Protein AF-A0A1R3G812-F1 (afdb_monomer)

Organism: Corchorus capsularis (NCBI:txid210143)

Sequence (790 aa):
MTVEELIKVHKPDILCLLEIKADETMVKSLAKRLRFTDVFTVPSHSMAGGIALFWNSSSINIDVLSYSEQVVHTMIEINSVSQIFSFVYVRPNSLYKENFWTDLVAFSSNISSPWSVVGDFNDFAAVSERWGGATTAANCLNMILKFRSYWEACNLFDAGSSGCRFTWIKRVGGRIVLQEKLDRALWNSEALLVNPNAKIIVLPCLCSDHHPLLLDFDCVRPTGGSNKPFRFEAAWLTHSDFTGMFSSAWGRGGGNLLNSIEEVTKECKVRIQQVFGSIHKKKRILLARIRGIQNCDYYADSDFLHQLDICLREEYHQVLRQEELLWLQKSSQKKNFPFQKVYDEFALKLSAKEKLAVSAELQLDEVKLAVFSMKGLKSPGVDGIQPIFYQCNWEILKNTLFQFVNSALATGKVDLKMPGAHMVLIPKVPNPTSVKEFRPITLLNTSYKILSKVLVNRLRPVLQRIIGPFQNSFLAGRSTTDNILITQEVVHSLMGCKGRSRGMILKIDLQKAYDNVSWRFVSEEMLVDLEATSAGKSKVFYLVVVFQLPEYSGSFEQERFMELCLPSLWGSIGGNRFFSGLATAQFDEGAKAIMGYAIQLASDSFAAFSNLLGDVTREGRLITWQPPPNGTCILNTDGSRCFDDGHASAGGLIRNSEGRWMFGFLLNTGRTGSLEAELWGIRQGIIMAKNRGIQRLIIEFDAQVVVQFLRSTVLASHPCYTLIRDCLELINSDWIVDIRHICREGNRCADHLADLAHSAPNGVSLLEDPPDSTTSLLEDDRAGRGVLRL

Nearest PDB structures (foldseek):
  8uw3-assembly1_A  TM=5.141E-01  e=4.056E-21  Homo sapiens
  4e19-assembly2_B  TM=9.255E-01  e=6.702E-07  Halobacterium salinarum NRC-1
  2ehg-assembly1_A  TM=8.387E-01  e=1.993E-07  Sulfurisphaera tokodaii str. 7
  8sxu-assembly1_A  TM=8.603E-01  e=1.197E-06  Homo sapiens
  8c8j-assembly1_A  TM=6.214E-01  e=1.116E-07  Homo sapiens

Foldseek 3Di:
DPPLVVCVVVVDQKDKDKQDQDDPVVLVVVLVVSVFPDKDKDHDDPNHIIIIMTHHCVVWDWAFPDDDRFWTWIWTQDPNFTAIEIEGDQDLDPVSLVVVLVVLLVVLVVDDGWYKYWFFSNAAQDPQQKDADDDDPVVNVVRNVVVVVSCVSSQKDFPDADFASFFFFDDDPLATHMTGNGTGMITHPNNCVVQVPWHWYFFFDQPDRGTDIDIDRDPDPPDDDDPDADADDPLLVVDPCSVVLLVVQQVVQVLAPVSSLVSSSVSCVVVCVVPPPDLVVLLVVLRVLLRVLSRDPCNNVDPPSSVVNVVSSVVNVVSVVSVVVVVVLVDDDDDDDADDDDDDDDPDADDPVLLCQLLDQDDLVLLVCLLVVDDQSDAFFSSNHGSVVCVVCVVVCSVSLSCQLRCCQVPLDDPLVQQRWDWDWDACDPDDPDPVRTDTDTHGHVSVSSSVSSSCVSCLVVCVRRPDPLDAPPHPRGDVVVNVVVVVVVVVVQVPDDDLDRDDDDDDDDPPCVVPDDPCCVLPPVLCSNDPPDPPPPRSSNVVSNPDPDDPPDPDPPPVVVVVDDDDDDDDDDDDDDDDDDDDDDDDPVVVVVVVVVVVVVVVVSVVVVVPDDDDDDDFDFAAAAADDALAKEKQKAKDFDDPQQWIKMWIFIAHNLLDTQKIKIAGAGHDDRVLRRLVRLLVSLVVCVVVPRQHYEYEYAPVVLVPLLVDDDDPPDPCNVSSVSSNVSCPDRHHYHYDYGHPQHSVLRVVSRVVSSPPPHGMDMGRDRDPVSVVVSVCNSVRPTDIDD

InterPro domains:
  IPR000477 Reverse transcriptase domain [PF00078] (430-526)
  IPR002156 Ribonuclease H domain [PF13456] (636-756)
  IPR005135 Endonuclease/exonuclease/phosphatase [PF03372] (3-210)
  IPR012337 Ribonuclease H-like superfamily [SSF53098] (632-760)
  IPR036397 Ribonuclease H superfamily [G3DSA:3.30.420.10] (631-759)
  IPR036691 Endonuclease/exonuclease/phosphatase superfamily [G3DSA:3.60.10.10] (1-217)
  IPR036691 Endonuclease/exonuclease/phosphatase superfamily [SSF56219] (4-218)
  IPR043502 DNA/RNA polymerase superfamily [SSF56672] (378-522)
  IPR044730 Ribonuclease H-like domain, plant type [cd06222] (635-754)
  IPR053151 Ribonuclease H-like [PTHR47723] (619-782)
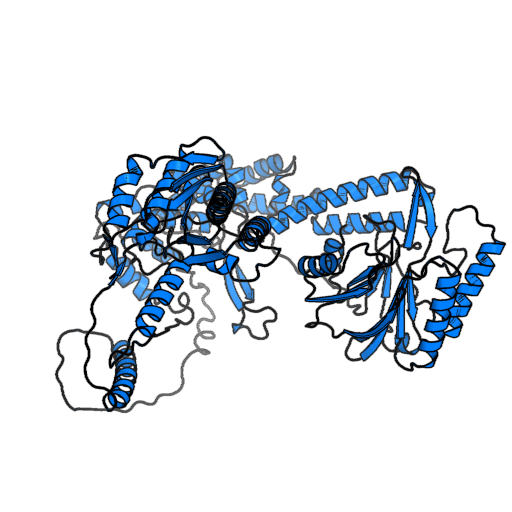
Structure (mmCIF, N/CA/C/O backbone):
data_AF-A0A1R3G812-F1
#
_entry.id   AF-A0A1R3G812-F1
#
loop_
_atom_site.group_PDB
_atom_site.id
_atom_site.type_symbol
_atom_site.label_atom_id
_atom_site.label_alt_id
_atom_site.label_comp_id
_atom_site.label_asym_id
_atom_site.label_entity_id
_atom_site.label_seq_id
_atom_site.pdbx_PDB_ins_code
_atom_site.Cartn_x
_atom_site.Cartn_y
_atom_site.Cartn_z
_atom_site.occupancy
_atom_site.B_iso_or_equiv
_atom_site.auth_seq_id
_atom_site.auth_comp_id
_atom_site.auth_asym_id
_atom_site.auth_atom_id
_atom_site.pdbx_PDB_model_num
ATOM 1 N N . MET A 1 1 ? -0.856 -1.950 -17.088 1.00 49.78 1 MET A N 1
ATOM 2 C CA . MET A 1 1 ? -0.031 -2.342 -15.929 1.00 49.78 1 MET A CA 1
ATOM 3 C C . MET A 1 1 ? 0.881 -1.189 -15.581 1.00 49.78 1 MET A C 1
ATOM 5 O O . MET A 1 1 ? 1.727 -0.832 -16.387 1.00 49.78 1 MET A O 1
ATOM 9 N N . THR A 1 2 ? 0.648 -0.561 -14.434 1.00 69.00 2 THR A N 1
ATOM 10 C CA . THR A 1 2 ? 1.590 0.402 -13.860 1.00 69.00 2 THR A CA 1
ATOM 11 C C . THR A 1 2 ? 2.800 -0.359 -13.307 1.00 69.00 2 THR A C 1
ATOM 13 O O . THR A 1 2 ? 2.694 -1.551 -13.011 1.00 69.00 2 THR A O 1
ATOM 16 N N . VAL A 1 3 ? 3.944 0.308 -13.150 1.00 75.31 3 VAL A N 1
ATOM 17 C CA . VAL A 1 3 ? 5.155 -0.261 -12.520 1.00 75.31 3 VAL A CA 1
ATOM 18 C C . VAL A 1 3 ? 4.840 -0.917 -11.162 1.00 75.31 3 VAL A C 1
ATOM 20 O O . VAL A 1 3 ? 5.358 -1.983 -10.847 1.00 75.31 3 VAL A O 1
ATOM 23 N N . GLU A 1 4 ? 3.897 -0.355 -10.400 1.00 77.00 4 GLU A N 1
ATOM 24 C CA . GLU A 1 4 ? 3.396 -0.920 -9.136 1.00 77.00 4 GLU A CA 1
ATOM 25 C C . GLU A 1 4 ? 2.863 -2.351 -9.259 1.00 77.00 4 GLU A C 1
ATOM 27 O O . GLU A 1 4 ? 3.002 -3.155 -8.340 1.00 77.00 4 GLU A O 1
ATOM 32 N N . GLU A 1 5 ? 2.223 -2.676 -10.377 1.00 75.62 5 GLU A N 1
ATOM 33 C CA . GLU A 1 5 ? 1.630 -3.990 -10.588 1.00 75.62 5 GLU A CA 1
ATOM 34 C C . GLU A 1 5 ? 2.696 -5.038 -10.930 1.00 75.62 5 GLU A C 1
ATOM 36 O O . GLU A 1 5 ? 2.637 -6.157 -10.423 1.00 75.62 5 GLU A O 1
ATOM 41 N N . LEU A 1 6 ? 3.723 -4.652 -11.698 1.00 80.62 6 LEU A N 1
ATOM 42 C CA . LEU A 1 6 ? 4.907 -5.490 -11.917 1.00 80.62 6 LEU A CA 1
ATOM 43 C C . LEU A 1 6 ? 5.593 -5.819 -10.587 1.00 80.62 6 LEU A C 1
ATOM 45 O O . LEU A 1 6 ? 5.888 -6.984 -10.327 1.00 80.62 6 LEU A O 1
ATOM 49 N N . ILE A 1 7 ? 5.751 -4.820 -9.712 1.00 82.56 7 ILE A N 1
ATOM 50 C CA . ILE A 1 7 ? 6.338 -5.008 -8.379 1.00 82.56 7 ILE A CA 1
ATOM 51 C C . ILE A 1 7 ? 5.488 -5.960 -7.530 1.00 82.56 7 ILE A C 1
ATOM 53 O O . ILE A 1 7 ? 6.022 -6.847 -6.874 1.00 82.56 7 ILE A O 1
ATOM 57 N N . LYS A 1 8 ? 4.156 -5.834 -7.549 1.00 75.12 8 LYS A N 1
ATOM 58 C CA . LYS A 1 8 ? 3.272 -6.729 -6.778 1.00 75.12 8 LYS A CA 1
ATOM 59 C C . LYS A 1 8 ? 3.356 -8.186 -7.231 1.00 75.12 8 LYS A C 1
ATOM 61 O O . LYS A 1 8 ? 3.296 -9.083 -6.388 1.00 75.12 8 LYS A O 1
ATOM 66 N N . VAL A 1 9 ? 3.428 -8.417 -8.542 1.00 75.38 9 VAL A N 1
ATOM 67 C CA . VAL A 1 9 ? 3.416 -9.764 -9.128 1.00 75.38 9 VAL A CA 1
ATOM 68 C C . VAL A 1 9 ? 4.779 -10.432 -9.003 1.00 75.38 9 VAL A C 1
ATOM 70 O O . VAL A 1 9 ? 4.843 -11.581 -8.568 1.00 75.38 9 VAL A O 1
ATOM 73 N N . HIS A 1 10 ? 5.841 -9.719 -9.374 1.00 81.38 10 HIS A N 1
ATOM 74 C CA . HIS A 1 10 ? 7.185 -10.282 -9.491 1.00 81.38 10 HIS A CA 1
ATOM 75 C C . HIS A 1 10 ? 8.052 -10.047 -8.257 1.00 81.38 10 HIS A C 1
ATOM 77 O O . HIS A 1 10 ? 9.016 -10.775 -8.081 1.00 81.38 10 HIS A O 1
ATOM 83 N N . LYS A 1 11 ? 7.679 -9.094 -7.391 1.00 84.19 11 LYS A N 1
ATOM 84 C CA . LYS A 1 11 ? 8.397 -8.744 -6.155 1.00 84.19 11 LYS A CA 1
ATOM 85 C C . LYS A 1 11 ? 9.912 -8.599 -6.370 1.00 84.19 11 LYS A C 1
ATOM 87 O O . LYS A 1 11 ? 10.668 -9.290 -5.701 1.00 84.19 11 LYS A O 1
ATOM 92 N N . PRO A 1 12 ? 10.342 -7.743 -7.312 1.00 88.12 12 PRO A N 1
ATOM 93 C CA . PRO A 1 12 ? 11.755 -7.591 -7.609 1.00 88.12 12 PRO A CA 1
ATOM 94 C C . PRO A 1 12 ? 12.493 -6.972 -6.416 1.00 88.12 12 PRO A C 1
ATOM 96 O O . PRO A 1 12 ? 12.000 -6.009 -5.821 1.00 88.12 12 PRO A O 1
ATOM 99 N N . ASP A 1 13 ? 13.683 -7.487 -6.115 1.00 88.62 13 ASP A N 1
ATOM 100 C CA . ASP A 1 13 ? 14.585 -6.902 -5.114 1.00 88.62 13 ASP A CA 1
ATOM 101 C C . ASP A 1 13 ? 15.220 -5.598 -5.612 1.00 88.62 13 ASP A C 1
ATOM 103 O O . ASP A 1 13 ? 15.460 -4.676 -4.830 1.00 88.62 13 ASP A O 1
ATOM 107 N N . ILE A 1 14 ? 15.428 -5.509 -6.930 1.00 92.44 14 ILE A N 1
ATOM 108 C CA . ILE A 1 14 ? 15.989 -4.352 -7.627 1.00 92.44 14 ILE A CA 1
ATOM 109 C C . ILE A 1 14 ? 15.061 -3.962 -8.772 1.00 92.44 14 ILE A C 1
ATOM 111 O O . ILE A 1 14 ? 14.684 -4.792 -9.601 1.00 92.44 14 ILE A O 1
ATOM 115 N N . LEU A 1 15 ? 14.725 -2.679 -8.853 1.00 94.25 15 LEU A N 1
ATOM 116 C CA . LEU A 1 15 ? 14.007 -2.096 -9.978 1.00 94.25 15 LEU A CA 1
ATOM 117 C C . LEU A 1 15 ? 14.898 -1.060 -10.662 1.00 94.25 15 LEU A C 1
ATOM 119 O O . LEU A 1 15 ? 15.352 -0.121 -10.020 1.00 94.25 15 LEU A O 1
ATOM 123 N N . CYS A 1 16 ? 15.089 -1.188 -11.973 1.00 94.31 16 CYS A N 1
ATOM 124 C CA . CYS A 1 16 ? 15.724 -0.161 -12.792 1.00 94.31 16 CYS A CA 1
ATOM 125 C C . CYS A 1 16 ? 14.691 0.423 -13.763 1.00 94.31 16 CYS A C 1
ATOM 127 O O . CYS A 1 16 ? 14.020 -0.321 -14.481 1.00 94.31 16 CYS A O 1
ATOM 129 N N . LEU A 1 17 ? 14.535 1.745 -13.756 1.00 92.25 17 LEU A N 1
ATOM 130 C CA . LEU A 1 17 ? 13.717 2.487 -14.712 1.00 92.25 17 LEU A CA 1
ATOM 131 C C . LEU A 1 17 ? 14.637 3.314 -15.610 1.00 92.25 17 LEU A C 1
ATOM 133 O O . LEU A 1 17 ? 15.422 4.125 -15.116 1.00 92.25 17 LEU A O 1
ATOM 137 N N . LEU A 1 18 ? 14.509 3.112 -16.919 1.00 90.50 18 LEU A N 1
ATOM 138 C CA . LEU A 1 18 ? 15.241 3.845 -17.949 1.00 90.50 18 LEU A CA 1
ATOM 139 C C . LEU A 1 18 ? 14.355 4.951 -18.539 1.00 90.50 18 LEU A C 1
ATOM 141 O O . LEU A 1 18 ? 13.127 4.872 -18.474 1.00 90.50 18 LEU A O 1
ATOM 145 N N . GLU A 1 19 ? 14.987 5.992 -19.079 1.00 84.69 19 GLU A N 1
ATOM 146 C CA . GLU A 1 19 ? 14.342 7.166 -19.689 1.00 84.69 19 GLU A CA 1
ATOM 147 C C . GLU A 1 19 ? 13.348 7.900 -18.779 1.00 84.69 19 GLU A C 1
ATOM 149 O O . GLU A 1 19 ? 12.328 8.452 -19.213 1.00 84.69 19 GLU A O 1
ATOM 154 N N . ILE A 1 20 ? 13.639 7.926 -17.479 1.00 81.19 20 ILE A N 1
ATOM 155 C CA . ILE A 1 20 ? 12.778 8.610 -16.522 1.00 81.19 20 ILE A CA 1
ATOM 156 C C . ILE A 1 20 ? 12.905 10.134 -16.669 1.00 81.19 20 ILE A C 1
ATOM 158 O O . ILE A 1 20 ? 13.879 10.755 -16.252 1.00 81.19 20 ILE A O 1
ATOM 162 N N . LYS A 1 21 ? 11.871 10.758 -17.243 1.00 79.00 21 LYS A N 1
ATOM 163 C CA . LYS A 1 21 ? 11.748 12.220 -17.404 1.00 79.00 21 LYS A CA 1
ATOM 164 C C . LYS A 1 21 ? 11.247 12.883 -16.122 1.00 79.00 21 LYS A C 1
ATOM 166 O O . LYS A 1 21 ? 10.213 13.550 -16.118 1.00 79.00 21 LYS A O 1
ATOM 171 N N . ALA A 1 22 ? 11.932 12.627 -15.016 1.00 75.44 22 ALA A N 1
ATOM 172 C CA . ALA A 1 22 ? 11.583 13.161 -13.710 1.00 75.44 22 ALA A CA 1
ATOM 173 C C . ALA A 1 22 ? 12.840 13.658 -12.998 1.00 75.44 22 ALA A C 1
ATOM 175 O O . ALA A 1 22 ? 13.902 13.044 -13.094 1.00 75.44 22 ALA A O 1
ATOM 176 N N . ASP A 1 23 ? 12.710 14.767 -12.273 1.00 79.12 23 ASP A N 1
ATOM 177 C CA . ASP A 1 23 ? 13.786 15.253 -11.419 1.00 79.12 23 ASP A CA 1
ATOM 178 C C . ASP A 1 23 ? 14.012 14.325 -10.214 1.00 79.12 23 ASP A C 1
ATOM 180 O O . ASP A 1 23 ? 13.175 13.488 -9.855 1.00 79.12 23 ASP A O 1
ATOM 184 N N . GLU A 1 24 ? 15.152 14.497 -9.552 1.00 80.06 24 GLU A N 1
ATOM 185 C CA . GLU A 1 24 ? 15.546 13.681 -8.404 1.00 80.06 24 GLU A CA 1
ATOM 186 C C . GLU A 1 24 ? 14.496 13.687 -7.274 1.00 80.06 24 GLU A C 1
ATOM 188 O O . GLU A 1 24 ? 14.299 12.678 -6.590 1.00 80.06 24 GLU A O 1
ATOM 193 N N . THR A 1 25 ? 13.763 14.790 -7.085 1.00 83.38 25 THR A N 1
ATOM 194 C CA . THR A 1 25 ? 12.743 14.898 -6.031 1.00 83.38 25 THR A CA 1
ATOM 195 C C . THR A 1 25 ? 11.518 14.041 -6.338 1.00 83.38 25 THR A C 1
ATOM 197 O O . THR A 1 25 ? 11.016 13.328 -5.459 1.00 83.38 25 THR A O 1
ATOM 200 N N . MET A 1 26 ? 11.076 14.032 -7.596 1.00 81.62 26 MET A N 1
ATOM 201 C CA . MET A 1 26 ? 9.998 13.177 -8.079 1.00 81.62 26 MET A CA 1
ATOM 202 C C . MET A 1 26 ? 10.389 11.704 -8.013 1.00 81.62 26 MET A C 1
ATOM 204 O O . MET A 1 26 ? 9.581 10.880 -7.579 1.00 81.62 26 MET A O 1
ATOM 208 N N . VAL A 1 27 ? 11.630 11.364 -8.365 1.00 84.19 27 VAL A N 1
ATOM 209 C CA . VAL A 1 27 ? 12.118 9.982 -8.299 1.00 84.19 27 VAL A CA 1
ATOM 210 C C . VAL A 1 27 ? 12.230 9.490 -6.849 1.00 84.19 27 VAL A C 1
ATOM 212 O O . VAL A 1 27 ? 11.787 8.383 -6.537 1.00 84.19 27 VAL A O 1
ATOM 215 N N . LYS A 1 28 ? 12.688 10.332 -5.914 1.00 85.19 28 LYS A N 1
ATOM 216 C CA . LYS A 1 28 ? 12.666 10.027 -4.469 1.00 85.19 28 LYS A CA 1
ATOM 217 C C . LYS A 1 28 ? 11.245 9.867 -3.919 1.00 85.19 28 LYS A C 1
ATOM 219 O O . LYS A 1 28 ? 10.998 9.010 -3.069 1.00 85.19 28 LYS A O 1
ATOM 224 N N . SER A 1 29 ? 10.289 10.660 -4.402 1.00 83.81 29 SER A N 1
ATOM 225 C CA . SER A 1 29 ? 8.865 10.485 -4.076 1.00 83.81 29 SER A CA 1
ATOM 226 C C . SER A 1 29 ? 8.322 9.158 -4.622 1.00 83.81 29 SER A C 1
ATOM 228 O O . SER A 1 29 ? 7.605 8.430 -3.927 1.00 83.81 29 SER A O 1
ATOM 230 N N . LEU A 1 30 ? 8.727 8.795 -5.843 1.00 81.94 30 LEU A N 1
ATOM 231 C CA . LEU A 1 30 ? 8.380 7.528 -6.470 1.00 81.94 30 LEU A CA 1
ATOM 232 C C . LEU A 1 30 ? 8.924 6.338 -5.671 1.00 81.94 30 LEU A C 1
ATOM 234 O O . LEU A 1 30 ? 8.153 5.421 -5.405 1.00 81.94 30 LEU A O 1
ATOM 238 N N . ALA A 1 31 ? 10.177 6.383 -5.208 1.00 85.38 31 ALA A N 1
ATOM 239 C CA . ALA A 1 31 ? 10.769 5.346 -4.356 1.00 85.38 31 ALA A CA 1
ATOM 240 C C . ALA A 1 31 ? 9.910 5.080 -3.107 1.00 85.38 31 ALA A C 1
ATOM 242 O O . ALA A 1 31 ? 9.507 3.944 -2.848 1.00 85.38 31 ALA A O 1
ATOM 243 N N . LYS A 1 32 ? 9.504 6.152 -2.407 1.00 82.31 32 LYS A N 1
ATOM 244 C CA . LYS A 1 32 ? 8.618 6.071 -1.231 1.00 82.31 32 LYS A CA 1
ATOM 245 C C . LYS A 1 32 ? 7.261 5.453 -1.565 1.00 82.31 32 LYS A C 1
ATOM 247 O O . LYS A 1 32 ? 6.762 4.619 -0.810 1.00 82.31 32 LYS A O 1
ATOM 252 N N . ARG A 1 33 ? 6.660 5.836 -2.696 1.00 82.12 33 ARG A N 1
ATOM 253 C CA . ARG A 1 33 ? 5.370 5.291 -3.151 1.00 82.12 33 ARG A CA 1
ATOM 254 C C . ARG A 1 33 ? 5.468 3.808 -3.510 1.00 82.12 33 ARG A C 1
ATOM 256 O O . ARG A 1 33 ? 4.582 3.034 -3.148 1.00 82.12 33 ARG A O 1
ATOM 263 N N . LEU A 1 34 ? 6.547 3.420 -4.188 1.00 83.94 34 LEU A N 1
ATOM 264 C CA . LEU A 1 34 ? 6.827 2.046 -4.607 1.00 83.94 34 LEU A CA 1
ATOM 265 C C . LEU A 1 34 ? 7.360 1.161 -3.466 1.00 83.94 34 LEU A C 1
ATOM 267 O O . LEU A 1 34 ? 7.428 -0.052 -3.640 1.00 83.94 34 LEU A O 1
ATOM 271 N N . ARG A 1 35 ? 7.624 1.746 -2.287 1.00 86.25 35 ARG A N 1
ATOM 272 C CA . ARG A 1 35 ? 8.125 1.084 -1.068 1.00 86.25 35 ARG A CA 1
ATOM 273 C C . ARG A 1 35 ? 9.546 0.532 -1.197 1.00 86.25 35 ARG A C 1
ATOM 275 O O . ARG A 1 35 ? 9.845 -0.496 -0.597 1.00 86.25 35 ARG A O 1
ATOM 282 N N . PHE A 1 36 ? 10.393 1.229 -1.943 1.00 88.19 36 PHE A N 1
ATOM 283 C CA . PHE A 1 36 ? 11.838 1.027 -1.900 1.00 88.19 36 PHE A CA 1
ATOM 284 C C . PHE A 1 36 ? 12.453 1.979 -0.872 1.00 88.19 36 PHE A C 1
ATOM 286 O O . PHE A 1 36 ? 12.024 3.135 -0.773 1.00 88.19 36 PHE A O 1
ATOM 293 N N . THR A 1 37 ? 13.406 1.496 -0.074 1.00 88.31 37 THR A N 1
ATOM 294 C CA . THR A 1 37 ? 14.091 2.327 0.928 1.00 88.31 37 THR A CA 1
ATOM 295 C C . THR A 1 37 ? 15.119 3.251 0.294 1.00 88.31 37 THR A C 1
ATOM 297 O O . THR A 1 37 ? 15.275 4.377 0.766 1.00 88.31 37 THR A O 1
ATOM 300 N N . ASP A 1 38 ? 15.749 2.812 -0.797 1.00 91.56 38 ASP A N 1
ATOM 301 C CA . ASP A 1 38 ? 16.887 3.488 -1.407 1.00 91.56 38 ASP A CA 1
ATOM 302 C C . ASP A 1 38 ? 16.688 3.684 -2.907 1.00 91.56 38 ASP A C 1
ATOM 304 O O . ASP A 1 38 ? 15.967 2.936 -3.579 1.00 91.56 38 ASP A O 1
ATOM 308 N N . VAL A 1 39 ? 17.306 4.748 -3.420 1.00 92.94 39 VAL A N 1
ATOM 309 C CA . VAL A 1 39 ? 17.264 5.092 -4.836 1.00 92.94 39 VAL A CA 1
ATOM 310 C C . VAL A 1 39 ? 18.541 5.805 -5.266 1.00 92.94 39 VAL A C 1
ATOM 312 O O . VAL A 1 39 ? 19.003 6.725 -4.591 1.00 92.94 39 VAL A O 1
ATOM 315 N N . PHE A 1 40 ? 19.075 5.411 -6.418 1.00 93.19 40 PHE A N 1
ATOM 316 C CA . PHE A 1 40 ? 20.159 6.095 -7.114 1.00 93.19 40 PHE A CA 1
ATOM 317 C C . PHE A 1 40 ? 19.656 6.598 -8.463 1.00 93.19 40 PHE A C 1
ATOM 319 O O . PHE A 1 40 ? 18.980 5.866 -9.188 1.00 93.19 40 PHE A O 1
ATOM 326 N N . THR A 1 41 ? 19.971 7.845 -8.806 1.00 91.75 41 THR A N 1
ATOM 327 C CA . THR A 1 41 ? 19.454 8.478 -10.022 1.00 91.75 41 THR A CA 1
ATOM 328 C C . THR A 1 41 ? 20.547 9.167 -10.812 1.00 91.75 41 THR A C 1
ATOM 330 O O . THR A 1 41 ? 21.261 10.011 -10.275 1.00 91.75 41 THR A O 1
ATOM 333 N N . VAL A 1 42 ? 20.593 8.888 -12.109 1.00 89.56 42 VAL A N 1
ATOM 334 C CA . VAL A 1 42 ? 21.294 9.704 -13.098 1.00 89.56 42 VAL A CA 1
ATOM 335 C C . VAL A 1 42 ? 20.251 10.604 -13.765 1.00 89.56 42 VAL A C 1
ATOM 337 O O . VAL A 1 42 ? 19.2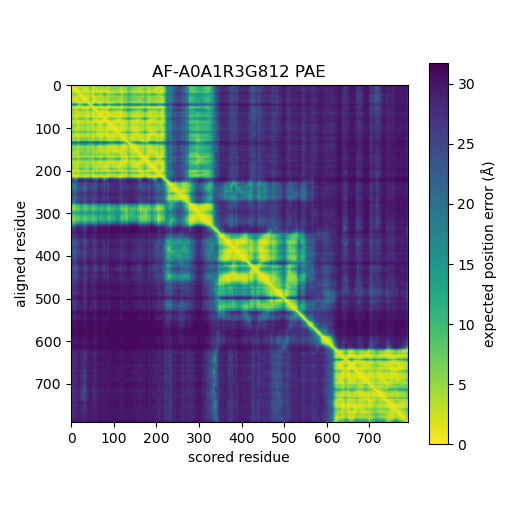96 10.073 -14.339 1.00 89.56 42 VAL A O 1
ATOM 340 N N . PRO A 1 43 ? 20.374 11.940 -13.681 1.00 80.19 43 PRO A N 1
ATOM 341 C CA . PRO A 1 43 ? 19.379 12.854 -14.229 1.00 80.19 43 PRO A CA 1
ATOM 342 C C . PRO A 1 43 ? 19.347 12.811 -15.761 1.00 80.19 43 PRO A C 1
ATOM 344 O O . PRO A 1 43 ? 20.368 12.630 -16.430 1.00 80.19 43 PRO A O 1
ATOM 347 N N . SER A 1 44 ? 18.163 13.033 -16.332 1.00 74.50 44 SER A N 1
ATOM 348 C CA . SER A 1 44 ? 18.017 13.261 -17.769 1.00 74.50 44 SER A CA 1
ATOM 349 C C . SER A 1 44 ? 18.609 14.621 -18.150 1.00 74.50 44 SER A C 1
ATOM 351 O O . SER A 1 44 ? 18.274 15.633 -17.532 1.00 74.50 44 SER A O 1
ATOM 353 N N . HIS A 1 45 ? 19.419 14.675 -19.206 1.00 65.88 45 HIS A N 1
ATOM 354 C CA . HIS A 1 45 ? 19.844 15.938 -19.809 1.00 65.88 45 HIS A CA 1
ATOM 355 C C . HIS A 1 45 ? 18.935 16.221 -21.009 1.00 65.88 45 HIS A C 1
ATOM 357 O O . HIS A 1 45 ? 18.985 15.508 -22.011 1.00 65.88 45 HIS A O 1
ATOM 363 N N . SER A 1 46 ? 18.103 17.265 -20.923 1.00 64.94 46 SER A N 1
ATOM 364 C CA . SER A 1 46 ? 17.040 17.597 -21.894 1.00 64.94 46 SER A CA 1
ATOM 365 C C . SER A 1 46 ? 15.912 16.542 -21.975 1.00 64.94 46 SER A C 1
ATOM 367 O O . SER A 1 46 ? 15.442 16.073 -20.945 1.00 64.94 46 SER A O 1
ATOM 369 N N . MET A 1 47 ? 15.437 16.186 -23.178 1.00 54.34 47 MET A N 1
ATOM 370 C CA . MET A 1 47 ? 14.341 15.229 -23.417 1.00 54.34 47 MET A CA 1
ATOM 371 C C . MET A 1 47 ? 14.800 13.759 -23.498 1.00 54.34 47 MET A C 1
ATOM 373 O O . MET A 1 47 ? 13.980 12.903 -23.839 1.00 54.34 47 MET A O 1
ATOM 377 N N . ALA A 1 48 ? 16.078 13.469 -23.220 1.00 59.94 48 ALA A N 1
ATOM 378 C CA . ALA A 1 48 ? 16.696 12.157 -23.416 1.00 59.94 48 ALA A CA 1
ATOM 379 C C . ALA A 1 48 ? 17.495 11.679 -22.188 1.00 59.94 48 ALA A C 1
ATOM 381 O O . ALA A 1 48 ? 18.226 12.447 -21.558 1.00 59.94 48 ALA A O 1
ATOM 382 N N . GLY A 1 49 ? 17.419 10.375 -21.912 1.00 68.44 49 GLY A N 1
ATOM 383 C CA . GLY A 1 49 ? 18.136 9.727 -20.811 1.00 68.44 49 GLY A CA 1
ATOM 384 C C . GLY A 1 49 ? 17.403 9.775 -19.474 1.00 68.44 49 GLY A C 1
ATOM 385 O O . GLY A 1 49 ? 16.222 10.106 -19.409 1.00 68.44 49 GLY A O 1
ATOM 386 N N . GLY A 1 50 ? 18.126 9.421 -18.413 1.00 84.62 50 GLY A N 1
ATOM 387 C CA . GLY A 1 50 ? 17.588 9.233 -17.068 1.00 84.62 50 GLY A CA 1
ATOM 388 C C . GLY A 1 50 ? 17.622 7.758 -16.672 1.00 84.62 50 GLY A C 1
ATOM 389 O O . GLY A 1 50 ? 16.985 6.933 -17.321 1.00 84.62 50 GLY A O 1
ATOM 390 N N . ILE A 1 51 ? 18.359 7.425 -15.614 1.00 92.00 51 ILE A N 1
ATOM 391 C CA . ILE A 1 51 ? 18.431 6.064 -15.059 1.00 92.00 51 ILE A CA 1
ATOM 392 C C . ILE A 1 51 ? 18.080 6.162 -13.580 1.00 92.00 51 ILE A C 1
ATOM 394 O O . ILE A 1 51 ? 18.712 6.927 -12.855 1.00 92.00 51 ILE A O 1
ATOM 398 N N . ALA A 1 52 ? 17.083 5.407 -13.124 1.00 93.12 52 ALA A N 1
ATOM 399 C CA . ALA A 1 52 ? 16.722 5.324 -11.712 1.00 93.12 52 ALA A CA 1
ATOM 400 C C . ALA A 1 52 ? 16.754 3.873 -11.230 1.00 93.12 52 ALA A C 1
ATOM 402 O O . ALA A 1 52 ? 15.968 3.040 -11.682 1.00 93.12 52 ALA A O 1
ATOM 403 N N . LEU A 1 53 ? 17.652 3.599 -10.290 1.00 94.38 53 LEU A N 1
ATOM 404 C CA . LEU A 1 53 ? 17.818 2.321 -9.608 1.00 94.38 53 LEU A CA 1
ATOM 405 C C . LEU A 1 53 ? 17.177 2.392 -8.232 1.00 94.38 53 LEU A C 1
ATOM 407 O O . LEU A 1 53 ? 17.514 3.275 -7.454 1.00 94.38 53 LEU A O 1
ATOM 411 N N . PHE A 1 54 ? 16.287 1.457 -7.925 1.00 94.06 54 PHE A N 1
ATOM 412 C CA . PHE A 1 54 ? 15.600 1.338 -6.644 1.00 94.06 54 PHE A CA 1
ATOM 413 C C . PHE A 1 54 ? 15.883 -0.033 -6.041 1.00 94.06 54 PHE A C 1
ATOM 415 O O . PHE A 1 54 ? 15.811 -1.042 -6.745 1.00 94.06 54 PHE A O 1
ATOM 422 N N . TRP A 1 55 ? 16.151 -0.076 -4.741 1.00 94.12 55 TRP A N 1
ATOM 423 C CA . TRP A 1 55 ? 16.345 -1.319 -3.997 1.00 94.12 55 TRP A CA 1
ATOM 424 C C . TRP A 1 55 ? 15.991 -1.122 -2.520 1.00 94.12 55 TRP A C 1
ATOM 426 O O . TRP A 1 55 ? 15.679 -0.013 -2.074 1.00 94.12 55 TRP A O 1
ATOM 436 N N . ASN A 1 56 ? 15.985 -2.219 -1.764 1.00 86.81 56 ASN A N 1
ATOM 437 C CA . ASN A 1 56 ? 15.859 -2.174 -0.314 1.00 86.81 56 ASN A CA 1
ATOM 438 C C . ASN A 1 56 ? 17.192 -2.560 0.331 1.00 86.81 56 ASN A C 1
ATOM 440 O O . ASN A 1 56 ? 17.571 -3.728 0.277 1.00 86.81 56 ASN A O 1
ATOM 444 N N . SER A 1 57 ? 17.877 -1.624 0.996 1.00 84.06 57 SER A N 1
ATOM 445 C CA . SER A 1 57 ? 19.176 -1.906 1.642 1.00 84.06 57 SER A CA 1
ATOM 446 C C . SER A 1 57 ? 19.097 -2.942 2.769 1.00 84.06 57 SER A C 1
ATOM 448 O O . SER A 1 57 ? 20.112 -3.461 3.217 1.00 84.06 57 SER A O 1
ATOM 450 N N . SER A 1 58 ? 17.890 -3.263 3.246 1.00 80.44 58 SER A N 1
ATOM 451 C CA . SER A 1 58 ? 17.666 -4.350 4.201 1.00 80.44 58 SER A CA 1
ATOM 452 C C . SER A 1 58 ? 17.653 -5.744 3.568 1.00 80.44 58 SER A C 1
ATOM 454 O O . SER A 1 58 ? 17.749 -6.723 4.307 1.00 80.44 58 SER A O 1
ATOM 456 N N . SER A 1 59 ? 17.497 -5.852 2.243 1.00 77.94 59 SER A N 1
ATOM 457 C CA . SER A 1 59 ? 17.445 -7.127 1.517 1.00 77.94 59 SER A CA 1
ATOM 458 C C . SER A 1 59 ? 18.637 -7.341 0.594 1.00 77.94 59 SER A C 1
ATOM 460 O O . SER A 1 59 ? 19.095 -8.472 0.477 1.00 77.94 59 SER A O 1
ATOM 462 N N . ILE A 1 60 ? 19.139 -6.286 -0.052 1.00 84.38 60 ILE A N 1
ATOM 463 C CA . ILE A 1 60 ? 20.251 -6.378 -0.998 1.00 84.38 60 ILE A CA 1
ATOM 464 C C . ILE A 1 60 ? 21.185 -5.184 -0.835 1.00 84.38 60 ILE A C 1
ATOM 466 O O . ILE A 1 60 ? 20.730 -4.041 -0.753 1.00 84.38 60 ILE A O 1
ATOM 470 N N . ASN A 1 61 ? 22.488 -5.458 -0.773 1.00 84.44 61 ASN A N 1
ATOM 471 C CA . ASN A 1 61 ? 23.500 -4.413 -0.772 1.00 84.44 61 ASN A CA 1
ATOM 472 C C . ASN A 1 61 ? 23.882 -4.072 -2.217 1.00 84.44 61 ASN A C 1
ATOM 474 O O . ASN A 1 61 ? 24.177 -4.972 -3.007 1.00 84.44 61 ASN A O 1
ATOM 478 N N . ILE A 1 62 ? 23.857 -2.781 -2.549 1.00 92.19 62 ILE A N 1
ATOM 479 C CA . ILE A 1 62 ? 24.244 -2.261 -3.860 1.00 92.19 62 ILE A CA 1
ATOM 480 C C . ILE A 1 62 ? 25.210 -1.107 -3.642 1.00 92.19 62 ILE A C 1
ATOM 482 O O . ILE A 1 62 ? 24.820 -0.053 -3.139 1.00 92.19 62 ILE A O 1
ATOM 486 N N . ASP A 1 63 ? 26.442 -1.289 -4.103 1.00 92.44 63 ASP A N 1
ATOM 487 C CA . ASP A 1 63 ? 27.465 -0.251 -4.087 1.00 92.44 63 ASP A CA 1
ATOM 488 C C . ASP A 1 63 ? 27.647 0.305 -5.500 1.00 92.44 63 ASP A C 1
ATOM 490 O O . ASP A 1 63 ? 27.989 -0.421 -6.433 1.00 92.44 63 ASP A O 1
ATOM 494 N N . VAL A 1 64 ? 27.414 1.605 -5.690 1.00 95.00 64 VAL A N 1
ATOM 495 C CA . VAL A 1 64 ? 27.651 2.262 -6.984 1.00 95.00 64 VAL A CA 1
ATOM 496 C C . VAL A 1 64 ? 29.152 2.493 -7.155 1.00 95.00 64 VAL A C 1
ATOM 498 O O . VAL A 1 64 ? 29.756 3.246 -6.395 1.00 95.00 64 VAL A O 1
ATOM 501 N N . LEU A 1 65 ? 29.751 1.860 -8.165 1.00 93.50 65 LEU A N 1
ATOM 502 C CA . LEU A 1 65 ? 31.189 1.935 -8.448 1.00 93.50 65 LEU A CA 1
ATOM 503 C C . LEU A 1 65 ? 31.536 3.194 -9.248 1.00 93.50 65 LEU A C 1
ATOM 505 O O . LEU A 1 65 ? 32.466 3.928 -8.922 1.00 93.50 65 LEU A O 1
ATOM 509 N N . SER A 1 66 ? 30.781 3.433 -10.317 1.00 94.12 66 SER A N 1
ATOM 510 C CA . SER A 1 66 ? 30.922 4.582 -11.208 1.00 94.12 66 SER A CA 1
ATOM 511 C C . SER A 1 66 ? 29.659 4.729 -12.053 1.00 94.12 66 SER A C 1
ATOM 513 O O . SER A 1 66 ? 28.855 3.803 -12.169 1.00 94.12 66 SER A O 1
ATOM 515 N N . TYR A 1 67 ? 29.446 5.902 -12.640 1.00 94.56 67 TYR A N 1
ATOM 516 C CA . TYR A 1 67 ? 28.300 6.142 -13.512 1.00 94.56 67 TYR A CA 1
ATOM 517 C C . TYR A 1 67 ? 28.609 7.222 -14.550 1.00 94.56 67 TYR A C 1
ATOM 519 O O . TYR A 1 67 ? 29.500 8.051 -14.368 1.00 94.56 67 TYR A O 1
ATOM 527 N N . SER A 1 68 ? 27.838 7.217 -15.631 1.00 92.31 68 SER A N 1
ATOM 528 C CA . SER A 1 68 ? 27.779 8.256 -16.655 1.00 92.31 68 SER A CA 1
ATOM 529 C C . SER A 1 68 ? 26.319 8.498 -17.050 1.00 92.31 68 SER A C 1
ATOM 531 O O . SER A 1 68 ? 25.403 7.887 -16.500 1.00 92.31 68 SER A O 1
ATOM 533 N N . GLU A 1 69 ? 26.073 9.364 -18.034 1.00 88.50 69 GLU A N 1
ATOM 534 C CA . GLU A 1 69 ? 24.721 9.599 -18.565 1.00 88.50 69 GLU A CA 1
ATOM 535 C C . GLU A 1 69 ? 24.073 8.355 -19.206 1.00 88.50 69 GLU A C 1
ATOM 537 O O . GLU A 1 69 ? 22.861 8.353 -19.424 1.00 88.50 69 GLU A O 1
ATOM 542 N N . GLN A 1 70 ? 24.868 7.333 -19.546 1.00 92.25 70 GLN A N 1
ATOM 543 C CA . GLN A 1 70 ? 24.429 6.149 -20.297 1.00 92.25 70 GLN A CA 1
ATOM 544 C C . GLN A 1 70 ? 24.613 4.830 -19.532 1.00 92.25 70 GLN A C 1
ATOM 546 O O . GLN A 1 70 ? 24.104 3.803 -19.977 1.00 92.25 70 GLN A O 1
ATOM 551 N N . VAL A 1 71 ? 25.323 4.825 -18.396 1.00 94.75 71 VAL A N 1
ATOM 552 C CA . VAL A 1 71 ? 25.552 3.611 -17.596 1.00 94.75 71 VAL A CA 1
ATOM 553 C C . VAL A 1 71 ? 25.679 3.903 -16.107 1.00 94.75 71 VAL A C 1
ATOM 555 O O . VAL A 1 71 ? 26.265 4.905 -15.711 1.00 94.75 71 VAL A O 1
ATOM 558 N N . VAL A 1 72 ? 25.178 2.993 -15.275 1.00 96.69 72 VAL A N 1
ATOM 559 C CA . VAL A 1 72 ? 25.476 2.930 -13.839 1.00 96.69 72 VAL A CA 1
ATOM 560 C C . VAL A 1 72 ? 26.122 1.582 -13.540 1.00 96.69 72 VAL A C 1
ATOM 562 O O . VAL A 1 72 ? 25.471 0.547 -13.676 1.00 96.69 72 VAL A O 1
ATOM 565 N N . HIS A 1 73 ? 27.393 1.594 -13.144 1.00 97.12 73 HIS A N 1
ATOM 566 C CA . HIS A 1 73 ? 28.129 0.415 -12.699 1.00 97.12 73 HIS A CA 1
ATOM 567 C C . HIS A 1 73 ? 27.919 0.215 -11.201 1.00 97.12 73 HIS A C 1
ATOM 569 O O . HIS A 1 73 ? 28.157 1.119 -10.398 1.00 97.12 73 HIS A O 1
ATOM 575 N N . THR A 1 74 ? 27.500 -0.982 -10.818 1.00 97.06 74 THR A N 1
ATOM 576 C CA . THR A 1 74 ? 27.200 -1.341 -9.432 1.00 97.06 74 THR A CA 1
ATOM 577 C C . THR A 1 74 ? 27.845 -2.666 -9.068 1.00 97.06 74 THR A C 1
ATOM 579 O O . THR A 1 74 ? 27.992 -3.532 -9.927 1.00 97.06 74 THR A O 1
ATOM 582 N N . MET A 1 75 ? 28.216 -2.825 -7.804 1.00 95.75 75 MET A N 1
ATOM 583 C CA . MET A 1 75 ? 28.547 -4.106 -7.198 1.00 95.75 75 MET A CA 1
ATOM 584 C C . MET A 1 75 ? 27.342 -4.576 -6.389 1.00 95.75 75 MET A C 1
ATOM 586 O O . MET A 1 75 ? 26.812 -3.822 -5.573 1.00 95.75 75 MET A O 1
ATOM 590 N N . ILE A 1 76 ? 26.902 -5.805 -6.637 1.00 93.62 76 ILE A N 1
ATOM 591 C CA . ILE A 1 76 ? 25.698 -6.389 -6.050 1.00 93.62 76 ILE A CA 1
ATOM 592 C C . ILE A 1 76 ? 26.033 -7.777 -5.524 1.00 93.62 76 ILE A C 1
ATOM 594 O O . ILE A 1 76 ? 26.608 -8.601 -6.236 1.00 93.62 76 ILE A O 1
ATOM 598 N N . GLU A 1 77 ? 25.641 -8.052 -4.285 1.00 87.31 77 GLU A N 1
ATOM 599 C CA . GLU A 1 77 ? 25.766 -9.383 -3.700 1.00 87.31 77 GLU A CA 1
ATOM 600 C C . GLU A 1 77 ? 24.492 -10.198 -3.960 1.00 87.31 77 GLU A C 1
ATOM 602 O O . GLU A 1 77 ? 23.423 -9.895 -3.429 1.00 87.31 77 GLU A O 1
ATOM 607 N N . ILE A 1 78 ? 24.605 -11.243 -4.784 1.00 82.12 78 ILE A N 1
ATOM 608 C CA . ILE A 1 78 ? 23.515 -12.175 -5.103 1.00 82.12 78 ILE A CA 1
ATOM 609 C C . ILE A 1 78 ? 23.948 -13.568 -4.660 1.00 82.12 78 ILE A C 1
ATOM 611 O O . ILE A 1 78 ? 25.001 -14.049 -5.074 1.00 82.12 78 ILE A O 1
ATOM 615 N N . ASN A 1 79 ? 23.144 -14.230 -3.821 1.00 74.31 79 ASN A N 1
ATOM 616 C CA . ASN A 1 79 ? 23.446 -15.569 -3.295 1.00 74.31 79 ASN A CA 1
ATOM 617 C C . ASN A 1 79 ? 24.849 -15.674 -2.662 1.00 74.31 79 ASN A C 1
ATOM 619 O O . ASN A 1 79 ? 25.558 -16.660 -2.859 1.00 74.31 79 ASN A O 1
ATOM 623 N N . SER A 1 80 ? 25.252 -14.637 -1.917 1.00 80.62 80 SER A N 1
ATOM 624 C CA . SER A 1 80 ? 26.580 -14.502 -1.291 1.00 80.62 80 SER A CA 1
ATOM 625 C C . SER A 1 80 ? 27.762 -14.431 -2.267 1.00 80.62 80 SER A C 1
ATOM 627 O O . SER A 1 80 ? 28.914 -14.615 -1.872 1.00 80.62 80 SER A O 1
ATOM 629 N N . VAL A 1 81 ? 27.496 -14.153 -3.545 1.00 84.88 81 VAL A N 1
ATOM 630 C CA . VAL A 1 81 ? 28.511 -13.892 -4.566 1.00 84.88 81 VAL A CA 1
ATOM 631 C C . VAL A 1 81 ? 28.423 -12.428 -4.969 1.00 84.88 81 VAL A C 1
ATOM 633 O O . VAL A 1 81 ? 27.370 -11.953 -5.390 1.00 84.88 81 VAL A O 1
ATOM 636 N N . SER A 1 82 ? 29.545 -11.721 -4.860 1.00 91.19 82 SER A N 1
ATOM 637 C CA . SER A 1 82 ? 29.657 -10.335 -5.308 1.00 91.19 82 SER A CA 1
ATOM 638 C C . SER A 1 82 ? 29.851 -10.284 -6.823 1.00 91.19 82 SER A C 1
ATOM 640 O O . SER A 1 82 ? 30.741 -10.947 -7.365 1.00 91.19 82 SER A O 1
ATOM 642 N N . GLN A 1 83 ? 28.987 -9.545 -7.512 1.00 93.81 83 GLN A N 1
ATOM 643 C CA . GLN A 1 83 ? 28.929 -9.473 -8.969 1.00 93.81 83 GLN A CA 1
ATOM 644 C C . GLN A 1 83 ? 28.688 -8.034 -9.421 1.00 93.81 83 GLN A C 1
ATOM 646 O O . GLN A 1 83 ? 27.972 -7.272 -8.775 1.00 93.81 83 GLN A O 1
ATOM 651 N N . ILE A 1 84 ? 29.249 -7.663 -10.567 1.00 96.50 84 ILE A N 1
ATOM 652 C CA . ILE A 1 84 ? 29.082 -6.330 -11.135 1.00 96.50 84 ILE A CA 1
ATOM 653 C C . ILE A 1 84 ? 27.853 -6.315 -12.048 1.00 96.50 84 ILE A C 1
ATOM 655 O O . ILE A 1 84 ? 27.734 -7.135 -12.961 1.00 96.50 84 ILE A O 1
ATOM 659 N N . PHE A 1 85 ? 26.980 -5.329 -11.858 1.00 96.50 85 PHE A N 1
ATOM 660 C CA . PHE A 1 85 ? 25.880 -5.014 -12.766 1.00 96.50 85 PHE A CA 1
ATOM 661 C C . PHE A 1 85 ? 26.046 -3.610 -13.340 1.00 96.50 85 PHE A C 1
ATOM 663 O O . PHE A 1 85 ? 26.104 -2.625 -12.604 1.00 96.50 85 PHE A O 1
ATOM 670 N N . SER A 1 86 ? 26.091 -3.520 -14.666 1.00 97.19 86 SER A N 1
ATOM 671 C CA . SER A 1 86 ? 26.040 -2.268 -15.417 1.00 97.19 86 SER A CA 1
ATOM 672 C C . SER A 1 86 ? 24.637 -2.070 -15.975 1.00 97.19 86 SER A C 1
ATOM 674 O O . SER A 1 86 ? 24.238 -2.775 -16.902 1.00 97.19 86 SER A O 1
ATOM 676 N N . PHE A 1 87 ? 23.894 -1.104 -15.445 1.00 96.88 87 PHE A N 1
ATOM 677 C CA . PHE A 1 87 ? 22.578 -0.737 -15.967 1.00 96.88 87 PHE A CA 1
ATOM 678 C C . PHE A 1 87 ? 22.737 0.319 -17.052 1.00 96.88 87 PHE A C 1
ATOM 680 O O . PHE A 1 87 ? 23.282 1.386 -16.768 1.00 96.88 87 PHE A O 1
ATOM 687 N N . VAL A 1 88 ? 22.296 0.028 -18.277 1.00 95.06 88 VAL A N 1
ATOM 688 C CA . VAL A 1 88 ? 22.606 0.855 -19.453 1.00 95.06 88 VAL A CA 1
ATOM 689 C C . VAL A 1 88 ? 21.370 1.450 -20.117 1.00 95.06 88 VAL A C 1
ATOM 691 O O . VAL A 1 88 ? 20.325 0.813 -20.233 1.00 95.06 88 VAL A O 1
ATOM 694 N N . TYR A 1 89 ? 21.533 2.680 -20.589 1.00 93.62 89 TYR A N 1
ATOM 695 C CA . TYR A 1 89 ? 20.679 3.326 -21.576 1.00 93.62 89 TYR A CA 1
ATOM 696 C C . TYR A 1 89 ? 21.595 3.989 -22.609 1.00 93.62 89 TYR A C 1
ATOM 698 O O . TYR A 1 89 ? 22.158 5.062 -22.377 1.00 93.62 89 TYR A O 1
ATOM 706 N N . VAL A 1 90 ? 21.788 3.328 -23.745 1.00 91.94 90 VAL A N 1
ATOM 707 C CA . VAL A 1 90 ? 22.673 3.804 -24.812 1.00 91.94 90 VAL A CA 1
ATOM 708 C C . VAL A 1 90 ? 21.884 4.725 -25.726 1.00 91.94 90 VAL A C 1
ATOM 710 O O . VAL A 1 90 ? 20.856 4.339 -26.271 1.00 91.94 90 VAL A O 1
ATOM 713 N N . ARG A 1 91 ? 22.354 5.953 -25.943 1.00 89.44 91 ARG A N 1
ATOM 714 C CA . ARG A 1 91 ? 21.683 6.899 -26.837 1.00 89.44 91 ARG A CA 1
ATOM 715 C C . ARG A 1 91 ? 21.749 6.398 -28.286 1.00 89.44 91 ARG A C 1
ATOM 717 O O . ARG A 1 91 ? 22.800 5.938 -28.735 1.00 89.44 91 ARG A O 1
ATOM 724 N N . PRO A 1 92 ? 20.685 6.588 -29.086 1.00 85.38 92 PRO A N 1
ATOM 725 C CA . PRO A 1 92 ? 20.662 6.137 -30.480 1.00 85.38 92 PRO A CA 1
ATOM 726 C C . PRO A 1 92 ? 21.646 6.898 -31.390 1.00 85.38 92 PRO A C 1
ATOM 728 O O . PRO A 1 92 ? 21.948 6.448 -32.494 1.00 85.38 92 PRO A O 1
ATOM 731 N N . ASN A 1 93 ? 22.159 8.052 -30.949 1.00 88.94 93 ASN A N 1
ATOM 732 C CA . ASN A 1 93 ? 23.126 8.848 -31.698 1.00 88.94 93 ASN A CA 1
ATOM 733 C C . ASN A 1 93 ? 24.490 8.139 -31.799 1.00 88.94 93 ASN A C 1
ATOM 735 O O . ASN A 1 93 ? 25.082 7.770 -30.787 1.00 88.94 93 ASN A O 1
ATOM 739 N N . SER A 1 94 ? 25.023 8.026 -33.020 1.00 86.31 94 SER A N 1
ATOM 740 C CA . SER A 1 94 ? 26.249 7.271 -33.302 1.00 86.31 94 SER A CA 1
ATOM 741 C C . SER A 1 94 ? 27.486 7.753 -32.540 1.00 86.31 94 SER A C 1
ATOM 743 O O . SER A 1 94 ? 28.281 6.917 -32.136 1.00 86.31 94 SER A O 1
ATOM 745 N N . LEU A 1 95 ? 27.650 9.059 -32.306 1.00 88.56 95 LEU A N 1
ATOM 746 C CA . LEU A 1 95 ? 28.809 9.588 -31.577 1.00 88.56 95 LEU A CA 1
ATOM 747 C C . LEU A 1 95 ? 28.752 9.215 -30.088 1.00 88.56 95 LEU A C 1
ATOM 749 O O . LEU A 1 95 ? 29.728 8.729 -29.529 1.00 88.56 95 LEU A O 1
ATOM 753 N N . TYR A 1 96 ? 27.592 9.400 -29.450 1.00 89.25 96 TYR A N 1
ATOM 754 C CA . TYR A 1 96 ? 27.406 9.031 -28.039 1.00 89.25 96 TYR A CA 1
ATOM 755 C C . TYR A 1 96 ? 27.521 7.523 -27.812 1.00 89.25 96 TYR A C 1
ATOM 757 O O . TYR A 1 96 ? 27.998 7.096 -26.760 1.00 89.25 96 TYR A O 1
ATOM 765 N N . LYS A 1 97 ? 27.109 6.735 -28.807 1.00 89.94 97 LYS A N 1
ATOM 766 C CA . LYS A 1 97 ? 27.226 5.281 -28.822 1.00 89.94 97 LYS A CA 1
ATOM 767 C C . LYS A 1 97 ? 28.686 4.822 -28.921 1.00 89.94 97 LYS A C 1
ATOM 769 O O . LYS A 1 97 ? 29.090 3.970 -28.142 1.00 89.94 97 LYS A O 1
ATOM 774 N N . GLU A 1 98 ? 29.491 5.421 -29.802 1.00 91.19 98 GLU A N 1
ATOM 775 C CA . GLU A 1 98 ? 30.941 5.148 -29.892 1.00 91.19 98 GLU A CA 1
ATOM 776 C C . GLU A 1 98 ? 31.667 5.432 -28.575 1.00 91.19 98 GLU A C 1
ATOM 778 O O . GLU A 1 98 ? 32.447 4.606 -28.098 1.00 91.19 98 GLU A O 1
ATOM 783 N N . ASN A 1 99 ? 31.369 6.578 -27.958 1.00 92.25 99 ASN A N 1
ATOM 784 C CA . ASN A 1 99 ? 31.961 6.948 -26.676 1.00 92.25 99 ASN A CA 1
ATOM 785 C C . ASN A 1 99 ? 31.570 5.941 -25.586 1.00 92.25 99 ASN A C 1
ATOM 787 O O . ASN A 1 99 ? 32.438 5.432 -24.886 1.00 92.25 99 ASN A O 1
ATOM 791 N N . PHE A 1 100 ? 30.281 5.583 -25.506 1.00 94.25 100 PHE A N 1
ATOM 792 C CA . PHE A 1 100 ? 29.791 4.578 -24.560 1.00 94.25 100 PHE A CA 1
ATOM 793 C C . PHE A 1 100 ? 30.540 3.247 -24.684 1.00 94.25 100 PHE A C 1
ATOM 795 O O . PHE A 1 100 ? 30.985 2.702 -23.678 1.00 94.25 100 PHE A O 1
ATOM 802 N N . TRP A 1 101 ? 30.699 2.724 -25.902 1.00 94.69 101 TRP A N 1
ATOM 803 C CA . TRP A 1 101 ? 31.378 1.442 -26.096 1.00 94.69 101 TRP A CA 1
ATOM 804 C C . TRP A 1 101 ? 32.878 1.520 -25.834 1.00 94.69 101 TRP A C 1
ATOM 806 O O . TRP A 1 101 ? 33.437 0.578 -25.279 1.00 94.69 101 TRP A O 1
ATOM 816 N N . THR A 1 102 ? 33.522 2.637 -26.174 1.00 94.31 102 THR A N 1
ATOM 817 C CA . THR A 1 102 ? 34.935 2.871 -25.839 1.00 94.31 102 THR A CA 1
ATOM 818 C C . THR A 1 102 ? 35.145 2.816 -24.325 1.00 94.31 102 THR A C 1
ATOM 820 O O . THR A 1 102 ? 36.035 2.107 -23.850 1.00 94.31 102 THR A O 1
ATOM 823 N N . ASP A 1 103 ? 34.277 3.487 -23.565 1.00 94.00 103 ASP A N 1
ATOM 824 C CA . ASP A 1 103 ? 34.311 3.478 -22.100 1.00 94.00 103 ASP A CA 1
ATOM 825 C C . ASP A 1 103 ? 34.027 2.076 -21.541 1.00 94.00 103 ASP A C 1
ATOM 827 O O . ASP A 1 103 ? 34.689 1.626 -20.604 1.00 94.00 103 ASP A O 1
ATOM 831 N N . LEU A 1 104 ? 33.079 1.349 -22.140 1.00 94.75 104 LEU A N 1
ATOM 832 C CA . LEU A 1 104 ? 32.708 0.006 -21.702 1.00 94.75 104 LEU A CA 1
ATOM 833 C C . LEU A 1 104 ? 33.827 -1.024 -21.947 1.00 94.75 104 LEU A C 1
ATOM 835 O O . LEU A 1 104 ? 34.047 -1.886 -21.097 1.00 94.75 104 LEU A O 1
ATOM 839 N N . VAL A 1 105 ? 34.569 -0.915 -23.055 1.00 95.00 105 VAL A N 1
ATOM 840 C CA . VAL A 1 105 ? 35.756 -1.744 -23.352 1.00 95.00 105 VAL A CA 1
ATOM 841 C C . VAL A 1 105 ? 36.913 -1.418 -22.401 1.00 95.00 105 VAL A C 1
ATOM 843 O O . VAL A 1 105 ? 37.615 -2.312 -21.915 1.00 95.00 105 VAL A O 1
ATOM 846 N N . ALA A 1 106 ? 37.108 -0.136 -22.082 1.00 93.56 106 ALA A N 1
ATOM 847 C CA . ALA A 1 106 ? 38.084 0.264 -21.074 1.00 93.56 106 ALA A CA 1
ATOM 848 C C . ALA A 1 106 ? 37.708 -0.292 -19.690 1.00 93.56 106 ALA A C 1
ATOM 850 O O . ALA A 1 106 ? 38.571 -0.797 -18.971 1.00 93.56 106 ALA A O 1
ATOM 851 N N . PHE A 1 107 ? 36.422 -0.267 -19.329 1.00 94.31 107 PHE A N 1
ATOM 852 C CA . PHE A 1 107 ? 35.927 -0.857 -18.086 1.00 94.31 107 PHE A CA 1
ATOM 853 C C . PHE A 1 107 ? 36.111 -2.380 -18.065 1.00 94.31 107 PHE A C 1
ATOM 855 O O . PHE A 1 107 ? 36.644 -2.909 -17.091 1.00 94.31 107 PHE A O 1
ATOM 862 N N . SER A 1 108 ? 35.755 -3.084 -19.147 1.00 93.69 108 SER A N 1
ATOM 863 C CA . SER A 1 108 ? 35.878 -4.547 -19.233 1.00 93.69 108 SER A CA 1
ATOM 864 C C . SER A 1 108 ? 37.320 -5.029 -19.073 1.00 93.69 108 SER A C 1
ATOM 866 O O . SER A 1 108 ? 37.560 -6.083 -18.496 1.00 93.69 108 SER A O 1
ATOM 868 N N . SER A 1 109 ? 38.288 -4.240 -19.544 1.00 91.12 109 SER A N 1
ATOM 869 C CA . SER A 1 109 ? 39.719 -4.547 -19.422 1.00 91.12 109 SER A CA 1
ATOM 870 C C . SER A 1 109 ? 40.248 -4.435 -17.985 1.00 91.12 109 SER A C 1
ATOM 872 O O . SER A 1 109 ? 41.318 -4.957 -17.685 1.00 91.12 109 SER A O 1
ATOM 874 N N . ASN A 1 110 ? 39.510 -3.763 -17.096 1.00 91.00 110 ASN A N 1
ATOM 875 C CA . ASN A 1 110 ? 39.903 -3.497 -15.710 1.00 91.00 110 ASN A CA 1
ATOM 876 C C . ASN A 1 110 ? 39.171 -4.374 -14.683 1.00 91.00 110 ASN A C 1
ATOM 878 O O . ASN A 1 110 ? 39.370 -4.197 -13.481 1.00 91.00 110 ASN A O 1
ATOM 882 N N . ILE A 1 111 ? 38.328 -5.310 -15.126 1.00 89.69 111 ILE A N 1
ATOM 883 C CA . ILE A 1 111 ? 37.558 -6.180 -14.236 1.00 89.69 111 ILE A CA 1
ATOM 884 C C . ILE A 1 111 ? 37.885 -7.655 -14.476 1.00 89.69 111 ILE A C 1
ATOM 886 O O . ILE A 1 111 ? 38.108 -8.096 -15.599 1.00 89.69 111 ILE A O 1
ATOM 890 N N . SER A 1 112 ? 37.861 -8.432 -13.398 1.00 86.75 112 SER A N 1
ATOM 891 C CA . SER A 1 112 ? 37.930 -9.900 -13.425 1.00 86.75 112 SER A CA 1
ATOM 892 C C . SER A 1 112 ? 36.731 -10.560 -12.737 1.00 86.75 112 SER A C 1
ATOM 894 O O . SER A 1 112 ? 36.648 -11.781 -12.661 1.00 86.75 112 SER A O 1
ATOM 896 N N . SER A 1 113 ? 35.802 -9.757 -12.214 1.00 90.94 113 SER A N 1
ATOM 897 C CA . SER A 1 113 ? 34.626 -10.226 -11.484 1.00 90.94 113 SER A CA 1
ATOM 898 C C . SER A 1 113 ? 33.510 -10.701 -12.431 1.00 90.94 113 SER A C 1
ATOM 900 O O . SER A 1 113 ? 33.467 -10.286 -13.596 1.00 90.94 113 SER A O 1
ATOM 902 N N . PRO A 1 114 ? 32.562 -11.522 -11.937 1.00 94.19 114 PRO A N 1
ATOM 903 C CA . PRO A 1 114 ? 31.316 -11.799 -12.645 1.00 94.19 114 PRO A CA 1
ATOM 904 C C . PRO A 1 114 ? 30.626 -10.493 -13.037 1.00 94.19 114 PRO A C 1
ATOM 906 O O . PRO A 1 114 ? 30.366 -9.658 -12.172 1.00 94.19 114 PRO A O 1
ATOM 909 N N . TRP A 1 115 ? 30.367 -10.295 -14.329 1.00 96.31 115 TRP A N 1
ATOM 910 C CA . TRP A 1 115 ? 29.865 -9.029 -14.852 1.00 96.31 115 TRP A CA 1
ATOM 911 C C . TRP A 1 115 ? 28.687 -9.199 -15.805 1.00 96.31 115 TRP A C 1
ATOM 913 O O . TRP A 1 115 ? 28.738 -9.971 -16.765 1.00 96.31 115 TRP A O 1
ATOM 923 N N . SER A 1 116 ? 27.638 -8.422 -15.538 1.00 95.25 116 SER A N 1
ATOM 924 C CA . SER A 1 116 ? 26.422 -8.353 -16.337 1.00 95.25 116 SER A CA 1
ATOM 925 C C . SER A 1 116 ? 26.128 -6.923 -16.782 1.00 95.25 116 SER A C 1
ATOM 927 O O . SER A 1 116 ? 26.091 -6.008 -15.963 1.00 95.25 116 SER A O 1
ATOM 929 N N . VAL A 1 117 ? 25.847 -6.724 -18.067 1.00 96.50 117 VAL A N 1
ATOM 930 C CA . VAL A 1 117 ? 25.417 -5.444 -18.645 1.00 96.50 117 VAL A CA 1
ATOM 931 C C . VAL A 1 117 ? 23.970 -5.576 -19.102 1.00 96.50 117 VAL A C 1
ATOM 933 O O . VAL A 1 117 ? 23.665 -6.431 -19.927 1.00 96.50 117 VAL A O 1
ATOM 936 N N . VAL A 1 118 ? 23.062 -4.768 -18.558 1.00 95.88 118 VAL A N 1
ATOM 937 C CA . VAL A 1 118 ? 21.612 -4.948 -18.725 1.00 95.88 118 VAL A CA 1
ATOM 938 C C . VAL A 1 118 ? 20.936 -3.616 -19.005 1.00 95.88 118 VAL A C 1
ATOM 940 O O . VAL A 1 118 ? 21.154 -2.648 -18.280 1.00 95.88 118 VAL A O 1
ATOM 943 N N . GLY A 1 119 ? 20.072 -3.570 -20.013 1.00 94.19 119 GLY A N 1
ATOM 944 C CA . GLY A 1 119 ? 19.261 -2.389 -20.293 1.00 94.19 119 GLY A CA 1
ATOM 945 C C . GLY A 1 119 ? 18.991 -2.196 -21.775 1.00 94.19 119 GLY A C 1
ATOM 946 O O . GLY A 1 119 ? 18.977 -3.169 -22.534 1.00 94.19 119 GLY A O 1
ATOM 947 N N . ASP A 1 120 ? 18.774 -0.942 -22.158 1.00 94.00 120 ASP A N 1
ATOM 948 C CA . ASP A 1 120 ? 18.461 -0.536 -23.525 1.00 94.00 120 ASP A CA 1
ATOM 949 C C . ASP A 1 120 ? 19.739 -0.137 -24.272 1.00 94.00 120 ASP A C 1
ATOM 951 O O . ASP A 1 120 ? 20.410 0.840 -23.926 1.00 94.00 120 ASP A O 1
ATOM 955 N N . PHE A 1 121 ? 20.076 -0.899 -25.311 1.00 93.75 121 PHE A N 1
ATOM 956 C CA . PHE A 1 121 ? 21.249 -0.643 -26.146 1.00 93.75 121 PHE A CA 1
ATOM 957 C C . PHE A 1 121 ? 20.934 0.208 -27.382 1.00 93.75 121 PHE A C 1
ATOM 959 O O . PHE A 1 121 ? 21.860 0.636 -28.074 1.00 93.75 121 PHE A O 1
ATOM 966 N N . ASN A 1 122 ? 19.652 0.445 -27.692 1.00 91.81 122 ASN A N 1
ATOM 967 C CA . ASN A 1 122 ? 19.216 1.110 -28.923 1.00 91.81 122 ASN A CA 1
ATOM 968 C C . ASN A 1 122 ? 19.876 0.538 -30.201 1.00 91.81 122 ASN A C 1
ATOM 970 O O . ASN A 1 122 ? 20.123 1.264 -31.170 1.00 91.81 122 ASN A O 1
ATOM 974 N N . ASP A 1 123 ? 20.184 -0.763 -30.187 1.00 90.44 123 ASP A N 1
ATOM 975 C CA . ASP A 1 123 ? 20.716 -1.554 -31.296 1.00 90.44 123 ASP A CA 1
ATOM 976 C C . ASP A 1 123 ? 20.148 -2.977 -31.251 1.00 90.44 123 ASP A C 1
ATOM 978 O O . ASP A 1 123 ? 19.852 -3.533 -30.190 1.00 90.44 123 ASP A O 1
ATOM 982 N N . PHE A 1 124 ? 20.045 -3.590 -32.428 1.00 89.69 124 PHE A N 1
ATOM 983 C CA . PHE A 1 124 ? 19.667 -4.987 -32.596 1.00 89.69 124 PHE A CA 1
ATOM 984 C C . PHE A 1 124 ? 20.822 -5.778 -33.214 1.00 89.69 124 PHE A C 1
ATOM 986 O O . PHE A 1 124 ? 21.599 -5.280 -34.028 1.00 89.69 124 PHE A O 1
ATOM 993 N N . ALA A 1 125 ? 20.932 -7.044 -32.836 1.00 88.25 125 ALA A N 1
ATOM 994 C CA . ALA A 1 125 ? 22.075 -7.895 -33.128 1.00 88.25 125 ALA A CA 1
ATOM 995 C C . ALA A 1 125 ? 21.808 -8.935 -34.211 1.00 88.25 125 ALA A C 1
ATOM 997 O O . ALA A 1 125 ? 22.689 -9.733 -34.525 1.00 88.25 125 ALA A O 1
ATOM 998 N N . ALA A 1 126 ? 20.609 -8.985 -34.777 1.00 86.12 126 ALA A N 1
ATOM 999 C CA . ALA A 1 126 ? 20.300 -9.841 -35.913 1.00 86.12 126 ALA A CA 1
ATOM 1000 C C . ALA A 1 126 ? 19.194 -9.222 -36.764 1.00 86.12 126 ALA A C 1
ATOM 1002 O O . ALA A 1 126 ? 18.343 -8.501 -36.258 1.00 86.12 126 ALA A O 1
ATOM 1003 N N . VAL A 1 127 ? 19.146 -9.561 -38.053 1.00 84.38 127 VAL A N 1
ATOM 1004 C CA . VAL A 1 127 ? 18.058 -9.106 -38.941 1.00 84.38 127 VAL A CA 1
ATOM 1005 C C . VAL A 1 127 ? 16.695 -9.589 -38.433 1.00 84.38 127 VAL A C 1
ATOM 1007 O O . VAL A 1 127 ? 15.701 -8.883 -38.537 1.00 84.38 127 VAL A O 1
ATOM 1010 N N . SER A 1 128 ? 16.660 -10.765 -37.802 1.00 83.75 128 SER A N 1
ATOM 1011 C CA . SER A 1 128 ? 15.480 -11.301 -37.126 1.00 83.75 128 SER A CA 1
ATOM 1012 C C . SER A 1 128 ? 15.042 -10.471 -35.912 1.00 83.75 128 SER A C 1
ATOM 1014 O O . SER A 1 128 ? 13.918 -10.612 -35.445 1.00 83.75 128 SER A O 1
ATOM 1016 N N . GLU A 1 129 ? 15.875 -9.600 -35.368 1.00 88.50 129 GLU A N 1
ATOM 1017 C CA . GLU A 1 129 ? 15.516 -8.767 -34.218 1.00 88.50 129 GLU A CA 1
ATOM 1018 C C . GLU A 1 129 ? 14.826 -7.456 -34.619 1.00 88.50 129 GLU A C 1
ATOM 1020 O O . GLU A 1 129 ? 14.539 -6.634 -33.751 1.00 88.50 129 GLU A O 1
ATOM 1025 N N . ARG A 1 130 ? 14.498 -7.288 -35.908 1.00 87.88 130 ARG A N 1
ATOM 1026 C CA . ARG A 1 130 ? 13.748 -6.151 -36.442 1.00 87.88 130 ARG A CA 1
ATOM 1027 C C . ARG A 1 130 ? 12.629 -6.615 -37.375 1.00 87.88 130 ARG A C 1
ATOM 1029 O O . ARG A 1 130 ? 12.822 -7.499 -38.205 1.00 87.88 130 ARG A O 1
ATOM 1036 N N . TRP A 1 131 ? 11.467 -5.981 -37.267 1.00 85.81 131 TRP A N 1
ATOM 1037 C CA . TRP A 1 131 ? 10.337 -6.157 -38.178 1.00 85.81 131 TRP A CA 1
ATOM 1038 C C . TRP A 1 131 ? 9.771 -4.786 -38.568 1.00 85.81 131 TRP A C 1
ATOM 1040 O O . TRP A 1 131 ? 9.486 -3.968 -37.697 1.00 85.81 131 TRP A O 1
ATOM 1050 N N . GLY A 1 132 ? 9.618 -4.522 -39.870 1.00 81.12 132 GLY A N 1
ATOM 1051 C CA . GLY A 1 132 ? 9.153 -3.236 -40.408 1.00 81.12 132 GLY A CA 1
ATOM 1052 C C . GLY A 1 132 ? 10.244 -2.163 -40.609 1.00 81.12 132 GLY A C 1
ATOM 1053 O O . GLY A 1 132 ? 11.418 -2.330 -40.265 1.00 81.12 132 GLY A O 1
ATOM 1054 N N . GLY A 1 133 ? 9.842 -1.021 -41.182 1.00 73.50 133 GLY A N 1
ATOM 1055 C CA . GLY A 1 133 ? 10.710 0.128 -41.489 1.00 73.50 133 GLY A CA 1
ATOM 1056 C C . GLY A 1 133 ? 11.407 0.088 -42.863 1.00 73.50 133 GLY A C 1
ATOM 1057 O O . GLY A 1 133 ? 11.543 -0.959 -43.482 1.00 73.50 133 GLY A O 1
ATOM 1058 N N . ALA A 1 134 ? 11.848 1.257 -43.344 1.00 59.94 134 ALA A N 1
ATOM 1059 C CA . ALA A 1 134 ? 12.360 1.475 -44.707 1.00 59.94 134 ALA A CA 1
ATOM 1060 C C . ALA A 1 134 ? 13.903 1.444 -44.825 1.00 59.94 134 ALA A C 1
ATOM 1062 O O . ALA A 1 134 ? 14.483 2.190 -45.613 1.00 59.94 134 ALA A O 1
ATOM 1063 N N . THR A 1 135 ? 14.589 0.627 -44.023 1.00 63.06 135 THR A N 1
ATOM 1064 C CA . THR A 1 135 ? 16.061 0.539 -44.047 1.00 63.06 135 THR A CA 1
ATOM 1065 C C . THR A 1 135 ? 16.519 -0.551 -45.017 1.00 63.06 135 THR A C 1
ATOM 1067 O O . THR A 1 135 ? 15.971 -1.650 -45.024 1.00 63.06 135 THR A O 1
ATOM 1070 N N . THR A 1 136 ? 17.534 -0.273 -45.838 1.00 60.81 136 THR A N 1
ATOM 1071 C CA . THR A 1 136 ? 18.104 -1.264 -46.763 1.00 60.81 136 THR A CA 1
ATOM 1072 C C . THR A 1 136 ? 18.839 -2.377 -46.007 1.00 60.81 136 THR A C 1
ATOM 1074 O O . THR A 1 136 ? 19.523 -2.124 -45.014 1.00 60.81 136 THR A O 1
ATOM 1077 N N . ALA A 1 137 ? 18.758 -3.616 -46.507 1.00 61.47 137 ALA A N 1
ATOM 1078 C CA . ALA A 1 137 ? 19.382 -4.786 -45.877 1.00 61.47 137 ALA A CA 1
ATOM 1079 C C . ALA A 1 137 ? 20.902 -4.625 -45.640 1.00 61.47 137 ALA A C 1
ATOM 1081 O O . ALA A 1 137 ? 21.420 -5.085 -44.623 1.00 61.47 137 ALA A O 1
ATOM 1082 N N . ALA A 1 138 ? 21.606 -3.921 -46.536 1.00 61.47 138 ALA A N 1
ATOM 1083 C CA . ALA A 1 138 ? 23.040 -3.650 -46.415 1.00 61.47 138 ALA A CA 1
ATOM 1084 C C . ALA A 1 138 ? 23.383 -2.717 -45.234 1.00 61.47 138 ALA A C 1
ATOM 1086 O O . ALA A 1 138 ? 24.348 -2.965 -44.512 1.00 61.47 138 ALA A O 1
ATOM 1087 N N . ASN A 1 139 ? 22.569 -1.685 -44.986 1.00 68.25 139 ASN A N 1
ATOM 1088 C CA . ASN A 1 139 ? 22.776 -0.769 -43.860 1.00 68.25 139 ASN A CA 1
ATOM 1089 C C . ASN A 1 139 ? 22.484 -1.452 -42.516 1.00 68.25 139 ASN A C 1
ATOM 1091 O O . ASN A 1 139 ? 23.195 -1.215 -41.541 1.00 68.25 139 ASN A O 1
ATOM 1095 N N . CYS A 1 140 ? 21.490 -2.346 -42.473 1.00 74.44 140 CYS A N 1
ATOM 1096 C CA . CYS A 1 140 ? 21.212 -3.160 -41.288 1.00 74.44 140 CYS A CA 1
ATOM 1097 C C . CYS A 1 140 ? 22.378 -4.096 -40.941 1.00 74.44 140 CYS A C 1
ATOM 1099 O O . CYS A 1 140 ? 22.708 -4.236 -39.766 1.00 74.44 140 CYS A O 1
ATOM 1101 N N . LEU A 1 141 ? 23.027 -4.709 -41.937 1.00 80.62 141 LEU A N 1
ATOM 1102 C CA . LEU A 1 141 ? 24.129 -5.642 -41.690 1.00 80.62 141 LEU A CA 1
ATOM 1103 C C . LEU A 1 141 ? 25.341 -4.953 -41.048 1.00 80.62 141 LEU A C 1
ATOM 1105 O O . LEU A 1 141 ? 25.880 -5.467 -40.072 1.00 80.62 141 LEU A O 1
ATOM 1109 N N . ASN A 1 142 ? 25.728 -3.773 -41.539 1.00 81.81 142 ASN A N 1
ATOM 1110 C CA . ASN A 1 142 ? 26.847 -3.017 -40.967 1.00 81.81 142 ASN A CA 1
ATOM 1111 C C . ASN A 1 142 ? 26.585 -2.608 -39.510 1.00 81.81 142 ASN A C 1
ATOM 1113 O O . ASN A 1 142 ? 27.480 -2.708 -38.674 1.00 81.81 142 ASN A O 1
ATOM 1117 N N . MET A 1 143 ? 25.355 -2.191 -39.195 1.00 82.56 143 MET A N 1
ATOM 1118 C CA . MET A 1 143 ? 24.942 -1.848 -37.830 1.00 82.56 143 MET A CA 1
ATOM 1119 C C . MET A 1 143 ? 25.008 -3.066 -36.896 1.00 82.56 143 MET A C 1
ATOM 1121 O O . MET A 1 143 ? 25.578 -2.969 -35.813 1.00 82.56 143 MET A O 1
ATOM 1125 N N . ILE A 1 144 ? 24.516 -4.226 -37.350 1.00 89.00 144 ILE A N 1
ATOM 1126 C CA . ILE A 1 144 ? 24.574 -5.489 -36.598 1.00 89.00 144 ILE A CA 1
ATOM 1127 C C . ILE A 1 144 ? 26.022 -5.908 -36.326 1.00 89.00 144 ILE A C 1
ATOM 1129 O O . ILE A 1 144 ? 26.363 -6.234 -35.191 1.00 89.00 144 ILE A O 1
ATOM 1133 N N . LEU A 1 145 ? 26.870 -5.924 -37.361 1.00 85.88 145 LEU A N 1
ATOM 1134 C CA . LEU A 1 145 ? 28.269 -6.339 -37.230 1.00 85.88 145 LEU A CA 1
ATOM 1135 C C . LEU A 1 145 ? 29.022 -5.425 -36.264 1.00 85.88 145 LEU A C 1
ATOM 1137 O O . LEU A 1 145 ? 29.766 -5.906 -35.414 1.00 85.88 145 LEU A O 1
ATOM 1141 N N . LYS A 1 146 ? 28.768 -4.118 -36.350 1.00 89.06 146 LYS A N 1
ATOM 1142 C CA . LYS A 1 146 ? 29.355 -3.129 -35.452 1.00 89.06 146 LYS A CA 1
ATOM 1143 C C . LYS A 1 146 ? 28.911 -3.338 -34.004 1.00 89.06 146 LYS A C 1
ATOM 1145 O O . LYS A 1 146 ? 29.763 -3.425 -33.127 1.00 89.06 146 LYS A O 1
ATOM 1150 N N . PHE A 1 147 ? 27.612 -3.506 -33.757 1.00 90.94 147 PHE A N 1
ATOM 1151 C CA . PHE A 1 147 ? 27.096 -3.769 -32.411 1.00 90.94 147 PHE A CA 1
ATOM 1152 C C . PHE A 1 147 ? 27.690 -5.048 -31.799 1.00 90.94 147 PHE A C 1
ATOM 1154 O O . PHE A 1 147 ? 28.155 -5.020 -30.661 1.00 90.94 147 PHE A O 1
ATOM 1161 N N . ARG A 1 148 ? 27.770 -6.137 -32.577 1.00 89.00 148 ARG A N 1
ATOM 1162 C CA . ARG A 1 148 ? 28.401 -7.391 -32.133 1.00 89.00 148 ARG A CA 1
ATOM 1163 C C . ARG A 1 148 ? 29.882 -7.229 -31.815 1.00 89.00 148 ARG A C 1
ATOM 1165 O O . ARG A 1 148 ? 30.337 -7.715 -30.786 1.00 89.00 148 ARG A O 1
ATOM 1172 N N . SER A 1 149 ? 30.613 -6.495 -32.654 1.00 90.06 149 SER A N 1
ATOM 1173 C CA . SER A 1 149 ? 32.046 -6.275 -32.442 1.00 90.06 149 SER A CA 1
ATOM 1174 C C . SER A 1 149 ? 32.352 -5.589 -31.106 1.00 90.06 149 SER A C 1
ATOM 1176 O O . SER A 1 149 ? 33.373 -5.890 -30.491 1.00 90.06 149 SER A O 1
ATOM 1178 N N . TYR A 1 150 ? 31.457 -4.723 -30.609 1.00 90.50 150 TYR A N 1
ATOM 1179 C CA . TYR A 1 150 ? 31.667 -4.055 -29.326 1.00 90.50 150 TYR A CA 1
ATOM 1180 C C . TYR A 1 150 ? 31.541 -4.994 -28.133 1.00 90.50 150 TYR A C 1
ATOM 1182 O O . TYR A 1 150 ? 32.418 -5.011 -27.273 1.00 90.50 150 TYR A O 1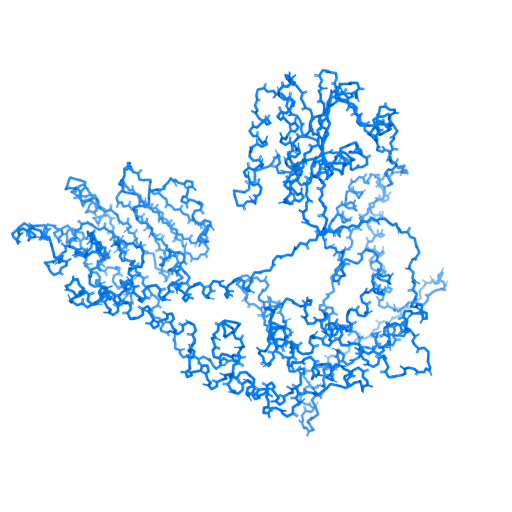
ATOM 1190 N N . TRP A 1 151 ? 30.469 -5.786 -28.061 1.00 87.12 151 TRP A N 1
ATOM 1191 C CA . TRP A 1 151 ? 30.325 -6.703 -26.933 1.00 87.12 151 TRP A CA 1
ATOM 1192 C C . TRP A 1 151 ? 31.345 -7.846 -27.002 1.00 87.12 151 TRP A C 1
ATOM 1194 O O . TRP A 1 151 ? 31.772 -8.333 -25.959 1.00 87.12 151 TRP A O 1
ATOM 1204 N N . GLU A 1 152 ? 31.801 -8.224 -28.204 1.00 88.12 152 GLU A N 1
ATOM 1205 C CA . GLU A 1 152 ? 32.878 -9.202 -28.392 1.00 88.12 152 GLU A CA 1
ATOM 1206 C C . GLU A 1 152 ? 34.197 -8.648 -27.847 1.00 88.12 152 GLU A C 1
ATOM 1208 O O . GLU A 1 152 ? 34.893 -9.349 -27.116 1.00 88.12 152 GLU A O 1
ATOM 1213 N N . ALA A 1 153 ? 34.497 -7.368 -28.100 1.00 91.25 153 ALA A N 1
ATOM 1214 C CA . ALA A 1 153 ? 35.652 -6.687 -27.512 1.00 91.25 153 ALA A CA 1
ATOM 1215 C C . ALA A 1 153 ? 35.590 -6.617 -25.972 1.00 91.25 153 ALA A C 1
ATOM 1217 O O . ALA A 1 153 ? 36.630 -6.579 -25.316 1.00 91.25 153 ALA A O 1
ATOM 1218 N N . CYS A 1 154 ? 34.388 -6.650 -25.388 1.00 90.44 154 CYS A N 1
ATOM 1219 C CA . CYS A 1 154 ? 34.176 -6.737 -23.942 1.00 90.44 154 CYS A CA 1
ATOM 1220 C C . CYS A 1 154 ? 34.172 -8.178 -23.387 1.00 90.44 154 CYS A C 1
ATOM 1222 O O . CYS A 1 154 ? 33.959 -8.347 -22.186 1.00 90.44 154 CYS A O 1
ATOM 1224 N N . ASN A 1 155 ? 34.375 -9.211 -24.220 1.00 87.50 155 ASN A N 1
ATOM 1225 C CA . ASN A 1 155 ? 34.185 -10.630 -23.872 1.00 87.50 155 ASN A CA 1
ATOM 1226 C C . ASN A 1 155 ? 32.790 -10.943 -23.298 1.00 87.50 155 ASN A C 1
ATOM 1228 O O . ASN A 1 155 ? 32.632 -11.788 -22.412 1.00 87.50 155 ASN A O 1
ATOM 1232 N N . LEU A 1 156 ? 31.774 -10.242 -23.796 1.00 91.50 156 LEU A N 1
ATOM 1233 C CA . LEU A 1 156 ? 30.382 -10.434 -23.421 1.00 91.50 156 LEU A CA 1
ATOM 1234 C C . LEU A 1 156 ? 29.650 -11.255 -24.485 1.00 91.50 156 LEU A C 1
ATOM 1236 O O . LEU A 1 156 ? 29.907 -11.140 -25.684 1.00 91.50 156 LEU A O 1
ATOM 1240 N N . PHE A 1 157 ? 28.675 -12.040 -24.045 1.00 88.69 157 PHE A N 1
ATOM 1241 C CA . PHE A 1 157 ? 27.730 -12.734 -24.915 1.00 88.69 157 PHE A CA 1
ATOM 1242 C C . PHE A 1 157 ? 26.291 -12.430 -24.499 1.00 88.69 157 PHE A C 1
ATOM 1244 O O . PHE A 1 157 ? 26.008 -12.129 -23.339 1.00 88.69 157 PHE A O 1
ATOM 1251 N N . ASP A 1 158 ? 25.369 -12.507 -25.462 1.00 88.69 158 ASP A N 1
ATOM 1252 C CA . ASP A 1 158 ? 23.935 -12.356 -25.200 1.00 88.69 158 ASP A CA 1
ATOM 1253 C C . ASP A 1 158 ? 23.451 -13.547 -24.365 1.00 88.69 158 ASP A C 1
ATOM 1255 O O . ASP A 1 158 ? 23.569 -14.704 -24.776 1.00 88.69 158 ASP A O 1
ATOM 1259 N N . ALA A 1 159 ? 22.910 -13.258 -23.183 1.00 85.81 159 ALA A N 1
ATOM 1260 C CA . ALA A 1 159 ? 22.410 -14.271 -22.259 1.00 85.81 159 ALA A CA 1
ATOM 1261 C C . ALA A 1 159 ? 21.113 -14.947 -22.755 1.00 85.81 159 ALA A C 1
ATOM 1263 O O . ALA A 1 159 ? 20.665 -15.949 -22.193 1.00 85.81 159 ALA A O 1
ATOM 1264 N N . GLY A 1 160 ? 20.514 -14.424 -23.829 1.00 84.31 160 GLY A N 1
ATOM 1265 C CA . GLY A 1 160 ? 19.253 -14.889 -24.382 1.00 84.31 160 GLY A CA 1
ATOM 1266 C C . GLY A 1 160 ? 18.062 -14.462 -23.529 1.00 84.31 160 GLY A C 1
ATOM 1267 O O . GLY A 1 160 ? 18.189 -14.023 -22.392 1.00 84.31 160 GLY A O 1
ATOM 1268 N N . SER A 1 161 ? 16.856 -14.571 -24.079 1.00 87.25 161 SER A N 1
ATOM 1269 C CA . SER A 1 161 ? 15.636 -14.263 -23.334 1.00 87.25 161 SER A CA 1
ATOM 1270 C C . SER A 1 161 ? 14.474 -15.149 -23.767 1.00 87.25 161 SER A C 1
ATOM 1272 O O . SER A 1 161 ? 14.457 -15.716 -24.860 1.00 87.25 161 SER A O 1
ATOM 1274 N N . SER A 1 162 ? 13.493 -15.297 -22.878 1.00 81.56 162 SER A N 1
ATOM 1275 C CA . SER A 1 162 ? 12.255 -16.036 -23.132 1.00 81.56 162 SER A CA 1
ATOM 1276 C C . SER A 1 162 ? 11.040 -15.110 -23.072 1.00 81.56 162 SER A C 1
ATOM 1278 O O . SER A 1 162 ? 11.001 -14.168 -22.287 1.00 81.56 162 SER A O 1
ATOM 1280 N N . GLY A 1 163 ? 9.995 -15.392 -23.849 1.00 82.62 163 GLY A N 1
ATOM 1281 C CA . GLY A 1 163 ? 8.835 -14.502 -23.975 1.00 82.62 163 GLY A CA 1
ATOM 1282 C C . GLY A 1 163 ? 8.808 -13.816 -25.329 1.00 82.62 163 GLY A C 1
ATOM 1283 O O . GLY A 1 163 ? 9.188 -14.444 -26.309 1.00 82.62 163 GLY A O 1
ATOM 1284 N N . CYS A 1 164 ? 8.313 -12.576 -25.369 1.00 80.31 164 CYS A N 1
ATOM 1285 C CA . CYS A 1 164 ? 8.151 -11.846 -26.625 1.00 80.31 164 CYS A CA 1
ATOM 1286 C C . CYS A 1 164 ? 9.512 -11.618 -27.294 1.00 80.31 164 CYS A C 1
ATOM 1288 O O . CYS A 1 164 ? 10.471 -11.224 -26.633 1.00 80.31 164 CYS A O 1
ATOM 1290 N N . ARG A 1 165 ? 9.576 -11.854 -28.608 1.00 83.44 165 ARG A N 1
ATOM 1291 C CA . ARG A 1 165 ? 10.793 -11.687 -29.419 1.00 83.44 165 ARG A CA 1
ATOM 1292 C C . ARG A 1 165 ? 11.310 -10.249 -29.449 1.00 83.44 165 ARG A C 1
ATOM 1294 O O . ARG A 1 165 ? 12.518 -10.039 -29.414 1.00 83.44 165 ARG A O 1
ATOM 1301 N N . PHE A 1 166 ? 10.404 -9.283 -29.556 1.00 89.06 166 PHE A N 1
ATOM 1302 C CA . PHE A 1 166 ? 10.725 -7.858 -29.608 1.00 89.06 166 PHE A CA 1
ATOM 1303 C C . PHE A 1 166 ? 10.544 -7.233 -28.229 1.00 89.06 166 PHE A C 1
ATOM 1305 O O . PHE A 1 166 ? 9.669 -7.656 -27.469 1.00 89.06 166 PHE A O 1
ATOM 1312 N N . THR A 1 167 ? 11.353 -6.223 -27.921 1.00 91.81 167 THR A N 1
ATOM 1313 C CA . THR A 1 167 ? 11.243 -5.473 -26.666 1.00 91.81 167 THR A CA 1
ATOM 1314 C C . THR A 1 167 ? 10.693 -4.073 -26.864 1.00 91.81 167 THR A C 1
ATOM 1316 O O . THR A 1 167 ? 10.211 -3.502 -25.900 1.00 91.81 167 THR A O 1
ATOM 1319 N N . TRP A 1 168 ? 10.670 -3.548 -28.089 1.00 92.75 168 TRP A N 1
ATOM 1320 C CA . TRP A 1 168 ? 10.152 -2.221 -28.402 1.00 92.75 168 TRP A CA 1
ATOM 1321 C C . TRP A 1 168 ? 9.185 -2.239 -29.591 1.00 92.75 168 TRP A C 1
ATOM 1323 O O . TRP A 1 168 ? 9.355 -3.011 -30.541 1.00 92.75 168 TRP A O 1
ATOM 1333 N N . ILE A 1 169 ? 8.150 -1.392 -29.536 1.00 88.75 169 ILE A N 1
ATOM 1334 C CA . ILE A 1 169 ? 7.073 -1.317 -30.531 1.00 88.75 169 ILE A CA 1
ATOM 1335 C C . ILE A 1 169 ? 6.747 0.139 -30.882 1.00 88.75 169 ILE A C 1
ATOM 1337 O O . ILE A 1 169 ? 6.212 0.885 -30.063 1.00 88.75 169 ILE A O 1
ATOM 1341 N N . LYS A 1 170 ? 6.887 0.502 -32.160 1.00 88.38 170 LYS A N 1
ATOM 1342 C CA . LYS A 1 170 ? 6.386 1.774 -32.696 1.00 88.38 170 LYS A CA 1
ATOM 1343 C C . LYS A 1 170 ? 4.967 1.636 -33.228 1.00 88.38 170 LYS A C 1
ATOM 1345 O O . LYS A 1 170 ? 4.691 0.786 -34.080 1.00 88.38 170 LYS A O 1
ATOM 1350 N N . ARG A 1 171 ? 4.082 2.546 -32.812 1.00 84.38 171 ARG A N 1
ATOM 1351 C CA . ARG A 1 171 ? 2.703 2.631 -33.315 1.00 84.38 171 ARG A CA 1
ATOM 1352 C C . ARG A 1 171 ? 2.424 3.960 -34.010 1.00 84.38 171 ARG A C 1
ATOM 1354 O O . ARG A 1 171 ? 2.827 5.010 -33.523 1.00 84.38 171 ARG A O 1
ATOM 1361 N N . VAL A 1 172 ? 1.692 3.917 -35.122 1.00 81.69 172 VAL A N 1
ATOM 1362 C CA . VAL A 1 172 ? 1.178 5.098 -35.837 1.00 81.69 172 VAL A CA 1
ATOM 1363 C C . VAL A 1 172 ? -0.302 4.862 -36.125 1.00 81.69 172 VAL A C 1
ATOM 1365 O O . VAL A 1 172 ? -0.666 3.843 -36.705 1.00 81.69 172 VAL A O 1
ATOM 1368 N N . GLY A 1 173 ? -1.174 5.761 -35.658 1.00 75.50 173 GLY A N 1
ATOM 1369 C CA . GLY A 1 173 ? -2.629 5.590 -35.792 1.00 75.50 173 GLY A CA 1
ATOM 1370 C C . GLY A 1 173 ? -3.171 4.314 -35.126 1.00 75.50 173 GLY A C 1
ATOM 1371 O O . GLY A 1 173 ? -4.107 3.709 -35.632 1.00 75.50 173 GLY A O 1
ATOM 1372 N N . GLY A 1 174 ? -2.544 3.854 -34.035 1.00 70.94 174 GLY A N 1
ATOM 1373 C CA . GLY A 1 174 ? -2.916 2.624 -33.317 1.00 70.94 174 GLY A CA 1
ATOM 1374 C C . GLY A 1 174 ? -2.351 1.321 -33.905 1.00 70.94 174 GLY A C 1
ATOM 1375 O O . GLY A 1 174 ? -2.292 0.315 -33.195 1.00 70.94 174 GLY A O 1
ATOM 1376 N N . ARG A 1 175 ? -1.853 1.344 -35.147 1.00 78.06 175 ARG A N 1
ATOM 1377 C CA . ARG A 1 175 ? -1.236 0.192 -35.824 1.00 78.06 175 ARG A CA 1
ATOM 1378 C C . ARG A 1 175 ? 0.256 0.101 -35.545 1.00 78.06 175 ARG A C 1
ATOM 1380 O O . ARG A 1 175 ? 0.927 1.127 -35.443 1.00 78.06 175 ARG A O 1
ATOM 1387 N N . ILE A 1 176 ? 0.768 -1.122 -35.436 1.00 83.81 176 ILE A N 1
ATOM 1388 C CA . ILE A 1 176 ? 2.203 -1.382 -35.300 1.00 83.81 176 ILE A CA 1
ATOM 1389 C C . ILE A 1 176 ? 2.865 -1.170 -36.661 1.00 83.81 176 ILE A C 1
ATOM 1391 O O . ILE A 1 176 ? 2.428 -1.736 -37.655 1.00 83.81 176 ILE A O 1
ATOM 1395 N N . VAL A 1 177 ? 3.903 -0.335 -36.705 1.00 86.25 177 VAL A N 1
ATOM 1396 C CA . VAL A 1 177 ? 4.642 -0.029 -37.946 1.00 86.25 177 VAL A CA 1
ATOM 1397 C C . VAL A 1 177 ? 6.106 -0.469 -37.902 1.00 86.25 177 VAL A C 1
ATOM 1399 O O . VAL A 1 177 ? 6.767 -0.503 -38.938 1.00 86.25 177 VAL A O 1
ATOM 1402 N N . LEU A 1 178 ? 6.631 -0.757 -36.708 1.00 87.06 178 LEU A N 1
ATOM 1403 C CA . LEU A 1 178 ? 8.008 -1.191 -36.480 1.00 87.06 178 LEU A CA 1
ATOM 1404 C C . LEU A 1 178 ? 8.099 -1.893 -35.117 1.00 87.06 178 LEU A C 1
ATOM 1406 O O . LEU A 1 178 ? 7.499 -1.423 -34.147 1.00 87.06 178 LEU A O 1
ATOM 1410 N N . GLN A 1 179 ? 8.847 -2.992 -35.046 1.00 90.00 179 GLN A N 1
ATOM 1411 C CA . GLN A 1 179 ? 9.194 -3.688 -33.804 1.00 90.00 179 GLN A CA 1
ATOM 1412 C C . GLN A 1 179 ? 10.674 -4.054 -33.794 1.00 90.00 179 GLN A C 1
ATOM 1414 O O . GLN A 1 179 ? 11.206 -4.491 -34.818 1.00 90.00 179 GLN A O 1
ATOM 1419 N N . GLU A 1 180 ? 11.326 -3.897 -32.642 1.00 91.50 180 GLU A N 1
ATOM 1420 C CA . GLU A 1 180 ? 12.762 -4.153 -32.480 1.00 91.50 180 GLU A CA 1
ATOM 1421 C C . GLU A 1 180 ? 13.073 -4.803 -31.124 1.00 91.50 180 GLU A C 1
ATOM 1423 O O . GLU A 1 180 ? 12.339 -4.624 -30.151 1.00 91.50 180 GLU A O 1
ATOM 1428 N N . LYS A 1 181 ? 14.156 -5.583 -31.044 1.00 91.62 181 LYS A N 1
ATOM 1429 C CA . LYS A 1 181 ? 14.718 -6.081 -29.777 1.00 91.62 181 LYS A CA 1
ATOM 1430 C C . LYS A 1 181 ? 15.905 -5.198 -29.380 1.00 91.62 181 LYS A C 1
ATOM 1432 O O . LYS A 1 181 ? 17.024 -5.428 -29.836 1.00 91.62 181 LYS A O 1
ATOM 1437 N N . LEU A 1 182 ? 15.640 -4.188 -28.559 1.00 93.00 182 LEU A N 1
ATOM 1438 C CA . LEU A 1 182 ? 16.623 -3.187 -28.122 1.00 93.00 182 LEU A CA 1
ATOM 1439 C C . LEU A 1 182 ? 17.155 -3.485 -26.712 1.00 93.00 182 LEU A C 1
ATOM 1441 O O . LEU A 1 182 ? 18.346 -3.331 -26.441 1.00 93.00 182 LEU A O 1
ATOM 1445 N N . ASP A 1 183 ? 16.281 -3.998 -25.848 1.00 94.69 183 ASP A N 1
ATOM 1446 C CA . ASP A 1 183 ? 16.563 -4.298 -24.449 1.00 94.69 183 ASP A CA 1
ATOM 1447 C C . ASP A 1 183 ? 17.097 -5.730 -24.298 1.00 94.69 183 ASP A C 1
ATOM 1449 O O . ASP A 1 183 ? 16.478 -6.694 -24.771 1.00 94.69 183 ASP A O 1
ATOM 1453 N N . ARG A 1 184 ? 18.242 -5.898 -23.628 1.00 93.50 184 ARG A N 1
ATOM 1454 C CA . ARG A 1 184 ? 18.849 -7.220 -23.385 1.00 93.50 184 ARG A CA 1
ATOM 1455 C C . ARG A 1 184 ? 19.777 -7.228 -22.173 1.00 93.50 184 ARG A C 1
ATOM 1457 O O . ARG A 1 184 ? 20.040 -6.193 -21.565 1.00 93.50 184 ARG A O 1
ATOM 1464 N N . ALA A 1 185 ? 20.276 -8.416 -21.844 1.00 93.62 185 ALA A N 1
ATOM 1465 C CA . ALA A 1 185 ? 21.366 -8.600 -20.900 1.00 93.62 185 ALA A CA 1
ATOM 1466 C C . ALA A 1 185 ? 22.535 -9.320 -21.586 1.00 93.62 185 ALA A C 1
ATOM 1468 O O . ALA A 1 185 ? 22.332 -10.309 -22.294 1.00 93.62 185 ALA A O 1
ATOM 1469 N N . LEU A 1 186 ? 23.741 -8.810 -21.371 1.00 94.38 186 LEU A N 1
ATOM 1470 C CA . LEU A 1 186 ? 24.999 -9.338 -21.882 1.00 94.38 186 LEU A CA 1
ATOM 1471 C C . LEU A 1 186 ? 25.887 -9.717 -20.700 1.00 94.38 186 LEU A C 1
ATOM 1473 O O . LEU A 1 186 ? 26.081 -8.888 -19.811 1.00 94.38 186 LEU A O 1
ATOM 1477 N N . TRP A 1 187 ? 26.423 -10.933 -20.675 1.00 91.44 187 TRP A N 1
ATOM 1478 C CA . TRP A 1 187 ? 27.193 -11.457 -19.540 1.00 91.44 187 TRP A CA 1
ATOM 1479 C C . TRP A 1 187 ? 28.578 -11.919 -19.985 1.00 91.44 187 TRP A C 1
ATOM 1481 O O . TRP A 1 187 ? 28.747 -12.355 -21.124 1.00 91.44 187 TRP A O 1
ATOM 1491 N N . ASN A 1 188 ? 29.565 -11.819 -19.094 1.00 91.88 188 ASN A N 1
ATOM 1492 C CA . ASN A 1 188 ? 30.862 -12.467 -19.292 1.00 91.88 188 ASN A CA 1
ATOM 1493 C C . ASN A 1 188 ? 30.816 -13.935 -18.827 1.00 91.88 188 ASN A C 1
ATOM 1495 O O . ASN A 1 188 ? 29.832 -14.396 -18.238 1.00 91.88 188 ASN A O 1
ATOM 1499 N N . SER A 1 189 ? 31.890 -14.685 -19.088 1.00 86.94 189 SER A N 1
ATOM 1500 C CA . SER A 1 189 ? 31.990 -16.101 -18.702 1.00 86.94 189 SER A CA 1
ATOM 1501 C C . SER A 1 189 ? 31.779 -16.311 -17.203 1.00 86.94 189 SER A C 1
ATOM 1503 O O . SER A 1 189 ? 31.051 -17.218 -16.807 1.00 86.94 189 SER A O 1
ATOM 1505 N N . GLU A 1 190 ? 32.351 -15.434 -16.378 1.00 90.75 190 GLU A N 1
ATOM 1506 C CA . GLU A 1 190 ? 32.263 -15.517 -14.920 1.00 90.75 190 GLU A CA 1
ATOM 1507 C C . GLU A 1 190 ? 30.823 -15.333 -14.414 1.00 90.75 190 GLU A C 1
ATOM 1509 O O . GLU A 1 190 ? 30.366 -16.111 -13.579 1.00 90.75 190 GLU A O 1
ATOM 1514 N N . ALA A 1 191 ? 30.061 -14.377 -14.964 1.00 87.94 191 ALA A N 1
ATOM 1515 C CA . ALA A 1 191 ? 28.645 -14.165 -14.635 1.00 87.94 191 ALA A CA 1
ATOM 1516 C C . ALA A 1 191 ? 27.760 -15.368 -14.979 1.00 87.94 191 ALA A C 1
ATOM 1518 O O . ALA A 1 191 ? 26.846 -15.697 -14.219 1.00 87.94 191 ALA A O 1
ATOM 1519 N N . LEU A 1 192 ? 28.038 -16.047 -16.092 1.00 84.31 192 LEU A N 1
ATOM 1520 C CA . LEU A 1 192 ? 27.315 -17.262 -16.464 1.00 84.31 192 LEU A CA 1
ATOM 1521 C C . LEU A 1 192 ? 27.621 -18.425 -15.512 1.00 84.31 192 LEU A C 1
ATOM 1523 O O . LEU A 1 192 ? 26.712 -19.174 -15.156 1.00 84.31 192 LEU A O 1
ATOM 1527 N N . LEU A 1 193 ? 28.879 -18.567 -15.080 1.00 82.00 193 LEU A N 1
ATOM 1528 C CA . LEU A 1 193 ? 29.296 -19.634 -14.167 1.00 82.00 193 LEU A CA 1
ATOM 1529 C C . LEU A 1 193 ? 28.674 -19.491 -12.777 1.00 82.00 193 LEU A C 1
ATOM 1531 O O . LEU A 1 193 ? 28.283 -20.496 -12.183 1.00 82.00 193 LEU A O 1
ATOM 1535 N N . VAL A 1 194 ? 28.555 -18.263 -12.269 1.00 85.12 194 VAL A N 1
ATOM 1536 C CA . VAL A 1 194 ? 27.955 -18.016 -10.947 1.00 85.12 194 VAL A CA 1
ATOM 1537 C C . VAL A 1 194 ? 26.424 -18.016 -10.980 1.00 85.12 194 VAL A C 1
ATOM 1539 O O . VAL A 1 194 ? 25.799 -18.273 -9.954 1.00 85.12 194 VAL A O 1
ATOM 1542 N N . ASN A 1 195 ? 25.808 -17.813 -12.153 1.00 83.31 195 ASN A N 1
ATOM 1543 C CA . ASN A 1 195 ? 24.351 -17.780 -12.322 1.00 83.31 195 ASN A CA 1
ATOM 1544 C C . ASN A 1 195 ? 23.825 -18.775 -13.382 1.00 83.31 195 ASN A C 1
ATOM 1546 O O . ASN A 1 195 ? 23.081 -18.380 -14.285 1.00 83.31 195 ASN A O 1
ATOM 1550 N N . PRO A 1 196 ? 24.112 -20.086 -13.281 1.00 75.94 196 PRO A N 1
ATOM 1551 C CA . PRO A 1 196 ? 23.778 -21.052 -14.335 1.00 75.94 196 PRO A CA 1
ATOM 1552 C C . PRO A 1 196 ? 22.266 -21.250 -14.538 1.00 75.94 196 PRO A C 1
ATOM 1554 O O . PRO A 1 196 ? 21.830 -21.737 -15.579 1.00 75.94 196 PRO A O 1
ATOM 1557 N N . ASN A 1 197 ? 21.456 -20.886 -13.538 1.00 76.62 197 ASN A N 1
ATOM 1558 C CA . ASN A 1 197 ? 19.999 -21.013 -13.566 1.00 76.62 197 ASN A CA 1
ATOM 1559 C C . ASN A 1 197 ? 19.273 -19.688 -13.824 1.00 76.62 197 ASN A C 1
ATOM 1561 O O . ASN A 1 197 ? 18.037 -19.686 -13.842 1.00 76.62 197 ASN A O 1
ATOM 1565 N N . ALA A 1 198 ? 20.005 -18.582 -13.999 1.00 82.62 198 ALA A N 1
ATOM 1566 C CA . ALA A 1 198 ? 19.387 -17.287 -14.220 1.00 82.62 198 ALA A CA 1
ATOM 1567 C C . ALA A 1 198 ? 18.620 -17.265 -15.542 1.00 82.62 198 ALA A C 1
ATOM 1569 O O . ALA A 1 198 ? 19.045 -17.828 -16.554 1.00 82.62 198 ALA A O 1
ATOM 1570 N N . LYS A 1 199 ? 17.457 -16.616 -15.531 1.00 85.00 199 LYS A N 1
ATOM 1571 C CA . LYS A 1 199 ? 16.600 -16.480 -16.707 1.00 85.00 199 LYS A CA 1
ATOM 1572 C C . LYS A 1 199 ? 16.230 -15.039 -16.938 1.00 85.00 199 LYS A C 1
ATOM 1574 O O . LYS A 1 199 ? 15.823 -14.332 -16.023 1.00 85.00 199 LYS A O 1
ATOM 1579 N N . ILE A 1 200 ? 16.266 -14.658 -18.205 1.00 88.94 200 ILE A N 1
ATOM 1580 C CA . ILE A 1 200 ? 15.761 -13.374 -18.662 1.00 88.94 200 ILE A CA 1
ATOM 1581 C C . ILE A 1 200 ? 14.411 -13.607 -19.331 1.00 88.94 200 ILE A C 1
ATOM 1583 O O . ILE A 1 200 ? 14.260 -14.442 -20.233 1.00 88.94 200 ILE A O 1
ATOM 1587 N N . ILE A 1 201 ? 13.399 -12.889 -18.862 1.00 89.31 201 ILE A N 1
ATOM 1588 C CA . ILE A 1 201 ? 12.019 -13.029 -19.312 1.00 89.31 201 ILE A CA 1
ATOM 1589 C C . ILE A 1 201 ? 11.525 -11.673 -19.812 1.00 89.31 201 ILE A C 1
ATOM 1591 O O . ILE A 1 201 ? 11.442 -10.713 -19.050 1.00 89.31 201 ILE A O 1
ATOM 1595 N N . VAL A 1 202 ? 11.141 -11.614 -21.087 1.00 89.38 202 VAL A N 1
ATOM 1596 C CA . VAL A 1 202 ? 10.454 -10.461 -21.679 1.00 89.38 202 VAL A CA 1
ATOM 1597 C C . VAL A 1 202 ? 8.976 -10.537 -21.299 1.00 89.38 202 VAL A C 1
ATOM 1599 O O . VAL A 1 202 ? 8.245 -11.445 -21.726 1.00 89.38 202 VAL A O 1
ATOM 1602 N N . LEU A 1 203 ? 8.539 -9.602 -20.457 1.00 88.56 203 LEU A N 1
ATOM 1603 C CA . LEU A 1 203 ? 7.174 -9.533 -19.945 1.00 88.56 203 LEU A CA 1
ATOM 1604 C C . LEU A 1 203 ? 6.228 -8.843 -20.948 1.00 88.56 203 LEU A C 1
ATOM 1606 O O . LEU A 1 203 ? 6.675 -8.116 -21.836 1.00 88.56 203 LEU A O 1
ATOM 1610 N N . PRO A 1 204 ? 4.903 -9.066 -20.845 1.00 83.00 204 PRO A N 1
ATOM 1611 C CA . PRO A 1 204 ? 3.936 -8.425 -21.732 1.00 83.00 204 PRO A CA 1
ATOM 1612 C C . PRO A 1 204 ? 3.933 -6.901 -21.604 1.00 83.00 204 PRO A C 1
ATOM 1614 O O . PRO A 1 204 ? 3.930 -6.351 -20.497 1.00 83.00 204 PRO A O 1
ATOM 1617 N N . CYS A 1 205 ? 3.847 -6.221 -22.742 1.00 82.25 205 CYS A N 1
ATOM 1618 C CA . CYS A 1 205 ? 3.758 -4.772 -22.794 1.00 82.25 205 CYS A CA 1
ATOM 1619 C C . CYS A 1 205 ? 2.295 -4.323 -22.644 1.00 82.25 205 CYS A C 1
ATOM 1621 O O . CYS A 1 205 ? 1.435 -4.671 -23.455 1.00 82.25 205 CYS A O 1
ATOM 1623 N N . LEU A 1 206 ? 1.992 -3.571 -21.576 1.00 78.25 206 LEU A N 1
ATOM 1624 C CA . LEU A 1 206 ? 0.612 -3.208 -21.213 1.00 78.25 206 LEU A CA 1
ATOM 1625 C C . LEU A 1 206 ? 0.318 -1.705 -21.193 1.00 78.25 206 LEU A C 1
ATOM 1627 O O . LEU A 1 206 ? -0.854 -1.343 -21.280 1.00 78.25 206 LEU A O 1
ATOM 1631 N N . CYS A 1 207 ? 1.320 -0.836 -21.062 1.00 72.25 207 CYS A N 1
ATOM 1632 C CA . CYS A 1 207 ? 1.135 0.626 -21.002 1.00 72.25 207 CYS A CA 1
ATOM 1633 C C . CYS A 1 207 ? 2.297 1.434 -21.603 1.00 72.25 207 CYS A C 1
ATOM 1635 O O . CYS A 1 207 ? 2.191 2.653 -21.649 1.00 72.25 207 CYS A O 1
ATOM 1637 N N . SER A 1 208 ? 3.385 0.775 -22.003 1.00 81.75 208 SER A N 1
ATOM 1638 C CA . SER A 1 208 ? 4.584 1.398 -22.574 1.00 81.75 208 SER A CA 1
ATOM 1639 C C . SER A 1 208 ? 4.675 1.049 -24.066 1.00 81.75 208 SER A C 1
ATOM 1641 O O . SER A 1 208 ? 3.831 0.313 -24.581 1.00 81.75 208 SER A O 1
ATOM 1643 N N . ASP A 1 209 ? 5.665 1.582 -24.762 1.00 82.31 209 ASP A N 1
ATOM 1644 C CA . ASP A 1 209 ? 6.171 1.077 -26.039 1.00 82.31 209 ASP A CA 1
ATOM 1645 C C . ASP A 1 209 ? 7.302 0.048 -25.854 1.00 82.31 209 ASP A C 1
ATOM 1647 O O . ASP A 1 209 ? 7.554 -0.731 -26.772 1.00 82.31 209 ASP A O 1
ATOM 1651 N N . HIS A 1 210 ? 7.890 -0.038 -24.653 1.00 89.50 210 HIS A N 1
ATOM 1652 C CA . HIS A 1 210 ? 8.824 -1.100 -24.256 1.00 89.50 210 HIS A CA 1
ATOM 1653 C C . HIS A 1 210 ? 8.157 -2.246 -23.472 1.00 89.50 210 HIS A C 1
ATOM 1655 O O . HIS A 1 210 ? 7.238 -2.057 -22.665 1.00 89.50 210 HIS A O 1
ATOM 1661 N N . HIS A 1 211 ? 8.654 -3.462 -23.676 1.00 89.81 211 HIS A N 1
ATOM 1662 C CA . HIS A 1 211 ? 8.374 -4.637 -22.865 1.00 89.81 211 HIS A CA 1
ATOM 1663 C C . HIS A 1 211 ? 9.282 -4.638 -21.625 1.00 89.81 211 HIS A C 1
ATOM 1665 O O . HIS A 1 211 ? 10.495 -4.502 -21.768 1.00 89.81 211 HIS A O 1
ATOM 1671 N N . PRO A 1 212 ? 8.749 -4.847 -20.408 1.00 91.25 212 PRO A N 1
ATOM 1672 C CA . PRO A 1 212 ? 9.590 -4.967 -19.221 1.00 91.25 212 PRO A CA 1
ATOM 1673 C C . PRO A 1 212 ? 10.479 -6.218 -19.276 1.00 91.25 212 PRO A C 1
ATOM 1675 O O . PRO A 1 212 ? 10.005 -7.300 -19.634 1.00 91.25 212 PRO A O 1
ATOM 1678 N N . LEU A 1 213 ? 11.737 -6.086 -18.855 1.00 92.38 213 LEU A N 1
ATOM 1679 C CA . LEU A 1 213 ? 12.692 -7.189 -18.754 1.00 92.38 213 LEU A CA 1
ATOM 1680 C C . LEU A 1 213 ? 12.801 -7.662 -17.295 1.00 92.38 213 LEU A C 1
ATOM 1682 O O . LEU A 1 213 ? 13.078 -6.861 -16.406 1.00 92.38 213 LEU A O 1
ATOM 1686 N N . LEU A 1 214 ? 12.571 -8.953 -17.040 1.00 91.88 214 LEU A N 1
ATOM 1687 C CA . LEU A 1 214 ? 12.732 -9.572 -15.720 1.00 91.88 214 LEU A CA 1
ATOM 1688 C C . LEU A 1 214 ? 13.947 -10.498 -15.722 1.00 91.88 214 LEU A C 1
ATOM 1690 O O . LEU A 1 214 ? 13.989 -11.441 -16.512 1.00 91.88 214 LEU A O 1
ATOM 1694 N N . LEU A 1 215 ? 14.892 -10.245 -14.820 1.00 90.69 215 LEU A N 1
ATOM 1695 C CA . LEU A 1 215 ? 16.022 -11.125 -14.535 1.00 90.69 215 LEU A CA 1
ATOM 1696 C C . LEU A 1 215 ? 15.696 -11.915 -13.264 1.00 90.69 215 LEU A C 1
ATOM 1698 O O . LEU A 1 215 ? 15.530 -11.326 -12.200 1.00 90.69 215 LEU A O 1
ATOM 1702 N N . ASP A 1 216 ? 15.553 -13.229 -13.397 1.00 87.50 216 ASP A N 1
ATOM 1703 C CA . ASP A 1 216 ? 15.180 -14.145 -12.317 1.00 87.50 216 ASP A CA 1
ATOM 1704 C C . ASP A 1 216 ? 16.351 -15.085 -12.010 1.00 87.50 216 ASP A C 1
ATOM 1706 O O . ASP A 1 216 ? 16.723 -15.907 -12.853 1.00 87.50 216 ASP A O 1
ATOM 1710 N N . PHE A 1 217 ? 16.928 -14.947 -10.814 1.00 81.19 217 PHE A N 1
ATOM 1711 C CA . PHE A 1 217 ? 18.059 -15.745 -10.330 1.00 81.19 217 PHE A CA 1
ATOM 1712 C C . PHE A 1 217 ? 17.620 -16.935 -9.448 1.00 81.19 217 PHE A C 1
ATOM 1714 O O . PHE A 1 217 ? 18.408 -17.859 -9.242 1.00 81.19 217 PHE A O 1
ATOM 1721 N N . ASP A 1 218 ? 16.352 -16.985 -9.014 1.00 66.19 218 ASP A N 1
ATOM 1722 C CA . ASP A 1 218 ? 15.840 -17.890 -7.971 1.00 66.19 218 ASP A CA 1
ATOM 1723 C C . ASP A 1 218 ? 14.837 -18.911 -8.528 1.00 66.19 218 ASP A C 1
ATOM 1725 O O . ASP A 1 218 ? 13.703 -19.035 -8.063 1.00 66.19 218 ASP A O 1
ATOM 1729 N N . CYS A 1 219 ? 15.237 -19.686 -9.541 1.00 50.59 219 CYS A N 1
ATOM 1730 C CA . CYS A 1 219 ? 14.375 -20.675 -10.200 1.00 50.59 219 CYS A CA 1
ATOM 1731 C C . CYS A 1 219 ? 13.930 -21.850 -9.286 1.00 50.59 219 CYS A C 1
ATOM 1733 O O . CYS A 1 219 ? 14.280 -23.007 -9.520 1.00 50.59 219 CYS A O 1
ATOM 1735 N N . VAL A 1 220 ? 13.051 -21.600 -8.313 1.00 39.03 220 VAL A N 1
ATOM 1736 C CA . VAL A 1 220 ? 12.228 -22.599 -7.625 1.00 39.03 220 VAL A CA 1
ATOM 1737 C C . VAL A 1 220 ? 10.781 -22.381 -8.053 1.00 39.03 220 VAL A C 1
ATOM 1739 O O . VAL A 1 220 ? 10.136 -21.388 -7.721 1.00 39.03 220 VAL A O 1
ATOM 1742 N N . ARG A 1 221 ? 10.236 -23.332 -8.820 1.00 34.47 221 ARG A N 1
ATOM 1743 C CA . ARG A 1 221 ? 8.813 -23.317 -9.184 1.00 34.47 221 ARG A CA 1
ATOM 1744 C C . ARG A 1 221 ? 7.983 -23.416 -7.899 1.00 34.47 221 ARG A C 1
ATOM 1746 O O . ARG A 1 221 ? 8.167 -24.388 -7.169 1.00 34.47 221 ARG A O 1
ATOM 1753 N N . PRO A 1 222 ? 7.010 -22.523 -7.642 1.00 32.94 222 PRO A N 1
ATOM 1754 C CA . PRO A 1 222 ? 6.032 -22.768 -6.594 1.00 32.94 222 PRO A CA 1
ATOM 1755 C C . PRO A 1 222 ? 5.187 -23.985 -6.987 1.00 32.94 222 PRO A C 1
ATOM 1757 O O . PRO A 1 222 ? 4.276 -23.909 -7.816 1.00 32.94 222 PRO A O 1
ATOM 1760 N N . THR A 1 223 ? 5.523 -25.138 -6.417 1.00 28.95 223 THR A N 1
ATOM 1761 C CA . THR A 1 223 ? 4.740 -26.365 -6.518 1.00 28.95 223 THR A CA 1
ATOM 1762 C C . THR A 1 223 ? 3.490 -26.257 -5.657 1.00 28.95 223 THR A C 1
ATOM 1764 O O . THR A 1 223 ? 3.580 -25.966 -4.470 1.00 28.95 223 THR A O 1
ATOM 1767 N N . GLY A 1 224 ? 2.344 -26.587 -6.255 1.00 32.69 224 GLY A N 1
ATOM 1768 C CA . GLY A 1 224 ? 1.227 -27.222 -5.554 1.00 32.69 224 GLY A CA 1
ATOM 1769 C C . GLY A 1 224 ? 0.375 -26.317 -4.667 1.00 32.69 224 GLY A C 1
ATOM 1770 O O . GLY A 1 224 ? 0.785 -25.860 -3.607 1.00 32.69 224 GLY A O 1
ATOM 1771 N N . GLY A 1 225 ? -0.877 -26.117 -5.082 1.00 37.84 225 GLY A N 1
ATOM 1772 C CA . GLY A 1 225 ? -1.891 -25.471 -4.261 1.00 37.84 225 GLY A CA 1
ATOM 1773 C C . GLY A 1 225 ? -2.154 -26.255 -2.978 1.00 37.84 225 GLY A C 1
ATOM 1774 O O . GLY A 1 225 ? -2.547 -27.417 -3.024 1.00 37.84 225 GLY A O 1
ATOM 1775 N N . SER A 1 226 ? -1.989 -25.592 -1.836 1.00 32.81 226 SER A N 1
ATOM 1776 C CA . SER A 1 226 ? -2.545 -26.079 -0.581 1.00 32.81 226 SER A CA 1
ATOM 1777 C C . SER A 1 226 ? -4.066 -25.933 -0.598 1.00 32.81 226 SER A C 1
ATOM 1779 O O . SER A 1 226 ? -4.620 -24.979 -1.156 1.00 32.81 226 SER A O 1
ATOM 1781 N N . ASN A 1 227 ? -4.734 -26.917 -0.001 1.00 40.16 227 ASN A N 1
ATOM 1782 C CA . ASN A 1 227 ? -6.180 -27.013 0.129 1.00 40.16 227 ASN A CA 1
ATOM 1783 C C . ASN A 1 227 ? -6.689 -25.819 0.962 1.00 40.16 227 ASN A C 1
ATOM 1785 O O . ASN A 1 227 ? -6.658 -25.838 2.192 1.00 40.16 227 ASN A O 1
ATOM 1789 N N . LYS A 1 228 ? -7.058 -24.718 0.294 1.00 42.19 228 LYS A N 1
ATOM 1790 C CA . LYS A 1 228 ? -7.509 -23.498 0.971 1.00 42.19 228 LYS A CA 1
ATOM 1791 C C . LYS A 1 228 ? -8.969 -23.661 1.399 1.00 42.19 228 LYS A C 1
ATOM 1793 O O . LYS A 1 228 ? -9.794 -24.039 0.566 1.00 42.19 228 LYS A O 1
ATOM 1798 N N . PRO A 1 229 ? -9.310 -23.336 2.659 1.00 43.41 229 PRO A N 1
ATOM 1799 C CA . PRO A 1 229 ? -10.694 -23.342 3.108 1.00 43.41 229 PRO A CA 1
ATOM 1800 C C . PRO A 1 229 ? -11.519 -22.342 2.291 1.00 43.41 229 PRO A C 1
ATOM 1802 O O . PRO A 1 229 ? -11.019 -21.293 1.872 1.00 43.41 229 PRO A O 1
ATOM 1805 N N . PHE A 1 230 ? -12.785 -22.687 2.060 1.00 52.88 230 PHE A N 1
ATOM 1806 C CA . PHE A 1 230 ? -13.728 -21.853 1.319 1.00 52.88 230 PHE A CA 1
ATOM 1807 C C . PHE A 1 230 ? -13.874 -20.477 1.981 1.00 52.88 230 PHE A C 1
ATOM 1809 O O . PHE A 1 230 ? -14.023 -20.371 3.197 1.00 52.88 230 PHE A O 1
ATOM 1816 N N . ARG A 1 231 ? -13.820 -19.415 1.175 1.00 53.81 231 ARG A N 1
ATOM 1817 C CA . ARG A 1 231 ? -14.058 -18.036 1.609 1.00 53.81 231 ARG A CA 1
ATOM 1818 C C . ARG A 1 231 ? -14.991 -17.368 0.622 1.00 53.81 231 ARG A C 1
ATOM 1820 O O . ARG A 1 231 ? -14.731 -17.427 -0.575 1.00 53.81 231 ARG A O 1
ATOM 1827 N N . PHE A 1 232 ? -16.029 -16.714 1.129 1.00 57.28 232 PHE A N 1
ATOM 1828 C CA . PHE A 1 232 ? -16.921 -15.918 0.302 1.00 57.28 232 PHE A CA 1
ATOM 1829 C C . PHE A 1 232 ? -16.198 -14.670 -0.234 1.00 57.28 232 PHE A C 1
ATOM 1831 O O . PHE A 1 232 ? -15.646 -13.899 0.557 1.00 57.28 232 PHE A O 1
ATOM 1838 N N . GLU A 1 233 ? -16.193 -14.451 -1.553 1.00 59.84 233 GLU A N 1
ATOM 1839 C CA . GLU A 1 233 ? -15.634 -13.238 -2.165 1.00 59.84 233 GLU A CA 1
ATOM 1840 C C . GLU A 1 233 ? -16.764 -12.248 -2.484 1.00 59.84 233 GLU A C 1
ATOM 1842 O O . GLU A 1 233 ? -17.632 -12.517 -3.310 1.00 59.84 233 GLU A O 1
ATOM 1847 N N . ALA A 1 234 ? -16.740 -11.061 -1.869 1.00 49.22 234 ALA A N 1
ATOM 1848 C CA . ALA A 1 234 ? -17.787 -10.048 -2.058 1.00 49.22 234 ALA A CA 1
ATOM 1849 C C . ALA A 1 234 ? -17.955 -9.587 -3.521 1.00 49.22 234 ALA A C 1
ATOM 1851 O O . ALA A 1 234 ? -19.018 -9.096 -3.886 1.00 49.22 234 ALA A O 1
ATOM 1852 N N . ALA A 1 235 ? -16.939 -9.781 -4.370 1.00 53.00 235 ALA A N 1
ATOM 1853 C CA . ALA A 1 235 ? -17.024 -9.523 -5.806 1.00 53.00 235 ALA A CA 1
ATOM 1854 C C . ALA A 1 235 ? -18.119 -10.359 -6.497 1.00 53.00 235 ALA A C 1
ATOM 1856 O O . ALA A 1 235 ? -18.689 -9.901 -7.485 1.00 53.00 235 ALA A O 1
ATOM 1857 N N . TRP A 1 236 ? -18.476 -11.535 -5.964 1.00 62.62 236 TRP A N 1
ATOM 1858 C CA . TRP A 1 236 ? -19.556 -12.364 -6.514 1.00 62.62 236 TRP A CA 1
ATOM 1859 C C . TRP A 1 236 ? -20.924 -11.667 -6.456 1.00 62.62 236 TRP A C 1
ATOM 1861 O O . TRP A 1 236 ? -21.762 -11.924 -7.314 1.00 62.62 236 TRP A O 1
ATOM 1871 N N . LEU A 1 237 ? -21.123 -10.720 -5.527 1.00 59.91 237 LEU A N 1
ATOM 1872 C CA . LEU A 1 237 ? -22.350 -9.917 -5.423 1.00 59.91 237 LEU A CA 1
ATOM 1873 C C . LEU A 1 237 ? -22.563 -8.974 -6.617 1.00 59.91 237 LEU A C 1
ATOM 1875 O O . LEU A 1 237 ? -23.664 -8.475 -6.810 1.00 59.91 237 LEU A O 1
ATOM 1879 N N . THR A 1 238 ? -21.519 -8.707 -7.407 1.00 54.28 238 THR A N 1
ATOM 1880 C CA . THR A 1 238 ? -21.601 -7.813 -8.575 1.00 54.28 238 THR A CA 1
ATOM 1881 C C . THR A 1 238 ? -22.086 -8.515 -9.845 1.00 54.28 238 THR A C 1
ATOM 1883 O O . THR A 1 238 ? -22.290 -7.861 -10.864 1.00 54.28 238 THR A O 1
ATOM 1886 N N . HIS A 1 239 ? -22.268 -9.838 -9.808 1.00 61.16 239 HIS A N 1
ATOM 1887 C CA . HIS A 1 239 ? -22.658 -10.626 -10.972 1.00 61.16 239 HIS A CA 1
ATOM 1888 C C . HIS A 1 239 ? -24.179 -10.742 -11.096 1.00 61.16 239 HIS A C 1
ATOM 1890 O O . HIS A 1 239 ? -24.858 -11.051 -10.116 1.00 61.16 239 HIS A O 1
ATOM 1896 N N . SER A 1 240 ? -24.704 -10.573 -12.314 1.00 65.06 240 SER A N 1
ATOM 1897 C CA . SER A 1 240 ? -26.147 -10.595 -12.615 1.00 65.06 240 SER A CA 1
ATOM 1898 C C . SER A 1 240 ? -26.846 -11.860 -12.110 1.00 65.06 240 SER A C 1
ATOM 1900 O O . SER A 1 240 ? -27.927 -11.796 -11.531 1.00 65.06 240 SER A O 1
ATOM 1902 N N . ASP A 1 241 ? -26.193 -13.009 -12.274 1.00 66.94 241 ASP A N 1
ATOM 1903 C CA . ASP A 1 241 ? -26.802 -14.318 -12.003 1.00 66.94 241 ASP A CA 1
ATOM 1904 C C . ASP A 1 241 ? -26.720 -14.742 -10.525 1.00 66.94 241 ASP A C 1
ATOM 1906 O O . ASP A 1 241 ? -27.316 -15.748 -10.124 1.00 66.94 241 ASP A O 1
ATOM 1910 N N . PHE A 1 242 ? -25.987 -13.990 -9.692 1.00 72.25 242 PHE A N 1
ATOM 1911 C CA . PHE A 1 242 ? -25.761 -14.353 -8.292 1.00 72.25 242 PHE A CA 1
ATOM 1912 C C . PHE A 1 242 ? -27.068 -14.352 -7.487 1.00 72.25 242 PHE A C 1
ATOM 1914 O O . PHE A 1 242 ? -27.327 -15.285 -6.725 1.00 72.25 242 PHE A O 1
ATOM 1921 N N . THR A 1 243 ? -27.929 -13.354 -7.700 1.00 72.56 243 THR A N 1
ATOM 1922 C CA . THR A 1 243 ? -29.202 -13.183 -6.976 1.00 72.56 243 THR A CA 1
ATOM 1923 C C . THR A 1 243 ? -30.169 -14.352 -7.206 1.00 72.56 243 THR A C 1
ATOM 1925 O O . THR A 1 243 ? -30.817 -14.827 -6.267 1.00 72.56 243 THR A O 1
ATOM 1928 N N . GLY A 1 244 ? -30.236 -14.860 -8.442 1.00 75.81 244 GLY A N 1
ATOM 1929 C CA . GLY A 1 244 ? -31.079 -16.007 -8.799 1.00 75.81 244 GLY A CA 1
ATOM 1930 C C . GLY A 1 244 ? -30.563 -17.319 -8.204 1.00 75.81 244 GLY A C 1
ATOM 1931 O O . GLY A 1 244 ? -31.330 -18.082 -7.613 1.00 75.81 244 GLY A O 1
ATOM 1932 N N . MET A 1 245 ? -29.247 -17.551 -8.284 1.00 79.94 245 MET A N 1
ATOM 1933 C CA . MET A 1 245 ? -28.597 -18.706 -7.654 1.00 79.94 245 MET A CA 1
ATOM 1934 C C . MET A 1 245 ? -28.812 -18.710 -6.135 1.00 79.94 245 MET A C 1
ATOM 1936 O O . MET A 1 245 ? -29.189 -19.739 -5.570 1.00 79.94 245 MET A O 1
ATOM 1940 N N . PHE A 1 246 ? -28.590 -17.564 -5.485 1.00 77.62 246 PHE A N 1
ATOM 1941 C CA . PHE A 1 246 ? -28.732 -17.407 -4.041 1.00 77.62 246 PHE A CA 1
ATOM 1942 C C . PHE A 1 246 ? -30.145 -17.759 -3.570 1.00 77.62 246 PHE A C 1
ATOM 1944 O O . PHE A 1 246 ? -30.301 -18.585 -2.675 1.00 77.62 246 PHE A O 1
ATOM 1951 N N . SER A 1 247 ? -31.169 -17.190 -4.212 1.00 77.88 247 SER A N 1
ATOM 1952 C CA . SER A 1 247 ? -32.572 -17.394 -3.827 1.00 77.88 247 SER A CA 1
ATOM 1953 C C . SER A 1 247 ? -32.991 -18.867 -3.928 1.00 77.88 247 SER A C 1
ATOM 1955 O O . SER A 1 247 ? -33.673 -19.385 -3.045 1.00 77.88 247 SER A O 1
ATOM 1957 N N . SER A 1 248 ? -32.522 -19.570 -4.967 1.00 81.06 248 SER A N 1
ATOM 1958 C CA . SER A 1 248 ? -32.774 -21.004 -5.149 1.00 81.06 248 SER A CA 1
ATOM 1959 C C . SER A 1 248 ? -32.075 -21.862 -4.089 1.00 81.06 248 SER A C 1
ATOM 1961 O O . SER A 1 248 ? -32.699 -22.757 -3.522 1.00 81.06 248 SER A O 1
ATOM 1963 N N . ALA A 1 249 ? -30.798 -21.589 -3.797 1.00 81.69 249 ALA A N 1
ATOM 1964 C CA . ALA A 1 249 ? -30.034 -22.345 -2.804 1.00 81.69 249 ALA A CA 1
ATOM 1965 C C . ALA A 1 249 ? -30.528 -22.092 -1.373 1.00 81.69 249 ALA A C 1
ATOM 1967 O O . ALA A 1 249 ? -30.640 -23.027 -0.586 1.00 81.69 249 ALA A O 1
ATOM 1968 N N . TRP A 1 250 ? -30.893 -20.848 -1.054 1.00 77.88 250 TRP A N 1
ATOM 1969 C CA . TRP A 1 250 ? -31.424 -20.482 0.257 1.00 77.88 250 TRP A CA 1
ATOM 1970 C C . TRP A 1 250 ? -32.765 -21.173 0.543 1.00 77.88 250 TRP A C 1
ATOM 1972 O O . TRP A 1 250 ? -32.971 -21.700 1.635 1.00 77.88 250 TRP A O 1
ATOM 1982 N N . GLY A 1 251 ? -33.657 -21.249 -0.453 1.00 77.56 251 GLY A N 1
ATOM 1983 C CA . GLY A 1 251 ? -34.952 -21.929 -0.325 1.00 77.56 251 GLY A CA 1
ATOM 1984 C C . GLY A 1 251 ? -34.848 -23.432 -0.026 1.00 77.56 251 GLY A C 1
ATOM 1985 O O . GLY A 1 251 ? -35.716 -23.979 0.654 1.00 77.56 251 GLY A O 1
ATOM 1986 N N . ARG A 1 252 ? -33.764 -24.097 -0.456 1.00 81.25 252 ARG A N 1
ATOM 1987 C CA . ARG A 1 252 ? -33.514 -25.523 -0.166 1.00 81.25 252 ARG A CA 1
ATOM 1988 C C . ARG A 1 252 ? -33.198 -25.805 1.303 1.00 81.25 252 ARG A C 1
ATOM 1990 O O . ARG A 1 252 ? -33.383 -26.931 1.751 1.00 81.25 252 ARG A O 1
ATOM 1997 N N . GLY A 1 253 ? -32.780 -24.794 2.066 1.00 76.62 253 GLY A N 1
ATOM 1998 C CA . GLY A 1 253 ? -32.457 -24.925 3.489 1.00 76.62 253 GLY A CA 1
ATOM 1999 C C . GLY A 1 253 ? -33.666 -25.060 4.424 1.00 76.62 253 GLY A C 1
ATOM 2000 O O . GLY A 1 253 ? -33.482 -25.192 5.636 1.00 76.62 253 GLY A O 1
ATOM 2001 N N . GLY A 1 254 ? -34.898 -25.016 3.899 1.00 72.62 254 GLY A N 1
ATOM 2002 C CA . GLY A 1 254 ? -36.120 -25.334 4.651 1.00 72.62 254 GLY A CA 1
ATOM 2003 C C . GLY A 1 254 ? -36.407 -24.416 5.846 1.00 72.62 254 GLY A C 1
ATOM 2004 O O . GLY A 1 254 ? -37.064 -24.833 6.793 1.00 72.62 254 GLY A O 1
ATOM 2005 N N . GLY A 1 255 ? -35.877 -23.188 5.844 1.00 65.75 255 GLY A N 1
ATOM 2006 C CA . GLY A 1 255 ? -36.041 -22.217 6.934 1.00 65.75 255 GLY A CA 1
ATOM 2007 C C . GLY A 1 255 ? -35.045 -22.360 8.093 1.00 65.75 255 GLY A C 1
ATOM 2008 O O . GLY A 1 255 ? -35.010 -21.490 8.962 1.00 65.75 255 GLY A O 1
ATOM 2009 N N . ASN A 1 256 ? -34.190 -23.390 8.099 1.00 75.62 256 ASN A N 1
ATOM 2010 C CA . ASN A 1 256 ? -33.114 -23.537 9.080 1.00 75.62 256 ASN A CA 1
ATOM 2011 C C . ASN A 1 256 ? -31.850 -22.789 8.616 1.00 75.62 256 ASN A C 1
ATOM 2013 O O . ASN A 1 256 ? -31.371 -23.001 7.500 1.00 75.62 256 ASN A O 1
ATOM 2017 N N . LEU A 1 257 ? -31.289 -21.931 9.479 1.00 62.19 257 LEU A N 1
ATOM 2018 C CA . LEU A 1 257 ? -30.132 -21.087 9.155 1.00 62.19 257 LEU A CA 1
ATOM 2019 C C . LEU A 1 257 ? -28.902 -21.892 8.722 1.00 62.19 257 LEU A C 1
ATOM 2021 O O . LEU A 1 257 ? -28.256 -21.535 7.741 1.00 62.19 257 LEU A O 1
ATOM 2025 N N . LEU A 1 258 ? -28.578 -22.956 9.458 1.00 67.88 258 LEU A N 1
ATOM 2026 C CA . LEU A 1 258 ? -27.392 -23.779 9.225 1.00 67.88 258 LEU A CA 1
ATOM 2027 C C . LEU A 1 258 ? -27.506 -24.527 7.903 1.00 67.88 258 LEU A C 1
ATOM 2029 O O . LEU A 1 258 ? -26.597 -24.449 7.083 1.00 67.88 258 LEU A O 1
ATOM 2033 N N . ASN A 1 259 ? -28.657 -25.151 7.661 1.00 72.19 259 ASN A N 1
ATOM 2034 C CA . ASN A 1 259 ? -28.906 -25.881 6.420 1.00 72.19 259 ASN A CA 1
ATOM 2035 C C . ASN A 1 259 ? -28.938 -24.931 5.214 1.00 72.19 259 ASN A C 1
ATOM 2037 O O . ASN A 1 259 ? -28.403 -25.255 4.160 1.00 72.19 259 ASN A O 1
ATOM 2041 N N . SER A 1 260 ? -29.507 -23.730 5.372 1.00 76.06 260 SER A N 1
ATOM 2042 C CA . SER A 1 260 ? -29.528 -22.711 4.310 1.00 76.06 260 SER A CA 1
ATOM 2043 C C . SER A 1 260 ? -28.117 -22.207 3.988 1.00 76.06 260 SER A C 1
ATOM 2045 O O . SER A 1 260 ? -27.747 -22.091 2.822 1.00 76.06 260 SER A O 1
ATOM 2047 N N . ILE A 1 261 ? -27.297 -21.959 5.016 1.00 69.81 261 ILE A N 1
ATOM 2048 C CA . ILE A 1 261 ? -25.884 -21.589 4.867 1.00 69.81 261 ILE A CA 1
ATOM 2049 C C . ILE A 1 261 ? -25.086 -22.713 4.201 1.00 69.81 261 ILE A C 1
ATOM 2051 O O . ILE A 1 261 ? -24.262 -22.437 3.326 1.00 69.81 261 ILE A O 1
ATOM 2055 N N . GLU A 1 262 ? -25.319 -23.965 4.587 1.00 75.12 262 GLU A N 1
ATOM 2056 C CA . GLU A 1 262 ? -24.636 -25.129 4.028 1.00 75.12 262 GLU A CA 1
ATOM 2057 C C . GLU A 1 262 ? -24.994 -25.335 2.552 1.00 75.12 262 GLU A C 1
ATOM 2059 O O . GLU A 1 262 ? -24.092 -25.476 1.724 1.00 75.12 262 GLU A O 1
ATOM 2064 N N . GLU A 1 263 ? -26.277 -25.234 2.197 1.00 78.81 263 GLU A N 1
ATOM 2065 C CA . GLU A 1 263 ? -26.759 -25.312 0.814 1.00 78.81 263 GLU A CA 1
ATOM 2066 C C . GLU A 1 263 ? -26.207 -24.177 -0.057 1.00 78.81 263 GLU A C 1
ATOM 2068 O O . GLU A 1 263 ? -25.710 -24.427 -1.157 1.00 78.81 263 GLU A O 1
ATOM 2073 N N . VAL A 1 264 ? -26.193 -22.935 0.440 1.00 74.06 264 VAL A N 1
ATOM 2074 C CA . VAL A 1 264 ? -25.590 -21.801 -0.285 1.00 74.06 264 VAL A CA 1
ATOM 2075 C C . VAL A 1 264 ? -24.079 -21.972 -0.420 1.00 74.06 264 VAL A C 1
ATOM 2077 O O . VAL A 1 264 ? -23.526 -21.695 -1.482 1.00 74.06 264 VAL A O 1
ATOM 2080 N N . THR A 1 265 ? -23.400 -22.467 0.616 1.00 69.81 265 THR A N 1
ATOM 2081 C CA . THR A 1 265 ? -21.952 -22.730 0.591 1.00 69.81 265 THR A CA 1
ATOM 2082 C C . THR A 1 265 ? -21.604 -23.827 -0.410 1.00 69.81 265 THR A C 1
ATOM 2084 O O . THR A 1 265 ? -20.643 -23.690 -1.169 1.00 69.81 265 THR A O 1
ATOM 2087 N N . LYS A 1 266 ? -22.384 -24.909 -0.437 1.00 76.62 266 LYS A N 1
ATOM 2088 C CA . LYS A 1 266 ? -22.243 -26.022 -1.377 1.00 76.62 266 LYS A CA 1
ATOM 2089 C C . LYS A 1 266 ? -22.465 -25.552 -2.810 1.00 76.62 266 LYS A C 1
ATOM 2091 O O . LYS A 1 266 ? -21.625 -25.814 -3.669 1.00 76.62 266 LYS A O 1
ATOM 2096 N N . GLU A 1 267 ? -23.516 -24.773 -3.040 1.00 74.94 267 GLU A N 1
ATOM 2097 C CA . GLU A 1 267 ? -23.831 -24.266 -4.371 1.00 74.94 267 GLU A CA 1
ATOM 2098 C C . GLU A 1 267 ? -22.808 -23.243 -4.868 1.00 74.94 267 GLU A C 1
ATOM 2100 O O . GLU A 1 267 ? -22.371 -23.310 -6.017 1.00 74.94 267 GLU A O 1
ATOM 2105 N N . CYS A 1 268 ? -22.334 -22.360 -3.983 1.00 68.62 268 CYS A N 1
ATOM 2106 C CA . CYS A 1 268 ? -21.224 -21.460 -4.269 1.00 68.62 268 CYS A CA 1
ATOM 2107 C C . CYS A 1 268 ? -19.960 -22.256 -4.624 1.00 68.62 268 CYS A C 1
ATOM 2109 O O . CYS A 1 268 ? -19.353 -21.995 -5.656 1.00 68.62 268 CYS A O 1
ATOM 2111 N N . LYS A 1 269 ? -19.573 -23.275 -3.843 1.00 67.56 269 LYS A N 1
ATOM 2112 C CA . LYS A 1 269 ? -18.384 -24.101 -4.140 1.00 67.56 269 LYS A CA 1
ATOM 2113 C C . LYS A 1 269 ? -18.433 -24.729 -5.539 1.00 67.56 269 LYS A C 1
ATOM 2115 O O . LYS A 1 269 ? -17.411 -24.727 -6.224 1.00 67.56 269 LYS A O 1
ATOM 2120 N N . VAL A 1 270 ? -19.597 -25.227 -5.961 1.00 67.38 270 VAL A N 1
ATOM 2121 C CA . VAL A 1 270 ? -19.782 -25.881 -7.267 1.00 67.38 270 VAL A CA 1
ATOM 2122 C C . VAL A 1 270 ? -19.828 -24.856 -8.406 1.00 67.38 270 VAL A C 1
ATOM 2124 O O . VAL A 1 270 ? -19.026 -24.934 -9.340 1.00 67.38 270 VAL A O 1
ATOM 2127 N N . ARG A 1 271 ? -20.701 -23.843 -8.322 1.00 61.75 271 ARG A N 1
ATOM 2128 C CA . ARG A 1 271 ? -20.881 -22.855 -9.402 1.00 61.75 271 ARG A CA 1
ATOM 2129 C C . ARG A 1 271 ? -19.716 -21.878 -9.540 1.00 61.75 271 ARG A C 1
ATOM 2131 O O . ARG A 1 271 ? -19.474 -21.400 -10.638 1.00 61.75 271 ARG A O 1
ATOM 2138 N N . ILE A 1 272 ? -18.936 -21.605 -8.497 1.00 55.91 272 ILE A N 1
ATOM 2139 C CA . ILE A 1 272 ? -17.798 -20.667 -8.578 1.00 55.91 272 ILE A CA 1
ATOM 2140 C C . ILE A 1 272 ? -16.610 -21.271 -9.322 1.00 55.91 272 ILE A C 1
ATOM 2142 O O . ILE A 1 272 ? -15.897 -20.559 -10.030 1.00 55.91 272 ILE A O 1
ATOM 2146 N N . GLN A 1 273 ? -16.425 -22.590 -9.243 1.00 53.16 273 GLN A N 1
ATOM 2147 C CA . GLN A 1 273 ? -15.431 -23.280 -10.067 1.00 53.16 273 GLN A CA 1
ATOM 2148 C C . GLN A 1 273 ? -15.847 -23.357 -11.542 1.00 53.16 273 GLN A C 1
ATOM 2150 O O . GLN A 1 273 ? -14.972 -23.330 -12.407 1.00 53.16 273 GLN A O 1
ATOM 2155 N N . GLN A 1 274 ? -17.154 -23.419 -11.819 1.00 53.81 274 GLN A N 1
ATOM 2156 C CA . GLN A 1 274 ? -17.706 -23.590 -13.168 1.00 53.81 274 GLN A CA 1
ATOM 2157 C C . GLN A 1 274 ? -18.006 -22.265 -13.896 1.00 53.81 274 GLN A C 1
ATOM 2159 O O . GLN A 1 274 ? -17.819 -22.198 -15.105 1.00 53.81 274 GLN A O 1
ATOM 2164 N N . VAL A 1 275 ? -18.432 -21.216 -13.181 1.00 48.09 275 VAL A N 1
ATOM 2165 C CA . VAL A 1 275 ? -18.893 -19.930 -13.749 1.00 48.09 275 VAL A CA 1
ATOM 2166 C C . VAL A 1 275 ? -17.886 -18.797 -13.523 1.00 48.09 275 VAL A C 1
ATOM 2168 O O . VAL A 1 275 ? -17.649 -17.997 -14.421 1.00 48.09 275 VAL A O 1
ATOM 2171 N N . PHE A 1 276 ? -17.262 -18.718 -12.343 1.00 48.69 276 PHE A N 1
ATOM 2172 C CA . PHE A 1 276 ? -16.503 -17.526 -11.937 1.00 48.69 276 PHE A CA 1
ATOM 2173 C C . PHE A 1 276 ? -14.987 -17.655 -12.120 1.00 48.69 276 PHE A C 1
ATOM 2175 O O . PHE A 1 276 ? -14.332 -16.708 -12.557 1.00 48.69 276 PHE A O 1
ATOM 2182 N N . GLY A 1 277 ? -14.405 -18.814 -11.803 1.00 53.97 277 GLY A N 1
ATOM 2183 C CA . GLY A 1 277 ? -12.953 -18.955 -11.685 1.00 53.97 277 GLY A CA 1
ATOM 2184 C C . GLY A 1 277 ? -12.357 -18.023 -10.612 1.00 53.97 277 GLY A C 1
ATOM 2185 O O . GLY A 1 277 ? -12.939 -17.029 -10.196 1.00 53.97 277 GLY A O 1
ATOM 2186 N N . SER A 1 278 ? -11.157 -18.325 -10.113 1.00 58.44 278 SER A N 1
ATOM 2187 C CA . SER A 1 278 ? -10.471 -17.380 -9.215 1.00 58.44 278 SER A CA 1
ATOM 2188 C C . SER A 1 278 ? -10.142 -16.094 -9.988 1.00 58.44 278 SER A C 1
ATOM 2190 O O . SER A 1 278 ? -9.542 -16.195 -11.056 1.00 58.44 278 SER A O 1
ATOM 2192 N N . ILE A 1 279 ? -10.424 -14.901 -9.444 1.00 61.34 279 ILE A N 1
ATOM 2193 C CA . ILE A 1 279 ? -9.984 -13.603 -10.016 1.00 61.34 279 ILE A CA 1
ATOM 2194 C C . ILE A 1 279 ? -8.486 -13.647 -10.358 1.00 61.34 279 ILE A C 1
ATOM 2196 O O . ILE A 1 279 ? -8.053 -13.182 -11.406 1.00 61.34 279 ILE A O 1
ATOM 2200 N N . HIS A 1 280 ? -7.685 -14.313 -9.522 1.00 60.03 280 HIS A N 1
ATOM 2201 C CA . HIS A 1 280 ? -6.244 -14.473 -9.722 1.00 60.03 280 HIS A CA 1
ATOM 2202 C C . HIS A 1 280 ? -5.908 -15.514 -10.804 1.00 60.03 280 HIS A C 1
ATOM 2204 O O . HIS A 1 280 ? -4.847 -15.455 -11.424 1.00 60.03 280 HIS A O 1
ATOM 2210 N N . LYS A 1 281 ? -6.785 -16.500 -11.033 1.00 64.12 281 LYS A N 1
ATOM 2211 C CA . LYS A 1 281 ? -6.706 -17.424 -12.177 1.00 64.12 281 LYS A CA 1
ATOM 2212 C C . LYS A 1 281 ? -7.105 -16.702 -13.467 1.00 64.12 281 LYS A C 1
ATOM 2214 O O . LYS A 1 281 ? -6.381 -16.831 -14.445 1.00 64.12 281 LYS A O 1
ATOM 2219 N N . LYS A 1 282 ? -8.166 -15.887 -13.455 1.00 71.50 282 LYS A N 1
ATOM 2220 C CA . LYS A 1 282 ? -8.603 -15.067 -14.594 1.00 71.50 282 LYS A CA 1
ATOM 2221 C C . LYS A 1 282 ? -7.524 -14.058 -14.993 1.00 71.50 282 LYS A C 1
ATOM 2223 O O . LYS A 1 282 ? -7.129 -14.027 -16.150 1.00 71.50 282 LYS A O 1
ATOM 2228 N N . LYS A 1 283 ? -6.938 -13.357 -14.019 1.00 72.06 283 LYS A N 1
ATOM 2229 C CA . LYS A 1 283 ? -5.769 -12.480 -14.191 1.00 72.06 283 LYS A CA 1
ATOM 2230 C C . LYS A 1 283 ? -4.585 -13.203 -14.847 1.00 72.06 283 LYS A C 1
ATOM 2232 O O . LYS A 1 283 ? -4.038 -12.714 -15.830 1.00 72.06 283 LYS A O 1
ATOM 2237 N N . ARG A 1 284 ? -4.224 -14.396 -14.348 1.00 69.31 284 ARG A N 1
ATOM 2238 C CA . ARG A 1 284 ? -3.151 -15.230 -14.924 1.00 69.31 284 ARG A CA 1
ATOM 2239 C C . ARG A 1 284 ? -3.458 -15.696 -16.348 1.00 69.31 284 ARG A C 1
ATOM 2241 O O . ARG A 1 284 ? -2.568 -15.659 -17.187 1.00 69.31 284 ARG A O 1
ATOM 2248 N N . ILE A 1 285 ? -4.694 -16.112 -16.623 1.00 75.44 285 ILE A N 1
ATOM 2249 C CA . ILE A 1 285 ? -5.128 -16.540 -17.960 1.00 75.44 285 ILE A CA 1
ATOM 2250 C C . ILE A 1 285 ? -5.082 -15.363 -18.936 1.00 75.44 285 ILE A C 1
ATOM 2252 O O . ILE A 1 285 ? -4.537 -15.512 -20.023 1.00 75.44 285 ILE A O 1
ATOM 2256 N N . LEU A 1 286 ? -5.608 -14.197 -18.553 1.00 81.56 286 LEU A N 1
ATOM 2257 C CA . LEU A 1 286 ? -5.594 -12.997 -19.392 1.00 81.56 286 LEU A CA 1
ATOM 2258 C C . LEU A 1 286 ? -4.160 -12.566 -19.718 1.00 81.56 286 LEU A C 1
ATOM 2260 O O . LEU A 1 286 ? -3.843 -12.387 -20.888 1.00 81.56 286 LEU A O 1
ATOM 2264 N N . LEU A 1 287 ? -3.267 -12.518 -18.724 1.00 77.19 287 LEU A N 1
ATOM 2265 C CA . LEU A 1 287 ? -1.842 -12.246 -18.956 1.00 77.19 287 LEU A CA 1
ATOM 2266 C C . LEU A 1 287 ? -1.183 -13.282 -19.871 1.00 77.19 287 LEU A C 1
ATOM 2268 O O . LEU A 1 287 ? -0.423 -12.909 -20.759 1.00 77.19 287 LEU A O 1
ATOM 2272 N N . ALA A 1 288 ? -1.472 -14.573 -19.682 1.00 76.75 288 ALA A N 1
ATOM 2273 C CA . ALA A 1 288 ? -0.929 -15.630 -20.531 1.00 76.75 288 ALA A CA 1
ATOM 2274 C C . ALA A 1 288 ? -1.428 -15.523 -21.981 1.00 76.75 288 ALA A C 1
ATOM 2276 O O . ALA A 1 288 ? -0.651 -15.739 -22.907 1.00 76.75 288 ALA A O 1
ATOM 2277 N N . ARG A 1 289 ? -2.697 -15.147 -22.187 1.00 82.81 289 ARG A N 1
ATOM 2278 C CA . ARG A 1 289 ? -3.280 -14.923 -23.519 1.00 82.81 289 ARG A CA 1
ATOM 2279 C C . ARG A 1 289 ? -2.685 -13.695 -24.199 1.00 82.81 289 ARG A C 1
ATOM 2281 O O . ARG A 1 289 ? -2.281 -13.807 -25.349 1.00 82.81 289 ARG A O 1
ATOM 2288 N N . ILE A 1 290 ? -2.571 -12.574 -23.482 1.00 84.19 290 ILE A N 1
ATOM 2289 C CA . ILE A 1 290 ? -1.907 -11.359 -23.981 1.00 84.19 290 ILE A CA 1
ATOM 2290 C C . ILE A 1 290 ? -0.466 -11.689 -24.382 1.00 84.19 290 ILE A C 1
ATOM 2292 O O . ILE A 1 290 ? -0.055 -11.393 -25.499 1.00 84.19 290 ILE A O 1
ATOM 2296 N N . ARG A 1 291 ? 0.278 -12.399 -23.521 1.00 80.00 291 ARG A N 1
ATOM 2297 C CA . ARG A 1 291 ? 1.637 -12.863 -23.832 1.00 80.00 291 ARG A CA 1
ATOM 2298 C C . ARG A 1 291 ? 1.672 -13.738 -25.085 1.00 80.00 291 ARG A C 1
ATOM 2300 O O . ARG A 1 291 ? 2.551 -13.561 -25.913 1.00 80.00 291 ARG A O 1
ATOM 2307 N N . GLY A 1 292 ? 0.744 -14.686 -25.211 1.00 81.62 292 GLY A N 1
ATOM 2308 C CA . GLY A 1 292 ? 0.675 -15.585 -26.363 1.00 81.62 292 GLY A CA 1
ATOM 2309 C C . GLY A 1 292 ? 0.429 -14.843 -27.676 1.00 81.62 292 GLY A C 1
ATOM 2310 O O . GLY A 1 292 ? 1.076 -15.148 -28.670 1.00 81.62 292 GLY A O 1
ATOM 2311 N N . ILE A 1 293 ? -0.451 -13.839 -27.659 1.00 85.06 293 ILE A N 1
ATOM 2312 C CA . ILE A 1 293 ? -0.739 -12.993 -28.823 1.00 85.06 293 ILE A CA 1
ATOM 2313 C C . ILE A 1 293 ? 0.477 -12.140 -29.183 1.00 85.06 293 ILE A C 1
ATOM 2315 O O . ILE A 1 293 ? 0.911 -12.168 -30.329 1.00 85.06 293 ILE A O 1
ATOM 2319 N N . GLN A 1 294 ? 1.061 -11.438 -28.207 1.00 83.62 294 GLN A N 1
ATOM 2320 C CA . GLN A 1 294 ? 2.224 -10.568 -28.424 1.00 83.62 294 GLN A CA 1
ATOM 2321 C C . GLN A 1 294 ? 3.486 -11.343 -28.841 1.00 83.62 294 GLN A C 1
ATOM 2323 O O . GLN A 1 294 ? 4.400 -10.760 -29.415 1.00 83.62 294 GLN A O 1
ATOM 2328 N N . ASN A 1 295 ? 3.537 -12.650 -28.568 1.00 80.00 295 ASN A N 1
ATOM 2329 C CA . ASN A 1 295 ? 4.625 -13.532 -28.982 1.00 80.00 295 ASN A CA 1
ATOM 2330 C C . ASN A 1 295 ? 4.378 -14.236 -30.331 1.00 80.00 295 ASN A C 1
ATOM 2332 O O . ASN A 1 295 ? 5.191 -15.054 -30.749 1.00 80.00 295 ASN A O 1
ATOM 2336 N N . CYS A 1 296 ? 3.246 -13.989 -30.992 1.00 81.44 296 CYS A N 1
ATOM 2337 C CA . CYS A 1 296 ? 2.952 -14.598 -32.284 1.00 81.44 296 CYS A CA 1
ATOM 2338 C C . CYS A 1 296 ? 3.711 -13.876 -33.407 1.00 81.44 296 CYS A C 1
ATOM 2340 O O . CYS A 1 296 ? 3.694 -12.649 -33.464 1.00 81.44 296 CYS A O 1
ATOM 2342 N N . ASP A 1 297 ? 4.316 -14.625 -34.335 1.00 73.88 297 ASP A N 1
ATOM 2343 C CA . ASP A 1 297 ? 5.109 -14.052 -35.436 1.00 73.88 297 ASP A CA 1
ATOM 2344 C C . ASP A 1 297 ? 4.299 -13.113 -36.349 1.00 73.88 297 ASP A C 1
ATOM 2346 O O . ASP A 1 297 ? 4.847 -12.156 -36.884 1.00 73.88 297 ASP A O 1
ATOM 2350 N N . TYR A 1 298 ? 2.989 -13.347 -36.484 1.00 79.38 298 TYR A N 1
ATOM 2351 C CA . TYR A 1 298 ? 2.080 -12.541 -37.314 1.00 79.38 298 TYR A CA 1
ATOM 2352 C C . TYR A 1 298 ? 1.325 -11.466 -36.524 1.00 79.38 298 TYR A C 1
ATOM 2354 O O . TYR A 1 298 ? 0.350 -10.905 -37.025 1.00 79.38 298 TYR A O 1
ATOM 2362 N N . TYR A 1 299 ? 1.712 -11.209 -35.269 1.00 80.56 299 TYR A N 1
ATOM 2363 C CA . TYR A 1 299 ? 1.016 -10.257 -34.402 1.00 80.56 299 TYR A CA 1
ATOM 2364 C C . TYR A 1 299 ? 0.871 -8.887 -35.067 1.00 80.56 299 TYR A C 1
ATOM 2366 O O . TYR A 1 299 ? -0.230 -8.348 -35.102 1.00 80.56 299 TYR A O 1
ATOM 2374 N N . ALA A 1 300 ? 1.953 -8.375 -35.654 1.00 74.69 300 ALA A N 1
ATOM 2375 C CA . ALA A 1 300 ? 1.973 -7.049 -36.254 1.00 74.69 300 ALA A CA 1
ATOM 2376 C C . ALA A 1 300 ? 1.206 -6.943 -37.587 1.00 74.69 300 ALA A C 1
ATOM 2378 O O . ALA A 1 300 ? 0.771 -5.852 -37.951 1.00 74.69 300 ALA A O 1
ATOM 2379 N N . ASP A 1 301 ? 0.988 -8.067 -38.276 1.00 76.81 301 ASP A N 1
ATOM 2380 C CA . ASP A 1 301 ? 0.272 -8.140 -39.557 1.00 76.81 301 ASP A CA 1
ATOM 2381 C C . ASP A 1 301 ? -1.234 -8.422 -39.397 1.00 76.81 301 ASP A C 1
ATOM 2383 O O . ASP A 1 301 ? -2.001 -8.328 -40.356 1.00 76.81 301 ASP A O 1
ATOM 2387 N N . SER A 1 302 ? -1.686 -8.784 -38.194 1.00 84.06 302 SER A N 1
ATOM 2388 C CA . SER A 1 302 ? -3.050 -9.259 -37.962 1.00 84.06 302 SER A CA 1
ATOM 2389 C C . SER A 1 302 ? -3.909 -8.233 -37.225 1.00 84.06 302 SER A C 1
ATOM 2391 O O . SER A 1 302 ? -3.852 -8.099 -36.000 1.00 84.06 302 SER A O 1
ATOM 2393 N N . ASP A 1 303 ? -4.808 -7.577 -37.964 1.00 79.50 303 ASP A N 1
ATOM 2394 C CA . ASP A 1 303 ? -5.825 -6.682 -37.391 1.00 79.50 303 ASP A CA 1
ATOM 2395 C C . ASP A 1 303 ? -6.709 -7.402 -36.350 1.00 79.50 303 ASP A C 1
ATOM 2397 O O . ASP A 1 303 ? -7.090 -6.813 -35.337 1.00 79.50 303 ASP A O 1
ATOM 2401 N N . PHE A 1 304 ? -6.976 -8.699 -36.545 1.00 84.88 304 PHE A N 1
ATOM 2402 C CA . PHE A 1 304 ? -7.708 -9.523 -35.579 1.00 84.88 304 PHE A CA 1
ATOM 2403 C C . PHE A 1 304 ? -6.942 -9.689 -34.260 1.00 84.88 304 PHE A C 1
ATOM 2405 O O . PHE A 1 304 ? -7.515 -9.490 -33.188 1.00 84.88 304 PHE A O 1
ATOM 2412 N N . LEU A 1 305 ? -5.647 -10.029 -34.316 1.00 83.88 305 LEU A N 1
ATOM 2413 C CA . LEU A 1 305 ? -4.828 -10.182 -33.109 1.00 83.88 305 LEU A CA 1
ATOM 2414 C C . LEU A 1 305 ? -4.648 -8.848 -32.375 1.00 83.88 305 LEU A C 1
ATOM 2416 O O . LEU A 1 305 ? -4.651 -8.834 -31.145 1.00 83.88 305 LEU A O 1
ATOM 2420 N N . HIS A 1 306 ? -4.568 -7.731 -33.103 1.00 80.06 306 HIS A N 1
ATOM 2421 C CA . HIS A 1 306 ? -4.550 -6.393 -32.512 1.00 80.06 306 HIS A CA 1
ATOM 2422 C C . HIS A 1 306 ? -5.850 -6.053 -31.779 1.00 80.06 306 HIS A C 1
ATOM 2424 O O . HIS A 1 306 ? -5.801 -5.611 -30.630 1.00 80.06 306 HIS A O 1
ATOM 2430 N N . GLN A 1 307 ? -7.010 -6.278 -32.404 1.00 82.31 307 GLN A N 1
ATOM 2431 C CA . GLN A 1 307 ? -8.299 -6.059 -31.740 1.00 82.31 307 GLN A CA 1
ATOM 2432 C C . GLN A 1 307 ? -8.448 -6.960 -30.510 1.00 82.31 307 GLN A C 1
ATOM 2434 O O . GLN A 1 307 ? -8.898 -6.505 -29.458 1.00 82.31 307 GLN A O 1
ATOM 2439 N N . LEU A 1 308 ? -7.996 -8.212 -30.604 1.00 84.25 308 LEU A N 1
ATOM 2440 C CA . LEU A 1 308 ? -8.022 -9.143 -29.485 1.00 84.25 308 LEU A CA 1
ATOM 2441 C C . LEU A 1 308 ? -7.088 -8.714 -28.335 1.00 84.25 308 LEU A C 1
ATOM 2443 O O . LEU A 1 308 ? -7.494 -8.826 -27.179 1.00 84.25 308 LEU 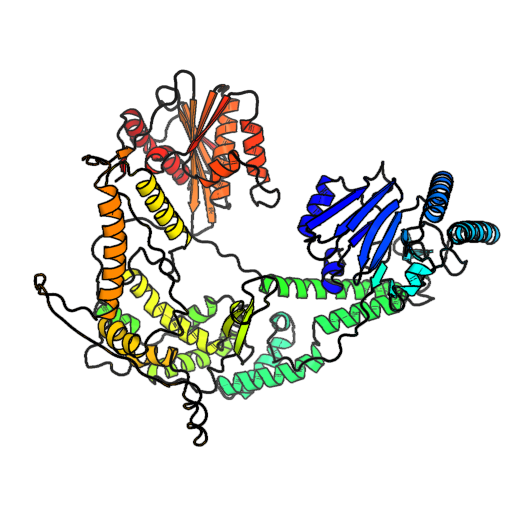A O 1
ATOM 2447 N N . ASP A 1 309 ? -5.881 -8.197 -28.615 1.00 82.44 309 ASP A N 1
ATOM 2448 C CA . ASP A 1 309 ? -4.979 -7.627 -27.592 1.00 82.44 309 ASP A CA 1
ATOM 2449 C C . ASP A 1 309 ? -5.646 -6.455 -26.860 1.00 82.44 309 ASP A C 1
ATOM 2451 O O . ASP A 1 309 ? -5.635 -6.417 -25.629 1.00 82.44 309 ASP A O 1
ATOM 2455 N N . ILE A 1 310 ? -6.297 -5.542 -27.594 1.00 79.12 310 ILE A N 1
ATOM 2456 C CA . ILE A 1 310 ? -7.021 -4.399 -27.013 1.00 79.12 310 ILE A CA 1
ATOM 2457 C C . ILE A 1 310 ? -8.129 -4.888 -26.071 1.00 79.12 310 ILE A C 1
ATOM 2459 O O . ILE A 1 310 ? -8.130 -4.523 -24.893 1.00 79.12 310 ILE A O 1
ATOM 2463 N N . CYS A 1 311 ? -9.013 -5.774 -26.541 1.00 83.75 311 CYS A N 1
ATOM 2464 C CA . CYS A 1 311 ? -10.113 -6.294 -25.726 1.00 83.75 311 CYS A CA 1
ATOM 2465 C C . CYS A 1 311 ? -9.616 -7.044 -24.478 1.00 83.75 311 CYS A C 1
ATOM 2467 O O . CYS A 1 311 ? -10.148 -6.858 -23.383 1.00 83.75 311 CYS A O 1
ATOM 2469 N N . LEU A 1 312 ? -8.571 -7.871 -24.606 1.00 84.88 312 LEU A N 1
ATOM 2470 C CA . LEU A 1 312 ? -8.014 -8.612 -23.469 1.00 84.88 312 LEU A CA 1
ATOM 2471 C C . LEU A 1 312 ? -7.341 -7.690 -22.448 1.00 84.88 312 LEU A C 1
ATOM 2473 O O . LEU A 1 312 ? -7.408 -7.960 -21.246 1.00 84.88 312 LEU A O 1
ATOM 2477 N N . ARG A 1 313 ? -6.708 -6.599 -22.897 1.00 79.81 313 ARG A N 1
ATOM 2478 C CA . ARG A 1 313 ? -6.125 -5.581 -22.010 1.00 79.81 313 ARG A CA 1
ATOM 2479 C C . ARG A 1 313 ? -7.211 -4.821 -21.260 1.00 79.81 313 ARG A C 1
ATOM 2481 O O . ARG A 1 313 ? -7.072 -4.634 -20.052 1.00 79.81 313 ARG A O 1
ATOM 2488 N N . GLU A 1 314 ? -8.301 -4.443 -21.920 1.00 79.44 314 GLU A N 1
ATOM 2489 C CA . GLU A 1 314 ? -9.460 -3.816 -21.270 1.00 79.44 314 GLU A CA 1
ATOM 2490 C C . GLU A 1 314 ? -10.097 -4.737 -20.221 1.00 79.44 314 GLU A C 1
ATOM 2492 O O . GLU A 1 314 ? -10.319 -4.317 -19.079 1.00 79.44 314 GLU A O 1
ATOM 2497 N N . GLU A 1 315 ? -10.299 -6.016 -20.557 1.00 80.94 315 GLU A N 1
ATOM 2498 C CA . GLU A 1 315 ? -10.808 -7.020 -19.619 1.00 80.94 315 GLU A CA 1
ATOM 2499 C C . GLU A 1 315 ? -9.850 -7.202 -18.428 1.00 80.94 315 GLU A C 1
ATOM 2501 O O . GLU A 1 315 ? -10.276 -7.234 -17.270 1.00 80.94 315 GLU A O 1
ATOM 2506 N N . TYR A 1 316 ? -8.538 -7.239 -18.679 1.00 79.38 316 TYR A N 1
ATOM 2507 C CA . TYR A 1 316 ? -7.521 -7.288 -17.629 1.00 79.38 316 TYR A CA 1
ATOM 2508 C C . TYR A 1 316 ? -7.583 -6.059 -16.706 1.00 79.38 316 TYR A C 1
ATOM 2510 O O . TYR A 1 316 ? -7.529 -6.199 -15.483 1.00 79.38 316 TYR A O 1
ATOM 2518 N N . HIS A 1 317 ? -7.771 -4.858 -17.260 1.00 72.56 317 HIS A N 1
ATOM 2519 C CA . HIS A 1 317 ? -7.946 -3.625 -16.487 1.00 72.56 317 HIS A CA 1
ATOM 2520 C C . HIS A 1 317 ? -9.232 -3.621 -15.645 1.00 72.56 317 HIS A C 1
ATOM 2522 O O . HIS A 1 317 ? -9.255 -3.057 -14.548 1.00 72.56 317 HIS A O 1
ATOM 2528 N N . GLN A 1 318 ? -10.305 -4.259 -16.113 1.00 73.50 318 GLN A N 1
ATOM 2529 C CA . GLN A 1 318 ? -11.519 -4.450 -15.318 1.00 73.50 318 GLN A CA 1
ATOM 2530 C C . GLN A 1 318 ? -11.283 -5.418 -14.148 1.00 73.50 318 GLN A C 1
ATOM 2532 O O . GLN A 1 318 ? -11.684 -5.124 -13.022 1.00 73.50 318 GLN A O 1
ATOM 2537 N N . VAL A 1 319 ? -10.570 -6.525 -14.383 1.00 75.25 319 VAL A N 1
ATOM 2538 C CA . VAL A 1 319 ? -10.182 -7.487 -13.335 1.00 75.25 319 VAL A CA 1
ATOM 2539 C C . VAL A 1 319 ? -9.270 -6.834 -12.286 1.00 75.25 319 VAL A C 1
ATOM 2541 O O . VAL A 1 319 ? -9.441 -7.080 -11.093 1.00 75.25 319 VAL A O 1
ATOM 2544 N N . LEU A 1 320 ? -8.352 -5.948 -12.691 1.00 63.19 320 LEU A N 1
ATOM 2545 C CA . LEU A 1 320 ? -7.524 -5.176 -11.756 1.00 63.19 320 LEU A CA 1
ATOM 2546 C C . LEU A 1 320 ? -8.353 -4.231 -10.874 1.00 63.19 320 LEU A C 1
ATOM 2548 O O . LEU A 1 320 ? -8.102 -4.162 -9.675 1.00 63.19 320 LEU A O 1
ATOM 2552 N N . ARG A 1 321 ? -9.377 -3.560 -11.422 1.00 61.53 321 ARG A N 1
ATOM 2553 C CA . ARG A 1 321 ? -10.307 -2.735 -10.622 1.00 61.53 321 ARG A CA 1
ATOM 2554 C C . ARG A 1 321 ? -11.073 -3.571 -9.590 1.00 61.53 321 ARG A C 1
ATOM 2556 O O . ARG A 1 321 ? -11.263 -3.138 -8.456 1.00 61.53 321 ARG A O 1
ATOM 2563 N N . GLN A 1 322 ? -11.470 -4.793 -9.948 1.00 61.03 322 GLN A N 1
ATOM 2564 C CA . GLN A 1 322 ? -12.094 -5.737 -9.010 1.00 61.03 322 GLN A CA 1
ATOM 2565 C C . GLN A 1 322 ? -11.121 -6.182 -7.903 1.00 61.03 322 GLN A C 1
ATOM 2567 O O . GLN A 1 322 ? -11.520 -6.337 -6.749 1.00 61.03 322 GLN A O 1
ATOM 2572 N N . GLU A 1 323 ? -9.836 -6.354 -8.226 1.00 62.56 323 GLU A N 1
ATOM 2573 C CA . GLU A 1 323 ? -8.787 -6.654 -7.247 1.00 62.56 323 GLU A CA 1
ATOM 2574 C C . GLU A 1 323 ? -8.466 -5.451 -6.341 1.00 62.56 323 GLU A C 1
ATOM 2576 O O . GLU A 1 323 ? -8.247 -5.617 -5.144 1.00 62.56 323 GLU A O 1
ATOM 2581 N N . GLU A 1 324 ? -8.477 -4.229 -6.864 1.00 52.88 324 GLU A N 1
ATOM 2582 C CA . GLU A 1 324 ? -8.280 -3.005 -6.081 1.00 52.88 324 GLU A CA 1
ATOM 2583 C C . GLU A 1 324 ? -9.382 -2.825 -5.025 1.00 52.88 324 GLU A C 1
ATOM 2585 O O . GLU A 1 324 ? -9.088 -2.547 -3.860 1.00 52.88 324 GLU A O 1
ATOM 2590 N N . LEU A 1 325 ? -10.636 -3.130 -5.379 1.00 50.22 325 LEU A N 1
ATOM 2591 C CA . LEU A 1 325 ? -11.750 -3.221 -4.428 1.00 50.22 325 LEU A CA 1
ATOM 2592 C C . LEU A 1 325 ? -11.514 -4.299 -3.348 1.00 50.22 325 LEU A C 1
ATOM 2594 O O . LEU A 1 325 ? -11.899 -4.108 -2.193 1.00 50.22 325 LEU A O 1
ATOM 2598 N N . LEU A 1 326 ? -10.824 -5.397 -3.681 1.00 50.69 326 LEU A N 1
ATOM 2599 C CA . LEU A 1 326 ? -10.388 -6.438 -2.737 1.00 50.69 326 LEU A CA 1
ATOM 2600 C C . LEU A 1 326 ? -9.217 -5.982 -1.843 1.00 50.69 326 LEU A C 1
ATOM 2602 O O . LEU A 1 326 ? -9.080 -6.458 -0.717 1.00 50.69 326 LEU A O 1
ATOM 2606 N N . TRP A 1 327 ? -8.376 -5.043 -2.279 1.00 39.31 327 TRP A N 1
ATOM 2607 C CA . TRP A 1 327 ? -7.311 -4.466 -1.444 1.00 39.31 327 TRP A CA 1
ATOM 2608 C C . TRP A 1 327 ? -7.809 -3.337 -0.539 1.00 39.31 327 TRP A C 1
ATOM 2610 O O . TRP A 1 327 ? -7.372 -3.250 0.611 1.00 39.31 327 TRP A O 1
ATOM 2620 N N . LEU A 1 328 ? -8.798 -2.562 -0.986 1.00 43.28 328 LEU A N 1
ATOM 2621 C CA . LEU A 1 328 ? -9.542 -1.617 -0.146 1.00 43.28 328 LEU A CA 1
ATOM 2622 C C . LEU A 1 328 ? -10.293 -2.327 1.003 1.00 43.28 328 LEU A C 1
ATOM 2624 O O . LEU A 1 328 ? -10.525 -1.723 2.047 1.00 43.28 328 LEU A O 1
ATOM 2628 N N . GLN A 1 329 ? -10.569 -3.637 0.888 1.00 36.06 329 GLN A N 1
ATOM 2629 C CA . GLN A 1 329 ? -11.052 -4.473 2.004 1.00 36.06 329 GLN A CA 1
ATOM 2630 C C . GLN A 1 329 ? -10.031 -4.656 3.142 1.00 36.06 329 GLN A C 1
ATOM 2632 O O . GLN A 1 329 ? -10.419 -5.040 4.248 1.00 36.06 329 GLN A O 1
ATOM 2637 N N . LYS A 1 330 ? -8.733 -4.410 2.910 1.00 37.22 330 LYS A N 1
ATOM 2638 C CA . LYS A 1 330 ? -7.652 -4.723 3.864 1.00 37.22 330 LYS A CA 1
ATOM 2639 C C . LYS A 1 330 ? -7.113 -3.517 4.645 1.00 37.22 330 LYS A C 1
ATOM 2641 O O . LYS A 1 330 ? -6.395 -3.736 5.618 1.00 37.22 330 LYS A O 1
ATOM 2646 N N . SER A 1 331 ? -7.472 -2.275 4.305 1.00 29.22 331 SER A N 1
ATOM 2647 C CA . SER A 1 331 ? -7.102 -1.084 5.087 1.00 29.22 331 SER A CA 1
ATOM 2648 C C . SER A 1 331 ? -8.297 -0.574 5.911 1.00 29.22 331 SER A C 1
ATOM 2650 O O . SER A 1 331 ? -9.441 -0.538 5.471 1.00 29.22 331 SER A O 1
ATOM 2652 N N . SER A 1 332 ? -8.077 -0.243 7.185 1.00 30.58 332 SER A N 1
ATOM 2653 C CA . SER A 1 332 ? -9.117 0.291 8.075 1.00 30.58 332 SER A CA 1
ATOM 2654 C C . SER A 1 332 ? -8.549 1.448 8.889 1.00 30.58 332 SER A C 1
ATOM 2656 O O . SER A 1 332 ? -7.880 1.203 9.885 1.00 30.58 332 SER A O 1
ATOM 2658 N N . GLN A 1 333 ? -8.884 2.688 8.530 1.00 27.03 333 GLN A N 1
ATOM 2659 C CA . GLN A 1 333 ? -8.788 3.846 9.430 1.00 27.03 333 GLN A CA 1
ATOM 2660 C C . GLN A 1 333 ? -10.195 4.280 9.877 1.00 27.03 333 GLN A C 1
ATOM 2662 O O . GLN A 1 333 ? -11.181 4.084 9.162 1.00 27.03 333 GLN A O 1
ATOM 2667 N N . LYS A 1 334 ? -10.308 4.760 11.120 1.00 25.52 334 LYS A N 1
ATOM 2668 C CA . LYS A 1 334 ? -11.550 5.186 11.789 1.00 25.52 334 LYS A CA 1
ATOM 2669 C C . LYS A 1 334 ? -11.405 6.640 12.257 1.00 25.52 334 LYS A C 1
ATOM 2671 O O . LYS A 1 334 ? -10.337 7.007 12.728 1.00 25.52 334 LYS A O 1
ATOM 2676 N N . LYS A 1 335 ? -12.501 7.400 12.147 1.00 24.47 335 LYS A N 1
ATOM 2677 C CA . LYS A 1 335 ? -12.728 8.755 12.688 1.00 24.47 335 LYS A CA 1
ATOM 2678 C C . LYS A 1 335 ? -13.277 8.677 14.128 1.00 24.47 335 LYS A C 1
ATOM 2680 O O . LYS A 1 335 ? -13.956 7.698 14.432 1.00 24.47 335 LYS A O 1
ATOM 2685 N N . ASN A 1 336 ? -13.024 9.701 14.950 1.00 25.02 336 ASN A N 1
ATOM 2686 C CA . ASN A 1 336 ? -13.639 9.949 16.266 1.00 25.02 336 ASN A CA 1
ATOM 2687 C C . ASN A 1 336 ? -13.916 11.456 16.462 1.00 25.02 336 ASN A C 1
ATOM 2689 O O . ASN A 1 336 ? -13.412 12.287 15.709 1.00 25.02 336 ASN A O 1
ATOM 2693 N N . PHE A 1 337 ? -14.744 11.735 17.465 1.00 26.73 337 PHE A N 1
ATOM 2694 C CA . PHE A 1 337 ? -15.481 12.956 17.800 1.00 26.73 337 PHE A CA 1
ATOM 2695 C C . PHE A 1 337 ? -15.857 12.864 19.333 1.00 26.73 337 PHE A C 1
ATOM 2697 O O . PHE A 1 337 ? -15.664 11.771 19.875 1.00 26.73 337 PHE A O 1
ATOM 2704 N N . PRO A 1 338 ? -16.299 13.920 20.070 1.00 28.45 338 PRO A N 1
ATOM 2705 C CA . PRO A 1 338 ? -15.740 14.399 21.348 1.00 28.45 338 PRO A CA 1
ATOM 2706 C C . PRO A 1 338 ? -16.751 14.404 22.528 1.00 28.45 338 PRO A C 1
ATOM 2708 O O . PRO A 1 338 ? -17.886 13.952 22.401 1.00 28.45 338 PRO A O 1
ATOM 2711 N N . PHE A 1 339 ? -16.313 14.911 23.688 1.00 25.23 339 PHE A N 1
ATOM 2712 C CA . PHE A 1 339 ? -16.969 14.873 25.007 1.00 25.23 339 PHE A CA 1
ATOM 2713 C C . PHE A 1 339 ? -17.009 16.264 25.669 1.00 25.23 339 PHE A C 1
ATOM 2715 O O . PHE A 1 339 ? -16.131 17.077 25.396 1.00 25.23 339 PHE A O 1
ATOM 2722 N N . GLN A 1 340 ? -17.909 16.464 26.648 1.00 24.47 340 GLN A N 1
ATOM 2723 C CA . GLN A 1 340 ? -17.799 17.508 27.684 1.00 24.47 340 GLN A CA 1
ATOM 2724 C C . GLN A 1 340 ? -18.289 16.986 29.065 1.00 24.47 340 GLN A C 1
ATOM 2726 O O . GLN A 1 340 ? -19.393 16.457 29.137 1.00 24.47 340 GLN A O 1
ATOM 2731 N N . LYS A 1 341 ? -17.412 17.132 30.093 1.00 26.38 341 LYS A N 1
ATOM 2732 C CA . LYS A 1 341 ? -17.542 17.327 31.581 1.00 26.38 341 LYS A CA 1
ATOM 2733 C C . LYS A 1 341 ? -18.735 16.681 32.349 1.00 26.38 341 LYS A C 1
ATOM 2735 O O . LYS A 1 341 ? -19.857 16.784 31.892 1.00 26.38 341 LYS A O 1
ATOM 2740 N N . VAL A 1 342 ? -18.641 16.064 33.546 1.00 28.20 342 VAL A N 1
ATOM 2741 C CA . VAL A 1 342 ? -17.912 16.315 34.825 1.00 28.20 342 VAL A CA 1
ATOM 2742 C C . VAL A 1 342 ? -17.957 15.022 35.678 1.00 28.20 342 VAL A C 1
ATOM 2744 O O . VAL A 1 342 ? -18.886 14.232 35.527 1.00 28.20 342 VAL A O 1
ATOM 2747 N N . TYR A 1 343 ? -16.974 14.821 36.564 1.00 26.12 343 TYR A N 1
ATOM 2748 C CA . TYR A 1 343 ? -16.919 13.763 37.582 1.00 26.12 343 TYR A CA 1
ATOM 2749 C C . TYR A 1 343 ? -17.710 14.161 38.828 1.00 26.12 343 TYR A C 1
ATOM 2751 O O . TYR A 1 343 ? -17.572 15.297 39.256 1.00 26.12 343 TYR A O 1
ATOM 2759 N N . ASP A 1 344 ? -18.449 13.217 39.411 1.00 26.53 344 ASP A N 1
ATOM 2760 C CA . ASP A 1 344 ? -18.320 12.824 40.821 1.00 26.53 344 ASP A CA 1
ATOM 2761 C C . ASP A 1 344 ? -19.092 11.503 41.057 1.00 26.53 344 ASP A C 1
ATOM 2763 O O . ASP A 1 344 ? -20.102 11.242 40.409 1.00 26.53 344 ASP A O 1
ATOM 2767 N N . GLU A 1 345 ? -18.561 10.648 41.943 1.00 36.06 345 GLU A N 1
ATOM 2768 C CA . GLU A 1 345 ? -19.175 9.429 42.524 1.00 36.06 345 GLU A CA 1
ATOM 2769 C C . GLU A 1 345 ? -19.397 8.178 41.642 1.00 36.06 345 GLU A C 1
ATOM 2771 O O . GLU A 1 345 ? -20.507 7.919 41.190 1.00 36.06 345 GLU A O 1
ATOM 2776 N N . PHE A 1 346 ? -18.411 7.274 41.495 1.00 36.66 346 PHE A N 1
ATOM 2777 C CA . PHE A 1 346 ? -18.694 5.949 40.906 1.00 36.66 346 PHE A CA 1
ATOM 2778 C C . PHE A 1 346 ? -17.968 4.771 41.570 1.00 36.66 346 PHE A C 1
ATOM 2780 O O . PHE A 1 346 ? -16.868 4.383 41.190 1.00 36.66 346 PHE A O 1
ATOM 2787 N N . ALA A 1 347 ? -18.706 4.109 42.460 1.00 36.66 347 ALA A N 1
ATOM 2788 C CA . ALA A 1 347 ? -18.904 2.662 42.405 1.00 36.66 347 ALA A CA 1
ATOM 2789 C C . ALA A 1 347 ? -20.423 2.404 42.321 1.00 36.66 347 ALA A C 1
ATOM 2791 O O . ALA A 1 347 ? -21.070 2.081 43.314 1.00 36.66 347 ALA A O 1
ATOM 2792 N N . LEU A 1 348 ? -21.032 2.645 41.150 1.00 46.50 348 LEU A N 1
ATOM 2793 C CA . LEU A 1 348 ? -22.489 2.542 40.988 1.00 46.50 348 LEU A CA 1
ATOM 2794 C C . LEU A 1 348 ? -22.924 1.173 40.453 1.00 46.50 348 LEU A C 1
ATOM 2796 O O . LEU A 1 348 ? -22.502 0.739 39.383 1.00 46.50 348 LEU A O 1
ATOM 2800 N N . LYS A 1 349 ? -23.864 0.545 41.168 1.00 52.41 349 LYS A N 1
ATOM 2801 C CA . LYS A 1 349 ? -24.550 -0.691 40.762 1.00 52.41 349 LYS A CA 1
ATOM 2802 C C . LYS A 1 349 ? -25.567 -0.438 39.634 1.00 52.41 349 LYS A C 1
ATOM 2804 O O . LYS A 1 349 ? -25.947 0.699 39.339 1.00 52.41 349 LYS A O 1
ATOM 2809 N N . LEU A 1 350 ? -26.016 -1.509 38.977 1.00 54.22 350 LEU A N 1
ATOM 2810 C CA . LEU A 1 350 ? -27.123 -1.490 38.011 1.00 54.22 350 LEU A CA 1
ATOM 2811 C C . LEU A 1 350 ? -28.449 -1.088 38.691 1.00 54.22 350 LEU A C 1
ATOM 2813 O O . LEU A 1 350 ? -28.854 -1.723 39.668 1.00 54.22 350 LEU A O 1
ATOM 2817 N N . SER A 1 351 ? -29.168 -0.101 38.150 1.00 62.00 351 SER A N 1
ATOM 2818 C CA . SER A 1 351 ? -30.524 0.241 38.605 1.00 62.00 351 SER A CA 1
ATOM 2819 C C . SER A 1 351 ? -31.547 -0.814 38.163 1.00 62.00 351 SER A C 1
ATOM 2821 O O . SER A 1 351 ? -31.354 -1.518 37.168 1.00 62.00 351 SER A O 1
ATOM 2823 N N . ALA A 1 352 ? -32.681 -0.909 38.863 1.00 60.50 352 ALA A N 1
ATOM 2824 C CA . ALA A 1 352 ? -33.750 -1.852 38.515 1.00 60.50 352 ALA A CA 1
ATOM 2825 C C . ALA A 1 352 ? -34.281 -1.658 37.077 1.00 60.50 352 ALA A C 1
ATOM 2827 O O . ALA A 1 352 ? -34.572 -2.632 36.382 1.00 60.50 352 ALA A O 1
ATOM 2828 N N . LYS A 1 353 ? -34.335 -0.407 36.598 1.00 67.06 353 LYS A N 1
ATOM 2829 C CA . LYS A 1 353 ? -34.759 -0.061 35.233 1.00 67.06 353 LYS A CA 1
ATOM 2830 C C . LYS A 1 353 ? -33.767 -0.555 34.174 1.00 67.06 353 LYS A C 1
ATOM 2832 O O . LYS A 1 353 ? -34.182 -1.085 33.148 1.00 67.06 353 LYS A O 1
ATOM 2837 N N . GLU A 1 354 ? -32.466 -0.430 34.426 1.00 61.75 354 GLU A N 1
ATOM 2838 C CA . GLU A 1 354 ? -31.424 -0.921 33.511 1.00 61.75 354 GLU A CA 1
ATOM 2839 C C . GLU A 1 354 ? -31.378 -2.455 33.472 1.00 61.75 354 GLU A C 1
ATOM 2841 O O . GLU A 1 354 ? -31.216 -3.034 32.398 1.00 61.75 354 GLU A O 1
ATOM 2846 N N . LYS A 1 355 ? -31.606 -3.124 34.612 1.00 61.91 355 LYS A N 1
ATOM 2847 C CA . LYS A 1 355 ? -31.728 -4.593 34.679 1.00 61.91 355 LYS A CA 1
ATOM 2848 C C . LYS A 1 355 ? -32.879 -5.105 33.810 1.00 61.91 355 LYS A C 1
ATOM 2850 O O . LYS A 1 355 ? -32.707 -6.081 33.078 1.00 61.91 355 LYS A O 1
ATOM 2855 N N . LEU A 1 356 ? -34.026 -4.425 33.853 1.00 63.47 356 LEU A N 1
ATOM 2856 C CA . LEU A 1 356 ? -35.180 -4.709 32.995 1.00 63.47 356 LEU A CA 1
ATOM 2857 C C . LEU A 1 356 ? -34.878 -4.443 31.513 1.00 63.47 356 LEU A C 1
ATOM 2859 O O . LEU A 1 356 ? -35.217 -5.277 30.678 1.00 63.47 356 LEU A O 1
ATOM 2863 N N . ALA A 1 357 ? -34.190 -3.344 31.187 1.00 64.62 357 ALA A N 1
ATOM 2864 C CA . ALA A 1 357 ? -33.855 -2.977 29.809 1.00 64.62 357 ALA A CA 1
ATOM 2865 C C . ALA A 1 357 ? -32.891 -3.971 29.134 1.00 64.62 357 ALA A C 1
ATOM 2867 O O . ALA A 1 357 ? -33.137 -4.404 28.011 1.00 64.62 357 ALA A O 1
ATOM 2868 N N . VAL A 1 358 ? -31.829 -4.402 29.826 1.00 62.56 358 VAL A N 1
ATOM 2869 C CA . VAL A 1 358 ? -30.894 -5.425 29.306 1.00 62.56 358 VAL A CA 1
ATOM 2870 C C . VAL A 1 358 ? -31.600 -6.777 29.123 1.00 62.56 358 VAL A C 1
ATOM 2872 O O . VAL A 1 358 ? -31.280 -7.546 28.212 1.00 62.56 358 VAL A O 1
ATOM 2875 N N . SER A 1 359 ? -32.606 -7.035 29.961 1.00 64.12 359 SER A N 1
ATOM 2876 C CA . SER A 1 359 ? -33.393 -8.267 29.996 1.00 64.12 359 SER A CA 1
ATOM 2877 C C . SER A 1 359 ? -34.655 -8.237 29.123 1.00 64.12 359 SER A C 1
ATOM 2879 O O . SER A 1 359 ? -35.427 -9.194 29.187 1.00 64.12 359 SER A O 1
ATOM 2881 N N . ALA A 1 360 ? -34.903 -7.184 28.346 1.00 69.00 360 ALA A N 1
ATOM 2882 C CA . ALA A 1 360 ? -36.118 -7.058 27.543 1.00 69.00 360 ALA A CA 1
ATOM 2883 C C . ALA A 1 360 ? -36.195 -8.110 26.417 1.00 69.00 360 ALA A C 1
ATOM 2885 O O . ALA A 1 360 ? -35.177 -8.672 25.996 1.00 69.00 360 ALA A O 1
ATOM 2886 N N . GLU A 1 361 ? -37.404 -8.376 25.920 1.00 76.50 361 GLU A N 1
ATOM 2887 C CA . GLU A 1 361 ? -37.616 -9.250 24.758 1.00 76.50 361 GLU A CA 1
ATOM 2888 C C . GLU A 1 361 ? -36.878 -8.724 23.520 1.00 76.50 361 GLU A C 1
ATOM 2890 O O . GLU A 1 361 ? -36.704 -7.515 23.356 1.00 76.50 361 GLU A O 1
ATOM 2895 N N . LEU A 1 362 ? -36.385 -9.631 22.671 1.00 81.62 362 LEU A N 1
ATOM 2896 C CA . LEU A 1 362 ? -35.632 -9.263 21.473 1.00 81.62 362 LEU A CA 1
ATOM 2897 C C . LEU A 1 362 ? -36.553 -8.658 20.415 1.00 81.62 362 LEU A C 1
ATOM 2899 O O . LEU A 1 362 ? -37.527 -9.285 20.005 1.00 81.62 362 LEU A O 1
ATOM 2903 N N . GLN A 1 363 ? -36.188 -7.482 19.913 1.00 87.62 363 GLN A N 1
ATOM 2904 C CA . GLN A 1 363 ? -36.856 -6.855 18.774 1.00 87.62 363 GLN A CA 1
ATOM 2905 C C . GLN A 1 363 ? -36.083 -7.107 17.474 1.00 87.62 363 GLN A C 1
ATOM 2907 O O . GLN A 1 363 ? -34.850 -7.161 17.461 1.00 87.62 363 GLN A O 1
ATOM 2912 N N . LEU A 1 364 ? -36.799 -7.237 16.350 1.00 88.38 364 LEU A N 1
ATOM 2913 C CA . LEU A 1 364 ? -36.183 -7.471 15.034 1.00 88.38 364 LEU A CA 1
ATOM 2914 C C . LEU A 1 364 ? -35.196 -6.357 14.655 1.00 88.38 364 LEU A C 1
ATOM 2916 O O . LEU A 1 364 ? -34.129 -6.624 14.091 1.00 88.38 364 LEU A O 1
ATOM 2920 N N . ASP A 1 365 ? -35.520 -5.118 15.022 1.00 89.94 365 ASP A N 1
ATOM 2921 C CA . ASP A 1 365 ? -34.672 -3.957 14.768 1.00 89.94 365 ASP A CA 1
ATOM 2922 C C . ASP A 1 365 ? -33.336 -4.021 15.514 1.00 89.94 365 ASP A C 1
ATOM 2924 O O . ASP A 1 365 ? -32.331 -3.550 14.987 1.00 89.94 365 ASP A O 1
ATOM 2928 N N . GLU A 1 366 ? -33.255 -4.673 16.680 1.00 84.31 366 GLU A N 1
ATOM 2929 C CA . GLU A 1 366 ? -31.977 -4.859 17.385 1.00 84.31 366 GLU A CA 1
ATOM 2930 C C . GLU A 1 366 ? -31.019 -5.747 16.584 1.00 84.31 366 GLU A C 1
ATOM 2932 O O . GLU A 1 366 ? -29.817 -5.470 16.499 1.00 84.31 366 GLU A O 1
ATOM 2937 N N . VAL A 1 367 ? -31.556 -6.790 15.944 1.00 85.88 367 VAL A N 1
ATOM 2938 C CA . VAL A 1 367 ? -30.791 -7.682 15.064 1.00 85.88 367 VAL A CA 1
ATOM 2939 C C . VAL A 1 367 ? -30.379 -6.940 13.794 1.00 85.88 367 VAL A C 1
ATOM 2941 O O . VAL A 1 367 ? -29.221 -7.030 13.378 1.00 85.88 367 VAL A O 1
ATOM 2944 N N . LYS A 1 368 ? -31.284 -6.139 13.214 1.00 89.94 368 LYS A N 1
ATOM 2945 C CA . LYS A 1 368 ? -30.983 -5.286 12.055 1.00 89.94 368 LYS A CA 1
ATOM 2946 C C . LYS A 1 368 ? -29.854 -4.308 12.374 1.00 89.94 368 LYS A C 1
ATOM 2948 O O . LYS A 1 368 ? -28.853 -4.260 11.662 1.00 89.94 368 LYS A O 1
ATOM 2953 N N . LEU A 1 369 ? -29.952 -3.586 13.487 1.00 87.69 369 LEU A N 1
ATOM 2954 C CA . LEU A 1 369 ? -28.918 -2.659 13.949 1.00 87.69 369 LEU A CA 1
ATOM 2955 C C . LEU A 1 369 ? -27.581 -3.372 14.191 1.00 87.69 369 LEU A C 1
ATOM 2957 O O . LEU A 1 369 ? -26.526 -2.856 13.815 1.00 87.69 369 LEU A O 1
ATOM 2961 N N . ALA A 1 370 ? -27.590 -4.577 14.768 1.00 82.12 370 ALA A N 1
ATOM 2962 C CA . ALA A 1 370 ? -26.375 -5.369 14.937 1.00 82.12 370 ALA A CA 1
ATOM 2963 C C . ALA A 1 370 ? -25.719 -5.701 13.586 1.00 82.12 370 ALA A C 1
ATOM 2965 O O . ALA A 1 370 ? -24.524 -5.456 13.432 1.00 82.12 370 ALA A O 1
ATOM 2966 N N . VAL A 1 371 ? -26.490 -6.160 12.595 1.00 84.19 371 VAL A N 1
ATOM 2967 C CA . VAL A 1 371 ? -25.997 -6.498 11.247 1.00 84.19 371 VAL A CA 1
ATOM 2968 C C . VAL A 1 371 ? -25.467 -5.269 10.504 1.00 84.19 371 VAL A C 1
ATOM 2970 O O . VAL A 1 371 ? -24.340 -5.290 10.008 1.00 84.19 371 VAL A O 1
ATOM 2973 N N . PHE A 1 372 ? -26.235 -4.180 10.444 1.00 87.62 372 PHE A N 1
ATOM 2974 C CA . PHE A 1 372 ? -25.874 -2.985 9.668 1.00 87.62 372 PHE A CA 1
ATOM 2975 C C . PHE A 1 372 ? -24.815 -2.105 10.355 1.00 87.62 372 PHE A C 1
ATOM 2977 O O . PHE A 1 372 ? -24.112 -1.358 9.681 1.00 87.62 372 PHE A O 1
ATOM 2984 N N . SER A 1 373 ? -24.609 -2.243 11.673 1.00 80.88 373 SER A N 1
ATOM 2985 C CA . SER A 1 373 ? -23.496 -1.580 12.381 1.00 80.88 373 SER A CA 1
ATOM 2986 C C . SER A 1 373 ? -22.141 -2.281 12.208 1.00 80.88 373 SER A C 1
ATOM 2988 O O . SER A 1 373 ? -21.093 -1.729 12.570 1.00 80.88 373 SER A O 1
ATOM 2990 N N . MET A 1 374 ? -22.122 -3.513 11.692 1.00 77.81 374 MET A N 1
ATOM 2991 C CA . MET A 1 374 ? -20.882 -4.222 11.389 1.00 77.81 374 MET A CA 1
ATOM 2992 C C . MET A 1 374 ? -20.276 -3.701 10.086 1.00 77.81 374 MET A C 1
ATOM 2994 O O . MET A 1 374 ? -20.960 -3.470 9.094 1.00 77.81 374 MET A O 1
ATOM 2998 N N . LYS A 1 375 ? -18.946 -3.573 10.051 1.00 78.38 375 LYS A N 1
ATOM 2999 C CA . LYS A 1 375 ? -18.242 -3.341 8.785 1.00 78.38 375 LYS A CA 1
ATOM 3000 C C . LYS A 1 375 ? -18.453 -4.565 7.887 1.00 78.38 375 LYS A C 1
ATOM 3002 O O . LYS A 1 375 ? -18.017 -5.654 8.262 1.00 78.38 375 LYS A O 1
ATOM 3007 N N . GLY A 1 376 ? -19.068 -4.367 6.719 1.00 71.56 376 GLY A N 1
ATOM 3008 C CA . GLY A 1 376 ? -19.482 -5.440 5.807 1.00 71.56 376 GLY A CA 1
ATOM 3009 C C . GLY A 1 376 ? -18.377 -6.449 5.464 1.00 71.56 376 GLY A C 1
ATOM 3010 O O . GLY A 1 376 ? -18.629 -7.643 5.365 1.00 71.56 376 GLY A O 1
ATOM 3011 N N . LEU A 1 377 ? -17.129 -5.992 5.362 1.00 74.38 377 LEU A N 1
ATOM 3012 C CA . LEU A 1 377 ? -16.008 -6.765 4.809 1.00 74.38 377 LEU A CA 1
ATOM 3013 C C . LEU A 1 377 ? -15.050 -7.306 5.888 1.00 74.38 377 LEU A C 1
ATOM 3015 O O . LEU A 1 377 ? -13.852 -7.460 5.664 1.00 74.38 377 LEU A O 1
ATOM 3019 N N . LYS A 1 378 ? -15.547 -7.549 7.107 1.00 75.00 378 LYS A N 1
ATOM 3020 C CA . LYS A 1 378 ? -14.751 -8.151 8.193 1.00 75.00 378 LYS A CA 1
ATOM 3021 C C . LYS A 1 378 ? -14.541 -9.652 7.982 1.00 75.00 378 LYS A C 1
ATOM 3023 O O . LYS A 1 378 ? -15.415 -10.334 7.458 1.00 75.00 378 LYS A O 1
ATOM 3028 N N . SER A 1 379 ? -13.398 -10.160 8.456 1.00 70.56 379 SER A N 1
ATOM 3029 C CA . SER A 1 379 ? -13.022 -11.573 8.337 1.00 70.56 379 SER A CA 1
ATOM 3030 C C . SER A 1 379 ? -14.102 -12.511 8.907 1.00 70.56 379 SER A C 1
ATOM 3032 O O . SER A 1 379 ? -14.537 -12.294 10.050 1.00 70.56 379 SER A O 1
ATOM 3034 N N . PRO A 1 380 ? -14.515 -13.541 8.145 1.00 73.00 380 PRO A N 1
ATOM 3035 C CA . PRO A 1 380 ? -15.508 -14.524 8.570 1.00 73.00 380 PRO A CA 1
ATOM 3036 C C . PRO A 1 380 ? -14.906 -15.569 9.523 1.00 73.00 380 PRO A C 1
ATOM 3038 O O . PRO A 1 380 ? -13.705 -15.525 9.800 1.00 73.00 380 PRO A O 1
ATOM 3041 N N . GLY A 1 381 ? -15.740 -16.473 10.044 1.00 69.81 381 GLY A N 1
ATOM 3042 C CA . GLY A 1 381 ? -15.293 -17.649 10.799 1.00 69.81 381 GLY A CA 1
ATOM 3043 C C . GLY A 1 381 ? -15.021 -18.847 9.885 1.00 69.81 381 GLY A C 1
ATOM 3044 O O . GLY A 1 381 ? -14.676 -18.670 8.714 1.00 69.81 381 GLY A O 1
ATOM 3045 N N . VAL A 1 382 ? -15.178 -20.064 10.414 1.00 66.50 382 VAL A N 1
ATOM 3046 C CA . VAL A 1 382 ? -15.030 -21.328 9.662 1.00 66.50 382 VAL A CA 1
ATOM 3047 C C . VAL A 1 382 ? -16.045 -21.473 8.523 1.00 66.50 382 VAL A C 1
ATOM 3049 O O . VAL A 1 382 ? -15.766 -22.155 7.541 1.00 66.50 382 VAL A O 1
ATOM 3052 N N . ASP A 1 383 ? -17.197 -20.804 8.627 1.00 69.94 383 ASP A N 1
ATOM 3053 C CA . ASP A 1 383 ? -18.250 -20.793 7.604 1.00 69.94 383 ASP A CA 1
ATOM 3054 C C . ASP A 1 383 ? -17.875 -19.994 6.342 1.00 69.94 383 ASP A C 1
ATOM 3056 O O . ASP A 1 383 ? -18.486 -20.153 5.287 1.00 69.94 383 ASP A O 1
ATOM 3060 N N . GLY A 1 384 ? -16.860 -19.129 6.429 1.00 75.50 384 GLY A N 1
ATOM 3061 C CA . GLY A 1 384 ? -16.430 -18.278 5.326 1.00 75.50 384 GLY A CA 1
ATOM 3062 C C . GLY A 1 384 ? -17.388 -17.126 4.987 1.00 75.50 384 GLY A C 1
ATOM 3063 O O . GLY A 1 384 ? -17.127 -16.433 4.002 1.00 75.50 384 GLY A O 1
ATOM 3064 N N . ILE A 1 385 ? -18.439 -16.870 5.784 1.00 79.12 385 ILE A N 1
ATOM 3065 C CA . ILE A 1 385 ? -19.483 -15.866 5.499 1.00 79.12 385 ILE A CA 1
ATOM 3066 C C . ILE A 1 385 ? -19.204 -14.526 6.195 1.00 79.12 385 ILE A C 1
ATOM 3068 O O . ILE A 1 385 ? -19.085 -14.442 7.418 1.00 79.12 385 ILE A O 1
ATOM 3072 N N . GLN A 1 386 ? -19.133 -13.445 5.412 1.00 82.75 386 GLN A N 1
ATOM 3073 C CA . GLN A 1 386 ? -18.852 -12.078 5.879 1.00 82.75 386 GLN A CA 1
ATOM 3074 C C . GLN A 1 386 ? -20.128 -11.297 6.266 1.00 82.75 386 GLN A C 1
ATOM 3076 O O . GLN A 1 386 ? -21.207 -11.621 5.778 1.00 82.75 386 GLN A O 1
ATOM 3081 N N . PRO A 1 387 ? -20.042 -10.216 7.067 1.00 83.12 387 PRO A N 1
ATOM 3082 C CA . PRO A 1 387 ? -21.207 -9.392 7.427 1.00 83.12 387 PRO A CA 1
ATOM 3083 C C . PRO A 1 387 ? -21.977 -8.789 6.242 1.00 83.12 387 PRO A C 1
ATOM 3085 O O . PRO A 1 387 ? -23.198 -8.686 6.309 1.00 83.12 387 PRO A O 1
ATOM 3088 N N . ILE A 1 388 ? -21.300 -8.447 5.139 1.00 80.00 388 ILE A N 1
ATOM 3089 C CA . ILE A 1 388 ? -21.933 -7.876 3.937 1.00 80.00 388 ILE A CA 1
ATOM 3090 C C . ILE A 1 388 ? -22.960 -8.825 3.316 1.00 80.00 388 ILE A C 1
ATOM 3092 O O . ILE A 1 388 ? -23.970 -8.381 2.782 1.00 80.00 388 ILE A O 1
ATOM 3096 N N . PHE A 1 389 ? -22.749 -10.135 3.455 1.00 85.69 389 PHE A N 1
ATOM 3097 C CA . PHE A 1 389 ? -23.700 -11.143 3.005 1.00 85.69 389 PHE A CA 1
ATOM 3098 C C . PHE A 1 389 ? -25.049 -10.996 3.721 1.00 85.69 389 PHE A C 1
ATOM 3100 O O . PHE A 1 389 ? -26.093 -11.045 3.077 1.00 85.69 389 PHE A O 1
ATOM 3107 N N . TYR A 1 390 ? -25.030 -10.746 5.034 1.00 86.44 390 TYR A N 1
ATOM 3108 C CA . TYR A 1 390 ? -26.240 -10.533 5.830 1.00 86.44 390 TYR A CA 1
ATOM 3109 C C . TYR A 1 390 ? -26.909 -9.186 5.523 1.00 86.44 390 TYR A C 1
ATOM 3111 O O . TYR A 1 390 ? -28.131 -9.084 5.573 1.00 86.44 390 TYR A O 1
ATOM 3119 N N . GLN A 1 391 ? -26.116 -8.163 5.188 1.00 87.00 391 GLN A N 1
ATOM 3120 C CA . GLN A 1 391 ? -26.599 -6.818 4.857 1.00 87.00 391 GLN A CA 1
ATOM 3121 C C . GLN A 1 391 ? -27.304 -6.784 3.496 1.00 87.00 391 GLN A C 1
ATOM 3123 O O . GLN A 1 391 ? -28.424 -6.292 3.397 1.00 87.00 391 GLN A O 1
ATOM 3128 N N . CYS A 1 392 ? -26.675 -7.342 2.456 1.00 82.31 392 CYS A N 1
ATOM 3129 C CA . CYS A 1 392 ? -27.218 -7.336 1.096 1.00 82.31 392 CYS A CA 1
ATOM 3130 C C . CYS A 1 392 ? -28.439 -8.250 0.934 1.00 82.31 392 CYS A C 1
ATOM 3132 O O . CYS A 1 392 ? -29.302 -7.963 0.113 1.00 82.31 392 CYS A O 1
ATOM 3134 N N . ASN A 1 393 ? -28.533 -9.324 1.724 1.00 86.25 393 ASN A N 1
ATOM 3135 C CA . ASN A 1 393 ? -29.629 -10.296 1.646 1.00 86.25 393 ASN A CA 1
ATOM 3136 C C . ASN A 1 393 ? -30.619 -10.169 2.821 1.00 86.25 393 ASN A C 1
ATOM 3138 O O . ASN A 1 393 ? -31.350 -11.111 3.122 1.00 86.25 393 ASN A O 1
ATOM 3142 N N . TRP A 1 394 ? -30.647 -9.017 3.502 1.00 90.81 394 TRP A N 1
ATOM 3143 C CA . TRP A 1 394 ? -31.406 -8.812 4.741 1.00 90.81 394 TRP A CA 1
ATOM 3144 C C . TRP A 1 394 ? -32.881 -9.221 4.637 1.00 90.81 394 TRP A C 1
ATOM 3146 O O . TRP A 1 394 ? -33.384 -9.908 5.522 1.00 90.81 394 TRP A O 1
ATOM 3156 N N . GLU A 1 395 ? -33.564 -8.863 3.547 1.00 88.94 395 GLU A N 1
ATOM 3157 C CA . GLU A 1 395 ? -34.999 -9.139 3.386 1.00 88.94 395 GLU A CA 1
ATOM 3158 C C . GLU A 1 395 ? -35.340 -10.634 3.415 1.00 88.94 395 GLU A C 1
ATOM 3160 O O . GLU A 1 395 ? -36.394 -11.012 3.924 1.00 88.94 395 GLU A O 1
ATOM 3165 N N . ILE A 1 396 ? -34.419 -11.478 2.946 1.00 85.81 396 ILE A N 1
ATOM 3166 C CA . ILE A 1 396 ? -34.555 -12.939 2.944 1.00 85.81 396 ILE A CA 1
ATOM 3167 C C . ILE A 1 396 ? -34.145 -13.518 4.309 1.00 85.81 396 ILE A C 1
ATOM 3169 O O . ILE A 1 396 ? -34.751 -14.467 4.801 1.00 85.81 396 ILE A O 1
ATOM 3173 N N . LEU A 1 397 ? -33.124 -12.935 4.944 1.00 87.00 397 LEU A N 1
ATOM 3174 C CA . LEU A 1 397 ? -32.462 -13.487 6.132 1.00 87.00 397 LEU A CA 1
ATOM 3175 C C . LEU A 1 397 ? -33.076 -13.057 7.470 1.00 87.00 397 LEU A C 1
ATOM 3177 O O . LEU A 1 397 ? -32.867 -13.733 8.480 1.00 87.00 397 LEU A O 1
ATOM 3181 N N . LYS A 1 398 ? -33.801 -11.933 7.499 1.00 87.50 398 LYS A N 1
ATOM 3182 C CA . LYS A 1 398 ? -34.215 -11.240 8.731 1.00 87.50 398 LYS A CA 1
ATOM 3183 C C . LYS A 1 398 ? -34.953 -12.137 9.726 1.00 87.50 398 LYS A C 1
ATOM 3185 O O . LYS A 1 398 ? -34.613 -12.132 10.905 1.00 87.50 398 LYS A O 1
ATOM 3190 N N . ASN A 1 399 ? -35.896 -12.955 9.257 1.00 88.12 399 ASN A N 1
ATOM 3191 C CA . ASN A 1 399 ? -36.723 -13.797 10.127 1.00 88.12 399 ASN A CA 1
ATOM 3192 C C . ASN A 1 399 ? -35.924 -14.965 10.716 1.00 88.12 399 ASN A C 1
ATOM 3194 O O . ASN A 1 399 ? -35.984 -15.216 11.917 1.00 88.12 399 ASN A O 1
ATOM 3198 N N . THR A 1 400 ? -35.129 -15.644 9.889 1.00 86.19 400 THR A N 1
ATOM 3199 C CA . THR A 1 400 ? -34.303 -16.778 10.317 1.00 86.19 400 THR A CA 1
ATOM 3200 C C . THR A 1 400 ? -33.212 -16.336 11.294 1.00 86.19 400 THR A C 1
ATOM 3202 O O . THR A 1 400 ? -32.972 -16.988 12.310 1.00 86.19 400 THR A O 1
ATOM 3205 N N . LEU A 1 401 ? -32.568 -15.198 11.022 1.00 85.69 401 LEU A N 1
ATOM 3206 C CA . LEU A 1 401 ? -31.548 -14.644 11.908 1.00 85.69 401 LEU A CA 1
ATOM 3207 C C . LEU A 1 401 ? -32.154 -14.159 13.233 1.00 85.69 401 LEU A C 1
ATOM 3209 O O . LEU A 1 401 ? -31.567 -14.385 14.288 1.00 85.69 401 LEU A O 1
ATOM 3213 N N . PHE A 1 402 ? -33.341 -13.549 13.194 1.00 88.31 402 PHE A N 1
ATOM 3214 C CA . PHE A 1 402 ? -34.077 -13.166 14.396 1.00 88.31 402 PHE A CA 1
ATOM 3215 C C . PHE A 1 402 ? -34.446 -14.373 15.256 1.00 88.31 402 PHE A C 1
ATOM 3217 O O . PHE A 1 402 ? -34.173 -14.363 16.452 1.00 88.31 402 PHE A O 1
ATOM 3224 N N . GLN A 1 403 ? -34.985 -15.438 14.658 1.00 85.00 403 GLN A N 1
ATOM 3225 C CA . GLN A 1 403 ? -35.302 -16.679 15.371 1.00 85.00 403 GLN A CA 1
ATOM 3226 C C . GLN A 1 403 ? -34.061 -17.306 16.010 1.00 85.00 403 GLN A C 1
ATOM 3228 O O . GLN A 1 403 ? -34.127 -17.743 17.157 1.00 85.00 403 GLN A O 1
ATOM 3233 N N . PHE A 1 404 ? -32.920 -17.300 15.312 1.00 82.94 404 PHE A N 1
ATOM 3234 C CA . PHE A 1 404 ? -31.649 -17.772 15.862 1.00 82.94 404 PHE A CA 1
ATOM 3235 C C . PHE A 1 404 ? -31.227 -16.974 17.103 1.00 82.94 404 PHE A C 1
ATOM 3237 O O . PHE A 1 404 ? -30.975 -17.568 18.151 1.00 82.94 404 PHE A O 1
ATOM 3244 N N . VAL A 1 405 ? -31.182 -15.639 17.012 1.00 78.00 405 VAL A N 1
ATOM 3245 C CA . VAL A 1 405 ? -30.780 -14.785 18.144 1.00 78.00 405 VAL A CA 1
ATOM 3246 C C . VAL A 1 405 ? -31.795 -14.894 19.285 1.00 78.00 405 VAL A C 1
ATOM 3248 O O . VAL A 1 405 ? -31.394 -15.025 20.437 1.00 78.00 405 VAL A O 1
ATOM 3251 N N . ASN A 1 406 ? -33.094 -14.911 18.983 1.00 83.00 406 ASN A N 1
ATOM 3252 C CA . ASN A 1 406 ? -34.149 -15.028 19.986 1.00 83.00 406 ASN A CA 1
ATOM 3253 C C . ASN A 1 406 ? -34.092 -16.377 20.714 1.00 83.00 406 ASN A C 1
ATOM 3255 O O . ASN A 1 406 ? -34.119 -16.417 21.938 1.00 83.00 406 ASN A O 1
ATOM 3259 N N . SER A 1 407 ? -33.935 -17.482 19.979 1.00 73.88 407 SER A N 1
ATOM 3260 C CA . SER A 1 407 ? -33.773 -18.816 20.566 1.00 73.88 407 SER A CA 1
ATOM 3261 C C . SER A 1 407 ? -32.509 -18.895 21.421 1.00 73.88 407 SER A C 1
ATOM 3263 O O . SER A 1 407 ? -32.551 -19.438 22.526 1.00 73.88 407 SER A O 1
ATOM 3265 N N . ALA A 1 408 ? -31.397 -18.323 20.952 1.00 70.50 408 ALA A N 1
ATOM 3266 C CA . ALA A 1 408 ? -30.156 -18.274 21.716 1.00 70.50 408 ALA A CA 1
ATOM 3267 C C . ALA A 1 408 ? -30.328 -17.493 23.027 1.00 70.50 408 ALA A C 1
ATOM 3269 O O . ALA A 1 408 ? -29.868 -17.970 24.057 1.00 70.50 408 ALA A O 1
ATOM 3270 N N . LEU A 1 409 ? -31.033 -16.352 23.004 1.00 67.25 409 LEU A N 1
ATOM 3271 C CA . LEU A 1 409 ? -31.334 -15.504 24.169 1.00 67.25 409 LEU A CA 1
ATOM 3272 C C . LEU A 1 409 ? -32.473 -16.014 25.065 1.00 67.25 409 LEU A C 1
ATOM 3274 O O . LEU A 1 409 ? -32.645 -15.491 26.163 1.00 67.25 409 LEU A O 1
ATOM 3278 N N . ALA A 1 410 ? -33.279 -16.972 24.608 1.00 67.38 410 ALA A N 1
ATOM 3279 C CA . ALA A 1 410 ? -34.352 -17.576 25.398 1.00 67.38 410 ALA A CA 1
ATOM 3280 C C . ALA A 1 410 ? -33.900 -18.869 26.093 1.00 67.38 410 ALA A C 1
ATOM 3282 O O . ALA A 1 410 ? -34.320 -19.149 27.215 1.00 67.38 410 ALA A O 1
ATOM 3283 N N . THR A 1 411 ? -33.049 -19.659 25.429 1.00 61.81 411 THR A N 1
ATOM 3284 C CA . THR A 1 411 ? -32.665 -21.010 25.880 1.00 61.81 411 THR A CA 1
ATOM 3285 C C . THR A 1 411 ? -31.325 -21.078 26.607 1.00 61.81 411 THR A C 1
ATOM 3287 O O . THR A 1 411 ? -31.045 -22.077 27.268 1.00 61.81 411 THR A O 1
ATOM 3290 N N . GLY A 1 412 ? -30.468 -20.066 26.463 1.00 57.28 412 GLY A N 1
ATOM 3291 C CA . GLY A 1 412 ? -29.096 -20.116 26.985 1.00 57.28 412 GLY A CA 1
ATOM 3292 C C . GLY A 1 412 ? -28.168 -21.008 26.176 1.00 57.28 412 GLY A C 1
ATOM 3293 O O . GLY A 1 412 ? -27.072 -21.300 26.636 1.00 57.28 412 GLY A O 1
ATOM 3294 N N . LYS A 1 413 ? -28.588 -21.488 25.002 1.00 57.81 413 LYS A N 1
ATOM 3295 C CA . LYS A 1 413 ? -27.838 -22.479 24.226 1.00 57.81 413 LYS A CA 1
ATOM 3296 C C . LYS A 1 413 ? -27.668 -22.029 22.781 1.00 57.81 413 LYS A C 1
ATOM 3298 O O . LYS A 1 413 ? -28.584 -21.491 22.164 1.00 57.81 413 LYS A O 1
ATOM 3303 N N . VAL A 1 414 ? -26.487 -22.296 22.234 1.00 64.31 414 VAL A N 1
ATOM 3304 C CA . VAL A 1 414 ? -26.160 -22.144 20.811 1.00 64.31 414 VAL A CA 1
ATOM 3305 C C . VAL A 1 414 ? -25.651 -23.497 20.319 1.00 64.31 414 VAL A C 1
ATOM 3307 O O . VAL A 1 414 ? -24.909 -24.163 21.036 1.00 64.31 414 VAL A O 1
ATOM 3310 N N . ASP A 1 415 ? -26.066 -23.922 19.124 1.00 56.84 415 ASP A N 1
ATOM 3311 C CA . ASP A 1 415 ? -25.616 -25.186 18.526 1.00 56.84 415 ASP A CA 1
ATOM 3312 C C . ASP A 1 415 ? -24.077 -25.227 18.417 1.00 56.84 415 ASP A C 1
ATOM 3314 O O . ASP A 1 415 ? -23.452 -24.320 17.861 1.00 56.84 415 ASP A O 1
ATOM 3318 N N . LEU A 1 416 ? -23.464 -26.287 18.952 1.00 48.34 416 LEU A N 1
ATOM 3319 C CA . LEU A 1 416 ? -22.016 -26.457 19.127 1.00 48.34 416 LEU A CA 1
ATOM 3320 C C . LEU A 1 416 ? -21.238 -26.560 17.802 1.00 48.34 416 LEU A C 1
ATOM 3322 O O . LEU A 1 416 ? -20.016 -26.428 17.804 1.00 48.34 416 LEU A O 1
ATOM 3326 N N . LYS A 1 417 ? -21.917 -26.728 16.658 1.00 51.56 417 LYS A N 1
ATOM 3327 C CA . LYS A 1 417 ? -21.291 -26.642 15.323 1.00 51.56 417 LYS A CA 1
ATOM 3328 C C . LYS A 1 417 ? -21.013 -25.200 14.860 1.00 51.56 417 LYS A C 1
ATOM 3330 O O . LYS A 1 417 ? -20.208 -24.991 13.956 1.00 51.56 417 LYS A O 1
ATOM 3335 N N . MET A 1 418 ? -21.651 -24.197 15.471 1.00 51.47 418 MET A N 1
ATOM 3336 C CA . MET A 1 418 ? -21.527 -22.773 15.113 1.00 51.47 418 MET A CA 1
ATOM 3337 C C . MET A 1 418 ? -20.279 -22.032 15.633 1.00 51.47 418 MET A C 1
ATOM 3339 O O . MET A 1 418 ? -19.797 -21.155 14.916 1.00 51.47 418 MET A O 1
ATOM 3343 N N . PRO A 1 419 ? -19.732 -22.305 16.833 1.00 49.84 419 PRO A N 1
ATOM 3344 C CA . PRO A 1 419 ? -18.544 -21.618 17.344 1.00 49.84 419 PRO A CA 1
ATOM 3345 C C . PRO A 1 419 ? -17.217 -22.191 16.825 1.00 49.84 419 PRO A C 1
ATOM 3347 O O . PRO A 1 419 ? -16.180 -21.941 17.435 1.00 49.84 419 PRO A O 1
ATOM 3350 N N . GLY A 1 420 ? -17.212 -22.925 15.702 1.00 51.28 420 GLY A N 1
ATOM 3351 C CA . GLY A 1 420 ? -15.978 -23.363 15.050 1.00 51.28 420 GLY A CA 1
ATOM 3352 C C . GLY A 1 420 ? -15.007 -22.187 14.902 1.00 51.28 420 GLY A C 1
ATOM 3353 O O . GLY A 1 420 ? -15.273 -21.210 14.200 1.00 51.28 420 GLY A O 1
ATOM 3354 N N . ALA A 1 421 ? -13.908 -22.254 15.644 1.00 56.12 421 ALA A N 1
ATOM 3355 C CA . ALA A 1 421 ? -12.986 -21.154 15.847 1.00 56.12 421 ALA A CA 1
ATOM 3356 C C . ALA A 1 421 ? -11.731 -21.397 15.007 1.00 56.12 421 ALA A C 1
ATOM 3358 O O . ALA A 1 421 ? -10.976 -22.335 15.252 1.00 56.12 421 ALA A O 1
ATOM 3359 N N . HIS A 1 422 ? -11.483 -20.541 14.015 1.00 60.44 422 HIS A N 1
ATOM 3360 C CA . HIS A 1 422 ? -10.213 -20.565 13.291 1.00 60.44 422 HIS A CA 1
ATOM 3361 C C . HIS A 1 422 ? -9.203 -19.658 13.985 1.00 60.44 422 HIS A C 1
ATOM 3363 O O . HIS A 1 422 ? -9.359 -18.437 13.976 1.00 60.44 422 HIS A O 1
ATOM 3369 N N . MET A 1 423 ? -8.154 -20.245 14.562 1.00 62.59 423 MET A N 1
ATOM 3370 C CA . MET A 1 423 ? -7.028 -19.482 15.091 1.00 62.59 423 MET A CA 1
ATOM 3371 C C . MET A 1 423 ? -6.085 -19.091 13.948 1.00 62.59 423 MET A C 1
ATOM 3373 O O . MET A 1 423 ? -5.577 -19.942 13.222 1.00 62.59 423 MET A O 1
ATOM 3377 N N . VAL A 1 424 ? -5.857 -17.791 13.781 1.00 61.88 424 VAL A N 1
ATOM 3378 C CA . VAL A 1 424 ? -4.922 -17.223 12.805 1.00 61.88 424 VAL A CA 1
ATOM 3379 C C . VAL A 1 424 ? -3.816 -16.495 13.553 1.00 61.88 424 VAL A C 1
ATOM 3381 O O . VAL A 1 424 ? -4.090 -15.660 14.413 1.00 61.88 424 VAL A O 1
ATOM 3384 N N . LEU A 1 425 ? -2.566 -16.792 13.210 1.00 68.06 425 LEU A N 1
ATOM 3385 C CA . LEU A 1 425 ? -1.399 -16.113 13.762 1.00 68.06 425 LEU A CA 1
ATOM 3386 C C . LEU A 1 425 ? -1.115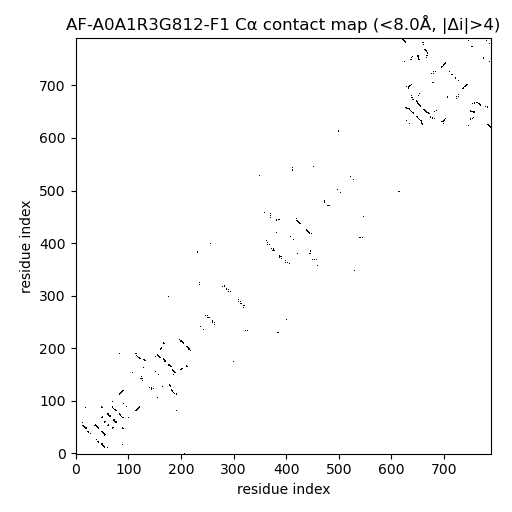 -14.834 12.966 1.00 68.06 425 LEU A C 1
ATOM 3388 O O . LEU A 1 425 ? -0.902 -14.887 11.755 1.00 68.06 425 LEU A O 1
ATOM 3392 N N . ILE A 1 426 ? -1.109 -13.682 13.638 1.00 71.44 426 ILE A N 1
ATOM 3393 C CA . ILE A 1 426 ? -0.707 -12.397 13.052 1.00 71.44 426 ILE A CA 1
ATOM 3394 C C . ILE A 1 426 ? 0.677 -12.015 13.583 1.00 71.44 426 ILE A C 1
ATOM 3396 O O . ILE A 1 426 ? 0.833 -11.909 14.801 1.00 71.44 426 ILE A O 1
ATOM 3400 N N . PRO A 1 427 ? 1.677 -11.782 12.720 1.00 61.22 427 PRO A N 1
ATOM 3401 C CA . PRO A 1 427 ? 3.006 -11.380 13.165 1.00 61.22 427 PRO A CA 1
ATOM 3402 C C . PRO A 1 427 ? 2.966 -10.013 13.873 1.00 61.22 427 PRO A C 1
ATOM 3404 O O . PRO A 1 427 ? 2.308 -9.080 13.411 1.00 61.22 427 PRO A O 1
ATOM 3407 N N . LYS A 1 428 ? 3.651 -9.893 15.017 1.00 68.50 428 LYS A N 1
ATOM 3408 C CA . LYS A 1 428 ? 3.851 -8.623 15.744 1.00 68.50 428 LYS A CA 1
ATOM 3409 C C . LYS A 1 428 ? 4.976 -7.787 15.130 1.00 68.50 428 LYS A C 1
ATOM 3411 O O . LYS A 1 428 ? 4.968 -6.573 15.308 1.00 68.50 428 LYS A O 1
ATOM 3416 N N . VAL A 1 429 ? 5.915 -8.442 14.441 1.00 64.69 429 VAL A N 1
ATOM 3417 C CA . VAL A 1 429 ? 7.129 -7.868 13.839 1.00 64.69 429 VAL A CA 1
ATOM 3418 C C . VAL A 1 429 ? 7.299 -8.367 12.393 1.00 64.69 429 VAL A C 1
ATOM 3420 O O . VAL A 1 429 ? 6.743 -9.416 12.071 1.00 64.69 429 VAL A O 1
ATOM 3423 N N . PRO A 1 430 ? 8.033 -7.655 11.513 1.00 50.91 430 PRO A N 1
ATOM 3424 C CA . PRO A 1 430 ? 8.138 -7.996 10.088 1.00 50.91 430 PRO A CA 1
ATOM 3425 C C . PRO A 1 430 ? 8.694 -9.399 9.790 1.00 50.91 430 PRO A C 1
ATOM 3427 O O . PRO A 1 430 ? 8.183 -10.054 8.888 1.00 50.91 430 PRO A O 1
ATOM 3430 N N . ASN A 1 431 ? 9.668 -9.876 10.578 1.00 64.75 431 ASN A N 1
ATOM 3431 C CA . ASN A 1 431 ? 10.353 -11.160 10.383 1.00 64.75 431 ASN A CA 1
ATOM 3432 C C . ASN A 1 431 ? 10.338 -11.985 11.683 1.00 64.75 431 ASN A C 1
ATOM 3434 O O . ASN A 1 431 ? 11.318 -11.964 12.427 1.00 64.75 431 ASN A O 1
ATOM 3438 N N . PRO A 1 432 ? 9.222 -12.655 12.019 1.00 66.94 432 PRO A N 1
ATOM 3439 C CA . PRO A 1 432 ? 9.124 -13.396 13.267 1.00 66.94 432 PRO A CA 1
ATOM 3440 C C . PRO A 1 432 ? 9.965 -14.684 13.218 1.00 66.94 432 PRO A C 1
ATOM 3442 O O . PRO A 1 432 ? 9.775 -15.527 12.343 1.00 66.94 432 PRO A O 1
ATOM 3445 N N . THR A 1 433 ? 10.860 -14.852 14.185 1.00 65.69 433 THR A N 1
ATOM 3446 C CA . THR A 1 433 ? 11.726 -16.032 14.369 1.00 65.69 433 THR A CA 1
ATOM 3447 C C . THR A 1 433 ? 11.238 -16.948 15.496 1.00 65.69 433 THR A C 1
ATOM 3449 O O . THR A 1 433 ? 11.659 -18.099 15.589 1.00 65.69 433 THR A O 1
ATOM 3452 N N . SER A 1 434 ? 10.307 -16.475 16.339 1.00 63.41 434 SER A N 1
ATOM 3453 C CA . SER A 1 434 ? 9.741 -17.236 17.460 1.00 63.41 434 SER A CA 1
ATOM 3454 C C . SER A 1 434 ? 8.213 -17.151 17.527 1.00 63.41 434 SER A C 1
ATOM 3456 O O . SER A 1 434 ? 7.607 -16.120 17.244 1.00 63.41 434 SER A O 1
ATOM 3458 N N . VAL A 1 435 ? 7.556 -18.214 18.010 1.00 66.44 435 VAL A N 1
ATOM 3459 C CA . VAL A 1 435 ? 6.086 -18.282 18.166 1.00 66.44 435 VAL A CA 1
ATOM 3460 C C . VAL A 1 435 ? 5.539 -17.164 19.074 1.00 66.44 435 VAL A C 1
ATOM 3462 O O . VAL A 1 435 ? 4.426 -16.679 18.864 1.00 66.44 435 VAL A O 1
ATOM 3465 N N . LYS A 1 436 ? 6.330 -16.681 20.047 1.00 68.19 436 LYS A N 1
ATOM 3466 C CA . LYS A 1 436 ? 5.951 -15.566 20.946 1.00 68.19 436 LYS A CA 1
ATOM 3467 C C . LYS A 1 436 ? 5.746 -14.234 20.203 1.00 68.19 436 LYS A C 1
ATOM 3469 O O . LYS A 1 436 ? 5.043 -13.344 20.703 1.00 68.19 436 LYS A O 1
ATOM 3474 N N . GLU A 1 437 ? 6.316 -14.107 19.008 1.00 67.19 437 GLU A N 1
ATOM 3475 C CA . GLU A 1 437 ? 6.230 -12.928 18.141 1.00 67.19 437 GLU A CA 1
ATOM 3476 C C . GLU A 1 437 ? 4.962 -12.922 17.278 1.00 67.19 437 GLU A C 1
ATOM 3478 O O . GLU A 1 437 ? 4.704 -11.954 16.567 1.00 67.19 437 GLU A O 1
ATOM 3483 N N . PHE A 1 438 ? 4.112 -13.944 17.393 1.00 68.25 438 PHE A N 1
ATOM 3484 C CA . PHE A 1 438 ? 2.784 -13.961 16.792 1.00 68.25 438 PHE A CA 1
ATOM 3485 C C . PHE A 1 438 ? 1.698 -13.592 17.814 1.00 68.25 438 PHE A C 1
ATOM 3487 O O . PHE A 1 438 ? 1.803 -13.844 19.017 1.00 68.25 438 PHE A O 1
ATOM 3494 N N . ARG A 1 439 ? 0.629 -12.949 17.339 1.00 65.25 439 ARG A N 1
ATOM 3495 C CA . ARG A 1 439 ? -0.644 -12.780 18.051 1.00 65.25 439 ARG A CA 1
ATOM 3496 C C . ARG A 1 439 ? -1.617 -13.842 17.542 1.00 65.25 439 ARG A C 1
ATOM 3498 O O . ARG A 1 439 ? -1.974 -13.773 16.364 1.00 65.25 439 ARG A O 1
ATOM 3505 N N . PRO A 1 440 ? -2.062 -14.791 18.376 1.00 67.19 440 PRO A N 1
ATOM 3506 C CA . PRO A 1 440 ? -3.166 -15.661 18.004 1.00 67.19 440 PRO A CA 1
ATOM 3507 C C . PRO A 1 440 ? -4.471 -14.854 17.993 1.00 67.19 440 PRO A C 1
ATOM 3509 O O . PRO A 1 440 ? -4.773 -14.135 18.944 1.00 67.19 440 PRO A O 1
ATOM 3512 N N . ILE A 1 441 ? -5.233 -14.941 16.902 1.00 63.34 441 ILE A N 1
ATOM 3513 C CA . ILE A 1 441 ? -6.571 -14.355 16.781 1.00 63.34 441 ILE A CA 1
ATOM 3514 C C . ILE A 1 441 ? -7.565 -15.450 16.436 1.00 63.34 441 ILE A C 1
ATOM 3516 O O . ILE A 1 441 ? -7.438 -16.106 15.405 1.00 63.34 441 ILE A O 1
ATOM 3520 N N . THR A 1 442 ? -8.598 -15.583 17.259 1.00 65.31 442 THR A N 1
ATOM 3521 C CA . THR A 1 442 ? -9.696 -16.518 17.022 1.00 65.31 442 THR A CA 1
ATOM 3522 C C . THR A 1 442 ? -10.788 -15.871 16.171 1.00 65.31 442 THR A C 1
ATOM 3524 O O . THR A 1 442 ? -11.385 -14.860 16.546 1.00 65.31 442 THR A O 1
ATOM 3527 N N . LEU A 1 443 ? -11.061 -16.447 15.001 1.00 66.06 443 LEU A N 1
ATOM 3528 C CA . LEU A 1 443 ? -12.113 -16.009 14.089 1.00 66.06 443 LEU A CA 1
ATOM 3529 C C . LEU A 1 443 ? -13.396 -16.815 14.316 1.00 66.06 443 LEU A C 1
ATOM 3531 O O . LEU A 1 443 ? -13.462 -17.993 13.974 1.00 66.06 443 LEU A O 1
ATOM 3535 N N . LEU A 1 444 ? -14.417 -16.146 14.853 1.00 69.69 444 LEU A N 1
ATOM 3536 C CA . LEU A 1 444 ? -15.763 -16.696 15.054 1.00 69.69 444 LEU A CA 1
ATOM 3537 C C . LEU A 1 444 ? -16.666 -16.461 13.832 1.00 69.69 444 LEU A C 1
ATOM 3539 O O . LEU A 1 444 ? -16.484 -15.471 13.108 1.00 69.69 444 LEU A O 1
ATOM 3543 N N . ASN A 1 445 ? -17.665 -17.324 13.635 1.00 77.56 445 ASN A N 1
ATOM 3544 C CA . ASN A 1 445 ? -18.681 -17.172 12.588 1.00 77.56 445 ASN A CA 1
ATOM 3545 C C . ASN A 1 445 ? -19.442 -15.845 12.722 1.00 77.56 445 ASN A C 1
ATOM 3547 O O . ASN A 1 445 ? -19.636 -15.309 13.818 1.00 77.56 445 ASN A O 1
ATOM 3551 N N . THR A 1 446 ? -19.857 -15.278 11.591 1.00 81.19 446 THR A N 1
ATOM 3552 C CA . THR A 1 446 ? -20.480 -13.945 11.578 1.00 81.19 446 THR A CA 1
ATOM 3553 C C . THR A 1 446 ? -21.850 -13.941 12.258 1.00 81.19 446 THR A C 1
ATOM 3555 O O . THR A 1 446 ? -22.161 -12.986 12.965 1.00 81.19 446 THR A O 1
ATOM 3558 N N . SER A 1 447 ? -22.620 -15.024 12.139 1.00 77.12 447 SER A N 1
ATOM 3559 C CA . SER A 1 447 ? -23.869 -15.247 12.886 1.00 77.12 447 SER A CA 1
ATOM 3560 C C . SER A 1 447 ? -23.657 -15.146 14.404 1.00 77.12 447 SER A C 1
ATOM 3562 O O . SER A 1 447 ? -24.404 -14.457 15.097 1.00 77.12 447 SER A O 1
ATOM 3564 N N . TYR A 1 448 ? -22.576 -15.743 14.914 1.00 73.19 448 TYR A N 1
ATOM 3565 C CA . TYR A 1 448 ? -22.197 -15.657 16.325 1.00 73.19 448 TYR A CA 1
ATOM 3566 C C . TYR A 1 448 ? -21.766 -14.237 16.719 1.00 73.19 448 TYR A C 1
ATOM 3568 O O . TYR A 1 448 ? -22.189 -13.712 17.746 1.00 73.19 448 TYR A O 1
ATOM 3576 N N . LYS A 1 449 ? -20.988 -13.559 15.864 1.00 76.44 449 LYS A N 1
ATOM 3577 C CA . LYS A 1 449 ? -20.617 -12.148 16.073 1.00 76.44 449 LYS A CA 1
ATOM 3578 C C . LYS A 1 449 ? -21.842 -11.231 16.126 1.00 76.44 449 LYS A C 1
ATOM 3580 O O . LYS A 1 449 ? -21.811 -10.263 16.881 1.00 76.44 449 LYS A O 1
ATOM 3585 N N . ILE A 1 450 ? -22.899 -11.518 15.359 1.00 77.31 450 ILE A N 1
ATOM 3586 C CA . ILE A 1 450 ? -24.169 -10.777 15.401 1.00 77.31 450 ILE A CA 1
ATOM 3587 C C . ILE A 1 450 ? -24.842 -10.961 16.768 1.00 77.31 450 ILE A C 1
ATOM 3589 O O . ILE A 1 450 ? -25.180 -9.960 17.395 1.00 77.31 450 ILE A O 1
ATOM 3593 N N . LEU A 1 451 ? -24.941 -12.195 17.280 1.00 74.94 451 LEU A N 1
ATOM 3594 C CA . LEU A 1 451 ? -25.442 -12.470 18.637 1.00 74.94 451 LEU A CA 1
ATOM 3595 C C . LEU A 1 451 ? -24.644 -11.700 19.705 1.00 74.94 451 LEU A C 1
ATOM 3597 O O . LEU A 1 451 ? -25.223 -10.957 20.499 1.00 74.94 451 LEU A O 1
ATOM 3601 N N . SER A 1 452 ? -23.308 -11.796 19.687 1.00 71.62 452 SER A N 1
ATOM 3602 C CA . SER A 1 452 ? -22.456 -11.050 20.624 1.00 71.62 452 SER A CA 1
ATOM 3603 C C . SER A 1 452 ? -22.627 -9.534 20.478 1.00 71.62 452 SER A C 1
ATOM 3605 O O . SER A 1 452 ? -22.577 -8.803 21.463 1.00 71.62 452 SER A O 1
ATOM 3607 N N . LYS A 1 453 ? -22.846 -9.031 19.257 1.00 73.31 453 LYS A N 1
ATOM 3608 C CA . LYS A 1 453 ? -23.050 -7.603 18.994 1.00 73.31 453 LYS A CA 1
ATOM 3609 C C . LYS A 1 453 ? -24.387 -7.101 19.541 1.00 73.31 453 LYS A C 1
ATOM 3611 O O . LYS A 1 453 ? -24.405 -5.988 20.061 1.00 73.31 453 LYS A O 1
ATOM 3616 N N . VAL A 1 454 ? -25.455 -7.901 19.475 1.00 72.00 454 VAL A N 1
ATOM 3617 C CA . VAL A 1 454 ? -26.748 -7.600 20.121 1.00 72.00 454 VAL A CA 1
ATOM 3618 C C . VAL A 1 454 ? -26.555 -7.457 21.633 1.00 72.00 454 VAL A C 1
ATOM 3620 O O . VAL A 1 454 ? -26.911 -6.423 22.196 1.00 72.00 454 VAL A O 1
ATOM 3623 N N . LEU A 1 455 ? -25.880 -8.418 22.275 1.00 69.44 455 LEU A N 1
ATOM 3624 C CA . LEU A 1 455 ? -25.564 -8.356 23.710 1.00 69.44 455 LEU A CA 1
ATOM 3625 C C . LEU A 1 455 ? -24.732 -7.117 24.067 1.00 69.44 455 LEU A C 1
ATOM 3627 O O . LEU A 1 455 ? -25.064 -6.376 24.988 1.00 69.44 455 LEU A O 1
ATOM 3631 N N . VAL A 1 456 ? -23.679 -6.841 23.296 1.00 68.69 456 VAL A N 1
ATOM 3632 C CA . VAL A 1 456 ? -22.837 -5.656 23.500 1.00 68.69 456 VAL A CA 1
ATOM 3633 C C . VAL A 1 456 ? -23.636 -4.365 23.327 1.00 68.69 456 VAL A C 1
ATOM 3635 O O . VAL A 1 456 ? -23.392 -3.413 24.058 1.00 68.69 456 VAL A O 1
ATOM 3638 N N . ASN A 1 457 ? -24.566 -4.292 22.375 1.00 70.81 457 ASN A N 1
ATOM 3639 C CA . ASN A 1 457 ? -25.384 -3.096 22.178 1.00 70.81 457 ASN A CA 1
ATOM 3640 C C . ASN A 1 457 ? -26.354 -2.863 23.348 1.00 70.81 457 ASN A C 1
ATOM 3642 O O . ASN A 1 457 ? -26.574 -1.708 23.698 1.00 70.81 457 ASN A O 1
ATOM 3646 N N . ARG A 1 458 ? -26.846 -3.926 23.999 1.00 69.62 458 ARG A N 1
ATOM 3647 C CA . ARG A 1 458 ? -27.641 -3.827 25.237 1.00 69.62 458 ARG A CA 1
ATOM 3648 C C . ARG A 1 458 ? -26.804 -3.433 26.455 1.00 69.62 458 ARG A C 1
ATOM 3650 O O . ARG A 1 458 ? -27.257 -2.649 27.280 1.00 69.62 458 ARG A O 1
ATOM 3657 N N . LEU A 1 459 ? -25.575 -3.944 26.559 1.00 65.62 459 LEU A N 1
ATOM 3658 C CA . LEU A 1 459 ? -24.687 -3.692 27.701 1.00 65.62 459 LEU A CA 1
ATOM 3659 C C . LEU A 1 459 ? -23.941 -2.355 27.613 1.00 65.62 459 LEU A C 1
ATOM 3661 O O . LEU A 1 459 ? -23.664 -1.738 28.636 1.00 65.62 459 LEU A O 1
ATOM 3665 N N . ARG A 1 460 ? -23.596 -1.888 26.410 1.00 66.00 460 ARG A N 1
ATOM 3666 C CA . ARG A 1 460 ? -22.748 -0.699 26.208 1.00 66.00 460 ARG A CA 1
ATOM 3667 C C . ARG A 1 460 ? -23.274 0.570 26.905 1.00 66.00 460 ARG A C 1
ATOM 3669 O O . ARG A 1 460 ? -22.439 1.216 27.537 1.00 66.00 460 ARG A O 1
ATOM 3676 N N . PRO A 1 461 ? -24.576 0.925 26.843 1.00 67.31 461 PRO A N 1
ATOM 3677 C CA . PRO A 1 461 ? -25.100 2.107 27.535 1.00 67.31 461 PRO A CA 1
ATOM 3678 C C . PRO A 1 461 ? -24.890 2.044 29.052 1.00 67.31 461 PRO A C 1
ATOM 3680 O O . PRO A 1 461 ? -24.594 3.048 29.687 1.00 67.31 461 PRO A O 1
ATOM 3683 N N . VAL A 1 462 ? -24.971 0.839 29.621 1.00 64.94 462 VAL A N 1
ATOM 3684 C CA . VAL A 1 462 ? -24.738 0.590 31.046 1.00 64.94 462 VAL A CA 1
ATOM 3685 C C . VAL A 1 462 ? -23.242 0.633 31.374 1.00 64.94 462 VAL A C 1
ATOM 3687 O O . VAL A 1 462 ? -22.831 1.258 32.348 1.00 64.94 462 VAL A O 1
ATOM 3690 N N . LEU A 1 463 ? -22.399 -0.008 30.558 1.00 60.16 463 LEU A N 1
ATOM 3691 C CA . LEU A 1 463 ? -20.953 -0.089 30.798 1.00 60.16 463 LEU A CA 1
ATOM 3692 C C . LEU A 1 463 ? -20.265 1.279 30.754 1.00 60.16 463 LEU A C 1
ATOM 3694 O O . LEU A 1 463 ? -19.301 1.485 31.482 1.00 60.16 463 LEU A O 1
ATOM 3698 N N . GLN A 1 464 ? -20.758 2.220 29.944 1.00 60.81 464 GLN A N 1
ATOM 3699 C CA . GLN A 1 464 ? -20.239 3.593 29.915 1.00 60.81 464 GLN A CA 1
ATOM 3700 C C . GLN A 1 464 ? -20.442 4.335 31.241 1.00 60.81 464 GLN A C 1
ATOM 3702 O O . GLN A 1 464 ? -19.641 5.214 31.557 1.00 60.81 464 GLN A O 1
ATOM 3707 N N . ARG A 1 465 ? -21.478 3.957 32.001 1.00 61.03 465 ARG A N 1
ATOM 3708 C CA . ARG A 1 465 ? -21.781 4.487 33.329 1.00 61.03 465 ARG A CA 1
ATOM 3709 C C . ARG A 1 465 ? -20.998 3.762 34.429 1.00 61.03 465 ARG A C 1
ATOM 3711 O O . ARG A 1 465 ? -20.504 4.408 35.339 1.00 61.03 465 ARG A O 1
ATOM 3718 N N . ILE A 1 466 ? -20.887 2.433 34.359 1.00 58.84 466 ILE A N 1
ATOM 3719 C CA . ILE A 1 466 ? -20.230 1.628 35.409 1.00 58.84 466 ILE A CA 1
ATOM 3720 C C . ILE A 1 466 ? -18.703 1.737 35.342 1.00 58.84 466 ILE A C 1
ATOM 3722 O O . ILE A 1 466 ? -18.037 1.790 36.373 1.00 58.84 466 ILE A O 1
ATOM 3726 N N . ILE A 1 467 ? -18.128 1.735 34.136 1.00 58.31 467 ILE A N 1
ATOM 3727 C CA . ILE A 1 467 ? -16.677 1.708 33.981 1.00 58.31 467 ILE A CA 1
ATOM 3728 C C . ILE A 1 467 ? -16.120 3.111 34.182 1.00 58.31 467 ILE A C 1
ATOM 3730 O O . ILE A 1 467 ? -16.415 4.035 33.415 1.00 58.31 467 ILE A O 1
ATOM 3734 N N . GLY A 1 468 ? -15.247 3.219 35.184 1.00 52.56 468 GLY A N 1
ATOM 3735 C CA . GLY A 1 468 ? -14.578 4.451 35.561 1.00 52.56 468 GLY A CA 1
ATOM 3736 C C . GLY A 1 468 ? -13.928 5.161 34.364 1.00 52.56 468 GLY A C 1
ATOM 3737 O O . GLY A 1 468 ? -13.448 4.513 33.430 1.00 52.56 468 GLY A O 1
ATOM 3738 N N . PRO A 1 469 ? -13.925 6.493 34.354 1.00 51.28 469 PRO A N 1
ATOM 3739 C CA . PRO A 1 469 ? -13.562 7.319 33.198 1.00 51.28 469 PRO A CA 1
ATOM 3740 C C . PRO A 1 469 ? -12.087 7.247 32.770 1.00 51.28 469 PRO A C 1
ATOM 3742 O O . PRO A 1 469 ? -11.784 7.624 31.647 1.00 51.28 469 PRO A O 1
ATOM 3745 N N . PHE A 1 470 ? -11.193 6.699 33.599 1.00 51.69 470 PHE A N 1
ATOM 3746 C CA . PHE A 1 470 ? -9.780 6.474 33.253 1.00 51.69 470 PHE A CA 1
ATOM 3747 C C . PHE A 1 470 ? -9.529 5.177 32.453 1.00 51.69 470 PHE A C 1
ATOM 3749 O O . PHE A 1 470 ? -8.410 4.904 32.018 1.00 51.69 470 PHE A O 1
ATOM 3756 N N . GLN A 1 471 ? -10.562 4.351 32.249 1.00 55.78 471 GLN A N 1
ATOM 3757 C CA . GLN A 1 471 ? -10.495 3.148 31.419 1.00 55.78 471 GLN A CA 1
ATOM 3758 C C . GLN A 1 471 ? -11.010 3.468 30.010 1.00 55.78 471 GLN A C 1
ATOM 3760 O O . GLN A 1 471 ? -12.221 3.529 29.778 1.00 55.78 471 GLN A O 1
ATOM 3765 N N . ASN A 1 472 ? -10.094 3.658 29.057 1.00 55.41 472 ASN A N 1
ATOM 3766 C CA . ASN A 1 472 ? -10.455 4.176 27.729 1.00 55.41 472 ASN A CA 1
ATOM 3767 C C . ASN A 1 472 ? -10.584 3.114 26.639 1.00 55.41 472 ASN A C 1
ATOM 3769 O O . ASN A 1 472 ? -11.344 3.269 25.684 1.00 55.41 472 ASN A O 1
ATOM 3773 N N . SER A 1 473 ? -9.834 2.021 26.751 1.00 50.38 473 SER A N 1
ATOM 3774 C CA . SER A 1 473 ? -9.815 0.990 25.716 1.00 50.38 473 SER A CA 1
ATOM 3775 C C . SER A 1 473 ? -11.163 0.261 25.636 1.00 50.38 473 SER A C 1
ATOM 3777 O O . SER A 1 473 ? -11.726 -0.143 26.649 1.00 50.38 473 SER A O 1
ATOM 3779 N N . PHE A 1 474 ? -11.654 0.043 24.410 1.00 53.59 474 PHE A N 1
ATOM 3780 C CA . PHE A 1 474 ? -12.855 -0.749 24.080 1.00 53.59 474 PHE A CA 1
ATOM 3781 C C . PHE A 1 474 ? -14.223 -0.163 24.482 1.00 53.59 474 PHE A C 1
ATOM 3783 O O . PHE A 1 474 ? -15.247 -0.806 24.232 1.00 53.59 474 PHE A O 1
ATOM 3790 N N . LEU A 1 475 ? -14.275 1.074 24.985 1.00 57.84 475 LEU A N 1
ATOM 3791 C CA . LEU A 1 475 ? -15.519 1.811 25.220 1.00 57.84 475 LEU A CA 1
ATOM 3792 C C . LEU A 1 475 ? -15.783 2.834 24.115 1.00 57.84 475 LEU A C 1
ATOM 3794 O O . LEU A 1 475 ? -14.879 3.497 23.615 1.00 57.84 475 LEU A O 1
ATOM 3798 N N . ALA A 1 476 ? -17.044 2.940 23.694 1.00 54.81 476 ALA A N 1
ATOM 3799 C CA . ALA A 1 476 ? -17.422 3.922 22.685 1.00 54.81 476 ALA A CA 1
ATOM 3800 C C . ALA A 1 476 ? -17.274 5.336 23.265 1.00 54.81 476 ALA A C 1
ATOM 3802 O O . ALA A 1 476 ? -17.722 5.582 24.384 1.00 54.81 476 ALA A O 1
ATOM 3803 N N . GLY A 1 477 ? -16.642 6.231 22.503 1.00 57.28 477 GLY A N 1
ATOM 3804 C CA . GLY A 1 477 ? -16.366 7.608 22.920 1.00 57.28 477 GLY A CA 1
ATOM 3805 C C . GLY A 1 477 ? -15.083 7.801 23.738 1.00 57.28 477 GLY A C 1
ATOM 3806 O O . GLY A 1 477 ? -14.790 8.933 24.087 1.00 57.28 477 GLY A O 1
ATOM 3807 N N . ARG A 1 478 ? -14.304 6.743 24.021 1.00 59.44 478 ARG A N 1
ATOM 3808 C CA . ARG A 1 478 ? -13.015 6.841 24.733 1.00 59.44 478 ARG A CA 1
ATOM 3809 C C . ARG A 1 478 ? -11.854 6.384 23.841 1.00 59.44 478 ARG A C 1
ATOM 3811 O O . ARG A 1 478 ? -12.014 5.458 23.040 1.00 59.44 478 ARG A O 1
ATOM 3818 N N . SER A 1 479 ? -10.698 7.041 23.939 1.00 58.59 479 SER A N 1
ATOM 3819 C CA . SER A 1 479 ? -9.519 6.792 23.100 1.00 58.59 479 SER A CA 1
ATOM 3820 C C . SER A 1 479 ? -8.265 6.502 23.928 1.00 58.59 479 SER A C 1
ATOM 3822 O O . SER A 1 479 ? -8.046 7.046 25.009 1.00 58.59 479 SER A O 1
ATOM 3824 N N . THR A 1 480 ? -7.368 5.677 23.380 1.00 56.16 480 THR A N 1
ATOM 3825 C CA . THR A 1 480 ? -6.013 5.511 23.932 1.00 56.16 480 THR A CA 1
ATOM 3826 C C . THR A 1 480 ? -5.246 6.836 23.935 1.00 56.16 480 THR A C 1
ATOM 3828 O O . THR A 1 480 ? -4.395 7.039 24.794 1.00 56.16 480 THR A O 1
ATOM 3831 N N . THR A 1 481 ? -5.580 7.757 23.028 1.00 60.16 481 THR A N 1
ATOM 3832 C CA . THR A 1 481 ? -5.018 9.112 23.007 1.00 60.16 481 THR A CA 1
ATOM 3833 C C . THR A 1 481 ? -5.295 9.863 24.306 1.00 60.16 481 THR A C 1
ATOM 3835 O O . THR A 1 481 ? -4.385 10.506 24.816 1.00 60.16 481 THR A O 1
ATOM 3838 N N . ASP A 1 482 ? -6.483 9.716 24.902 1.00 54.97 482 ASP A N 1
ATOM 3839 C CA . ASP A 1 482 ? -6.800 10.414 26.154 1.00 54.97 482 ASP A CA 1
ATOM 3840 C C . ASP A 1 482 ? -5.944 9.866 27.309 1.00 54.97 482 ASP A C 1
ATOM 3842 O O . ASP A 1 482 ? -5.493 10.628 28.153 1.00 54.97 482 ASP A O 1
ATOM 3846 N N . ASN A 1 483 ? -5.592 8.572 27.288 1.00 57.56 483 ASN A N 1
ATOM 3847 C CA . ASN A 1 483 ? -4.641 7.998 28.249 1.00 57.56 483 ASN A CA 1
ATOM 3848 C C . ASN A 1 483 ? -3.212 8.507 28.035 1.00 57.56 483 ASN A C 1
ATOM 3850 O O . ASN A 1 483 ? -2.475 8.657 29.006 1.00 57.56 483 ASN A O 1
ATOM 3854 N N . ILE A 1 484 ? -2.805 8.771 26.788 1.00 62.72 484 ILE A N 1
ATOM 3855 C CA . ILE A 1 484 ? -1.502 9.383 26.487 1.00 62.72 484 ILE A CA 1
ATOM 3856 C C . ILE A 1 484 ? -1.468 10.809 27.031 1.00 62.72 484 ILE A C 1
ATOM 3858 O O . ILE A 1 484 ? -0.496 11.155 27.689 1.00 62.72 484 ILE A O 1
ATOM 3862 N N . LEU A 1 485 ? -2.530 11.592 26.823 1.00 55.28 485 LEU A N 1
ATOM 3863 C CA . LEU A 1 485 ? -2.651 12.954 27.350 1.00 55.28 485 LEU A CA 1
ATOM 3864 C C . LEU A 1 485 ? -2.655 12.967 28.881 1.00 55.28 485 LEU A C 1
ATOM 3866 O O . LEU A 1 485 ? -1.880 13.703 29.477 1.00 55.28 485 LEU A O 1
ATOM 3870 N N . ILE A 1 486 ? -3.442 12.095 29.524 1.00 57.00 486 ILE A N 1
ATOM 3871 C CA . ILE A 1 486 ? -3.439 11.942 30.987 1.00 57.00 486 ILE A CA 1
ATOM 3872 C C . ILE A 1 486 ? -2.044 11.540 31.475 1.00 57.00 486 ILE A C 1
ATOM 3874 O O . ILE A 1 486 ? -1.543 12.111 32.434 1.00 57.00 486 ILE A O 1
ATOM 3878 N N . THR A 1 487 ? -1.381 10.594 30.804 1.00 59.31 487 THR A N 1
ATOM 3879 C CA . THR A 1 487 ? -0.020 10.172 31.172 1.00 59.31 487 THR A CA 1
ATOM 3880 C C . THR A 1 487 ? 0.987 11.301 30.972 1.00 59.31 487 THR A C 1
ATOM 3882 O O . THR A 1 487 ? 1.872 11.468 31.801 1.00 59.31 487 THR A O 1
ATOM 3885 N N . GLN A 1 488 ? 0.868 12.088 29.901 1.00 61.53 488 GLN A N 1
ATOM 3886 C CA . GLN A 1 488 ? 1.714 13.251 29.643 1.00 61.53 488 GLN A CA 1
ATOM 3887 C C . GLN A 1 488 ? 1.503 14.334 30.693 1.00 61.53 488 GLN A C 1
ATOM 3889 O O . GLN A 1 488 ? 2.494 14.865 31.180 1.00 61.53 488 GLN A O 1
ATOM 3894 N N . GLU A 1 489 ? 0.258 14.608 31.083 1.00 55.22 489 GLU A N 1
ATOM 3895 C CA . GLU A 1 489 ? -0.057 15.557 32.151 1.00 55.22 489 GLU A CA 1
ATOM 3896 C C . GLU A 1 489 ? 0.496 15.048 33.483 1.00 55.22 489 GLU A C 1
ATOM 3898 O O . GLU A 1 489 ? 1.215 15.777 34.150 1.00 55.22 489 GLU A O 1
ATOM 3903 N N . VAL A 1 490 ? 0.302 13.764 33.814 1.00 57.78 490 VAL A N 1
ATOM 3904 C CA . VAL A 1 490 ? 0.902 13.132 35.001 1.00 57.78 490 VAL A CA 1
ATOM 3905 C C . VAL A 1 490 ? 2.427 13.265 34.970 1.00 57.78 490 VAL A C 1
ATOM 3907 O O . VAL A 1 490 ? 3.015 13.752 35.929 1.00 57.78 490 VAL A O 1
ATOM 3910 N N . VAL A 1 491 ? 3.091 12.901 33.869 1.00 61.59 491 VAL A N 1
ATOM 3911 C CA . VAL A 1 491 ? 4.551 13.023 33.710 1.00 61.59 491 VAL A CA 1
ATOM 3912 C C . VAL A 1 491 ? 4.993 14.485 33.811 1.00 61.59 491 VAL A C 1
ATOM 3914 O O . VAL A 1 491 ? 5.998 14.772 34.452 1.00 61.59 491 VAL A O 1
ATOM 3917 N N . HIS A 1 492 ? 4.249 15.423 33.232 1.00 58.75 492 HIS A N 1
ATOM 3918 C CA . HIS A 1 492 ? 4.533 16.853 33.298 1.00 58.75 492 HIS A CA 1
ATOM 3919 C C . HIS A 1 492 ? 4.399 17.395 34.727 1.00 58.75 492 HIS A C 1
ATOM 3921 O O . HIS A 1 492 ? 5.317 18.053 35.223 1.00 58.75 492 HIS A O 1
ATOM 3927 N N . SER A 1 493 ? 3.321 17.040 35.431 1.00 56.03 493 SER A N 1
ATOM 3928 C CA . SER A 1 493 ? 3.107 17.358 36.845 1.00 56.03 493 SER A CA 1
ATOM 3929 C C . SER A 1 493 ? 4.231 16.800 37.718 1.00 56.03 493 SER A C 1
ATOM 3931 O O . SER A 1 493 ? 4.704 17.508 38.612 1.00 56.03 493 SER A O 1
ATOM 3933 N N . LEU A 1 494 ? 4.695 15.578 37.418 1.00 58.91 494 LEU A N 1
ATOM 3934 C CA . LEU A 1 494 ? 5.829 14.917 38.069 1.00 58.91 494 LEU A CA 1
ATOM 3935 C C . LEU A 1 494 ? 7.170 15.596 37.769 1.00 58.91 494 LEU A C 1
ATOM 3937 O O . LEU A 1 494 ? 7.975 15.767 38.679 1.00 58.91 494 LEU A O 1
ATOM 3941 N N . MET A 1 495 ? 7.411 16.033 36.531 1.00 55.19 495 MET A N 1
ATOM 3942 C CA . MET A 1 495 ? 8.624 16.771 36.146 1.00 55.19 495 MET A CA 1
ATOM 3943 C C . MET A 1 495 ? 8.678 18.171 36.767 1.00 55.19 495 MET A C 1
ATOM 3945 O O . MET A 1 495 ? 9.759 18.696 37.028 1.00 55.19 495 MET A O 1
ATOM 3949 N N . GLY A 1 496 ? 7.520 18.773 37.040 1.00 52.81 496 GLY A N 1
ATOM 3950 C CA . GLY A 1 496 ? 7.428 20.019 37.792 1.00 52.81 496 GLY A CA 1
ATOM 3951 C C . GLY A 1 496 ? 7.649 19.846 39.299 1.00 52.81 496 GLY A C 1
ATOM 3952 O O . GLY A 1 496 ? 7.777 20.856 40.000 1.00 52.81 496 GLY A O 1
ATOM 3953 N N . CYS A 1 497 ? 7.607 18.617 39.842 1.00 51.25 497 CYS A N 1
ATOM 3954 C CA . CYS A 1 497 ? 7.748 18.354 41.283 1.00 51.25 497 CYS A CA 1
ATOM 3955 C C . CYS A 1 497 ? 9.196 18.593 41.716 1.00 51.25 497 CYS A C 1
ATOM 3957 O O . CYS A 1 497 ? 10.078 17.785 41.442 1.00 51.25 497 CYS A O 1
ATOM 3959 N N . LYS A 1 498 ? 9.444 19.703 42.419 1.00 50.12 498 LYS A N 1
ATOM 3960 C CA . LYS A 1 498 ? 10.723 19.992 43.081 1.00 50.12 498 LYS A CA 1
ATOM 3961 C C . LYS A 1 498 ? 10.541 19.834 44.596 1.00 50.12 498 LYS A C 1
ATOM 3963 O O . LYS A 1 498 ? 9.594 20.390 45.139 1.00 50.12 498 LYS A O 1
ATOM 3968 N N . GLY A 1 499 ? 11.418 19.068 45.253 1.00 51.28 499 GLY A N 1
ATOM 3969 C CA . GLY A 1 499 ? 11.349 18.741 46.690 1.00 51.28 499 GLY A CA 1
ATOM 3970 C C . GLY A 1 499 ? 11.244 17.231 46.981 1.00 51.28 499 GLY A C 1
ATOM 3971 O O . GLY A 1 499 ? 11.472 16.412 46.090 1.00 51.28 499 GLY A O 1
ATOM 3972 N N . ARG A 1 500 ? 10.903 16.851 48.228 1.00 43.19 500 ARG A N 1
ATOM 3973 C CA . ARG A 1 500 ? 10.815 15.450 48.721 1.00 43.19 500 ARG A CA 1
ATOM 3974 C C . ARG A 1 500 ? 9.724 14.587 48.057 1.00 43.19 500 ARG A C 1
ATOM 3976 O O . ARG A 1 500 ? 9.746 13.368 48.199 1.00 43.19 500 ARG A O 1
ATOM 3983 N N . SER A 1 501 ? 8.799 15.178 47.304 1.00 50.62 501 SER A N 1
ATOM 3984 C CA . SER A 1 501 ? 7.704 14.468 46.628 1.00 50.62 501 SER A CA 1
ATOM 3985 C C . SER A 1 501 ? 8.114 14.036 45.218 1.00 50.62 501 SER A C 1
ATOM 3987 O O . SER A 1 501 ? 7.708 14.628 44.217 1.00 50.62 501 SER A O 1
ATOM 3989 N N . ARG A 1 502 ? 8.953 13.003 45.124 1.00 51.94 502 ARG A N 1
ATOM 3990 C CA . ARG A 1 502 ? 9.246 12.342 43.846 1.00 51.94 502 ARG A CA 1
ATOM 3991 C C . ARG A 1 502 ? 8.111 11.389 43.525 1.00 51.94 502 ARG A C 1
ATOM 3993 O O . ARG A 1 502 ? 7.912 10.422 44.251 1.00 51.94 502 ARG A O 1
ATOM 4000 N N . GLY A 1 503 ? 7.355 11.654 42.466 1.00 52.75 503 GLY A N 1
ATOM 4001 C CA . GLY A 1 503 ? 6.360 10.680 42.043 1.00 52.75 503 GLY A CA 1
ATOM 4002 C C . GLY A 1 503 ? 6.971 9.602 41.160 1.00 52.75 503 GLY A C 1
ATOM 4003 O O . GLY A 1 503 ? 7.891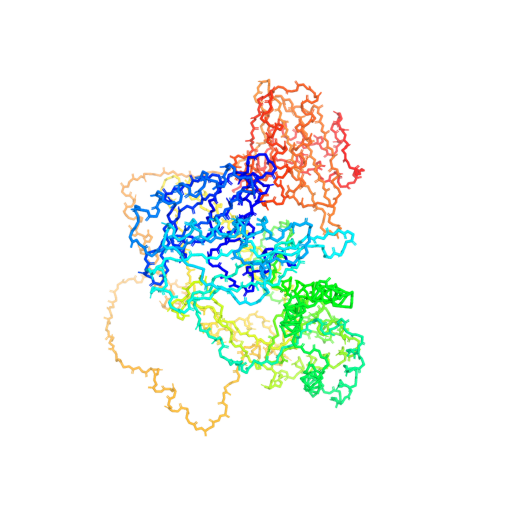 9.834 40.376 1.00 52.75 503 GLY A O 1
ATOM 4004 N N . MET A 1 504 ? 6.459 8.398 41.355 1.00 57.12 504 MET A N 1
ATOM 4005 C CA . MET A 1 504 ? 6.891 7.175 40.704 1.00 57.12 504 MET A CA 1
ATOM 4006 C C . MET A 1 504 ? 5.785 6.727 39.754 1.00 57.12 504 MET A C 1
ATOM 4008 O O . MET A 1 504 ? 4.622 6.652 40.147 1.00 57.12 504 MET A O 1
ATOM 4012 N N . ILE A 1 505 ? 6.145 6.417 38.510 1.00 55.62 505 ILE A N 1
ATOM 4013 C CA . ILE A 1 505 ? 5.218 5.824 37.544 1.00 55.62 505 ILE A CA 1
ATOM 4014 C C . ILE A 1 505 ? 5.415 4.314 37.571 1.00 55.62 505 ILE A C 1
ATOM 4016 O O . ILE A 1 505 ? 6.482 3.811 37.224 1.00 55.62 505 ILE A O 1
ATOM 4020 N N . LEU A 1 506 ? 4.368 3.591 37.958 1.00 53.16 506 LEU A N 1
ATOM 4021 C CA . LEU A 1 506 ? 4.335 2.134 37.925 1.00 53.16 506 LEU A CA 1
ATOM 4022 C C . LEU A 1 506 ? 3.688 1.673 36.619 1.00 53.16 506 LEU A C 1
ATOM 4024 O O . LEU A 1 506 ? 2.496 1.880 36.394 1.00 53.16 506 LEU A O 1
ATOM 4028 N N . LYS A 1 507 ? 4.475 1.029 35.754 1.00 63.66 507 LYS A N 1
ATOM 4029 C CA . LYS A 1 507 ? 3.969 0.366 34.549 1.00 63.66 507 LYS A CA 1
ATOM 4030 C C . LYS A 1 507 ? 3.771 -1.118 34.839 1.00 63.66 507 LYS A C 1
ATOM 4032 O O . LYS A 1 507 ? 4.740 -1.868 34.906 1.00 63.66 507 LYS A O 1
ATOM 4037 N N . ILE A 1 508 ? 2.515 -1.529 34.972 1.00 64.56 508 ILE A N 1
ATOM 4038 C CA . ILE A 1 508 ? 2.126 -2.926 35.185 1.00 64.56 508 ILE A CA 1
ATOM 4039 C C . ILE A 1 508 ? 1.626 -3.487 33.853 1.00 64.56 508 ILE A C 1
ATOM 4041 O O . ILE A 1 508 ? 0.741 -2.901 33.231 1.00 64.56 508 ILE A O 1
ATOM 4045 N N . ASP A 1 509 ? 2.201 -4.604 33.407 1.00 58.53 509 ASP A N 1
ATOM 4046 C CA . ASP A 1 509 ? 1.752 -5.326 32.214 1.00 58.53 509 ASP A CA 1
ATOM 4047 C C . ASP A 1 509 ? 1.175 -6.684 32.619 1.00 58.53 509 ASP A C 1
ATOM 4049 O O . ASP A 1 509 ? 1.796 -7.436 33.371 1.00 58.53 509 ASP A O 1
ATOM 4053 N N . LEU A 1 510 ? -0.028 -6.989 32.133 1.00 59.28 510 LEU A N 1
ATOM 4054 C CA . LEU A 1 510 ? -0.703 -8.251 32.419 1.00 59.28 510 LEU A CA 1
ATOM 4055 C C . LEU A 1 510 ? -0.411 -9.240 31.295 1.00 59.28 510 LEU A C 1
ATOM 4057 O O . LEU A 1 510 ? -0.827 -9.051 30.147 1.00 59.28 510 LEU A O 1
ATOM 4061 N N . GLN A 1 511 ? 0.270 -10.337 31.627 1.00 53.72 511 GLN A N 1
ATOM 4062 C CA . GLN A 1 511 ? 0.512 -11.396 30.659 1.00 53.72 511 GLN A CA 1
ATOM 4063 C C . GLN A 1 511 ? -0.826 -12.018 30.248 1.00 53.72 511 GLN A C 1
ATOM 4065 O O . GLN A 1 511 ? -1.548 -12.542 31.089 1.00 53.72 511 GLN A O 1
ATOM 4070 N N . LYS A 1 512 ? -1.133 -11.981 28.944 1.00 57.62 512 LYS A N 1
ATOM 4071 C CA . LYS A 1 512 ? -2.259 -12.704 28.326 1.00 57.62 512 LYS A CA 1
ATOM 4072 C C . LYS A 1 512 ? -3.581 -12.565 29.106 1.00 57.62 512 LYS A C 1
ATOM 4074 O O . LYS A 1 512 ? -4.175 -13.554 29.519 1.00 57.62 512 LYS A O 1
ATOM 4079 N N . ALA A 1 513 ? -4.052 -11.331 29.283 1.00 51.91 513 ALA A N 1
ATOM 4080 C CA . ALA A 1 513 ? -5.209 -11.012 30.129 1.00 51.91 513 ALA A CA 1
ATOM 4081 C C . ALA A 1 513 ? -6.489 -11.838 29.856 1.00 51.91 513 ALA A C 1
ATOM 4083 O O . ALA A 1 513 ? -7.242 -12.091 30.787 1.00 51.91 513 ALA A O 1
ATOM 4084 N N . TYR A 1 514 ? -6.733 -12.282 28.615 1.00 53.19 514 TYR A N 1
ATOM 4085 C CA . TYR A 1 514 ? -7.875 -13.150 28.286 1.00 53.19 514 TYR A CA 1
ATOM 4086 C C . TYR A 1 514 ? -7.635 -14.639 28.588 1.00 53.19 514 TYR A C 1
ATOM 4088 O O . TYR A 1 514 ? -8.604 -15.359 28.794 1.00 53.19 514 TYR A O 1
ATOM 4096 N N . ASP A 1 515 ? -6.377 -15.095 28.619 1.00 57.00 515 ASP A N 1
ATOM 4097 C CA . ASP A 1 515 ? -6.019 -16.500 28.876 1.00 57.00 515 ASP A CA 1
ATOM 4098 C C . ASP A 1 515 ? -5.882 -16.780 30.385 1.00 57.00 515 ASP A C 1
ATOM 4100 O O . ASP A 1 515 ? -6.097 -17.901 30.831 1.00 57.00 515 ASP A O 1
ATOM 4104 N N . ASN A 1 516 ? -5.525 -15.755 31.167 1.00 56.41 516 ASN A N 1
ATOM 4105 C CA . ASN A 1 516 ? -5.251 -15.850 32.605 1.00 56.41 516 ASN A CA 1
ATOM 4106 C C . ASN A 1 516 ? -6.407 -15.337 33.490 1.00 56.41 516 ASN A C 1
ATOM 4108 O O . ASN A 1 516 ? -6.252 -15.247 34.708 1.00 56.41 516 ASN A O 1
ATOM 4112 N N . VAL A 1 517 ? -7.553 -14.962 32.906 1.00 55.41 517 VAL A N 1
ATOM 4113 C CA . VAL A 1 517 ? -8.724 -14.522 33.680 1.00 55.41 517 VAL A CA 1
ATOM 4114 C C . VAL A 1 517 ? -9.410 -15.724 34.332 1.00 55.41 517 VAL A C 1
ATOM 4116 O O . VAL A 1 517 ? -9.753 -16.699 33.668 1.00 55.41 517 VAL A O 1
ATOM 4119 N N . SER A 1 518 ? -9.626 -15.661 35.647 1.00 59.78 518 SER A N 1
ATOM 4120 C CA . SER A 1 518 ? -10.353 -16.710 36.365 1.00 59.78 518 SER A CA 1
ATOM 4121 C C . SER A 1 518 ? -11.834 -16.684 35.991 1.00 59.78 518 SER A C 1
ATOM 4123 O O . SER A 1 518 ? -12.528 -15.693 36.230 1.00 59.78 518 SER A O 1
ATOM 4125 N N . TRP A 1 519 ? -12.342 -17.799 35.458 1.00 56.34 519 TRP A N 1
ATOM 4126 C CA . TRP A 1 519 ? -13.773 -17.965 35.181 1.00 56.34 519 TRP A CA 1
ATOM 4127 C C . TRP A 1 519 ? -14.623 -17.785 36.425 1.00 56.34 519 TRP A C 1
ATOM 4129 O O . TRP A 1 519 ? -15.681 -17.170 36.348 1.00 56.34 519 TRP A O 1
ATOM 4139 N N . ARG A 1 520 ? -14.114 -18.255 37.567 1.00 54.31 520 ARG A N 1
ATOM 4140 C CA . ARG A 1 520 ? -14.774 -18.125 38.860 1.00 54.31 520 ARG A CA 1
ATOM 4141 C C . ARG A 1 520 ? -14.959 -16.659 39.249 1.00 54.31 520 ARG A C 1
ATOM 4143 O O . ARG A 1 520 ? -16.052 -16.276 39.634 1.00 54.31 520 ARG A O 1
ATOM 4150 N N . PHE A 1 521 ? -13.933 -15.829 39.062 1.00 51.06 521 PHE A N 1
ATOM 4151 C CA . PHE A 1 521 ? -14.016 -14.385 39.310 1.00 51.06 521 PHE A CA 1
ATOM 4152 C C . PHE A 1 521 ? -15.042 -13.703 38.388 1.00 51.06 521 PHE A C 1
ATOM 4154 O O . PHE A 1 521 ? -15.870 -12.909 38.836 1.00 51.06 521 PHE A O 1
ATOM 4161 N N . VAL A 1 522 ? -15.053 -14.057 37.097 1.00 54.06 522 VAL A N 1
ATOM 4162 C CA . VAL A 1 522 ? -16.038 -13.520 36.142 1.00 54.06 522 VAL A CA 1
ATOM 4163 C C . VAL A 1 522 ? -17.462 -13.941 36.518 1.00 54.06 522 VAL A C 1
ATOM 4165 O O . VAL A 1 522 ? -18.369 -13.111 36.468 1.00 54.06 522 VAL A O 1
ATOM 4168 N N . SER A 1 523 ? -17.673 -15.203 36.905 1.00 50.91 523 SER A N 1
ATOM 4169 C CA . SER A 1 523 ? -19.003 -15.748 37.190 1.00 50.91 523 SER A CA 1
ATOM 4170 C C . SER A 1 523 ? -19.554 -15.409 38.574 1.00 50.91 523 SER A C 1
ATOM 4172 O O . SER A 1 523 ? -20.757 -15.194 38.695 1.00 50.91 523 SER A O 1
ATOM 4174 N N . GLU A 1 524 ? -18.707 -15.386 39.604 1.00 49.88 524 GLU A N 1
ATOM 4175 C CA . GLU A 1 524 ? -19.114 -15.261 41.013 1.00 49.88 524 GLU A CA 1
ATOM 4176 C C . GLU A 1 524 ? -18.926 -13.851 41.582 1.00 49.88 524 GLU A C 1
ATOM 4178 O O . GLU A 1 524 ? -19.612 -13.516 42.537 1.00 49.88 524 GLU A O 1
ATOM 4183 N N . GLU A 1 525 ? -18.057 -13.011 41.010 1.00 47.84 525 GLU A N 1
ATOM 4184 C CA . GLU A 1 525 ? -17.811 -11.655 41.531 1.00 47.84 525 GLU A CA 1
ATOM 4185 C C . GLU A 1 525 ? -18.301 -10.585 40.547 1.00 47.84 525 GLU A C 1
ATOM 4187 O O . GLU A 1 525 ? -19.185 -9.792 40.867 1.00 47.84 525 GLU A O 1
ATOM 4192 N N . MET A 1 526 ? -17.836 -10.619 39.293 1.00 50.00 526 MET A N 1
ATOM 4193 C CA . MET A 1 526 ? -18.205 -9.603 38.292 1.00 50.00 526 MET A CA 1
ATOM 4194 C C . MET A 1 526 ? -19.679 -9.677 37.864 1.00 50.00 526 MET A C 1
ATOM 4196 O O . MET A 1 526 ? -20.321 -8.653 37.624 1.00 50.00 526 MET A O 1
ATOM 4200 N N . LEU A 1 527 ? -20.219 -10.891 37.727 1.00 49.09 527 LEU A N 1
ATOM 4201 C CA . LEU A 1 527 ? -21.611 -11.116 37.331 1.00 49.09 527 LEU A CA 1
ATOM 4202 C C . LEU A 1 527 ? -22.597 -11.038 38.503 1.00 49.09 527 LEU A C 1
ATOM 4204 O O . LEU A 1 527 ? -23.778 -10.765 38.278 1.00 49.09 527 LEU A O 1
ATOM 4208 N N . VAL A 1 528 ? -22.122 -11.234 39.734 1.00 45.84 528 VAL A N 1
ATOM 4209 C CA . VAL A 1 528 ? -22.923 -11.091 40.957 1.00 45.84 528 VAL A CA 1
ATOM 4210 C C . VAL A 1 528 ? -23.057 -9.620 41.349 1.00 45.84 528 VAL A C 1
ATOM 4212 O O . VAL A 1 528 ? -24.148 -9.213 41.707 1.00 45.84 528 VAL A O 1
ATOM 4215 N N . ASP A 1 529 ? -22.065 -8.753 41.136 1.00 41.19 529 ASP A N 1
ATOM 4216 C CA . ASP A 1 529 ? -22.254 -7.299 41.334 1.00 41.19 529 ASP A CA 1
ATOM 4217 C C . ASP A 1 529 ? -23.240 -6.652 40.332 1.00 41.19 529 ASP A C 1
ATOM 4219 O O . ASP A 1 529 ? -23.802 -5.577 40.577 1.00 41.19 529 ASP A O 1
ATOM 4223 N N . LEU A 1 530 ? -23.543 -7.344 39.225 1.00 45.34 530 LEU A N 1
ATOM 4224 C CA . LEU A 1 530 ? -24.653 -7.026 38.313 1.00 45.34 530 LEU A CA 1
ATOM 4225 C C . LEU A 1 530 ? -26.027 -7.531 38.838 1.00 45.34 530 LEU A C 1
ATOM 4227 O O . LEU A 1 530 ? -27.039 -7.391 38.148 1.00 45.34 530 LEU A O 1
ATOM 4231 N N . GLU A 1 531 ? -26.069 -8.061 40.067 1.00 42.19 531 GLU A N 1
ATOM 4232 C CA . GLU A 1 531 ? -27.077 -8.908 40.728 1.00 42.19 531 GLU A CA 1
ATOM 4233 C C . GLU A 1 531 ? -28.523 -8.769 40.232 1.00 42.19 531 GLU A C 1
ATOM 4235 O O . GLU A 1 531 ? -29.275 -7.860 40.597 1.00 42.19 531 GLU A O 1
ATOM 4240 N N . ALA A 1 532 ? -28.950 -9.746 39.435 1.00 36.03 532 ALA A N 1
ATOM 4241 C CA . ALA A 1 532 ? -30.349 -10.104 39.266 1.00 36.03 532 ALA A CA 1
ATOM 4242 C C . ALA A 1 532 ? -30.759 -11.017 40.434 1.00 36.03 532 ALA A C 1
ATOM 4244 O O . ALA A 1 532 ? -30.476 -12.215 40.422 1.00 36.03 532 ALA A O 1
ATOM 4245 N N . THR A 1 533 ? -31.422 -10.472 41.451 1.00 29.81 533 THR A N 1
ATOM 4246 C CA . THR A 1 533 ? -31.969 -11.273 42.548 1.00 29.81 533 THR A CA 1
ATOM 4247 C C . THR A 1 533 ? -33.112 -12.177 42.062 1.00 29.81 533 THR A C 1
ATOM 4249 O O . THR A 1 533 ? -34.054 -11.750 41.395 1.00 29.81 533 THR A O 1
ATOM 4252 N N . SER A 1 534 ? -32.951 -13.469 42.364 1.00 33.06 534 SER A N 1
ATOM 4253 C CA . SER A 1 534 ? -33.959 -14.506 42.665 1.00 33.06 534 SER A CA 1
ATOM 4254 C C . SER A 1 534 ? -35.181 -14.765 41.760 1.00 33.06 534 SER A C 1
ATOM 4256 O O . SER A 1 534 ? -35.965 -15.647 42.097 1.00 33.06 534 SER A O 1
ATOM 4258 N N . ALA A 1 535 ? -35.299 -14.171 40.569 1.00 33.06 535 ALA A N 1
ATOM 4259 C CA . ALA A 1 535 ? -36.274 -14.617 39.549 1.00 33.06 535 ALA A CA 1
ATOM 4260 C C . ALA A 1 535 ? -35.669 -14.869 38.149 1.00 33.06 535 ALA A C 1
ATOM 4262 O O . ALA A 1 535 ? -36.374 -15.248 37.219 1.00 33.06 535 ALA A O 1
ATOM 4263 N N . GLY A 1 536 ? -34.354 -14.682 37.982 1.00 38.41 536 GLY A N 1
ATOM 4264 C CA . GLY A 1 536 ? -33.708 -14.587 36.666 1.00 38.41 536 GLY A CA 1
ATOM 4265 C C . GLY A 1 536 ? -32.517 -15.515 36.434 1.00 38.41 536 GLY A C 1
ATOM 4266 O O . GLY A 1 536 ? -31.623 -15.141 35.675 1.00 38.41 536 GLY A O 1
ATOM 4267 N N . LYS A 1 537 ? -32.481 -16.712 37.041 1.00 34.97 537 LYS A N 1
ATOM 4268 C CA . LYS A 1 537 ? -31.373 -17.680 36.857 1.00 34.97 537 LYS A CA 1
ATOM 4269 C C . LYS A 1 537 ? -31.087 -18.035 35.384 1.00 34.97 537 LYS A C 1
ATOM 4271 O O . LYS A 1 537 ? -29.981 -18.462 35.086 1.00 34.97 537 LYS A O 1
ATOM 4276 N N . SER A 1 538 ? -32.008 -17.781 34.450 1.00 35.91 538 SER A N 1
ATOM 4277 C CA . SER A 1 538 ? -31.767 -17.984 33.012 1.00 35.91 538 SER A CA 1
ATOM 4278 C C . SER A 1 538 ? -30.986 -16.866 32.313 1.00 35.91 538 SER A C 1
ATOM 4280 O O . SER A 1 538 ? -30.460 -17.126 31.240 1.00 35.91 538 SER A O 1
ATOM 4282 N N . LYS A 1 539 ? -30.885 -15.639 32.860 1.00 39.28 539 LYS A N 1
ATOM 4283 C CA . LYS A 1 539 ? -30.317 -14.482 32.126 1.00 39.28 539 LYS A CA 1
ATOM 4284 C C . LYS A 1 539 ? -28.829 -14.203 32.349 1.00 39.28 539 LYS A C 1
ATOM 4286 O O . LYS A 1 539 ? -28.179 -13.631 31.481 1.00 39.28 539 LYS A O 1
ATOM 4291 N N . VAL A 1 540 ? -28.253 -14.659 33.457 1.00 35.78 540 VAL A N 1
ATOM 4292 C CA . VAL A 1 540 ? -26.809 -14.496 33.723 1.00 35.78 540 VAL A CA 1
ATOM 4293 C C . VAL A 1 540 ? -25.980 -15.617 33.071 1.00 35.78 540 VAL A C 1
ATOM 4295 O O . VAL A 1 540 ? -24.831 -15.397 32.689 1.00 35.78 540 VAL A O 1
ATOM 4298 N N . PHE A 1 541 ? -26.604 -16.769 32.787 1.00 31.61 541 PHE A N 1
ATOM 4299 C CA . PHE A 1 541 ? -26.022 -17.842 31.966 1.00 31.61 541 PHE A CA 1
ATOM 4300 C C . PHE A 1 541 ? -25.584 -17.364 30.563 1.00 31.61 541 PHE A C 1
ATOM 4302 O O . PHE A 1 541 ? -24.651 -17.925 29.994 1.00 31.61 541 PHE A O 1
ATOM 4309 N N . TYR A 1 542 ? -26.175 -16.288 30.022 1.00 38.59 542 TYR A N 1
ATOM 4310 C CA . TYR A 1 542 ? -25.826 -15.745 28.700 1.00 38.59 542 TYR A CA 1
ATOM 4311 C C . TYR A 1 542 ? -24.409 -15.162 28.612 1.00 38.59 542 TYR A C 1
ATOM 4313 O O . TYR A 1 542 ? -23.825 -15.198 27.531 1.00 38.59 542 TYR A O 1
ATOM 4321 N N . LEU A 1 543 ? -23.829 -14.651 29.711 1.00 35.03 543 LEU A N 1
ATOM 4322 C CA . LEU A 1 543 ? -22.443 -14.157 29.699 1.00 35.03 543 LEU A CA 1
ATOM 4323 C C . LEU A 1 543 ? -21.429 -15.309 29.806 1.00 35.03 543 LEU A C 1
ATOM 4325 O O . LEU A 1 543 ? -20.353 -15.232 29.223 1.00 35.03 543 LEU A O 1
ATOM 4329 N N . VAL A 1 544 ? -21.803 -16.398 30.488 1.00 31.95 544 VAL A N 1
ATOM 4330 C CA . VAL A 1 544 ? -20.980 -17.610 30.654 1.00 31.95 544 VAL A CA 1
ATOM 4331 C C . VAL A 1 544 ? -20.870 -18.395 29.337 1.00 31.95 544 VAL A C 1
ATOM 4333 O O . VAL A 1 544 ? -19.791 -18.866 28.986 1.00 31.95 544 VAL A O 1
ATOM 4336 N N . VAL A 1 545 ? -21.937 -18.439 28.531 1.00 31.94 545 VAL A N 1
ATOM 4337 C CA . VAL A 1 545 ? -21.943 -19.115 27.213 1.00 31.94 545 VAL A CA 1
ATOM 4338 C C . VAL A 1 545 ? -21.085 -18.383 26.171 1.00 31.94 545 VAL A C 1
ATOM 4340 O O . VAL A 1 545 ? -20.572 -19.015 25.254 1.00 31.94 545 VAL A O 1
ATOM 4343 N N . VAL A 1 546 ? -20.846 -17.071 26.325 1.00 34.75 546 VAL A N 1
ATOM 4344 C CA . VAL A 1 546 ? -19.933 -16.314 25.438 1.00 34.75 546 VAL A CA 1
ATOM 4345 C C . VAL A 1 546 ? -18.480 -16.793 25.567 1.00 34.75 546 VAL A C 1
ATOM 4347 O O . VAL A 1 546 ? -17.681 -16.568 24.655 1.00 34.75 546 VAL A O 1
ATOM 4350 N N . PHE A 1 547 ? -18.157 -17.492 26.655 1.00 32.94 547 PHE A N 1
ATOM 4351 C CA . PHE A 1 547 ? -16.800 -17.875 27.005 1.00 32.94 547 PHE A CA 1
ATOM 4352 C C . PHE A 1 547 ? -16.572 -19.367 27.295 1.00 32.94 547 PHE A C 1
ATOM 4354 O O . PHE A 1 547 ? -15.424 -19.811 27.269 1.00 32.94 547 PHE A O 1
ATOM 4361 N N . GLN A 1 548 ? -17.621 -20.163 27.514 1.00 30.39 548 GLN A N 1
ATOM 4362 C CA . GLN A 1 548 ? -17.502 -21.620 27.491 1.00 30.39 548 GLN A CA 1
ATOM 4363 C C . GLN A 1 548 ? -17.258 -22.098 26.052 1.00 30.39 548 GLN A C 1
ATOM 4365 O O . GLN A 1 548 ? -18.186 -22.339 25.280 1.00 30.39 548 GLN A O 1
ATOM 4370 N N . LEU A 1 549 ? -15.984 -22.266 25.690 1.00 29.83 549 LEU A N 1
ATOM 4371 C CA . LEU A 1 549 ? -15.611 -23.275 24.701 1.00 29.83 549 LEU A CA 1
ATOM 4372 C C . LEU A 1 549 ? -15.940 -24.648 25.316 1.00 29.83 549 LEU A C 1
ATOM 4374 O O . LEU A 1 549 ? -15.567 -24.882 26.466 1.00 29.83 549 LEU A O 1
ATOM 4378 N N . PRO A 1 550 ? -16.652 -25.543 24.614 1.00 32.53 550 PRO A N 1
ATOM 4379 C CA . PRO A 1 550 ? -16.977 -26.847 25.166 1.00 32.53 550 PRO A CA 1
ATOM 4380 C C . PRO A 1 550 ? -15.711 -27.693 25.321 1.00 32.53 550 PRO A C 1
ATOM 4382 O O . PRO A 1 550 ? -14.908 -27.829 24.394 1.00 32.53 550 PRO A O 1
ATOM 4385 N N . GLU A 1 551 ? -15.589 -28.294 26.501 1.00 32.53 551 GLU A N 1
ATOM 4386 C CA . GLU A 1 551 ? -14.827 -29.514 26.735 1.00 32.53 551 GLU A CA 1
ATOM 4387 C C . GLU A 1 551 ? -15.170 -30.544 25.647 1.00 32.53 551 GLU A C 1
ATOM 4389 O O . GLU A 1 551 ? -16.342 -30.837 25.383 1.00 32.53 551 GLU A O 1
ATOM 4394 N N . TYR A 1 552 ? -14.141 -31.091 24.999 1.00 27.00 552 TYR A N 1
ATOM 4395 C CA . TYR A 1 552 ? -14.295 -32.239 24.114 1.00 27.00 552 TYR A CA 1
ATOM 4396 C C . TYR A 1 552 ? -14.714 -33.446 24.961 1.00 27.00 552 TYR A C 1
ATOM 4398 O O . TYR A 1 552 ? -13.919 -34.017 25.702 1.00 27.00 552 TYR A O 1
ATOM 4406 N N . SER A 1 553 ? -15.982 -33.834 24.845 1.00 30.83 553 SER A N 1
ATOM 4407 C CA . SER A 1 553 ? -16.516 -35.081 25.387 1.00 30.83 553 SER A CA 1
ATOM 4408 C C . SER A 1 553 ? -16.231 -36.211 24.398 1.00 30.83 553 SER A C 1
ATOM 4410 O O . SER A 1 553 ? -16.991 -36.482 23.473 1.00 30.83 553 SER A O 1
ATOM 4412 N N . GLY A 1 554 ? -15.085 -36.852 24.593 1.00 26.83 554 GLY A N 1
ATOM 4413 C CA . GLY A 1 554 ? -14.699 -38.104 23.956 1.00 26.83 554 GLY A CA 1
ATOM 4414 C C . GLY A 1 554 ? -13.897 -38.902 24.969 1.00 26.83 554 GLY A C 1
ATOM 4415 O O . GLY A 1 554 ? -12.729 -38.621 25.206 1.00 26.83 554 GLY A O 1
ATOM 4416 N N . SER A 1 555 ? -14.564 -39.844 25.625 1.00 34.25 555 SER A N 1
ATOM 4417 C CA . SER A 1 555 ? -14.007 -40.751 26.621 1.00 34.25 555 SER A CA 1
ATOM 4418 C C . SER A 1 555 ? -12.988 -41.696 25.981 1.00 34.25 555 SER A C 1
ATOM 4420 O O . SER A 1 555 ? -13.364 -42.771 25.526 1.00 34.25 555 SER A O 1
ATOM 4422 N N . PHE A 1 556 ? -11.737 -41.257 25.885 1.00 30.28 556 PHE A N 1
ATOM 4423 C CA . PHE A 1 556 ? -10.491 -42.026 25.990 1.00 30.28 556 PHE A CA 1
ATOM 4424 C C . PHE A 1 556 ? -9.343 -41.044 25.695 1.00 30.28 556 PHE A C 1
ATOM 4426 O O . PHE A 1 556 ? -9.379 -40.348 24.688 1.00 30.28 556 PHE A O 1
ATOM 4433 N N . GLU A 1 557 ? -8.350 -41.000 26.588 1.00 33.38 557 GLU A N 1
ATOM 4434 C CA . GLU A 1 557 ? -7.191 -40.077 26.626 1.00 33.38 557 GLU A CA 1
ATOM 4435 C C . GLU A 1 557 ? -7.348 -38.733 27.376 1.00 33.38 557 GLU A C 1
ATOM 4437 O O . GLU A 1 557 ? -6.709 -37.738 27.039 1.00 33.38 557 GLU A O 1
ATOM 4442 N N . GLN A 1 558 ? -8.087 -38.713 28.493 1.00 29.38 558 GLN A N 1
ATOM 4443 C CA . GLN A 1 558 ? -7.924 -37.668 29.527 1.00 29.38 558 GLN A CA 1
ATOM 4444 C C . GLN A 1 558 ? -6.671 -37.866 30.411 1.00 29.38 558 GLN A C 1
ATOM 4446 O O . GLN A 1 558 ? -6.255 -36.933 31.093 1.00 29.38 558 GLN A O 1
ATOM 4451 N N . GLU A 1 559 ? -6.005 -39.024 30.344 1.00 31.69 559 GLU A N 1
ATOM 4452 C CA . GLU A 1 559 ? -4.818 -39.332 31.163 1.00 31.69 559 GLU A CA 1
ATOM 4453 C C . GLU A 1 559 ? -3.472 -39.006 30.488 1.00 31.69 559 GLU A C 1
ATOM 4455 O O . GLU A 1 559 ? -2.479 -38.861 31.186 1.00 31.69 559 GLU A O 1
ATOM 4460 N N . ARG A 1 560 ? -3.405 -38.762 29.166 1.00 32.09 560 ARG A N 1
ATOM 4461 C CA . ARG A 1 560 ? -2.127 -38.420 28.490 1.00 32.09 560 ARG A CA 1
ATOM 4462 C C . ARG A 1 560 ? -1.888 -36.921 28.265 1.00 32.09 560 ARG A C 1
ATOM 4464 O O . ARG A 1 560 ? -0.781 -36.524 27.913 1.00 32.09 560 ARG A O 1
ATOM 4471 N N . PHE A 1 561 ? -2.897 -36.078 28.501 1.00 31.95 561 PHE A N 1
ATOM 4472 C CA . PHE A 1 561 ? -2.770 -34.613 28.427 1.00 31.95 561 PHE A CA 1
ATOM 4473 C C . PHE A 1 561 ? -2.630 -33.957 29.814 1.00 31.95 561 PHE A C 1
ATOM 4475 O O . PHE A 1 561 ? -2.043 -32.883 29.923 1.00 31.95 561 PHE A O 1
ATOM 4482 N N . MET A 1 562 ? -3.087 -34.631 30.878 1.00 30.91 562 MET A N 1
ATOM 4483 C CA . MET A 1 562 ? -2.961 -34.172 32.270 1.00 30.91 562 MET A CA 1
ATOM 4484 C C . MET A 1 562 ? -1.646 -34.615 32.957 1.00 30.91 562 MET A C 1
ATOM 4486 O O . MET A 1 562 ? -1.304 -34.053 33.990 1.00 30.91 562 MET A O 1
ATOM 4490 N N . GLU A 1 563 ? -0.859 -35.530 32.365 1.00 34.50 563 GLU A N 1
ATOM 4491 C CA . GLU A 1 563 ? 0.451 -35.997 32.886 1.00 34.50 563 GLU A CA 1
ATOM 4492 C C . GLU A 1 563 ? 1.700 -35.357 32.234 1.00 34.50 563 GLU A C 1
ATOM 4494 O O . GLU A 1 563 ? 2.825 -35.671 32.614 1.00 34.50 563 GLU A O 1
ATOM 4499 N N . LEU A 1 564 ? 1.557 -34.413 31.293 1.00 32.03 564 LEU A N 1
ATOM 4500 C CA . LEU A 1 564 ? 2.700 -33.629 30.774 1.00 32.03 564 LEU A CA 1
ATOM 4501 C C . LEU A 1 564 ? 2.760 -32.192 31.306 1.00 32.03 564 LEU A C 1
ATOM 4503 O O . LEU A 1 564 ? 3.675 -31.445 30.956 1.00 32.03 564 LEU A O 1
ATOM 4507 N N . CYS A 1 565 ? 1.817 -31.787 32.158 1.00 33.38 565 CYS A N 1
ATOM 4508 C CA . CYS A 1 565 ? 1.767 -30.443 32.730 1.00 33.38 565 CYS A CA 1
ATOM 4509 C C . CYS A 1 565 ? 1.248 -30.470 34.174 1.00 33.38 565 CYS A C 1
ATOM 4511 O O . CYS A 1 565 ? 0.089 -30.140 34.400 1.00 33.38 565 CYS A O 1
ATOM 4513 N N . LEU A 1 566 ? 2.142 -30.849 35.102 1.00 28.33 566 LEU A N 1
ATOM 4514 C CA . LEU A 1 566 ? 2.226 -30.617 36.567 1.00 28.33 566 LEU A CA 1
ATOM 4515 C C . LEU A 1 566 ? 2.806 -31.907 37.208 1.00 28.33 566 LEU A C 1
ATOM 4517 O O . LEU A 1 566 ? 2.602 -32.979 36.660 1.00 28.33 566 LEU A O 1
ATOM 4521 N N . PRO A 1 567 ? 3.341 -31.939 38.436 1.00 30.45 567 PRO A N 1
ATOM 4522 C CA . PRO A 1 567 ? 4.395 -31.173 39.108 1.00 30.45 567 PRO A CA 1
ATOM 4523 C C . PRO A 1 567 ? 5.420 -32.098 39.846 1.00 30.45 567 PRO A C 1
ATOM 4525 O O . PRO A 1 567 ? 5.053 -33.096 40.457 1.00 30.45 567 PRO A O 1
ATOM 4528 N N . SER A 1 568 ? 6.707 -31.734 39.899 1.00 24.22 568 SER A N 1
ATOM 4529 C CA . SER A 1 568 ? 7.722 -32.342 40.795 1.00 24.22 568 SER A CA 1
ATOM 4530 C C . SER A 1 568 ? 8.835 -31.302 41.027 1.00 24.22 568 SER A C 1
ATOM 4532 O O . SER A 1 568 ? 9.422 -30.865 40.046 1.00 24.22 568 SER A O 1
ATOM 4534 N N . LEU A 1 569 ? 9.201 -30.782 42.202 1.00 21.33 569 LEU A N 1
ATOM 4535 C CA . LEU A 1 569 ? 9.058 -31.181 43.599 1.00 21.33 569 LEU A CA 1
ATOM 4536 C C . LEU A 1 569 ? 9.206 -29.934 44.515 1.00 21.33 569 LEU A C 1
ATOM 4538 O O . LEU A 1 569 ? 9.841 -28.948 44.159 1.00 21.33 569 LEU A O 1
ATOM 4542 N N . TRP A 1 570 ? 8.611 -30.060 45.698 1.00 24.12 570 TRP A N 1
ATOM 4543 C CA . TRP A 1 570 ? 8.474 -29.213 46.900 1.00 24.12 570 TRP A CA 1
ATOM 4544 C C . TRP A 1 570 ? 9.659 -28.353 47.421 1.00 24.12 570 TRP A C 1
ATOM 4546 O O . TRP A 1 570 ? 10.819 -28.663 47.173 1.00 24.12 570 TRP A O 1
ATOM 4556 N N . GLY A 1 571 ? 9.356 -27.399 48.330 1.00 22.14 571 GLY A N 1
ATOM 4557 C CA . GLY A 1 571 ? 10.299 -26.904 49.359 1.00 22.14 571 GLY A CA 1
ATOM 4558 C C . GLY A 1 571 ? 9.836 -25.692 50.199 1.00 22.14 571 GLY A C 1
ATOM 4559 O O . GLY A 1 571 ? 10.132 -24.559 49.851 1.00 22.14 571 GLY A O 1
ATOM 4560 N N . SER A 1 572 ? 9.136 -25.924 51.316 1.00 23.88 572 SER A N 1
ATOM 4561 C CA . SER A 1 572 ? 8.619 -24.942 52.301 1.00 23.88 572 SER A CA 1
ATOM 4562 C C . SER A 1 572 ? 9.526 -24.852 53.539 1.00 23.88 572 SER A C 1
ATOM 4564 O O . SER A 1 572 ? 9.890 -25.939 53.957 1.00 23.88 572 SER A O 1
ATOM 4566 N N . ILE A 1 573 ? 9.817 -23.660 54.123 1.00 24.20 573 ILE A N 1
ATOM 4567 C CA . ILE A 1 573 ? 10.030 -23.294 55.574 1.00 24.20 573 ILE A CA 1
ATOM 4568 C C . ILE A 1 573 ? 10.108 -21.736 55.645 1.00 24.20 573 ILE A C 1
ATOM 4570 O O . ILE A 1 573 ? 10.767 -21.158 54.793 1.00 24.20 573 ILE A O 1
ATOM 4574 N N . GLY A 1 574 ? 9.546 -20.922 56.554 1.00 23.75 574 GLY A N 1
ATOM 4575 C CA . GLY A 1 574 ? 8.808 -21.099 57.807 1.00 23.75 574 GLY A CA 1
ATOM 4576 C C . GLY A 1 574 ? 9.212 -20.021 58.844 1.00 23.75 574 GLY A C 1
ATOM 4577 O O . GLY A 1 574 ? 10.352 -20.010 59.287 1.00 23.75 574 GLY A O 1
ATOM 4578 N N . GLY A 1 575 ? 8.244 -19.180 59.247 1.00 22.95 575 GLY A N 1
ATOM 4579 C CA . GLY A 1 575 ? 8.099 -18.502 60.556 1.00 22.95 575 GLY A CA 1
ATOM 4580 C C . GLY A 1 575 ? 9.004 -17.294 60.894 1.00 22.95 575 GLY A C 1
ATOM 4581 O O . GLY A 1 575 ? 10.042 -17.087 60.291 1.00 22.95 575 GLY A O 1
ATOM 4582 N N . ASN A 1 576 ? 8.721 -16.457 61.897 1.00 25.27 576 ASN A N 1
ATOM 4583 C CA . ASN A 1 576 ? 7.491 -16.023 62.569 1.00 25.27 576 ASN A CA 1
ATOM 4584 C C . ASN A 1 576 ? 7.892 -14.823 63.469 1.00 25.27 576 ASN A C 1
ATOM 4586 O O . ASN A 1 576 ? 9.008 -14.801 63.978 1.00 25.27 576 ASN A O 1
ATOM 4590 N N . ARG A 1 577 ? 6.939 -13.922 63.756 1.00 25.28 577 ARG A N 1
ATOM 4591 C CA . ARG A 1 577 ? 6.915 -12.930 64.862 1.00 25.28 577 ARG A CA 1
ATOM 4592 C C . ARG A 1 577 ? 7.896 -11.742 64.820 1.00 25.28 577 ARG A C 1
ATOM 4594 O O . ARG A 1 577 ? 9.030 -11.866 65.254 1.00 25.28 577 ARG A O 1
ATOM 4601 N N . PHE A 1 578 ? 7.365 -10.543 64.557 1.00 22.91 578 PHE A N 1
ATOM 4602 C CA . PHE A 1 578 ? 7.324 -9.454 65.552 1.00 22.91 578 PHE A CA 1
ATOM 4603 C C . PHE A 1 578 ? 6.478 -8.269 65.029 1.00 22.91 578 PHE A C 1
ATOM 4605 O O . PHE A 1 578 ? 6.811 -7.642 64.033 1.00 22.91 578 PHE A O 1
ATOM 4612 N N . PHE A 1 579 ? 5.391 -7.994 65.757 1.00 24.30 579 PHE A N 1
ATOM 4613 C CA . PHE A 1 579 ? 4.633 -6.734 65.854 1.00 24.30 579 PHE A CA 1
ATOM 4614 C C . PHE A 1 579 ? 3.571 -6.334 64.811 1.00 24.30 579 PHE A C 1
ATOM 4616 O O . PHE A 1 579 ? 3.730 -5.460 63.968 1.00 24.30 579 PHE A O 1
ATOM 4623 N N . SER A 1 580 ? 2.405 -6.952 65.022 1.00 26.06 580 SER A N 1
ATOM 4624 C CA . SER A 1 580 ? 1.067 -6.354 65.194 1.00 26.06 580 SER A CA 1
ATOM 4625 C C . SER A 1 580 ? 0.947 -4.822 65.287 1.00 26.06 580 SER A C 1
ATOM 4627 O O . SER A 1 580 ? 1.494 -4.213 66.206 1.00 26.06 580 SER A O 1
ATOM 4629 N N . GLY A 1 581 ? 0.076 -4.242 64.451 1.00 28.03 581 GLY A N 1
ATOM 4630 C CA . GLY A 1 581 ? -0.391 -2.866 64.647 1.00 28.03 581 GLY A CA 1
ATOM 4631 C C . GLY A 1 581 ? -1.300 -2.240 63.586 1.00 28.03 581 GLY A C 1
ATOM 4632 O O . GLY A 1 581 ? -1.497 -1.041 63.667 1.00 28.03 581 GLY A O 1
ATOM 4633 N N . LEU A 1 582 ? -1.859 -2.970 62.611 1.00 26.41 582 LEU A N 1
ATOM 4634 C CA . LEU A 1 582 ? -2.838 -2.420 61.652 1.00 26.41 582 LEU A CA 1
ATOM 4635 C C . LEU A 1 582 ? -3.914 -3.472 61.348 1.00 26.41 582 LEU A C 1
ATOM 4637 O O . LEU A 1 582 ? -3.886 -4.181 60.343 1.00 26.41 582 LEU A O 1
ATOM 4641 N N . ALA A 1 583 ? -4.829 -3.629 62.300 1.00 29.83 583 ALA A N 1
ATOM 4642 C CA . ALA A 1 583 ? -6.013 -4.463 62.170 1.00 29.83 583 ALA A CA 1
ATOM 4643 C C . ALA A 1 583 ? -7.126 -3.698 61.431 1.00 29.83 583 ALA A C 1
ATOM 4645 O O . ALA A 1 583 ? -7.312 -2.512 61.687 1.00 29.83 583 ALA A O 1
ATOM 4646 N N . THR A 1 584 ? -7.900 -4.433 60.616 1.00 32.59 584 THR A N 1
ATOM 4647 C CA . THR A 1 584 ? -9.256 -4.136 60.076 1.00 32.59 584 THR A CA 1
ATOM 4648 C C . THR A 1 584 ? -9.459 -3.847 58.571 1.00 32.59 584 THR A C 1
ATOM 4650 O O . THR A 1 584 ? -10.382 -3.130 58.211 1.00 32.59 584 THR A O 1
ATOM 4653 N N . ALA A 1 585 ? -8.731 -4.518 57.663 1.00 28.08 585 ALA A N 1
ATOM 4654 C CA . ALA A 1 585 ? -9.273 -4.858 56.327 1.00 28.08 585 ALA A CA 1
ATOM 4655 C C . ALA A 1 585 ? -8.609 -6.127 55.737 1.00 28.08 585 ALA A C 1
ATOM 4657 O O . ALA A 1 585 ? -7.381 -6.238 55.703 1.00 28.08 585 ALA A O 1
ATOM 4658 N N . GLN A 1 586 ? -9.411 -7.112 55.307 1.00 35.16 586 GLN A N 1
ATOM 4659 C CA . GLN A 1 586 ? -8.954 -8.397 54.753 1.00 35.16 586 GLN A CA 1
ATOM 4660 C C . GLN A 1 586 ? -8.628 -8.277 53.251 1.00 35.16 586 GLN A C 1
ATOM 4662 O O . GLN A 1 586 ? -9.512 -8.037 52.440 1.00 35.16 586 GLN A O 1
ATOM 4667 N N . PHE A 1 587 ? -7.358 -8.499 52.902 1.00 34.09 587 PHE A N 1
ATOM 4668 C CA . PHE A 1 587 ? -6.850 -8.711 51.539 1.00 34.09 587 PHE A CA 1
ATOM 4669 C C . PHE A 1 587 ? -5.963 -9.968 51.524 1.00 34.09 587 PHE A C 1
ATOM 4671 O O . PHE A 1 587 ? -5.282 -10.232 52.524 1.00 34.09 587 PHE A O 1
ATOM 4678 N N . ASP A 1 588 ? -5.978 -10.684 50.393 1.00 39.06 588 ASP A N 1
ATOM 4679 C CA . ASP A 1 588 ? -5.252 -11.931 50.093 1.00 39.06 588 ASP A CA 1
ATOM 4680 C C . ASP A 1 588 ? -3.714 -11.740 50.069 1.00 39.06 588 ASP A C 1
ATOM 4682 O O . ASP A 1 588 ? -3.207 -10.687 49.665 1.00 39.06 588 ASP A O 1
ATOM 4686 N N . GLU A 1 589 ? -2.949 -12.735 50.536 1.00 36.81 589 GLU A N 1
ATOM 4687 C CA . GLU A 1 589 ? -1.520 -12.599 50.891 1.00 36.81 589 GLU A CA 1
ATOM 4688 C C . GLU A 1 589 ? -0.597 -12.292 49.697 1.00 36.81 589 GLU A C 1
ATOM 4690 O O . GLU A 1 589 ? 0.408 -11.594 49.860 1.00 36.81 589 GLU A O 1
ATOM 4695 N N . GLY A 1 590 ? -0.961 -12.700 48.478 1.00 32.00 590 GLY A N 1
ATOM 4696 C CA . GLY A 1 590 ? -0.216 -12.341 47.263 1.00 32.00 590 GLY A CA 1
ATOM 4697 C C . GLY A 1 590 ? -0.292 -10.846 46.922 1.00 32.00 590 GLY A C 1
ATOM 4698 O O . GLY A 1 590 ? 0.698 -10.247 46.497 1.00 32.00 590 GLY A O 1
ATOM 4699 N N . ALA A 1 591 ? -1.440 -10.206 47.175 1.00 32.31 591 ALA A N 1
ATOM 4700 C CA . ALA A 1 591 ? -1.638 -8.775 46.932 1.00 32.31 591 ALA A CA 1
ATOM 4701 C C . ALA A 1 591 ? -0.876 -7.911 47.951 1.00 32.31 591 ALA A C 1
ATOM 4703 O O . ALA A 1 591 ? -0.344 -6.855 47.601 1.00 32.31 591 ALA A O 1
ATOM 4704 N N . LYS A 1 592 ? -0.736 -8.396 49.192 1.00 33.97 592 LYS A N 1
ATOM 4705 C CA . LYS A 1 592 ? 0.094 -7.758 50.226 1.00 33.97 592 LYS A CA 1
ATOM 4706 C C . LYS A 1 592 ? 1.594 -7.898 49.959 1.00 33.97 592 LYS A C 1
ATOM 4708 O O . LYS A 1 592 ? 2.320 -6.959 50.260 1.00 33.97 592 LYS A O 1
ATOM 4713 N N . ALA A 1 593 ? 2.063 -8.992 49.355 1.00 35.16 593 ALA A N 1
ATOM 4714 C CA . ALA A 1 593 ? 3.470 -9.151 48.964 1.00 35.16 593 ALA A CA 1
ATOM 4715 C C . ALA A 1 593 ? 3.872 -8.194 47.827 1.00 35.16 593 ALA A C 1
ATOM 4717 O O . ALA A 1 593 ? 4.949 -7.602 47.858 1.00 35.16 593 ALA A O 1
ATOM 4718 N N . ILE A 1 594 ? 2.976 -7.982 46.859 1.00 35.88 594 ILE A N 1
ATOM 4719 C CA . ILE A 1 594 ? 3.179 -7.034 45.754 1.00 35.88 594 ILE A CA 1
ATOM 4720 C C . ILE A 1 594 ? 3.122 -5.586 46.260 1.00 35.88 594 ILE A C 1
ATOM 4722 O O . ILE A 1 594 ? 4.001 -4.791 45.926 1.00 35.88 594 ILE A O 1
ATOM 4726 N N . MET A 1 595 ? 2.144 -5.241 47.110 1.00 34.47 595 MET A N 1
ATOM 4727 C CA . MET A 1 595 ? 2.096 -3.920 47.750 1.00 34.47 595 MET A CA 1
ATOM 4728 C C . MET A 1 595 ? 3.268 -3.702 48.711 1.00 34.47 595 MET A C 1
ATOM 4730 O O . MET A 1 595 ? 3.822 -2.613 48.732 1.00 34.47 595 MET A O 1
ATOM 4734 N N . GLY A 1 596 ? 3.702 -4.725 49.447 1.00 31.89 596 GLY A N 1
ATOM 4735 C CA . GLY A 1 596 ? 4.848 -4.668 50.354 1.00 31.89 596 GLY A CA 1
ATOM 4736 C C . GLY A 1 596 ? 6.173 -4.479 49.622 1.00 31.89 596 GLY A C 1
ATOM 4737 O O . GLY A 1 596 ? 6.950 -3.619 50.009 1.00 31.89 596 GLY A O 1
ATOM 4738 N N . TYR A 1 597 ? 6.406 -5.191 48.517 1.00 36.25 597 TYR A N 1
ATOM 4739 C CA . TYR A 1 597 ? 7.596 -4.999 47.681 1.00 36.25 597 TYR A CA 1
ATOM 4740 C C . TYR A 1 597 ? 7.605 -3.618 47.004 1.00 36.25 597 TYR A C 1
ATOM 4742 O O . TYR A 1 597 ? 8.644 -2.964 46.941 1.00 36.25 597 TYR A O 1
ATOM 4750 N N . ALA A 1 598 ? 6.437 -3.129 46.567 1.00 35.09 598 ALA A N 1
ATOM 4751 C CA . ALA A 1 598 ? 6.280 -1.781 46.019 1.00 35.09 598 ALA A CA 1
ATOM 4752 C C . ALA A 1 598 ? 6.478 -0.678 47.079 1.00 35.09 598 ALA A C 1
ATOM 4754 O O . ALA A 1 598 ? 7.082 0.351 46.780 1.00 35.09 598 ALA A O 1
ATOM 4755 N N . ILE A 1 599 ? 6.020 -0.897 48.317 1.00 36.78 599 ILE A N 1
ATOM 4756 C CA . ILE A 1 599 ? 6.229 0.009 49.457 1.00 36.78 599 ILE A CA 1
ATOM 4757 C C . ILE A 1 599 ? 7.686 -0.049 49.939 1.00 36.78 599 ILE A C 1
ATOM 4759 O O . ILE A 1 599 ? 8.239 0.995 50.254 1.00 36.78 599 ILE A O 1
ATOM 4763 N N . GLN A 1 600 ? 8.341 -1.215 49.926 1.00 35.25 600 GLN A N 1
ATOM 4764 C CA . GLN A 1 600 ? 9.760 -1.389 50.267 1.00 35.25 600 GLN A CA 1
ATOM 4765 C C . GLN A 1 600 ? 10.658 -0.668 49.254 1.00 35.25 600 GLN A C 1
ATOM 4767 O O . GLN A 1 600 ? 11.489 0.140 49.644 1.00 35.25 600 GLN A O 1
ATOM 4772 N N . LEU A 1 601 ? 10.417 -0.849 47.950 1.00 37.78 601 LEU A N 1
ATOM 4773 C CA . LEU A 1 601 ? 11.109 -0.101 46.894 1.00 37.78 601 LEU A CA 1
ATOM 4774 C C . LEU A 1 601 ? 10.886 1.412 47.014 1.00 37.78 601 LEU A C 1
ATOM 4776 O O . LEU A 1 601 ? 11.823 2.188 46.816 1.00 37.78 601 LEU A O 1
ATOM 4780 N N . ALA A 1 602 ? 9.667 1.839 47.359 1.00 34.78 602 ALA A N 1
ATOM 4781 C CA . ALA A 1 602 ? 9.354 3.246 47.584 1.00 34.78 602 ALA A CA 1
ATOM 4782 C C . ALA A 1 602 ? 10.018 3.795 48.860 1.00 34.78 602 ALA A C 1
ATOM 4784 O O . ALA A 1 602 ? 10.514 4.917 48.840 1.00 34.78 602 ALA A O 1
ATOM 4785 N N . SER A 1 603 ? 10.084 3.010 49.938 1.00 33.97 603 SER A N 1
ATOM 4786 C CA . SER A 1 603 ? 10.636 3.406 51.238 1.00 33.97 603 SER A CA 1
ATOM 4787 C C . SER A 1 603 ? 12.167 3.368 51.263 1.00 33.97 603 SER A C 1
ATOM 4789 O O . SER A 1 603 ? 12.770 4.274 51.827 1.00 33.97 603 SER A O 1
ATOM 4791 N N . ASP A 1 604 ? 12.806 2.411 50.586 1.00 36.53 604 ASP A N 1
ATOM 4792 C CA . ASP A 1 604 ? 14.263 2.358 50.385 1.00 36.53 604 ASP A CA 1
ATOM 4793 C C . ASP A 1 604 ? 14.718 3.520 49.484 1.00 36.53 604 ASP A C 1
ATOM 4795 O O . ASP A 1 604 ? 15.733 4.171 49.742 1.00 36.53 604 ASP A O 1
ATOM 4799 N N . SER A 1 605 ? 13.897 3.868 48.484 1.00 34.06 605 SER A N 1
ATOM 4800 C CA . SER A 1 605 ? 14.089 5.069 47.662 1.00 34.06 605 SER A CA 1
ATOM 4801 C C . SER A 1 605 ? 13.860 6.368 48.445 1.00 34.06 605 SER A C 1
ATOM 4803 O O . SER A 1 605 ? 14.516 7.366 48.151 1.00 34.06 605 SER A O 1
ATOM 4805 N N . PHE A 1 606 ? 12.961 6.374 49.440 1.00 31.70 606 PHE A N 1
ATOM 4806 C CA . PHE A 1 606 ? 12.650 7.536 50.284 1.00 31.70 606 PHE A CA 1
ATOM 4807 C C . PHE A 1 606 ? 13.676 7.737 51.413 1.00 31.70 606 PHE A C 1
ATOM 4809 O O . PHE A 1 606 ? 14.074 8.870 51.667 1.00 31.70 606 PHE A O 1
ATOM 4816 N N . ALA A 1 607 ? 14.181 6.663 52.033 1.00 32.38 607 ALA A N 1
ATOM 4817 C CA . ALA A 1 607 ? 15.241 6.690 53.048 1.00 32.38 607 ALA A CA 1
ATOM 4818 C C . ALA A 1 607 ? 16.605 7.086 52.455 1.00 32.38 607 ALA A C 1
ATOM 4820 O O . ALA A 1 607 ? 17.367 7.825 53.078 1.00 32.38 607 ALA A O 1
ATOM 4821 N N . ALA A 1 608 ? 16.880 6.694 51.206 1.00 34.69 608 ALA A N 1
ATOM 4822 C CA . ALA A 1 608 ? 18.020 7.211 50.447 1.00 34.69 608 ALA A CA 1
ATOM 4823 C C . ALA A 1 608 ? 17.883 8.715 50.114 1.00 34.69 608 ALA A C 1
ATOM 4825 O O . ALA A 1 608 ? 18.884 9.386 49.865 1.00 34.69 608 ALA A O 1
ATOM 4826 N N . PHE A 1 609 ? 16.656 9.258 50.132 1.00 31.08 609 PHE A N 1
ATOM 4827 C CA . PHE A 1 609 ? 16.344 10.650 49.782 1.00 31.08 609 PHE A CA 1
ATOM 4828 C C . PHE A 1 609 ? 16.129 11.589 50.974 1.00 31.08 609 PHE A C 1
ATOM 4830 O O . PHE A 1 609 ? 16.321 12.801 50.835 1.00 31.08 609 PHE A O 1
ATOM 4837 N N . SER A 1 610 ? 15.763 11.070 52.150 1.00 30.19 610 SER A N 1
ATOM 4838 C CA . SER A 1 610 ? 15.495 11.881 53.346 1.00 30.19 610 SER A CA 1
ATOM 4839 C C . SER A 1 610 ? 16.736 12.617 53.852 1.00 30.19 610 SER A C 1
ATOM 4841 O O . SER A 1 610 ? 16.594 13.691 54.440 1.00 30.19 610 SER A O 1
ATOM 4843 N N . ASN A 1 611 ? 17.931 12.098 53.545 1.00 34.34 611 ASN A N 1
ATOM 4844 C CA . ASN A 1 611 ? 19.214 12.726 53.861 1.00 34.34 611 ASN A CA 1
ATOM 4845 C C . ASN A 1 611 ? 19.518 13.986 53.036 1.00 34.34 611 ASN A C 1
ATOM 4847 O O . ASN A 1 611 ? 20.478 14.673 53.377 1.00 34.34 611 ASN A O 1
ATOM 4851 N N . LEU A 1 612 ? 18.754 14.309 51.976 1.00 33.03 612 LEU A N 1
ATOM 4852 C CA . LEU A 1 612 ? 19.182 15.356 51.042 1.00 33.03 612 LEU A CA 1
ATOM 4853 C C . LEU A 1 612 ? 18.442 16.696 51.073 1.00 33.03 612 LEU A C 1
ATOM 4855 O O . LEU A 1 612 ? 19.105 17.687 50.801 1.00 33.03 612 LEU A O 1
ATOM 4859 N N . LEU A 1 613 ? 17.142 16.819 51.363 1.00 27.61 613 LEU A N 1
ATOM 4860 C CA . LEU A 1 613 ? 16.480 18.133 51.207 1.00 27.61 613 LEU A CA 1
ATOM 4861 C C . LEU A 1 613 ? 15.277 18.337 52.124 1.00 27.61 613 LEU A C 1
ATOM 4863 O O . LEU A 1 613 ? 14.365 17.524 52.100 1.00 27.61 613 LEU A O 1
ATOM 4867 N N . GLY A 1 614 ? 15.289 19.440 52.882 1.00 30.30 614 GLY A N 1
ATOM 4868 C CA . GLY A 1 614 ? 14.210 19.950 53.738 1.00 30.30 614 GLY A CA 1
ATOM 4869 C C . GLY A 1 614 ? 12.919 20.365 53.008 1.00 30.30 614 GLY A C 1
ATOM 4870 O O . GLY A 1 614 ? 12.835 20.328 51.782 1.00 30.30 614 GLY A O 1
ATOM 4871 N N . ASP A 1 615 ? 11.909 20.714 53.810 1.00 34.91 615 ASP A N 1
ATOM 4872 C CA . ASP A 1 615 ? 10.488 20.922 53.471 1.00 34.91 615 ASP A CA 1
ATOM 4873 C C . ASP A 1 615 ? 10.175 22.047 52.474 1.00 34.91 615 ASP A C 1
ATOM 4875 O O . ASP A 1 615 ? 10.689 23.147 52.652 1.00 34.91 615 ASP A O 1
ATOM 4879 N N . VAL A 1 616 ? 9.232 21.815 51.532 1.00 29.80 616 VAL A N 1
ATOM 4880 C CA . VAL A 1 616 ? 8.390 22.859 50.881 1.00 29.80 616 VAL A CA 1
ATOM 4881 C C . VAL A 1 616 ? 7.048 22.275 50.348 1.00 29.80 616 VAL A C 1
ATOM 4883 O O . VAL A 1 616 ? 7.028 21.181 49.783 1.00 29.80 616 VAL A O 1
ATOM 4886 N N . THR A 1 617 ? 5.939 23.017 50.503 1.00 35.44 617 THR A N 1
ATOM 4887 C CA . THR A 1 617 ? 4.526 22.779 50.081 1.00 35.44 617 THR A CA 1
ATOM 4888 C C . THR A 1 617 ? 4.167 23.371 48.679 1.00 35.44 617 THR A C 1
ATOM 4890 O O . THR A 1 617 ? 4.971 24.108 48.115 1.00 35.44 617 THR A O 1
ATOM 4893 N N . ARG A 1 618 ? 2.988 23.064 48.074 1.00 37.50 618 ARG A N 1
ATOM 4894 C CA . ARG A 1 618 ? 2.531 23.509 46.712 1.00 37.50 618 ARG A CA 1
ATOM 4895 C C . ARG A 1 618 ? 1.116 24.146 46.676 1.00 37.50 618 ARG A C 1
ATOM 4897 O O . ARG A 1 618 ? 0.225 23.644 47.351 1.00 37.50 618 ARG A O 1
ATOM 4904 N N . GLU A 1 619 ? 0.911 25.145 45.798 1.00 40.12 619 GLU A N 1
ATOM 4905 C CA . GLU A 1 619 ? -0.348 25.881 45.483 1.00 40.12 619 GLU A CA 1
ATOM 4906 C C . GLU A 1 619 ? -0.747 25.766 43.976 1.00 40.12 619 GLU A C 1
ATOM 4908 O O . GLU A 1 619 ? 0.123 25.518 43.139 1.00 40.12 619 GLU A O 1
ATOM 4913 N N . GLY A 1 620 ? -2.039 25.934 43.617 1.00 44.66 620 GLY A N 1
ATOM 4914 C CA . GLY A 1 620 ? -2.603 25.831 42.241 1.00 44.66 620 GLY A CA 1
ATOM 4915 C C . GLY A 1 620 ? -2.432 27.079 41.343 1.00 44.66 620 GLY A C 1
ATOM 4916 O O . GLY A 1 620 ? -2.129 28.160 41.847 1.00 44.66 620 GLY A O 1
ATOM 4917 N N . ARG A 1 621 ? -2.617 26.958 40.006 1.00 56.84 621 ARG A N 1
ATOM 4918 C CA . ARG A 1 621 ? -2.262 28.015 39.020 1.00 56.84 621 ARG A CA 1
ATOM 4919 C C . ARG A 1 621 ? -3.455 28.538 38.200 1.00 56.84 621 ARG A C 1
ATOM 4921 O O . ARG A 1 621 ? -4.053 27.836 37.394 1.00 56.84 621 ARG A O 1
ATOM 4928 N N . LEU A 1 622 ? -3.747 29.828 38.338 1.00 71.94 622 LEU A N 1
ATOM 4929 C CA . LEU A 1 622 ? -4.742 30.549 37.536 1.00 71.94 622 LEU A CA 1
ATOM 4930 C C . LEU A 1 622 ? -4.223 30.796 36.102 1.00 71.94 622 LEU A C 1
ATOM 4932 O O . LEU A 1 622 ? -3.119 31.322 35.941 1.00 71.94 622 LEU A O 1
ATOM 4936 N N . ILE A 1 623 ? -4.994 30.432 35.068 1.00 78.38 623 ILE A N 1
ATOM 4937 C CA . ILE A 1 623 ? -4.657 30.689 33.656 1.00 78.38 623 ILE A CA 1
ATOM 4938 C C . ILE A 1 623 ? -5.392 31.936 33.179 1.00 78.38 623 ILE A C 1
ATOM 4940 O O . ILE A 1 623 ? -6.614 31.934 33.062 1.00 78.38 623 ILE A O 1
ATOM 4944 N N . THR A 1 624 ? -4.635 32.989 32.891 1.00 79.62 624 THR A N 1
ATOM 4945 C CA . THR A 1 624 ? -5.125 34.264 32.362 1.00 79.62 624 THR A CA 1
ATOM 4946 C C . THR A 1 624 ? -4.565 34.491 30.962 1.00 79.62 624 THR A C 1
ATOM 4948 O O . THR A 1 624 ? -3.390 34.211 30.711 1.00 79.62 624 THR A O 1
ATOM 4951 N N . TRP A 1 625 ? -5.394 34.996 30.046 1.00 87.44 625 TRP A N 1
ATOM 4952 C CA . TRP A 1 625 ? -4.897 35.521 28.775 1.00 87.44 625 TRP A CA 1
ATOM 4953 C C . TRP A 1 625 ? -4.057 36.780 29.037 1.00 87.44 625 TRP A C 1
ATOM 4955 O O . TRP A 1 625 ? -4.360 37.545 29.956 1.00 87.44 625 TRP A O 1
ATOM 4965 N N . GLN A 1 626 ? -2.987 36.984 28.266 1.00 84.69 626 GLN A N 1
ATOM 4966 C CA . GLN A 1 626 ? -2.103 38.141 28.417 1.00 84.69 626 GLN A CA 1
ATOM 4967 C C . GLN A 1 626 ? -1.943 38.890 27.089 1.00 84.69 626 GLN A C 1
ATOM 4969 O O . GLN A 1 626 ? -1.737 38.250 26.057 1.00 84.69 626 GLN A O 1
ATOM 4974 N N . PRO A 1 627 ? -1.979 40.236 27.102 1.00 87.06 627 PRO A N 1
ATOM 4975 C CA . PRO A 1 627 ? -1.765 41.027 25.899 1.00 87.06 627 PRO A CA 1
ATOM 4976 C C . PRO A 1 627 ? -0.319 40.907 25.383 1.00 87.06 627 PRO A C 1
ATOM 4978 O O . PRO A 1 627 ? 0.609 40.660 26.163 1.00 87.06 627 PRO A O 1
ATOM 4981 N N . PRO A 1 628 ? -0.095 41.091 24.069 1.00 89.12 628 PRO A N 1
ATOM 4982 C CA . PRO A 1 628 ? 1.233 40.998 23.479 1.00 89.12 628 PRO A CA 1
ATOM 4983 C C . PRO A 1 628 ? 2.091 42.233 23.823 1.00 89.12 628 PRO A C 1
ATOM 4985 O O . PRO A 1 628 ? 1.557 43.276 24.201 1.00 89.12 628 PRO A O 1
ATOM 4988 N N . PRO A 1 629 ? 3.429 42.163 23.663 1.00 90.31 629 PRO A N 1
ATOM 4989 C CA . PRO A 1 629 ? 4.317 43.301 23.908 1.00 90.31 629 PRO A CA 1
ATOM 4990 C C . PRO A 1 629 ? 3.960 44.542 23.073 1.00 90.31 629 PRO A C 1
ATOM 4992 O O . PRO A 1 629 ? 3.455 44.425 21.954 1.00 90.31 629 PRO A O 1
ATOM 4995 N N . ASN A 1 630 ? 4.302 45.732 23.580 1.00 88.00 630 ASN A N 1
ATOM 4996 C CA . ASN A 1 630 ? 4.069 47.006 22.890 1.00 88.00 630 ASN A CA 1
ATOM 4997 C C . ASN A 1 630 ? 4.570 46.983 21.436 1.00 88.00 630 ASN A C 1
ATOM 4999 O O . ASN A 1 630 ? 5.704 46.589 21.156 1.00 88.00 630 ASN A O 1
ATOM 5003 N N . GLY A 1 631 ? 3.709 47.416 20.511 1.00 86.62 631 GLY A N 1
ATOM 5004 C CA . GLY A 1 631 ? 4.002 47.425 19.073 1.00 86.62 631 GLY A CA 1
ATOM 5005 C C . GLY A 1 631 ? 3.873 46.064 18.375 1.00 86.62 631 GLY A C 1
ATOM 5006 O O . GLY A 1 631 ? 4.321 45.932 17.239 1.00 86.62 631 GLY A O 1
ATOM 5007 N N . THR A 1 632 ? 3.281 45.058 19.031 1.00 92.94 632 THR A N 1
ATOM 5008 C CA . THR A 1 632 ? 2.986 43.736 18.451 1.00 92.94 632 THR A CA 1
ATOM 5009 C C . THR A 1 632 ? 1.480 43.488 18.458 1.00 92.94 632 THR A C 1
ATOM 5011 O O . THR A 1 632 ? 0.808 43.789 19.442 1.00 92.94 632 THR A O 1
ATOM 5014 N N . CYS A 1 633 ? 0.949 42.941 17.365 1.00 95.50 633 CYS A N 1
ATOM 5015 C CA . CYS A 1 633 ? -0.434 42.466 17.306 1.00 95.50 633 CYS A CA 1
ATOM 5016 C C . CYS A 1 633 ? -0.482 40.965 17.597 1.00 95.50 633 CYS A C 1
ATOM 5018 O O . CYS A 1 633 ? 0.507 40.257 17.402 1.00 95.50 633 CYS A O 1
ATOM 5020 N N . ILE A 1 634 ? -1.632 40.464 18.031 1.00 95.38 634 ILE A N 1
ATOM 5021 C CA . ILE A 1 634 ? -1.832 39.038 18.294 1.00 95.38 634 ILE A CA 1
ATOM 5022 C C . ILE A 1 634 ? -3.063 38.523 17.566 1.00 95.38 634 ILE A C 1
ATOM 5024 O O . ILE A 1 634 ? -4.115 39.153 17.618 1.00 95.38 634 ILE A O 1
ATOM 5028 N N . LEU A 1 635 ? -2.905 37.403 16.872 1.00 96.06 635 LEU A N 1
ATOM 5029 C CA . LEU A 1 635 ? -3.953 36.640 16.216 1.00 96.06 635 LEU A CA 1
ATOM 5030 C C . LEU A 1 635 ? -4.283 35.438 17.097 1.00 96.06 635 LEU A C 1
ATOM 5032 O O . LEU A 1 635 ? -3.439 34.562 17.259 1.00 96.06 635 LEU A O 1
ATOM 5036 N N . ASN A 1 636 ? -5.506 35.377 17.612 1.00 95.81 636 ASN A N 1
ATOM 5037 C CA . ASN A 1 636 ? -6.058 34.160 18.203 1.00 95.81 636 ASN A CA 1
ATOM 5038 C C . ASN A 1 636 ? -6.966 33.487 17.176 1.00 95.81 636 ASN A C 1
ATOM 5040 O O . ASN A 1 636 ? -7.785 34.166 16.555 1.00 95.81 636 ASN A O 1
ATOM 5044 N N . THR A 1 637 ? -6.820 32.180 16.989 1.00 94.56 637 THR A N 1
ATOM 5045 C CA . THR A 1 637 ? -7.614 31.402 16.028 1.00 94.56 637 THR A CA 1
ATOM 5046 C C . THR A 1 637 ? -7.976 30.036 16.594 1.00 94.56 637 THR A C 1
ATOM 5048 O O . THR A 1 637 ? -7.280 29.528 17.473 1.00 94.56 637 THR A O 1
ATOM 5051 N N . ASP A 1 638 ? -9.078 29.485 16.091 1.00 92.69 638 ASP A N 1
ATOM 5052 C CA . ASP A 1 638 ? -9.614 28.173 16.462 1.00 92.69 638 ASP A CA 1
ATOM 5053 C C . ASP A 1 638 ? -10.415 27.574 15.285 1.00 92.69 638 ASP A C 1
ATOM 5055 O O . ASP A 1 638 ? -10.888 28.309 14.402 1.00 92.69 638 ASP A O 1
ATOM 5059 N N . GLY A 1 639 ? -10.553 26.249 15.249 1.00 88.75 639 GLY A N 1
ATOM 5060 C CA . GLY A 1 639 ? -11.277 25.485 14.240 1.00 88.75 639 GLY A CA 1
ATOM 5061 C C . GLY A 1 639 ? -12.390 24.625 14.845 1.00 88.75 639 GLY A C 1
ATOM 5062 O O . GLY A 1 639 ? -12.140 23.655 15.555 1.00 88.75 639 GLY A O 1
ATOM 5063 N N . SER A 1 640 ? -13.638 24.873 14.444 1.00 85.19 640 SER A N 1
ATOM 5064 C CA . SER A 1 640 ? -14.812 24.117 14.894 1.00 85.19 640 SER A CA 1
ATOM 5065 C C . SER A 1 640 ? -15.360 23.198 13.794 1.00 85.19 640 SER A C 1
ATOM 5067 O O . SER A 1 640 ? -15.310 23.490 12.599 1.00 85.19 640 SER A O 1
ATOM 5069 N N . ARG A 1 641 ? -15.892 22.028 14.165 1.00 81.00 641 ARG A N 1
ATOM 5070 C CA . ARG A 1 641 ? -16.454 21.056 13.210 1.00 81.00 641 ARG A CA 1
ATOM 5071 C C . ARG A 1 641 ? -17.727 20.420 13.743 1.00 81.00 641 ARG A C 1
ATOM 5073 O O . ARG A 1 641 ? -17.685 19.717 14.747 1.00 81.00 641 ARG A O 1
ATOM 5080 N N . CYS A 1 642 ? -18.821 20.584 13.004 1.00 72.19 642 CYS A N 1
ATOM 5081 C CA . CYS A 1 642 ? -20.093 19.938 13.270 1.00 72.19 642 CYS A CA 1
ATOM 5082 C C . CYS A 1 642 ? -20.040 18.440 12.929 1.00 72.19 642 CYS A C 1
ATOM 5084 O O . CYS A 1 642 ? -19.462 17.986 11.932 1.00 72.19 642 CYS A O 1
ATOM 5086 N N . PHE A 1 643 ? -20.637 17.652 13.815 1.00 50.00 643 PHE A N 1
ATOM 5087 C CA . PHE A 1 643 ? -20.501 16.202 13.868 1.00 50.00 643 PHE A CA 1
ATOM 5088 C C . PHE A 1 643 ? -21.470 15.475 12.941 1.00 50.00 643 PHE A C 1
ATOM 5090 O O . PHE A 1 643 ? -21.126 14.423 12.390 1.00 50.00 643 PHE A O 1
ATOM 5097 N N . ASP A 1 644 ? -22.645 16.067 12.753 1.00 48.81 644 ASP A N 1
ATOM 5098 C CA . ASP A 1 644 ? -23.801 15.422 12.139 1.00 48.81 644 ASP A CA 1
ATOM 5099 C C . ASP A 1 644 ? -23.769 15.486 10.604 1.00 48.81 644 ASP A C 1
ATOM 5101 O O . ASP A 1 644 ? -24.155 14.528 9.933 1.00 48.81 644 ASP A O 1
ATOM 5105 N N . ASP A 1 645 ? -23.232 16.562 10.026 1.00 63.94 645 ASP A N 1
ATOM 5106 C CA . ASP A 1 645 ? -23.200 16.806 8.574 1.00 63.94 645 ASP A CA 1
ATOM 5107 C C . ASP A 1 645 ? -21.778 16.957 7.991 1.00 63.94 645 ASP A C 1
ATOM 5109 O O . ASP A 1 645 ? -21.594 17.002 6.765 1.00 63.94 645 ASP A O 1
ATOM 5113 N N . GLY A 1 646 ? -20.765 16.975 8.866 1.00 62.28 646 GLY A N 1
ATOM 5114 C CA . GLY A 1 646 ? -19.355 17.123 8.526 1.00 62.28 646 GLY A CA 1
ATOM 5115 C C . GLY A 1 646 ? -18.942 18.540 8.133 1.00 62.28 646 GLY A C 1
ATOM 5116 O O . GLY A 1 646 ? -17.851 18.676 7.572 1.00 62.28 646 GLY A O 1
ATOM 5117 N N . HIS A 1 647 ? -19.790 19.535 8.396 1.00 80.00 647 HIS A N 1
ATOM 5118 C CA . HIS A 1 647 ? -19.530 20.951 8.164 1.00 80.00 647 HIS A CA 1
ATOM 5119 C C . HIS A 1 647 ? -18.509 21.492 9.171 1.00 80.00 647 HIS A C 1
ATOM 5121 O O . HIS A 1 647 ? -18.449 21.049 10.317 1.00 80.00 647 HIS A O 1
ATOM 5127 N N . ALA A 1 648 ? -17.641 22.389 8.733 1.00 87.69 648 ALA A N 1
ATOM 5128 C CA . ALA A 1 648 ? -16.493 22.863 9.479 1.00 87.69 648 ALA A CA 1
ATOM 5129 C C . ALA A 1 648 ? -16.280 24.354 9.237 1.00 87.69 648 ALA A C 1
ATOM 5131 O O . ALA A 1 648 ? -16.469 24.878 8.132 1.00 87.69 648 ALA A O 1
ATOM 5132 N N . SER A 1 649 ? -15.825 25.023 10.277 1.00 92.50 649 SER A N 1
ATOM 5133 C CA . SER A 1 649 ? -15.613 26.453 10.315 1.00 92.50 649 SER A CA 1
ATOM 5134 C C . SER A 1 649 ? -14.358 26.774 11.115 1.00 92.50 649 SER A C 1
ATOM 5136 O O . SER A 1 649 ? -13.843 25.958 11.873 1.00 92.50 649 SER A O 1
ATOM 5138 N N . ALA A 1 650 ? -13.841 27.973 10.930 1.00 94.94 650 ALA A N 1
ATOM 5139 C CA . ALA A 1 650 ? -12.769 28.523 11.728 1.00 94.94 650 ALA A CA 1
ATOM 5140 C C . ALA A 1 650 ? -13.113 29.963 12.085 1.00 94.94 650 ALA A C 1
ATOM 5142 O O . ALA A 1 650 ? -13.831 30.647 11.350 1.00 94.94 650 ALA A O 1
ATOM 5143 N N . GLY A 1 651 ? -12.599 30.423 13.210 1.00 95.44 651 GLY A N 1
ATOM 5144 C CA . GLY A 1 651 ? -12.807 31.778 13.685 1.00 95.44 651 GLY A CA 1
ATOM 5145 C C . GLY A 1 651 ? -11.518 32.330 14.246 1.00 95.44 651 GLY A C 1
ATOM 5146 O O . GLY A 1 651 ? -10.682 31.597 14.772 1.00 95.44 651 GLY A O 1
ATOM 5147 N N . GLY A 1 652 ? -11.350 33.638 14.127 1.00 96.19 652 GLY A N 1
ATOM 5148 C CA . GLY A 1 652 ? -10.196 34.287 14.715 1.00 96.19 652 GLY A CA 1
ATOM 5149 C C . GLY A 1 652 ? -10.365 35.783 14.859 1.00 96.19 652 GLY A C 1
ATOM 5150 O O . GLY A 1 652 ? -11.224 36.409 14.238 1.00 96.19 652 GLY A O 1
ATOM 5151 N N . LEU A 1 653 ? -9.526 36.352 15.712 1.00 96.56 653 LEU A N 1
ATOM 5152 C CA . LEU A 1 653 ? -9.505 37.770 16.023 1.00 96.56 653 LEU A CA 1
ATOM 5153 C C . LEU A 1 653 ? -8.078 38.278 16.131 1.00 96.56 653 LEU A C 1
ATOM 5155 O O . LEU A 1 653 ? -7.191 37.571 16.611 1.00 96.56 653 LEU A O 1
ATOM 5159 N N . ILE A 1 654 ? -7.883 39.527 15.720 1.00 96.44 654 ILE A N 1
ATOM 5160 C CA . ILE A 1 654 ? -6.629 40.250 15.874 1.00 96.44 654 ILE A CA 1
ATOM 5161 C C . ILE A 1 654 ? -6.806 41.361 16.900 1.00 96.44 654 ILE A C 1
ATOM 5163 O O . ILE A 1 654 ? -7.764 42.138 16.851 1.00 96.44 654 ILE A O 1
ATOM 5167 N N . ARG A 1 655 ? -5.866 41.423 17.844 1.00 94.38 655 ARG A N 1
ATOM 5168 C CA . ARG A 1 655 ? -5.848 42.390 18.944 1.00 94.38 655 ARG A CA 1
ATOM 5169 C C . ARG A 1 655 ? -4.539 43.177 18.959 1.00 94.38 655 ARG A C 1
ATOM 5171 O O . ARG A 1 655 ? -3.490 42.658 18.568 1.00 94.38 655 ARG A O 1
ATOM 5178 N N . ASN A 1 656 ? -4.599 44.423 19.424 1.00 93.00 656 ASN A N 1
ATOM 5179 C CA . ASN A 1 656 ? -3.415 45.269 19.601 1.00 93.00 656 ASN A CA 1
ATOM 5180 C C . ASN A 1 656 ? -2.666 44.945 20.914 1.00 93.00 656 ASN A C 1
ATOM 5182 O O . ASN A 1 656 ? -3.087 44.085 21.689 1.00 93.00 656 ASN A O 1
ATOM 5186 N N . SER A 1 657 ? -1.577 45.665 21.204 1.00 91.62 657 SER A N 1
ATOM 5187 C CA . SER A 1 657 ? -0.779 45.482 22.431 1.00 91.62 657 SER A CA 1
ATOM 5188 C C . SER A 1 657 ? -1.492 45.840 23.736 1.00 91.62 657 SER A C 1
ATOM 5190 O O . SER A 1 657 ? -0.983 45.557 24.812 1.00 91.62 657 SER A O 1
ATOM 5192 N N . GLU A 1 658 ? -2.683 46.431 23.665 1.00 88.19 658 GLU A N 1
ATOM 5193 C CA . GLU A 1 658 ? -3.547 46.672 24.824 1.00 88.19 658 GLU A CA 1
ATOM 5194 C C . GLU A 1 658 ? -4.654 45.611 24.955 1.00 88.19 658 GLU A C 1
ATOM 5196 O O . GLU A 1 658 ? -5.551 45.743 25.787 1.00 88.19 658 GLU A O 1
ATOM 5201 N N . GLY A 1 659 ? -4.634 44.580 24.104 1.00 87.25 659 GLY A N 1
ATOM 5202 C CA . GLY A 1 659 ? -5.661 43.543 24.038 1.00 87.25 659 GLY A CA 1
ATOM 5203 C C . GLY A 1 659 ? -6.996 44.010 23.457 1.00 87.25 659 GLY A C 1
ATOM 5204 O O . GLY A 1 659 ? -7.977 43.272 23.529 1.00 87.25 659 GLY A O 1
ATOM 5205 N N . ARG A 1 660 ? -7.058 45.211 22.864 1.00 90.25 660 ARG A N 1
ATOM 5206 C CA . ARG A 1 660 ? -8.275 45.712 22.213 1.00 90.25 660 ARG A CA 1
ATOM 5207 C C . ARG A 1 660 ? -8.462 45.043 20.857 1.00 90.25 660 ARG A C 1
ATOM 5209 O O . ARG A 1 660 ? -7.493 44.859 20.119 1.00 90.25 660 ARG A O 1
ATOM 5216 N N . TRP A 1 661 ? -9.715 44.733 20.538 1.00 94.12 661 TRP A N 1
ATOM 5217 C CA . TRP A 1 661 ? -10.129 44.251 19.224 1.00 94.12 661 TRP A CA 1
ATOM 5218 C C . TRP A 1 661 ? -9.688 45.220 18.123 1.00 94.12 661 TRP A C 1
ATOM 5220 O O . TRP A 1 661 ? -9.883 46.429 18.247 1.00 94.12 661 TRP A O 1
ATOM 5230 N N . MET A 1 662 ? -9.089 44.685 17.061 1.00 94.19 662 MET A N 1
ATOM 5231 C CA . MET A 1 662 ? -8.802 45.432 15.836 1.00 94.19 662 MET A CA 1
ATOM 5232 C C . MET A 1 662 ? -9.743 45.020 14.709 1.00 94.19 662 MET A C 1
ATOM 5234 O O . MET A 1 662 ? -10.279 45.881 14.025 1.00 94.19 662 MET A O 1
ATOM 5238 N N . PHE A 1 663 ? -9.881 43.713 14.493 1.00 95.94 663 PHE A N 1
ATOM 5239 C CA . PHE A 1 663 ? -10.804 43.085 13.549 1.00 95.94 663 PHE A CA 1
ATOM 5240 C C . PHE A 1 663 ? -10.807 41.571 13.798 1.00 95.94 663 PHE A C 1
ATOM 5242 O O . PHE A 1 663 ? -9.885 41.029 14.416 1.00 95.94 663 PHE A O 1
ATOM 5249 N N . GLY A 1 664 ? -11.809 40.869 13.283 1.00 95.81 664 GLY A N 1
ATOM 5250 C CA . GLY A 1 664 ? -11.905 39.414 13.343 1.00 95.81 664 GLY A CA 1
ATOM 5251 C C . GLY A 1 664 ? -12.537 38.831 12.093 1.00 95.81 664 GLY A C 1
ATOM 5252 O O . GLY A 1 664 ? -12.882 39.548 11.153 1.00 95.81 664 GLY A O 1
ATOM 5253 N N . PHE A 1 665 ? -12.661 37.513 12.059 1.00 96.94 665 PHE A N 1
ATOM 5254 C CA . PHE A 1 665 ? -13.234 36.817 10.921 1.00 96.94 665 PHE A CA 1
ATOM 5255 C C . PHE A 1 665 ? -13.987 35.559 11.326 1.00 96.94 665 PHE A C 1
ATOM 5257 O O . PHE A 1 665 ? -13.640 34.875 12.290 1.00 96.94 665 PHE A O 1
ATOM 5264 N N . LEU A 1 666 ? -14.993 35.253 10.514 1.00 96.62 666 LEU A N 1
ATOM 5265 C CA . LEU A 1 666 ? -15.691 33.978 10.484 1.00 96.62 666 LEU A CA 1
ATOM 5266 C C . LEU A 1 666 ? -15.352 33.314 9.155 1.00 96.62 666 LEU A C 1
ATOM 5268 O O . LEU A 1 666 ? -15.547 33.910 8.095 1.00 96.62 666 LEU A O 1
ATOM 5272 N N . LEU A 1 667 ? -14.831 32.097 9.195 1.00 95.38 667 LEU A N 1
ATOM 5273 C CA . LEU A 1 667 ? -14.502 31.323 8.011 1.00 95.38 667 LEU A CA 1
ATOM 5274 C C . LEU A 1 667 ? -15.346 30.055 8.005 1.00 95.38 667 LEU A C 1
ATOM 5276 O O . LEU A 1 667 ? -15.077 29.110 8.737 1.00 95.38 667 LEU A O 1
ATOM 5280 N N . ASN A 1 668 ? -16.347 30.009 7.139 1.00 92.62 668 ASN A N 1
ATOM 5281 C CA . ASN A 1 668 ? -17.079 28.783 6.872 1.00 92.62 668 ASN A CA 1
ATOM 5282 C C . ASN A 1 668 ? -16.375 28.029 5.731 1.00 92.62 668 ASN A C 1
ATOM 5284 O O . ASN A 1 668 ? -16.400 28.453 4.573 1.00 92.62 668 ASN A O 1
ATOM 5288 N N . THR A 1 669 ? -15.731 26.910 6.070 1.00 84.06 669 THR A N 1
ATOM 5289 C CA . THR A 1 669 ? -14.918 26.112 5.133 1.00 84.06 669 THR A CA 1
ATOM 5290 C C . THR A 1 669 ? -15.725 25.067 4.357 1.00 84.06 669 THR A C 1
ATOM 5292 O O . THR A 1 669 ? -15.185 24.406 3.468 1.00 84.06 669 THR A O 1
ATOM 5295 N N . GLY A 1 670 ? -17.013 24.888 4.666 1.00 85.19 670 GLY A N 1
ATOM 5296 C CA . GLY A 1 670 ? -17.793 23.768 4.148 1.00 85.19 670 GLY A CA 1
ATOM 5297 C C . GLY A 1 670 ? -17.403 22.452 4.825 1.00 85.19 670 GLY A C 1
ATOM 5298 O O . GLY A 1 670 ? -17.260 22.379 6.038 1.00 85.19 670 GLY A O 1
ATOM 5299 N N . ARG A 1 671 ? -17.228 21.371 4.056 1.00 82.75 671 ARG A N 1
ATOM 5300 C CA . ARG A 1 671 ? -16.919 20.038 4.606 1.00 82.75 671 ARG A CA 1
ATOM 5301 C C . ARG A 1 671 ? -15.419 19.739 4.583 1.00 82.75 671 ARG A C 1
ATOM 5303 O O . ARG A 1 671 ? -14.915 19.250 3.576 1.00 82.75 671 ARG A O 1
ATOM 5310 N N . THR A 1 672 ? -14.734 19.948 5.706 1.00 76.81 672 THR A N 1
ATOM 5311 C CA . THR A 1 672 ? -13.289 19.672 5.865 1.00 76.81 672 THR A CA 1
ATOM 5312 C C . THR A 1 672 ? -13.000 18.979 7.212 1.00 76.81 672 THR A C 1
ATOM 5314 O O . THR A 1 672 ? -13.915 18.744 8.010 1.00 76.81 672 THR A O 1
ATOM 5317 N N . GLY A 1 673 ? -11.765 18.529 7.459 1.00 72.75 673 GLY A N 1
ATOM 5318 C CA . GLY A 1 673 ? -11.341 17.962 8.750 1.00 72.75 673 GLY A CA 1
ATOM 5319 C C . GLY A 1 673 ? -11.067 19.029 9.821 1.00 72.75 673 GLY A C 1
ATOM 5320 O O . GLY A 1 673 ? -10.761 20.161 9.489 1.00 72.75 673 GLY A O 1
ATOM 5321 N N . SER A 1 674 ? -11.110 18.675 11.114 1.00 77.38 674 SER A N 1
ATOM 5322 C CA . SER A 1 674 ? -10.840 19.642 12.206 1.00 77.38 674 SER A CA 1
ATOM 5323 C C . SER A 1 674 ? -9.429 20.243 12.109 1.00 77.38 674 SER A C 1
ATOM 5325 O O . SER A 1 674 ? -9.288 21.454 12.134 1.00 77.38 674 SER A O 1
ATOM 5327 N N . LEU A 1 675 ? -8.405 19.425 11.832 1.00 78.69 675 LEU A N 1
ATOM 5328 C CA . LEU A 1 675 ? -7.044 19.922 11.588 1.00 78.69 675 LEU A CA 1
ATOM 5329 C C . LEU A 1 675 ? -6.950 20.875 10.381 1.00 78.69 675 LEU A C 1
ATOM 5331 O O . LEU A 1 675 ? -6.138 21.793 10.379 1.00 78.69 675 LEU A O 1
ATOM 5335 N N . GLU A 1 676 ? -7.740 20.639 9.333 1.00 82.88 676 GLU A N 1
ATOM 5336 C CA . GLU A 1 676 ? -7.776 21.529 8.168 1.00 82.88 676 GLU A CA 1
ATOM 5337 C C . GLU A 1 676 ? -8.471 22.845 8.518 1.00 82.88 676 GLU A C 1
ATOM 5339 O O . GLU A 1 676 ? -7.980 23.887 8.105 1.00 82.88 676 GLU A O 1
ATOM 5344 N N . ALA A 1 677 ? -9.550 22.814 9.306 1.00 86.81 677 ALA A N 1
ATOM 5345 C CA . ALA A 1 677 ? -10.243 24.011 9.777 1.00 86.81 677 ALA A CA 1
ATOM 5346 C C . ALA A 1 677 ? -9.311 24.921 10.597 1.00 86.81 677 ALA A C 1
ATOM 5348 O O . ALA A 1 677 ? -9.207 26.105 10.293 1.00 86.81 677 ALA A O 1
ATOM 5349 N N . GLU A 1 678 ? -8.541 24.354 11.530 1.00 87.81 678 GLU A N 1
ATOM 5350 C CA . GLU A 1 678 ? -7.506 25.075 12.294 1.00 87.81 678 GLU A CA 1
ATOM 5351 C C . GLU A 1 678 ? -6.496 25.785 11.382 1.00 87.81 678 GLU A C 1
ATOM 5353 O O . GLU A 1 678 ? -6.229 26.982 11.498 1.00 87.81 678 GLU A O 1
ATOM 5358 N N . LEU A 1 679 ? -5.944 25.042 10.418 1.00 89.25 679 LEU A N 1
ATOM 5359 C CA . LEU A 1 679 ? -4.950 25.561 9.482 1.00 89.25 679 LEU A CA 1
ATOM 5360 C C . LEU A 1 679 ? -5.539 26.620 8.540 1.00 89.25 679 LEU A C 1
ATOM 5362 O O . LEU A 1 679 ? -4.860 27.592 8.212 1.00 89.25 679 LEU A O 1
ATOM 5366 N N . TRP A 1 680 ? -6.795 26.456 8.125 1.00 92.31 680 TRP A N 1
ATOM 5367 C CA . TRP A 1 680 ? -7.527 27.444 7.338 1.00 92.31 680 TRP A CA 1
ATOM 5368 C C . TRP A 1 680 ? -7.777 28.731 8.134 1.00 92.31 680 TRP A C 1
ATOM 5370 O O . TRP A 1 680 ? -7.609 29.816 7.574 1.00 92.31 680 TRP A O 1
ATOM 5380 N N . GLY A 1 681 ? -8.093 28.626 9.429 1.00 92.56 681 GLY A N 1
ATOM 5381 C CA . GLY A 1 681 ? -8.199 29.763 10.346 1.00 92.56 681 GLY A CA 1
ATOM 5382 C C . GLY A 1 681 ? -6.884 30.531 10.468 1.00 92.56 681 GLY A C 1
ATOM 5383 O O . GLY A 1 681 ? -6.844 31.737 10.220 1.00 92.56 681 GLY A O 1
ATOM 5384 N N . ILE A 1 682 ? -5.778 29.818 10.714 1.00 93.25 682 ILE A N 1
ATOM 5385 C CA . ILE A 1 682 ? -4.426 30.401 10.767 1.00 93.25 682 ILE A CA 1
ATOM 5386 C C . ILE A 1 682 ? -4.094 31.126 9.463 1.00 93.25 682 ILE A C 1
ATOM 5388 O O . ILE A 1 682 ? -3.721 32.301 9.476 1.00 93.25 682 ILE A O 1
ATOM 5392 N N . ARG A 1 683 ? -4.260 30.443 8.326 1.00 94.56 683 ARG A N 1
ATOM 5393 C CA . ARG A 1 683 ? -3.985 31.003 7.000 1.00 94.56 683 ARG A CA 1
ATOM 5394 C C . ARG A 1 683 ? -4.770 32.288 6.764 1.00 94.56 683 ARG A C 1
ATOM 5396 O O . ARG A 1 683 ? -4.207 33.282 6.306 1.00 94.56 683 ARG A O 1
ATOM 5403 N N . GLN A 1 684 ? -6.067 32.268 7.065 1.00 95.19 684 GLN A N 1
ATOM 5404 C CA . GLN A 1 684 ? -6.937 33.408 6.825 1.00 95.19 684 GLN A CA 1
ATOM 5405 C C . GLN A 1 684 ? -6.577 34.592 7.726 1.00 95.19 684 GLN A C 1
ATOM 5407 O O . GLN A 1 684 ? -6.471 35.717 7.232 1.00 95.19 684 GLN A O 1
ATOM 5412 N N . GLY A 1 685 ? -6.320 34.342 9.011 1.00 94.44 685 GLY A N 1
ATOM 5413 C CA . GLY A 1 685 ? -5.876 35.374 9.945 1.00 94.44 685 GLY A CA 1
ATOM 5414 C C . GLY A 1 685 ? -4.555 36.021 9.520 1.00 94.44 685 GLY A C 1
ATOM 5415 O O . GLY A 1 685 ? -4.431 37.244 9.570 1.00 94.44 685 GLY A O 1
ATOM 5416 N N . ILE A 1 686 ? -3.600 35.235 9.008 1.00 93.81 686 ILE A N 1
ATOM 5417 C CA . ILE A 1 686 ? -2.332 35.756 8.475 1.00 93.81 686 ILE A CA 1
ATOM 5418 C C . ILE A 1 686 ? -2.558 36.660 7.255 1.00 93.81 686 ILE A C 1
ATOM 5420 O O . ILE A 1 686 ? -2.005 37.760 7.192 1.00 93.81 686 ILE A O 1
ATOM 5424 N N . ILE A 1 687 ? -3.367 36.218 6.287 1.00 93.56 687 ILE A N 1
ATOM 5425 C CA . ILE A 1 687 ? -3.663 37.005 5.079 1.00 93.56 687 ILE A CA 1
ATOM 5426 C C . ILE A 1 687 ? -4.288 38.350 5.459 1.00 93.56 687 ILE A C 1
ATOM 5428 O O . ILE A 1 687 ? -3.891 39.391 4.936 1.00 93.56 687 ILE A O 1
ATOM 5432 N N . MET A 1 688 ? -5.231 38.349 6.403 1.00 92.81 688 MET A N 1
ATOM 5433 C CA . MET A 1 688 ? -5.859 39.584 6.870 1.00 92.81 688 MET A CA 1
ATOM 5434 C C . MET A 1 688 ? -4.877 40.500 7.602 1.00 92.81 688 MET A C 1
ATOM 5436 O O . MET A 1 688 ? -4.881 41.705 7.353 1.00 92.81 688 MET A O 1
ATOM 5440 N N . ALA A 1 689 ? -4.010 39.944 8.453 1.00 93.81 689 ALA A N 1
ATOM 5441 C CA . ALA A 1 689 ? -2.982 40.711 9.150 1.00 93.81 689 ALA A CA 1
ATOM 5442 C C . ALA A 1 689 ? -2.053 41.440 8.168 1.00 93.81 689 ALA A C 1
ATOM 5444 O O . ALA A 1 689 ? -1.804 42.639 8.318 1.00 93.81 689 ALA A O 1
ATOM 5445 N N . LYS A 1 690 ? -1.605 40.738 7.121 1.00 91.06 690 LYS A N 1
ATOM 5446 C CA . LYS A 1 690 ? -0.773 41.320 6.062 1.00 91.06 690 LYS A CA 1
ATOM 5447 C C . LYS A 1 690 ? -1.495 42.395 5.264 1.00 91.06 690 LYS A C 1
ATOM 5449 O O . LYS A 1 690 ? -0.944 43.473 5.069 1.00 91.06 690 LYS A O 1
ATOM 5454 N N . ASN A 1 691 ? -2.739 42.142 4.857 1.00 91.06 691 ASN A N 1
ATOM 5455 C CA . ASN A 1 691 ? -3.536 43.121 4.110 1.00 91.06 691 ASN A CA 1
ATOM 5456 C C . ASN A 1 691 ? -3.780 44.416 4.906 1.00 91.06 691 ASN A C 1
ATOM 5458 O O . ASN A 1 691 ? -4.038 45.462 4.318 1.00 91.06 691 ASN A O 1
ATOM 5462 N N . ARG A 1 692 ? -3.682 44.354 6.240 1.00 91.00 692 ARG A N 1
ATOM 5463 C CA . ARG A 1 692 ? -3.789 45.497 7.160 1.00 91.00 692 ARG A CA 1
ATOM 5464 C C . ARG A 1 692 ? -2.434 46.113 7.535 1.00 91.00 692 ARG A C 1
ATOM 5466 O O . ARG A 1 692 ? -2.393 46.996 8.386 1.00 91.00 692 ARG A O 1
ATOM 5473 N N . GLY A 1 693 ? -1.335 45.675 6.916 1.00 91.31 693 GLY A N 1
ATOM 5474 C CA . GLY A 1 693 ? 0.000 46.249 7.108 1.00 91.31 693 GLY A CA 1
ATOM 5475 C C . GLY A 1 693 ? 0.647 45.946 8.464 1.00 91.31 693 GLY A C 1
ATOM 5476 O O . GLY A 1 693 ? 1.509 46.703 8.910 1.00 91.31 693 GLY A O 1
ATOM 5477 N N . ILE A 1 694 ? 0.245 44.867 9.146 1.00 93.75 694 ILE A N 1
ATOM 5478 C CA . ILE A 1 694 ? 0.841 44.471 10.431 1.00 93.75 694 ILE A CA 1
ATOM 5479 C C . ILE A 1 694 ? 2.258 43.929 10.196 1.00 93.75 694 ILE A C 1
ATOM 5481 O O . ILE A 1 694 ? 2.442 42.989 9.433 1.00 93.75 694 ILE A O 1
ATOM 5485 N N . GLN A 1 695 ? 3.257 44.487 10.890 1.00 90.50 695 GLN A N 1
ATOM 5486 C CA . GLN A 1 695 ? 4.672 44.094 10.744 1.00 90.50 695 GLN A CA 1
ATOM 5487 C C . GLN A 1 695 ? 5.173 43.115 11.818 1.00 90.50 695 GLN A C 1
ATOM 5489 O O . GLN A 1 695 ? 6.194 42.455 11.624 1.00 90.50 695 GLN A O 1
ATOM 5494 N N . ARG A 1 696 ? 4.496 43.038 12.971 1.00 93.81 696 ARG A N 1
ATOM 5495 C CA . ARG A 1 696 ? 4.850 42.138 14.082 1.00 93.81 696 ARG A CA 1
ATOM 5496 C C . ARG A 1 696 ? 3.596 41.437 14.591 1.00 93.81 696 ARG A C 1
ATOM 5498 O O . ARG A 1 696 ? 2.715 42.104 15.140 1.00 93.81 696 ARG A O 1
ATOM 5505 N N . LEU A 1 697 ? 3.522 40.120 14.414 1.00 94.69 697 LEU A N 1
ATOM 5506 C CA . LEU A 1 697 ? 2.358 39.307 14.764 1.00 94.69 697 LEU A CA 1
ATOM 5507 C C . LEU A 1 697 ? 2.747 38.123 15.658 1.00 94.69 697 LEU A C 1
ATOM 5509 O O . LEU A 1 697 ? 3.678 37.383 15.361 1.00 94.69 697 LEU A O 1
ATOM 5513 N N . ILE A 1 698 ? 1.991 37.905 16.727 1.00 94.75 698 ILE A N 1
ATOM 5514 C CA . ILE A 1 698 ? 1.994 36.647 17.477 1.00 94.75 698 ILE A CA 1
ATOM 5515 C C . ILE A 1 698 ? 0.761 35.848 17.058 1.00 94.75 698 ILE A C 1
ATOM 5517 O O . ILE A 1 698 ? -0.331 36.399 17.021 1.00 94.75 698 ILE A O 1
ATOM 5521 N N . ILE A 1 699 ? 0.918 34.568 16.741 1.00 93.69 699 ILE A N 1
ATOM 5522 C CA . ILE A 1 699 ? -0.185 33.670 16.392 1.00 93.69 699 ILE A CA 1
ATOM 5523 C C . ILE A 1 699 ? -0.382 32.688 17.544 1.00 93.69 699 ILE A C 1
ATOM 5525 O O . ILE A 1 699 ? 0.534 31.939 17.879 1.00 93.69 699 ILE A O 1
ATOM 5529 N N . GLU A 1 700 ? -1.573 32.689 18.129 1.00 92.69 700 GLU A N 1
ATOM 5530 C CA . GLU A 1 700 ? -1.990 31.840 19.239 1.00 92.69 700 GLU A CA 1
ATOM 5531 C C . GLU A 1 700 ? -3.160 30.942 18.840 1.00 92.69 700 GLU A C 1
ATOM 5533 O O . GLU A 1 700 ? -4.160 31.396 18.286 1.00 92.69 700 GLU A O 1
ATOM 5538 N N . PHE A 1 701 ? -3.028 29.659 19.158 1.00 87.62 701 PHE A N 1
ATOM 5539 C CA . PHE A 1 701 ? -4.074 28.649 19.008 1.00 87.62 701 PHE A CA 1
ATOM 5540 C C . PHE A 1 701 ? -3.826 27.508 20.006 1.00 87.62 701 PHE A C 1
ATOM 5542 O O . PHE A 1 701 ? -2.718 27.355 20.539 1.00 87.62 701 PHE A O 1
ATOM 5549 N N . ASP A 1 702 ? -4.857 26.719 20.285 1.00 78.69 702 ASP A N 1
ATOM 5550 C CA . ASP A 1 702 ? -4.886 25.686 21.331 1.00 78.69 702 ASP A CA 1
ATOM 5551 C C . ASP A 1 702 ? -4.640 24.257 20.802 1.00 78.69 702 ASP A C 1
ATOM 5553 O O . ASP A 1 702 ? -4.604 23.281 21.556 1.00 78.69 702 ASP A O 1
ATOM 5557 N N . ALA A 1 703 ? -4.345 24.128 19.506 1.00 74.56 703 ALA A N 1
ATOM 5558 C CA . ALA A 1 703 ? -3.918 22.883 18.879 1.00 74.56 703 ALA A CA 1
ATOM 5559 C C . ALA A 1 703 ? -2.383 22.703 18.914 1.00 74.56 703 ALA A C 1
ATOM 5561 O O . ALA A 1 703 ? -1.666 23.050 17.970 1.00 74.56 703 ALA A O 1
ATOM 5562 N N . GLN A 1 704 ? -1.844 22.063 19.961 1.00 68.88 704 GLN A N 1
ATOM 5563 C CA . GLN A 1 704 ? -0.397 21.779 20.082 1.00 68.88 704 GLN A CA 1
ATOM 5564 C C . GLN A 1 704 ? 0.189 21.019 18.870 1.00 68.88 704 GLN A C 1
ATOM 5566 O O . GLN A 1 704 ? 1.338 21.241 18.482 1.00 68.88 704 GLN A O 1
ATOM 5571 N N . VAL A 1 705 ? -0.610 20.158 18.232 1.00 62.88 705 VAL A N 1
ATOM 5572 C CA . VAL A 1 705 ? -0.233 19.422 17.010 1.00 62.88 705 VAL A CA 1
ATOM 5573 C C . VAL A 1 705 ? 0.054 20.375 15.842 1.00 62.88 705 VAL A C 1
ATOM 5575 O O . VAL A 1 705 ? 1.001 20.161 15.087 1.00 62.88 705 VAL A O 1
ATOM 5578 N N . VAL A 1 706 ? -0.708 21.464 15.719 1.00 69.56 706 VAL A N 1
ATOM 5579 C CA . VAL A 1 706 ? -0.498 22.481 14.682 1.00 69.56 706 VAL A CA 1
ATOM 5580 C C . VAL A 1 706 ? 0.768 23.297 14.969 1.00 69.56 706 VAL A C 1
ATOM 5582 O O . VAL A 1 706 ? 1.526 23.583 14.043 1.00 69.56 706 VAL A O 1
ATOM 5585 N N . VAL A 1 707 ? 1.088 23.564 16.245 1.00 70.00 707 VAL A N 1
ATOM 5586 C CA . VAL A 1 707 ? 2.347 24.228 16.639 1.00 70.00 707 VAL A CA 1
ATOM 5587 C C . VAL A 1 707 ? 3.533 23.363 16.234 1.00 70.00 707 VAL A C 1
ATOM 5589 O O . VAL A 1 707 ? 4.523 23.866 15.707 1.00 70.00 707 VAL A O 1
ATOM 5592 N N . GLN A 1 708 ? 3.428 22.050 16.444 1.00 70.31 708 GLN A N 1
ATOM 5593 C CA . GLN A 1 708 ? 4.463 21.113 16.031 1.00 70.31 708 GLN A CA 1
ATOM 5594 C C . GLN A 1 708 ? 4.626 21.102 14.506 1.00 70.31 708 GLN A C 1
ATOM 5596 O O . GLN A 1 708 ? 5.757 21.155 14.030 1.00 70.31 708 GLN A O 1
ATOM 5601 N N . PHE A 1 709 ? 3.538 21.097 13.731 1.00 73.12 709 PHE A N 1
ATOM 5602 C CA . PHE A 1 709 ? 3.609 21.126 12.265 1.00 73.12 709 PHE A CA 1
ATOM 5603 C C . PHE A 1 709 ? 4.173 22.427 11.694 1.00 73.12 709 PHE A C 1
ATOM 5605 O O . PHE A 1 709 ? 4.905 22.376 10.713 1.00 73.12 709 PHE A O 1
ATOM 5612 N N . LEU A 1 710 ? 3.887 23.576 12.307 1.00 74.00 710 LEU A N 1
ATOM 5613 C CA . LEU A 1 710 ? 4.427 24.861 11.853 1.00 74.00 710 LEU A CA 1
ATOM 5614 C C . LEU A 1 710 ? 5.868 25.117 12.333 1.00 74.00 710 LEU A C 1
ATOM 5616 O O . LEU A 1 710 ? 6.519 26.035 11.846 1.00 74.00 710 LEU A O 1
ATOM 5620 N N . ARG A 1 711 ? 6.387 24.311 13.270 1.00 71.50 711 ARG A N 1
ATOM 5621 C CA . ARG A 1 711 ? 7.776 24.395 13.762 1.00 71.50 711 ARG A CA 1
ATOM 5622 C C . ARG A 1 711 ? 8.689 23.268 13.269 1.00 71.50 711 ARG A C 1
ATOM 5624 O O . ARG A 1 711 ? 9.888 23.321 13.524 1.00 71.50 711 ARG A O 1
ATOM 5631 N N . SER A 1 712 ? 8.155 22.239 12.611 1.00 65.88 712 SER A N 1
ATOM 5632 C CA . SER A 1 712 ? 8.915 21.057 12.182 1.00 65.88 712 SER A CA 1
ATOM 5633 C C . SER A 1 712 ? 8.642 20.680 10.729 1.00 65.88 712 SER A C 1
ATOM 5635 O O . SER A 1 712 ? 7.627 21.050 10.146 1.00 65.88 7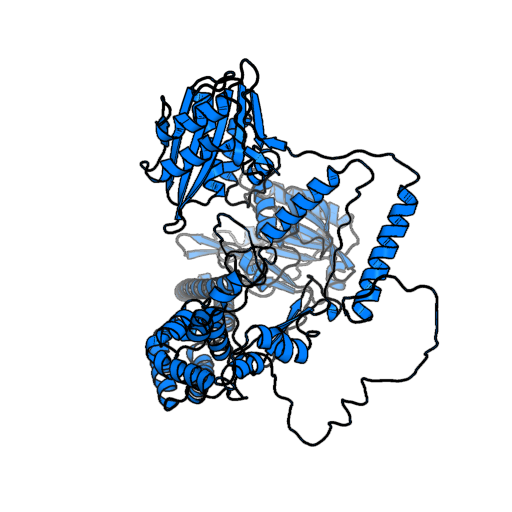12 SER A O 1
ATOM 5637 N N . THR A 1 713 ? 9.559 19.926 10.125 1.00 60.09 713 THR A N 1
ATOM 5638 C CA . THR A 1 713 ? 9.425 19.479 8.737 1.00 60.09 713 THR A CA 1
ATOM 5639 C C . THR A 1 713 ? 8.313 18.436 8.609 1.00 60.09 713 THR A C 1
ATOM 5641 O O . THR A 1 713 ? 8.425 17.324 9.128 1.00 60.09 713 THR A O 1
ATOM 5644 N N . VAL A 1 714 ? 7.244 18.770 7.883 1.00 67.25 714 VAL A N 1
ATOM 5645 C CA . VAL A 1 714 ? 6.118 17.860 7.623 1.00 67.25 714 VAL A CA 1
ATOM 5646 C C . VAL A 1 714 ? 6.360 17.053 6.344 1.00 67.25 714 VAL A C 1
ATOM 5648 O O . VAL A 1 714 ? 6.817 17.578 5.330 1.00 67.25 714 VAL A O 1
ATOM 5651 N N . LEU A 1 715 ? 6.042 15.755 6.378 1.00 57.03 715 LEU A N 1
ATOM 5652 C CA . LEU A 1 715 ? 6.130 14.870 5.213 1.00 57.03 715 LEU A CA 1
ATOM 5653 C C . LEU A 1 715 ? 5.157 15.314 4.108 1.00 57.03 715 LEU A C 1
ATOM 5655 O O . LEU A 1 715 ? 3.978 15.534 4.375 1.00 57.03 715 LEU A O 1
ATOM 5659 N N . ALA A 1 716 ? 5.614 15.318 2.851 1.00 63.41 716 ALA A N 1
ATOM 5660 C CA . ALA A 1 716 ? 4.790 15.653 1.680 1.00 63.41 716 ALA A CA 1
ATOM 5661 C C . ALA A 1 716 ? 3.560 14.741 1.480 1.00 63.41 716 ALA A C 1
ATOM 5663 O O . ALA A 1 716 ? 2.634 15.090 0.757 1.00 63.41 716 ALA A O 1
ATOM 5664 N N . SER A 1 717 ? 3.534 13.574 2.131 1.00 52.00 717 SER A N 1
ATOM 5665 C CA . SER A 1 717 ? 2.403 12.642 2.135 1.00 52.00 717 SER A CA 1
ATOM 5666 C C . SER A 1 717 ? 1.302 12.998 3.141 1.00 52.00 717 SER A C 1
ATOM 5668 O O . SER A 1 717 ? 0.300 12.286 3.214 1.00 52.00 717 SER A O 1
ATOM 5670 N N . HIS A 1 718 ? 1.490 14.027 3.975 1.00 66.88 718 HIS A N 1
ATOM 5671 C CA . HIS A 1 718 ? 0.474 14.456 4.930 1.00 66.88 718 HIS A CA 1
ATOM 5672 C C . HIS A 1 718 ? -0.707 15.111 4.184 1.00 66.88 718 HIS A C 1
ATOM 5674 O O . HIS A 1 718 ? -0.464 15.983 3.351 1.00 66.88 718 HIS A O 1
ATOM 5680 N N . PRO A 1 719 ? -1.975 14.765 4.483 1.00 65.50 719 PRO A N 1
ATOM 5681 C CA . PRO A 1 719 ? -3.140 15.313 3.778 1.00 65.50 719 PRO A CA 1
ATOM 5682 C C . PRO A 1 719 ? -3.192 16.848 3.744 1.00 65.50 719 PRO A C 1
ATOM 5684 O O . PRO A 1 719 ? -3.534 17.428 2.722 1.00 65.50 719 PRO A O 1
ATOM 5687 N N . CYS A 1 720 ? -2.762 17.507 4.825 1.00 75.44 720 CYS A N 1
ATOM 5688 C CA . CYS A 1 720 ? -2.721 18.971 4.923 1.00 75.44 720 CYS A CA 1
ATOM 5689 C C . CYS A 1 720 ? -1.392 19.601 4.458 1.00 75.44 720 CYS A C 1
ATOM 5691 O O . CYS A 1 720 ? -1.160 20.771 4.748 1.00 75.44 720 CYS A O 1
ATOM 5693 N N . TYR A 1 721 ? -0.484 18.856 3.811 1.00 79.94 721 TYR A N 1
ATOM 5694 C CA . TYR A 1 721 ? 0.870 19.339 3.490 1.00 79.94 721 TYR A CA 1
ATOM 5695 C C . TYR A 1 721 ? 0.866 20.653 2.698 1.00 79.94 721 TYR A C 1
ATOM 5697 O O . TYR A 1 721 ? 1.618 21.568 3.022 1.00 79.94 721 TYR A O 1
ATOM 5705 N N . THR A 1 722 ? -0.010 20.773 1.697 1.00 83.31 722 THR A N 1
ATOM 5706 C CA . THR A 1 722 ? -0.140 21.985 0.875 1.00 83.31 722 THR A CA 1
ATOM 5707 C C . THR A 1 722 ? -0.573 23.196 1.696 1.00 83.31 722 THR A C 1
ATOM 5709 O O . THR A 1 722 ? 0.004 24.266 1.538 1.00 83.31 722 THR A O 1
ATOM 5712 N N . LEU A 1 723 ? -1.536 23.016 2.603 1.00 85.38 723 LEU A N 1
ATOM 5713 C CA . LEU A 1 723 ? -2.056 24.074 3.466 1.00 85.38 723 LEU A CA 1
ATOM 5714 C C . LEU A 1 723 ? -1.039 24.491 4.540 1.00 85.38 723 LEU A C 1
ATOM 5716 O O . LEU A 1 723 ? -0.862 25.676 4.792 1.00 85.38 723 LEU A O 1
ATOM 5720 N N . ILE A 1 724 ? -0.318 23.527 5.122 1.00 85.19 724 ILE A N 1
ATOM 5721 C CA . ILE A 1 724 ? 0.776 23.790 6.071 1.00 85.19 724 ILE A CA 1
ATOM 5722 C C . ILE A 1 724 ? 1.896 24.578 5.385 1.00 85.19 724 ILE A C 1
ATOM 5724 O O . ILE A 1 724 ? 2.395 25.547 5.953 1.00 85.19 724 ILE A O 1
ATOM 5728 N N . ARG A 1 725 ? 2.278 24.192 4.159 1.00 86.69 725 ARG A N 1
ATOM 5729 C CA . ARG A 1 725 ? 3.298 24.906 3.382 1.00 86.69 725 ARG A CA 1
ATOM 5730 C C . ARG A 1 725 ? 2.862 26.335 3.054 1.00 86.69 725 ARG A C 1
ATOM 5732 O O . ARG A 1 725 ? 3.665 27.239 3.224 1.00 86.69 725 ARG A O 1
ATOM 5739 N N . ASP A 1 726 ? 1.607 26.540 2.659 1.00 88.88 726 ASP A N 1
ATOM 5740 C CA . ASP A 1 726 ? 1.057 27.878 2.390 1.00 88.88 726 ASP A CA 1
ATOM 5741 C C . ASP A 1 726 ? 1.099 28.764 3.652 1.00 88.88 726 ASP A C 1
ATOM 5743 O O . ASP A 1 726 ? 1.603 29.885 3.622 1.00 88.88 726 ASP A O 1
ATOM 5747 N N . CYS A 1 727 ? 0.707 28.230 4.818 1.00 89.62 727 CYS A N 1
ATOM 5748 C CA . CYS A 1 727 ? 0.882 28.931 6.095 1.00 89.62 727 CYS A CA 1
ATOM 5749 C C . CYS A 1 727 ? 2.353 29.285 6.367 1.00 89.62 727 CYS A C 1
ATOM 5751 O O . CYS A 1 727 ? 2.641 30.411 6.762 1.00 89.62 727 CYS A O 1
ATOM 5753 N N . LEU A 1 728 ? 3.288 28.353 6.148 1.00 89.62 728 LEU A N 1
ATOM 5754 C CA . LEU A 1 728 ? 4.722 28.584 6.357 1.00 89.62 728 LEU A CA 1
ATOM 5755 C C . LEU A 1 728 ? 5.298 29.639 5.405 1.00 89.62 728 LEU A C 1
ATOM 5757 O O . LEU A 1 728 ? 6.102 30.460 5.837 1.00 89.62 728 LEU A O 1
ATOM 5761 N N . GLU A 1 729 ? 4.897 29.644 4.135 1.00 89.06 729 GLU A N 1
ATOM 5762 C CA . GLU A 1 729 ? 5.296 30.670 3.162 1.00 89.06 729 GLU A CA 1
ATOM 5763 C C . GLU A 1 729 ? 4.807 32.056 3.606 1.00 89.06 729 GLU A C 1
ATOM 5765 O O . GLU A 1 729 ? 5.571 33.025 3.606 1.00 89.06 729 GLU A O 1
ATOM 5770 N N . LEU A 1 730 ? 3.560 32.142 4.082 1.00 89.50 730 LEU A N 1
ATOM 5771 C CA . LEU A 1 730 ? 2.993 33.382 4.601 1.00 89.50 730 LEU A CA 1
ATOM 5772 C C . LEU A 1 730 ? 3.673 33.856 5.897 1.00 89.50 730 LEU A C 1
ATOM 5774 O O . LEU A 1 730 ? 3.892 35.060 6.057 1.00 89.50 730 LEU A O 1
ATOM 5778 N N . ILE A 1 731 ? 4.016 32.933 6.799 1.00 89.88 731 ILE A N 1
ATOM 5779 C CA . ILE A 1 731 ? 4.730 33.206 8.057 1.00 89.88 731 ILE A CA 1
ATOM 5780 C C . ILE A 1 731 ? 6.148 33.715 7.772 1.00 89.88 731 ILE A C 1
ATOM 5782 O O . ILE A 1 731 ? 6.544 34.730 8.332 1.00 89.88 731 ILE A O 1
ATOM 5786 N N . ASN A 1 732 ? 6.876 33.076 6.853 1.00 87.75 732 ASN A N 1
ATOM 5787 C CA . ASN A 1 732 ? 8.280 33.380 6.536 1.00 87.75 732 ASN A CA 1
ATOM 5788 C C . ASN A 1 732 ? 8.469 34.542 5.538 1.00 87.75 732 ASN A C 1
ATOM 5790 O O . ASN A 1 732 ? 9.504 34.637 4.881 1.00 87.75 732 ASN A O 1
ATOM 5794 N N . SER A 1 733 ? 7.467 35.405 5.381 1.00 86.38 733 SER A N 1
ATOM 5795 C CA . SER A 1 733 ? 7.552 36.582 4.505 1.00 86.38 733 SER A CA 1
ATOM 5796 C C . SER A 1 733 ? 8.216 37.786 5.203 1.00 86.38 733 SER A C 1
ATOM 5798 O O . SER A 1 733 ? 8.837 37.651 6.251 1.00 86.38 733 SER A O 1
ATOM 5800 N N . ASP A 1 734 ? 8.070 38.984 4.643 1.00 84.75 734 ASP A N 1
ATOM 5801 C CA . ASP A 1 734 ? 8.663 40.262 5.061 1.00 84.75 734 ASP A CA 1
ATOM 5802 C C . ASP A 1 734 ? 8.027 40.900 6.320 1.00 84.75 734 ASP A C 1
ATOM 5804 O O . ASP A 1 734 ? 7.660 42.072 6.340 1.00 84.75 734 ASP A O 1
ATOM 5808 N N . TRP A 1 735 ? 7.909 40.130 7.404 1.00 92.88 735 TRP A N 1
ATOM 5809 C CA . TRP A 1 735 ? 7.378 40.559 8.705 1.00 92.88 735 TRP A CA 1
ATOM 5810 C C . TRP A 1 735 ? 7.855 39.631 9.835 1.00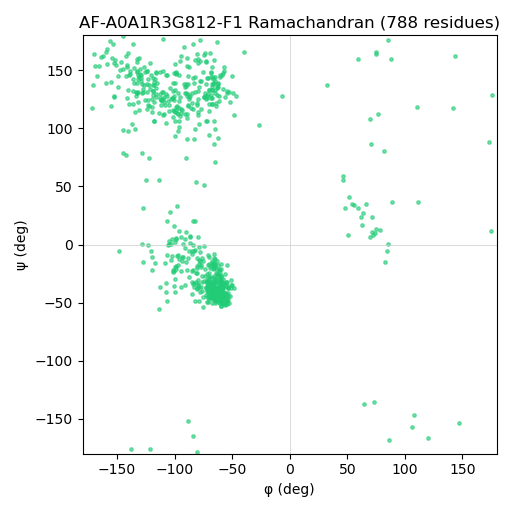 92.88 735 TRP A C 1
ATOM 5812 O O . TRP A 1 735 ? 8.427 38.572 9.588 1.00 92.88 735 TRP A O 1
ATOM 5822 N N . ILE A 1 736 ? 7.659 40.029 11.095 1.00 90.31 736 ILE A N 1
ATOM 5823 C CA . ILE A 1 736 ? 8.107 39.260 12.265 1.00 90.31 736 ILE A CA 1
ATOM 5824 C C . ILE A 1 736 ? 6.922 38.487 12.841 1.00 90.31 736 ILE A C 1
ATOM 5826 O O . ILE A 1 736 ? 6.001 39.095 13.389 1.00 90.31 736 ILE A O 1
ATOM 5830 N N . VAL A 1 737 ? 6.974 37.156 12.766 1.00 91.75 737 VAL A N 1
ATOM 5831 C CA . VAL A 1 737 ? 5.919 36.270 13.275 1.00 91.75 737 VAL A CA 1
ATOM 5832 C C . VAL A 1 737 ? 6.451 35.344 14.366 1.00 91.75 737 VAL A C 1
ATOM 5834 O O . VAL A 1 737 ? 7.476 34.692 14.183 1.00 91.75 737 VAL A O 1
ATOM 5837 N N . ASP A 1 738 ? 5.731 35.254 15.484 1.00 90.19 738 ASP A N 1
ATOM 5838 C CA . ASP A 1 738 ? 5.970 34.277 16.553 1.00 90.19 738 ASP A CA 1
ATOM 5839 C C . ASP A 1 738 ? 4.739 33.377 16.725 1.00 90.19 738 ASP A C 1
ATOM 5841 O O . ASP A 1 738 ? 3.607 33.852 16.696 1.00 90.19 738 ASP A O 1
ATOM 5845 N N . ILE A 1 739 ? 4.943 32.073 16.899 1.00 88.44 739 ILE A N 1
ATOM 5846 C CA . ILE A 1 739 ? 3.858 31.087 17.030 1.00 88.44 739 ILE A CA 1
ATOM 5847 C C . ILE A 1 739 ? 3.830 30.600 18.468 1.00 88.44 739 ILE A C 1
ATOM 5849 O O . ILE A 1 739 ? 4.843 30.099 18.959 1.00 88.44 739 ILE A O 1
ATOM 5853 N N . ARG A 1 740 ? 2.677 30.660 19.129 1.00 86.81 740 ARG A N 1
ATOM 5854 C CA . ARG A 1 740 ? 2.510 30.258 20.527 1.00 86.81 740 ARG A CA 1
ATOM 5855 C C . ARG A 1 740 ? 1.347 29.295 20.689 1.00 86.81 740 ARG A C 1
ATOM 5857 O O . ARG A 1 740 ? 0.313 29.414 20.047 1.00 86.81 740 ARG A O 1
ATOM 5864 N N . HIS A 1 741 ? 1.545 28.341 21.588 1.00 83.81 741 HIS A N 1
ATOM 5865 C CA . HIS A 1 741 ? 0.455 27.528 22.098 1.00 83.81 741 HIS A CA 1
ATOM 5866 C C . HIS A 1 741 ? -0.212 28.2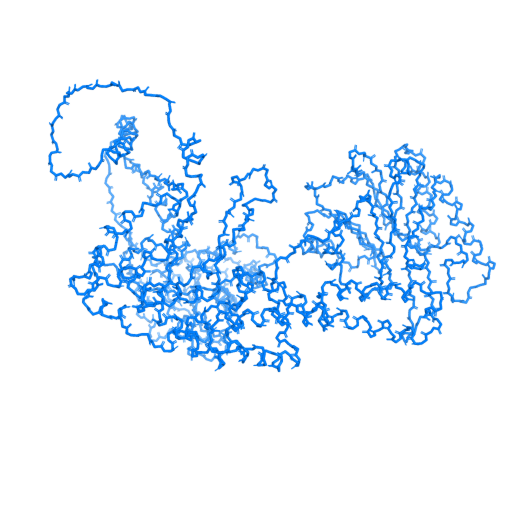74 23.252 1.00 83.81 741 HIS A C 1
ATOM 5868 O O . HIS A 1 741 ? 0.488 28.682 24.185 1.00 83.81 741 HIS A O 1
ATOM 5874 N N . ILE A 1 742 ? -1.535 28.388 23.226 1.00 83.12 742 ILE A N 1
ATOM 5875 C CA . ILE A 1 742 ? -2.329 28.869 24.357 1.00 83.12 742 ILE A CA 1
ATOM 5876 C C . ILE A 1 742 ? -3.190 27.728 24.909 1.00 83.12 742 ILE A C 1
ATOM 5878 O O . ILE A 1 742 ? -3.578 26.823 24.182 1.00 83.12 742 ILE A O 1
ATOM 5882 N N . CYS A 1 743 ? -3.455 27.723 26.217 1.00 77.81 743 CYS A N 1
ATOM 5883 C CA . CYS A 1 743 ? -4.402 26.759 26.784 1.00 77.81 743 CYS A CA 1
ATOM 5884 C C . CYS A 1 743 ? -5.816 27.084 26.290 1.00 77.81 743 CYS A C 1
ATOM 5886 O O . CYS A 1 743 ? -6.146 28.260 26.142 1.00 77.81 743 CYS A O 1
ATOM 5888 N N . ARG A 1 744 ? -6.670 26.072 26.118 1.00 77.25 744 ARG A N 1
ATOM 5889 C CA . ARG A 1 744 ? -8.057 26.266 25.671 1.00 77.25 744 ARG A CA 1
ATOM 5890 C C . ARG A 1 744 ? -8.822 27.268 26.543 1.00 77.25 744 ARG A C 1
ATOM 5892 O O . ARG A 1 744 ? -9.549 28.113 26.033 1.00 77.25 744 ARG A O 1
ATOM 5899 N N . GLU A 1 745 ? -8.582 27.258 27.856 1.00 81.06 745 GLU A N 1
ATOM 5900 C CA . GLU A 1 745 ? -9.166 28.215 28.805 1.00 81.06 745 GLU A CA 1
ATOM 5901 C C . GLU A 1 745 ? -8.794 29.681 28.515 1.00 81.06 745 GLU A C 1
ATOM 5903 O O . GLU A 1 745 ? -9.523 30.589 28.913 1.00 81.06 745 GLU A O 1
ATOM 5908 N N . GLY A 1 746 ? -7.675 29.913 27.824 1.00 82.06 746 GLY A N 1
ATOM 5909 C CA . GLY A 1 746 ? -7.209 31.226 27.382 1.00 82.06 746 GLY A CA 1
ATOM 5910 C C . GLY A 1 746 ? -7.567 31.576 25.932 1.00 82.06 746 GLY A C 1
ATOM 5911 O O . GLY A 1 746 ? -7.381 32.727 25.554 1.00 82.06 746 GLY A O 1
ATOM 5912 N N . ASN A 1 747 ? -8.093 30.640 25.127 1.00 90.38 747 ASN A N 1
ATOM 5913 C CA . ASN A 1 747 ? -8.447 30.867 23.713 1.00 90.38 747 ASN A CA 1
ATOM 5914 C C . ASN A 1 747 ? -9.956 31.103 23.479 1.00 90.38 747 ASN A C 1
ATOM 5916 O O . ASN A 1 747 ? -10.430 31.043 22.348 1.00 90.38 747 ASN A O 1
ATOM 5920 N N . ARG A 1 748 ? -10.722 31.401 24.541 1.00 90.12 748 ARG A N 1
ATOM 5921 C CA . ARG A 1 748 ? -12.202 31.445 24.537 1.00 90.12 748 ARG A CA 1
ATOM 5922 C C . ARG A 1 748 ? -12.811 32.347 23.461 1.00 90.12 748 ARG A C 1
ATOM 5924 O O . ARG A 1 748 ? -13.850 32.014 22.903 1.00 90.12 748 ARG A O 1
ATOM 5931 N N . CYS A 1 749 ? -12.186 33.491 23.174 1.00 91.25 749 CYS A N 1
ATOM 5932 C CA . CYS A 1 749 ? -12.675 34.400 22.138 1.00 91.25 749 CYS A CA 1
ATOM 5933 C C . CYS A 1 749 ? -12.623 33.770 20.735 1.00 91.25 749 CYS A C 1
ATOM 5935 O O . CYS A 1 749 ? -13.516 34.021 19.931 1.00 91.25 749 CYS A O 1
ATOM 5937 N N . ALA A 1 750 ? -11.589 32.978 20.431 1.00 93.56 750 ALA A N 1
ATOM 5938 C CA . ALA A 1 750 ? -11.441 32.337 19.127 1.00 93.56 750 ALA A CA 1
ATOM 5939 C C . ALA A 1 750 ? -12.354 31.106 18.988 1.00 93.56 750 ALA A C 1
ATOM 5941 O O . ALA A 1 750 ? -13.015 30.992 17.958 1.00 93.56 750 ALA A O 1
ATOM 5942 N N . ASP A 1 751 ? -12.472 30.284 20.041 1.00 90.25 751 ASP A N 1
ATOM 5943 C CA . ASP A 1 751 ? -13.409 29.140 20.138 1.00 90.25 751 ASP A CA 1
ATOM 5944 C C . ASP A 1 751 ? -14.845 29.597 19.829 1.00 90.25 751 ASP A C 1
ATOM 5946 O O . ASP A 1 751 ? -15.512 29.103 18.919 1.00 90.25 751 ASP A O 1
ATOM 5950 N N . HIS A 1 752 ? -15.278 30.679 20.488 1.00 91.94 752 HIS A N 1
ATOM 5951 C CA . HIS A 1 752 ? -16.607 31.254 20.284 1.00 91.94 752 HIS A CA 1
ATOM 5952 C C . HIS A 1 752 ? -16.835 31.757 18.848 1.00 91.94 752 HIS A C 1
ATOM 5954 O O . HIS A 1 752 ? -17.905 31.549 18.273 1.00 91.94 752 HIS A O 1
ATOM 5960 N N . LEU A 1 753 ? -15.834 32.399 18.230 1.00 94.31 753 LEU A N 1
ATOM 5961 C CA . LEU A 1 753 ? -15.926 32.843 16.832 1.00 94.31 753 LEU A CA 1
ATOM 5962 C C . LEU A 1 753 ? -15.951 31.663 15.850 1.00 94.31 753 LEU A C 1
ATOM 5964 O O . LEU A 1 753 ? -16.655 31.731 14.841 1.00 94.31 753 LEU A O 1
ATOM 5968 N N . ALA A 1 754 ? -15.215 30.586 16.127 1.00 92.50 754 ALA A N 1
ATOM 5969 C CA . ALA A 1 754 ? -15.231 29.387 15.298 1.00 92.50 754 ALA A CA 1
ATOM 5970 C C . ALA A 1 754 ? -16.614 28.721 15.318 1.00 92.50 754 ALA A C 1
ATOM 5972 O O . ALA A 1 754 ? -17.113 28.318 14.264 1.00 92.50 754 ALA A O 1
ATOM 5973 N N . ASP A 1 755 ? -17.277 28.696 16.474 1.00 90.69 755 ASP A N 1
ATOM 5974 C CA . ASP A 1 755 ? -18.645 28.190 16.607 1.00 90.69 755 ASP A CA 1
ATOM 5975 C C . ASP A 1 755 ? -19.682 29.073 15.892 1.00 90.69 755 ASP A C 1
ATOM 5977 O O . ASP A 1 755 ? -20.542 28.565 15.166 1.00 90.69 755 ASP A O 1
ATOM 5981 N N . LEU A 1 756 ? -19.568 30.401 16.003 1.00 91.50 756 LEU A N 1
ATOM 5982 C CA . LEU A 1 756 ? -20.407 31.351 15.255 1.00 91.50 756 LEU A CA 1
ATOM 5983 C C . LEU A 1 756 ? -20.300 31.167 13.736 1.00 91.50 756 LEU A C 1
ATOM 5985 O O . LEU A 1 756 ? -21.291 31.311 13.013 1.00 91.50 756 LEU A O 1
ATOM 5989 N N . ALA A 1 757 ? -19.109 30.825 13.248 1.00 92.62 757 ALA A N 1
ATOM 5990 C CA . ALA A 1 757 ? -18.831 30.687 11.826 1.00 92.62 757 ALA A CA 1
ATOM 5991 C C . ALA A 1 757 ? -19.587 29.524 11.149 1.00 92.62 757 ALA A C 1
ATOM 5993 O O . ALA A 1 757 ? -19.727 29.545 9.926 1.00 92.62 757 ALA A O 1
ATOM 5994 N N . HIS A 1 758 ? -20.158 28.566 11.896 1.00 88.00 758 HIS A N 1
ATOM 5995 C CA . HIS A 1 758 ? -21.039 27.530 11.320 1.00 88.00 758 HIS A CA 1
ATOM 5996 C C . HIS A 1 758 ? -22.297 28.109 10.675 1.00 88.00 758 HIS A C 1
ATOM 5998 O O . HIS A 1 758 ? -22.783 27.576 9.680 1.00 88.00 758 HIS A O 1
ATOM 6004 N N . SER A 1 759 ? -22.813 29.207 11.232 1.00 87.69 759 SER A N 1
ATOM 6005 C CA . SER A 1 759 ? -24.029 29.866 10.739 1.00 87.69 759 SER A CA 1
ATOM 6006 C C . SER A 1 759 ? -23.742 30.948 9.690 1.00 87.69 759 SER A C 1
ATOM 6008 O O . SER A 1 759 ? -24.674 31.548 9.156 1.00 87.69 759 SER A O 1
ATOM 6010 N N . ALA A 1 760 ? -22.467 31.216 9.385 1.00 87.56 760 ALA A N 1
ATOM 6011 C CA . ALA A 1 760 ? -22.065 32.200 8.384 1.00 87.56 760 ALA A CA 1
ATOM 6012 C C . ALA A 1 760 ? -22.173 31.630 6.953 1.00 87.56 760 ALA A C 1
ATOM 6014 O O . ALA A 1 760 ? -22.084 30.414 6.765 1.00 87.56 760 ALA A O 1
ATOM 6015 N N . PRO A 1 761 ? -22.323 32.469 5.911 1.00 87.38 761 PRO A N 1
ATOM 6016 C CA . PRO A 1 761 ? -22.231 32.020 4.521 1.00 87.38 761 PRO A CA 1
ATOM 6017 C C . PRO A 1 761 ? -20.886 31.341 4.223 1.00 87.38 761 PRO A C 1
ATOM 6019 O O . PRO A 1 761 ? -19.866 31.722 4.794 1.00 87.38 761 PRO A O 1
ATOM 6022 N N . ASN A 1 762 ? -20.870 30.370 3.300 1.00 86.00 762 ASN A N 1
ATOM 6023 C CA . ASN A 1 762 ? -19.629 29.719 2.856 1.00 86.00 762 ASN A CA 1
ATOM 6024 C C . ASN A 1 762 ? -18.592 30.759 2.402 1.00 86.00 762 ASN A C 1
ATOM 6026 O O . ASN A 1 762 ? -18.897 31.625 1.580 1.00 86.00 762 ASN A O 1
ATOM 6030 N N . GLY A 1 763 ? -17.358 30.625 2.889 1.00 87.50 763 GLY A N 1
ATOM 6031 C CA . GLY A 1 763 ? -16.287 31.593 2.674 1.00 87.50 763 GLY A CA 1
ATOM 6032 C C . GLY A 1 763 ? -15.984 32.424 3.920 1.00 87.50 763 GLY A C 1
ATOM 6033 O O . GLY A 1 763 ? -16.215 31.997 5.048 1.00 87.50 763 GLY A O 1
ATOM 6034 N N . VAL A 1 764 ? -15.392 33.598 3.705 1.00 93.38 764 VAL A N 1
ATOM 6035 C CA . VAL A 1 764 ? -14.851 34.457 4.766 1.00 93.38 764 VAL A CA 1
ATOM 6036 C C . VAL A 1 764 ? -15.755 35.664 4.975 1.00 93.38 764 VAL A C 1
ATOM 6038 O O . VAL A 1 764 ? -16.025 36.402 4.030 1.00 93.38 764 VAL A O 1
ATOM 6041 N N . SER A 1 765 ? -16.153 35.904 6.221 1.00 94.00 765 SER A N 1
ATOM 6042 C CA . SER A 1 765 ? -16.815 37.133 6.661 1.00 94.00 765 SER A CA 1
ATOM 6043 C C . SER A 1 765 ? -15.870 37.923 7.561 1.00 94.00 765 SER A C 1
ATOM 6045 O O . SER A 1 765 ? -15.357 37.385 8.542 1.00 94.00 765 SER A O 1
ATOM 6047 N N . LEU A 1 766 ? -15.630 39.187 7.219 1.00 93.75 766 LEU A N 1
ATOM 6048 C CA . LEU A 1 766 ? -14.811 40.109 8.004 1.00 93.75 766 LEU A CA 1
ATOM 6049 C C . LEU A 1 766 ? -15.680 40.823 9.046 1.00 93.75 766 LEU A C 1
ATOM 6051 O O . LEU A 1 766 ? -16.782 41.267 8.733 1.00 93.75 766 LEU A O 1
ATOM 6055 N N . LEU A 1 767 ? -15.155 40.957 10.259 1.00 93.81 767 LEU A N 1
ATOM 6056 C CA . LEU A 1 767 ? -15.790 41.636 11.382 1.00 93.81 767 LEU A CA 1
ATOM 6057 C C . LEU A 1 767 ? -14.913 42.824 11.799 1.00 93.81 767 LEU A C 1
ATOM 6059 O O . LEU A 1 767 ? -13.850 42.623 12.386 1.00 93.81 767 LEU A O 1
ATOM 6063 N N . GLU A 1 768 ? -15.331 44.052 11.485 1.00 92.56 768 GLU A N 1
ATOM 6064 C CA . GLU A 1 768 ? -14.624 45.257 11.959 1.00 92.56 768 GLU A CA 1
ATOM 6065 C C . GLU A 1 768 ? -14.863 45.474 13.458 1.00 92.56 768 GLU A C 1
ATOM 6067 O O . GLU A 1 768 ? -13.929 45.779 14.194 1.00 92.56 768 GLU A O 1
ATOM 6072 N N . ASP A 1 769 ? -16.076 45.182 13.930 1.00 91.94 769 ASP A N 1
ATOM 6073 C CA . ASP A 1 769 ? -16.474 45.265 15.336 1.00 91.94 769 ASP A CA 1
ATOM 6074 C C . ASP A 1 769 ? -16.703 43.862 15.939 1.00 91.94 769 ASP A C 1
ATOM 6076 O O . ASP A 1 769 ? -17.096 42.936 15.215 1.00 91.94 769 ASP A O 1
ATOM 6080 N N . PRO A 1 770 ? -16.454 43.663 17.251 1.00 91.62 770 PRO A N 1
ATOM 6081 C CA . PRO A 1 770 ? -16.695 42.381 17.902 1.00 91.62 770 PRO A CA 1
ATOM 6082 C C . PRO A 1 770 ? -18.204 42.075 17.968 1.00 91.62 770 PRO A C 1
ATOM 6084 O O . PRO A 1 770 ? -18.986 42.964 18.304 1.00 91.62 770 PRO A O 1
ATOM 6087 N N . PRO A 1 771 ? -18.641 40.825 17.714 1.00 91.94 771 PRO A N 1
ATOM 6088 C CA . PRO A 1 771 ? -20.029 40.428 17.942 1.00 91.94 771 PRO A CA 1
ATOM 6089 C C . PRO A 1 771 ? -20.420 40.591 19.415 1.00 91.94 771 PRO A C 1
ATOM 6091 O O . PRO A 1 771 ? -19.617 40.262 20.291 1.00 91.94 771 PRO A O 1
ATOM 6094 N N . ASP A 1 772 ? -21.669 40.979 19.696 1.00 87.12 772 ASP A N 1
ATOM 6095 C CA . ASP A 1 772 ? -22.177 41.176 21.069 1.00 87.12 772 ASP A CA 1
ATOM 6096 C C . ASP A 1 772 ? -21.900 39.973 21.984 1.00 87.12 772 ASP A C 1
ATOM 6098 O O . ASP A 1 772 ? -21.547 40.116 23.154 1.00 87.12 772 ASP A O 1
ATOM 6102 N N . SER A 1 773 ? -21.996 38.764 21.426 1.00 85.38 773 SER A N 1
ATOM 6103 C CA . SER A 1 773 ? -21.741 37.505 22.128 1.00 85.38 773 SER A CA 1
ATOM 6104 C C . SER A 1 773 ? -20.274 37.271 22.521 1.00 85.38 773 SER A C 1
ATOM 6106 O O . SER A 1 773 ? -20.007 36.428 23.370 1.00 85.38 773 SER A O 1
ATOM 6108 N N . THR A 1 774 ? -19.328 37.987 21.907 1.00 88.19 774 THR A N 1
ATOM 6109 C CA . THR A 1 774 ? -17.878 37.872 22.149 1.00 88.19 774 THR A CA 1
ATOM 6110 C C . THR A 1 774 ? -17.366 38.978 23.081 1.00 88.19 774 THR A C 1
ATOM 6112 O O . THR A 1 774 ? -16.305 38.835 23.689 1.00 88.19 774 THR A O 1
ATOM 6115 N N . THR A 1 775 ? -18.115 40.075 23.238 1.00 87.50 775 THR A N 1
ATOM 6116 C CA . THR A 1 775 ? -17.714 41.255 24.024 1.00 87.50 775 THR A CA 1
ATOM 6117 C C . THR A 1 775 ? -17.419 40.926 25.489 1.00 87.50 775 THR A C 1
ATOM 6119 O O . THR A 1 775 ? -16.416 41.388 26.027 1.00 87.50 775 THR A O 1
ATOM 6122 N N . SER A 1 776 ? -18.218 40.061 26.122 1.00 85.81 776 SER A N 1
ATOM 6123 C CA . SER A 1 776 ? -17.996 39.639 27.515 1.00 85.81 776 SER A CA 1
ATOM 6124 C C . SER A 1 776 ? -16.685 38.862 27.702 1.00 85.81 776 SER A C 1
ATOM 6126 O O . SER A 1 776 ? -15.975 39.065 28.687 1.00 85.81 776 SER A O 1
ATOM 6128 N N . LEU A 1 777 ? -16.319 38.018 26.732 1.00 88.69 777 LEU A N 1
ATOM 6129 C CA . LEU A 1 777 ? -15.067 37.256 26.746 1.00 88.69 777 LEU A CA 1
ATOM 6130 C C . LEU A 1 777 ? -13.851 38.174 26.554 1.00 88.69 777 LEU A C 1
ATOM 6132 O O . LEU A 1 777 ? -12.836 38.004 27.228 1.00 88.69 777 LEU A O 1
ATOM 6136 N N . LEU A 1 778 ? -13.972 39.188 25.693 1.00 86.94 778 LEU A N 1
ATOM 6137 C CA . LEU A 1 778 ? -12.937 40.207 25.500 1.00 86.94 778 LEU A CA 1
ATOM 6138 C C . LEU A 1 778 ? -12.708 41.045 26.763 1.00 86.94 778 LEU A C 1
ATOM 6140 O O . LEU A 1 778 ? -11.566 41.371 27.092 1.00 86.94 778 LEU A O 1
ATOM 6144 N N . GLU A 1 779 ? -13.776 41.388 27.485 1.00 85.00 779 GLU A N 1
ATOM 6145 C CA . GLU A 1 779 ? -13.677 42.098 28.762 1.00 85.00 779 GLU A CA 1
ATOM 6146 C C . GLU A 1 779 ? -13.032 41.242 29.855 1.00 85.00 779 GLU A C 1
ATOM 6148 O O . GLU A 1 779 ? -12.234 41.763 30.636 1.00 85.00 779 GLU A O 1
ATOM 6153 N N . ASP A 1 780 ? -13.330 39.940 29.902 1.00 83.88 780 ASP A N 1
ATOM 6154 C CA . ASP A 1 780 ? -12.670 39.001 30.813 1.00 83.88 780 ASP A CA 1
ATOM 6155 C C . ASP A 1 780 ? -11.166 38.897 30.541 1.00 83.88 780 ASP A C 1
ATOM 6157 O O . ASP A 1 780 ? -10.366 39.007 31.477 1.00 83.88 780 ASP A O 1
ATOM 6161 N N . ASP A 1 781 ? -10.786 38.727 29.272 1.00 85.88 781 ASP A N 1
ATOM 6162 C CA . ASP A 1 781 ? -9.386 38.648 28.848 1.00 85.88 781 ASP A CA 1
ATOM 6163 C C . ASP A 1 781 ? -8.644 39.956 29.179 1.00 85.88 781 ASP A C 1
ATOM 6165 O O . ASP A 1 781 ? -7.533 39.928 29.711 1.00 85.88 781 ASP A O 1
ATOM 6169 N N . ARG A 1 782 ? -9.280 41.117 28.957 1.00 80.06 782 ARG A N 1
ATOM 6170 C CA . ARG A 1 782 ? -8.716 42.438 29.292 1.00 80.06 782 ARG A CA 1
ATOM 6171 C C . ARG A 1 782 ? -8.601 42.674 30.799 1.00 80.06 782 ARG A C 1
ATOM 6173 O O . ARG A 1 782 ? -7.662 43.330 31.244 1.00 80.06 782 ARG A O 1
ATOM 6180 N N . ALA A 1 783 ? -9.547 42.166 31.584 1.00 79.50 783 ALA A N 1
ATOM 6181 C CA . ALA A 1 783 ? -9.533 42.275 33.039 1.00 79.50 783 ALA A CA 1
ATOM 6182 C C . ALA A 1 783 ? -8.587 41.262 33.710 1.00 79.50 783 ALA A C 1
ATOM 6184 O O . ALA A 1 783 ? -8.476 41.263 34.937 1.00 79.50 783 ALA A O 1
ATOM 6185 N N . GLY A 1 784 ? -7.929 40.386 32.938 1.00 75.19 784 GLY A N 1
ATOM 6186 C CA . GLY A 1 784 ? -7.072 39.328 33.470 1.00 75.19 784 GLY A CA 1
ATOM 6187 C C . GLY A 1 784 ? -7.848 38.312 34.310 1.00 75.19 784 GLY A C 1
ATOM 6188 O O . GLY A 1 784 ? -7.284 37.715 35.227 1.00 75.19 784 GLY A O 1
ATOM 6189 N N . ARG A 1 785 ? -9.149 38.129 34.040 1.00 76.81 785 ARG A N 1
ATOM 6190 C CA . ARG A 1 785 ? -9.985 37.148 34.738 1.00 76.81 785 ARG A CA 1
ATOM 6191 C C . ARG A 1 785 ? -9.701 35.767 34.164 1.00 76.81 785 ARG A C 1
ATOM 6193 O O . ARG A 1 785 ? -10.104 35.441 33.052 1.00 76.81 785 ARG A O 1
ATOM 6200 N N . GLY A 1 786 ? -8.942 34.985 34.923 1.00 64.94 786 GLY A N 1
ATOM 6201 C CA . GLY A 1 786 ? -8.474 33.669 34.508 1.00 64.94 786 GLY A CA 1
ATOM 6202 C C . GLY A 1 786 ? -9.369 32.532 34.965 1.00 64.94 786 GLY A C 1
ATOM 6203 O O . GLY A 1 786 ? -10.149 32.667 35.906 1.00 64.94 786 GLY A O 1
ATOM 6204 N N . VAL A 1 787 ? -9.206 31.380 34.327 1.00 70.31 787 VAL A N 1
ATOM 6205 C CA . VAL A 1 787 ? -9.833 30.126 34.752 1.00 70.31 787 VAL A CA 1
ATOM 6206 C C . VAL A 1 787 ? -8.813 29.349 35.580 1.00 70.31 787 VAL A C 1
ATOM 6208 O O . VAL A 1 787 ? -7.649 29.222 35.192 1.00 70.31 787 VAL A O 1
ATOM 6211 N N . LEU A 1 788 ? -9.217 28.873 36.760 1.00 54.28 788 LEU A N 1
ATOM 6212 C CA . LEU A 1 788 ? -8.332 28.112 37.641 1.00 54.28 788 LEU A CA 1
ATOM 6213 C C . LEU A 1 788 ? -7.995 26.768 36.986 1.00 54.28 788 LEU A C 1
ATOM 6215 O O . LEU A 1 788 ? -8.892 25.969 36.715 1.00 54.28 788 LEU A O 1
ATOM 6219 N N . ARG A 1 789 ? -6.703 26.520 36.757 1.00 58.19 789 ARG A N 1
ATOM 6220 C CA . ARG A 1 789 ? -6.189 25.213 36.355 1.00 58.19 789 ARG A CA 1
ATOM 6221 C C . ARG A 1 789 ? -5.621 24.543 37.603 1.00 58.19 789 ARG A C 1
ATOM 6223 O O . ARG A 1 789 ? -4.609 24.988 38.147 1.00 58.19 789 ARG A O 1
ATOM 6230 N N . LEU A 1 790 ? -6.354 23.547 38.092 1.00 46.47 790 LEU A N 1
ATOM 6231 C CA . LEU A 1 790 ? -5.958 22.725 39.236 1.00 46.47 790 LEU A CA 1
ATOM 6232 C C . LEU A 1 790 ? -4.827 21.770 38.858 1.00 46.47 790 LEU A C 1
ATOM 6234 O O . LEU A 1 790 ? -4.897 21.203 37.743 1.00 46.47 790 LEU A O 1
#

Solvent-accessible surface area (backbone atoms only — not comparable to full-atom values): 46079 Å² total; per-residue (Å²): 97,57,72,69,51,54,42,71,74,67,58,63,71,63,47,78,44,72,59,41,91,54,55,74,68,56,50,53,52,46,29,58,74,73,68,30,80,38,74,49,74,42,72,39,67,80,99,48,46,11,43,39,42,35,28,32,71,92,81,43,60,74,45,78,76,50,73,55,83,40,35,41,34,28,41,34,56,55,96,90,39,74,29,38,40,30,45,35,46,40,55,75,50,68,68,61,35,52,53,50,49,53,53,49,38,57,50,44,74,72,57,91,64,26,32,37,41,36,38,36,53,62,51,42,76,46,77,87,32,49,46,71,72,94,73,56,71,71,64,54,49,55,52,20,54,52,56,50,52,51,39,51,70,42,56,34,43,77,69,63,74,44,67,38,77,50,26,33,52,44,65,60,97,86,40,62,58,33,36,29,28,32,58,52,48,33,29,25,71,53,31,46,70,78,40,77,65,50,42,38,36,38,42,72,61,67,74,61,52,50,35,52,78,44,80,44,72,73,85,68,79,88,74,76,88,73,92,71,80,72,65,70,60,76,73,54,74,75,42,86,65,42,65,62,53,48,55,58,29,40,63,72,18,74,76,41,63,66,50,17,51,48,39,38,50,52,49,45,61,55,47,38,68,75,73,65,52,54,71,71,53,51,51,50,51,43,51,51,49,48,38,52,48,67,46,37,93,58,36,73,80,29,70,68,54,47,53,50,45,52,54,48,49,53,53,46,54,52,53,48,54,57,49,49,58,57,51,59,56,74,65,86,86,85,89,87,75,91,87,81,90,84,91,84,89,80,92,61,69,75,50,74,68,54,55,48,60,62,66,49,84,83,53,67,64,52,53,49,51,31,46,69,72,44,66,39,71,45,86,33,17,69,79,16,46,35,42,38,60,56,55,79,43,32,92,78,42,50,65,48,54,41,50,51,46,45,48,32,76,72,68,54,52,72,69,81,81,55,68,43,62,44,74,44,75,43,70,77,50,98,79,65,88,50,80,87,40,39,44,80,41,74,27,49,20,42,73,57,52,36,46,52,38,40,54,46,62,53,44,47,75,54,47,67,70,54,50,58,87,87,65,23,78,96,42,91,86,44,45,66,63,56,54,50,51,52,49,47,50,54,51,49,56,44,72,68,48,80,63,84,66,74,75,80,87,84,87,84,82,73,77,56,62,84,80,70,57,55,66,63,52,50,61,65,48,63,50,44,65,60,58,74,76,94,81,46,82,70,65,63,47,53,65,52,54,77,67,60,74,80,79,84,90,61,100,74,69,76,69,72,67,58,67,78,69,74,88,88,82,90,90,88,90,83,90,81,89,87,82,89,86,84,87,89,80,96,76,61,71,70,63,50,51,54,51,45,53,54,48,47,56,51,45,56,57,42,62,73,44,67,84,72,60,77,91,78,90,89,84,80,49,71,42,51,40,76,63,44,62,85,86,24,33,35,36,36,29,24,40,31,61,50,83,90,82,40,39,21,5,8,3,29,38,33,23,39,39,78,48,45,82,62,35,34,35,28,29,14,70,44,76,55,54,54,72,52,23,35,51,50,21,49,40,50,53,50,54,53,40,51,79,70,67,58,54,33,40,36,40,34,33,61,54,62,68,57,55,50,52,77,73,46,92,72,58,85,86,42,93,58,36,69,60,54,48,52,38,48,55,66,52,72,44,102,47,49,66,46,83,44,78,42,56,62,79,51,40,52,61,13,49,54,31,4,57,56,7,67,79,45,69,81,40,79,45,82,29,74,65,82,53,80,90,43,48,65,50,50,51,33,41,66,68,50,60,46,48,79,45,123

pLDDT: mean 70.83, std 20.99, range [21.33, 97.19]

Mean predicted aligned error: 22.52 Å

Radius of gyration: 36.18 Å; Cα contacts (8 Å, |Δi|>4): 1060; chains: 1; bounding box: 78×90×113 Å

Secondary structure (DSSP, 8-state):
--HHHHHHHH--SEEEEES----HHHHHHHHHHHT-SEEEEEPPBTTB--EEEEE-TTT--EEEEEE-SSEEEEEEEETTEEEEEEEEE--SSHHHHHHHHHHHHHHHTT--S-EEEEEE-S--SSGGGEEESS--HHHHHHHHHHHHHHHHHTT-EE---EE-S-SEEEEETTEEEEEE--EEEEE-HHHHHH-TT-EEEEPPPSSSSBPPEEEE-----------PPP---GGGGGSTTHHHHHHHHHHHTTT-HHHHHHHHHHHHHHHIIIII--HHHHHHHHHHHHHHHHTSTTGGG-HHHHHHHHHHHHHHHHHHHHHHHHHHTT-----------------PPPPHHHHHHHTSPPPHHHHHHHHHTS-TT----TT---HHHHHHTHHHHHHHHHHHHHHHHHHS---TTTT--EEEEEESSSS--SGGGEEEEEE--HHHHHHHHHHHHHHHHHHHHHS-TT--TTSTT--HHHHHHHHHHHHHHHHT--SS----------TTTTTS--HHHIIIIITTTT---SS-HHHHHHHHHTT-PPP---SS-STTTSSSS------------------S----HHHHHHHHHHHHHHHHHHHHHHTT--------EEE---PPPTT-EEEEEEEEE-TTT--EEEEEEEE-TT--EEEEEEEEEES--HHHHHHHHHHHHHHHHHHTT-SEEEEEES-HHHHHHHHS---TTSTTHHHHHHHHHHHTSSSEEEEEE--GGG-HHHHHHHHHGGGSPSEEEEESS--HHHHHHHHHHHTT-PEEE-